Protein AF-0000000066999276 (afdb_homodimer)

Foldseek 3Di:
DPDPPDDPQPPPPDDFDDFDQDQPCVQANQQCFFLNPAPLDFFKDFWFDKDFWDDQLFFFKWKFWAFGANARARAHPAFSRQHAIKMWIWGDHRRTTIIGIDTQPAQLNVVCVVVVHHQDAHDLQQLGGSGHDPFRDRLTFEWDFFQQWIWRFDLSAATWTAHPPRRHTPYGDCLVVPHQFRGKARDWAAAQVQGKTKIKHACRVHAFFQKMWTWIAGNVSDTQDIEIAGDPFQFDWHDWAAAPWKIKTKGAQFHADPVCSNVVHDRTAHDQADWIWMWIFTPPPTYRVRIDIATEHHWGWYDWAAWYDDPQKIKTKTKIWNDDQQQNRYHPVSDDDDHPPIAIFIFIFIGRSPDPHRYGDGGDTLGPFRWDQKYWQSLQHNHDGFKIKTFTFDPPVPGAPCVQCVVRVGDNDDWGQWMWMAGSVVSDIDIAGDDRFKTWAHWEFDASDQQDPIQFGKIWTWIQGRVLSFIWIFIDGSVDRPDTSMIGTDPHSDHHTNYIYIFGPPDDSRHGHNRD/DDDPDDPPFPPPPDDFPDFDQDQPCVQANQQCFFLNPAPLDFFKDFWFDKDFWDDQLFFFKWKFWAFGANARARAHPAFSRQHAIKMWIWGDHRRTTIIGIDTQPAQLNVVCVVVVHHQQAHDLQQLGGSGHDPFRDRLTFEWDFFQQWIWRFDLSAATWTAHPPRRHTPYGDCLVVPHQFRGKARDWAAAQPQGKTKIKHACRVHAFFQKMWTWIAGNVSDTQDIEIAGDPFQFDWHDWAAAPWKIKTKGAQFHADPVCSNVVHDRTAHDQADWIWMWIFTPPPTYRVRIDIATEHHWGWYDWQAWYDDPQKIKTKTKIWNDDQQQNRYHPVSGDDDHPPIAIFIFIFIGRSPDPHRYGDGGDTLGPFRWDQKYWQSLQHNHDGFKIKTFGFDPPVPGAPCVQCVVRVGDNDDWGQWMWMAGSVVSDIDIAGDDRFKTWARWEFDASDQQDPIQFGKIWTWIQGRVLSFIWIFIDGSVDRPDTSMITTDPHSDHHTNYIYIFGPPDDSSHGHNHD

Structure (mmCIF, N/CA/C/O backbone):
data_AF-0000000066999276-model_v1
#
loop_
_entity.id
_entity.type
_entity.pdbx_description
1 polymer 'Lignostilbene-alpha,beta-dioxygenase isozyme III'
#
loop_
_atom_site.group_PDB
_atom_site.id
_atom_site.type_symbol
_atom_site.label_atom_id
_atom_site.label_alt_id
_atom_site.label_comp_id
_atom_site.label_asym_id
_atom_site.label_entity_id
_atom_site.label_seq_id
_atom_site.pdbx_PDB_ins_code
_atom_site.Cartn_x
_atom_site.Cartn_y
_atom_site.Cartn_z
_atom_site.occupancy
_atom_site.B_iso_or_equiv
_atom_site.auth_seq_id
_atom_site.auth_comp_id
_atom_site.auth_asym_id
_atom_site.auth_atom_id
_atom_site.pdbx_PDB_model_num
ATOM 1 N N . MET A 1 1 ? -19.438 -8.758 -42.969 1 22.42 1 MET A N 1
ATOM 2 C CA . MET A 1 1 ? -19.141 -7.5 -42.281 1 22.42 1 MET A CA 1
ATOM 3 C C . MET A 1 1 ? -20.219 -7.18 -41.25 1 22.42 1 MET A C 1
ATOM 5 O O . MET A 1 1 ? -20.141 -6.164 -40.562 1 22.42 1 MET A O 1
ATOM 9 N N . GLU A 1 2 ? -21.406 -7.805 -41.375 1 21.66 2 GLU A N 1
ATOM 10 C CA . GLU A 1 2 ? -22.719 -7.457 -40.844 1 21.66 2 GLU A CA 1
ATOM 11 C C . GLU A 1 2 ? -22.75 -7.637 -39.344 1 21.66 2 GLU A C 1
ATOM 13 O O . GLU A 1 2 ? -23.312 -6.801 -38.625 1 21.66 2 GLU A O 1
ATOM 18 N N . GLY A 1 3 ? -22.328 -8.844 -38.844 1 21.72 3 GLY A N 1
ATOM 19 C CA . GLY A 1 3 ? -23.141 -9.617 -37.906 1 21.72 3 GLY A CA 1
ATOM 20 C C . GLY A 1 3 ? -22.984 -9.156 -36.469 1 21.72 3 GLY A C 1
ATOM 21 O O . GLY A 1 3 ? -23.359 -9.883 -35.562 1 21.72 3 GLY A O 1
ATOM 22 N N . VAL A 1 4 ? -22.031 -8.289 -36.25 1 28.27 4 VAL A N 1
ATOM 23 C CA . VAL A 1 4 ? -21.656 -8.203 -34.844 1 28.27 4 VAL A CA 1
ATOM 24 C C . VAL A 1 4 ? -22.766 -7.535 -34.062 1 28.27 4 VAL A C 1
ATOM 26 O O . VAL A 1 4 ? -22.734 -6.324 -33.812 1 28.27 4 VAL A O 1
ATOM 29 N N . SER A 1 5 ? -24.062 -7.664 -34.562 1 24.88 5 SER A N 1
ATOM 30 C CA . SER A 1 5 ? -25.172 -6.949 -33.938 1 24.88 5 SER A CA 1
ATOM 31 C C . SER A 1 5 ? -25.328 -7.309 -32.469 1 24.88 5 SER A C 1
ATOM 33 O O . SER A 1 5 ? -26.016 -6.609 -31.719 1 24.88 5 SER A O 1
ATOM 35 N N . VAL A 1 6 ? -25.234 -8.602 -32.062 1 27.81 6 VAL A N 1
ATOM 36 C CA . VAL A 1 6 ? -26.203 -9.242 -31.188 1 27.81 6 VAL A CA 1
ATOM 37 C C . VAL A 1 6 ? -26.062 -8.695 -29.781 1 27.81 6 VAL A C 1
ATOM 39 O O . VAL A 1 6 ? -27.047 -8.641 -29.031 1 27.81 6 VAL A O 1
ATOM 42 N N . LEU A 1 7 ? -24.922 -8.68 -29.109 1 25.39 7 LEU A N 1
ATOM 43 C CA . LEU A 1 7 ? -25.047 -9.07 -27.703 1 25.39 7 LEU A CA 1
ATOM 44 C C . LEU A 1 7 ? -25.562 -7.91 -26.859 1 25.39 7 LEU A C 1
ATOM 46 O O . LEU A 1 7 ? -24.812 -7.004 -26.5 1 25.39 7 LEU A O 1
ATOM 50 N N . ARG A 1 8 ? -26.656 -7.391 -27.281 1 32.25 8 ARG A N 1
ATOM 51 C CA . ARG A 1 8 ? -27.344 -6.508 -26.328 1 32.25 8 ARG A CA 1
ATOM 52 C C . ARG A 1 8 ? -27.5 -7.176 -24.969 1 32.25 8 ARG A C 1
ATOM 54 O O . ARG A 1 8 ? -28.062 -8.273 -24.875 1 32.25 8 ARG A O 1
ATOM 61 N N . SER A 1 9 ? -26.719 -6.898 -23.953 1 31.53 9 SER A N 1
ATOM 62 C CA . SER A 1 9 ? -26.906 -7.281 -22.547 1 31.53 9 SER A CA 1
ATOM 63 C C . SER A 1 9 ? -28.391 -7.199 -22.156 1 31.53 9 SER A C 1
ATOM 65 O O . SER A 1 9 ? -28.984 -6.129 -22.219 1 31.53 9 SER A O 1
ATOM 67 N N . GLN A 1 10 ? -29.172 -8.07 -22.547 1 32.03 10 GLN A N 1
ATOM 68 C CA . GLN A 1 10 ? -30.5 -8.141 -21.938 1 32.03 10 GLN A CA 1
ATOM 69 C C . GLN A 1 10 ? -30.422 -7.926 -20.422 1 32.03 10 GLN A C 1
ATOM 71 O O . GLN A 1 10 ? -29.812 -8.727 -19.703 1 32.03 10 GLN A O 1
ATOM 76 N N . GLN A 1 11 ? -30.344 -6.734 -19.875 1 37.78 11 GLN A N 1
ATOM 77 C CA . GLN A 1 11 ? -30.672 -6.379 -18.5 1 37.78 11 GLN A CA 1
ATOM 78 C C . GLN A 1 11 ? -31.906 -7.129 -18.016 1 37.78 11 GLN A C 1
ATOM 80 O O . GLN A 1 11 ? -33.031 -6.691 -18.25 1 37.78 11 GLN A O 1
ATOM 85 N N . ASN A 1 12 ? -32.031 -8.406 -18.266 1 35.97 12 ASN A N 1
ATOM 86 C CA . ASN A 1 12 ? -33.188 -9.016 -17.609 1 35.97 12 ASN A CA 1
ATOM 87 C C . ASN A 1 12 ? -33.375 -8.492 -16.172 1 35.97 12 ASN A C 1
ATOM 89 O O . ASN A 1 12 ? -32.406 -8.094 -15.539 1 35.97 12 ASN A O 1
ATOM 93 N N . GLY A 1 13 ? -34.5 -8.086 -15.734 1 43.31 13 GLY A N 1
ATOM 94 C CA . GLY A 1 13 ? -35.125 -7.695 -14.477 1 43.31 13 GLY A CA 1
ATOM 95 C C . GLY A 1 13 ? -34.531 -8.406 -13.273 1 43.31 13 GLY A C 1
ATOM 96 O O . GLY A 1 13 ? -35.156 -8.461 -12.211 1 43.31 13 GLY A O 1
ATOM 97 N N . HIS A 1 14 ? -33.625 -9.352 -13.453 1 53.25 14 HIS A N 1
ATOM 98 C CA . HIS A 1 14 ? -33.25 -10.125 -12.281 1 53.25 14 HIS A CA 1
ATOM 99 C C . HIS A 1 14 ? -32.375 -9.305 -11.328 1 53.25 14 HIS A C 1
ATOM 101 O O . HIS A 1 14 ? -31.375 -8.727 -11.734 1 53.25 14 HIS A O 1
ATOM 107 N N . THR A 1 15 ? -32.875 -9.039 -10.203 1 73.06 15 THR A N 1
ATOM 108 C CA . THR A 1 15 ? -32.25 -8.375 -9.055 1 73.06 15 THR A CA 1
ATOM 109 C C . THR A 1 15 ? -30.938 -9.047 -8.672 1 73.06 15 THR A C 1
ATOM 111 O O . THR A 1 15 ? -30.891 -10.258 -8.453 1 73.06 15 THR A O 1
ATOM 114 N N . ARG A 1 16 ? -29.719 -8.445 -8.93 1 85.19 16 ARG A N 1
ATOM 115 C CA . ARG A 1 16 ? -28.422 -8.938 -8.484 1 85.19 16 ARG A CA 1
ATOM 116 C C . ARG A 1 16 ? -28.469 -9.344 -7.016 1 85.19 16 ARG A C 1
ATOM 118 O O . ARG A 1 16 ? -29.125 -8.695 -6.203 1 85.19 16 ARG A O 1
ATOM 125 N N . PRO A 1 17 ? -27.797 -10.508 -6.789 1 92.25 17 PRO A N 1
ATOM 126 C CA . PRO A 1 17 ? -27.688 -10.836 -5.367 1 92.25 17 PRO A CA 1
ATOM 127 C C . PRO A 1 17 ? -27.016 -9.734 -4.555 1 92.25 17 PRO A C 1
ATOM 129 O O . PRO A 1 17 ? -26.188 -8.992 -5.09 1 92.25 17 PRO A O 1
ATOM 132 N N . PRO A 1 18 ? -27.516 -9.648 -3.396 1 92.5 18 PRO A N 1
ATOM 133 C CA . PRO A 1 18 ? -26.797 -8.688 -2.547 1 92.5 18 PRO A CA 1
ATOM 134 C C . PRO A 1 18 ? -25.328 -9.016 -2.389 1 92.5 18 PRO A C 1
ATOM 136 O O . PRO A 1 18 ? -24.953 -10.195 -2.363 1 92.5 18 PRO A O 1
ATOM 139 N N . ALA A 1 19 ? -24.5 -7.98 -2.377 1 94.5 19 ALA A N 1
ATOM 140 C CA . ALA A 1 19 ? -23.062 -8.141 -2.182 1 94.5 19 ALA A CA 1
ATOM 141 C C . ALA A 1 19 ? -22.578 -7.359 -0.96 1 94.5 19 ALA A C 1
ATOM 143 O O . ALA A 1 19 ? -23.031 -6.242 -0.712 1 94.5 19 ALA A O 1
ATOM 144 N N . PRO A 1 20 ? -21.703 -7.969 -0.209 1 96.06 20 PRO A N 1
ATOM 145 C CA . PRO A 1 20 ? -21.141 -7.219 0.914 1 96.06 20 PRO A CA 1
ATOM 146 C C . PRO A 1 20 ? -20.312 -6.012 0.463 1 96.06 20 PRO A C 1
ATOM 148 O O . PRO A 1 20 ? -19.844 -5.969 -0.677 1 96.06 20 PRO A O 1
ATOM 151 N N . THR A 1 21 ? -20.156 -5.051 1.376 1 95.88 21 THR A N 1
ATOM 152 C CA . THR A 1 21 ? -19.406 -3.84 1.076 1 95.88 21 THR A CA 1
ATOM 153 C C . THR A 1 21 ? -18.047 -3.863 1.775 1 95.88 21 THR A C 1
ATOM 155 O O . THR A 1 21 ? -17.266 -2.92 1.649 1 95.88 21 THR A O 1
ATOM 158 N N . SER A 1 22 ? -17.812 -4.938 2.527 1 96.75 22 SER A N 1
ATOM 159 C CA . SER A 1 22 ? -16.562 -5.113 3.242 1 96.75 22 SER A CA 1
ATOM 160 C C . SER A 1 22 ? -16.156 -6.582 3.303 1 96.75 22 SER A C 1
ATOM 162 O O . SER A 1 22 ? -16.984 -7.469 3.1 1 96.75 22 SER A O 1
ATOM 164 N N . PHE A 1 23 ? -14.898 -6.848 3.545 1 96.62 23 PHE A N 1
ATOM 165 C CA . PHE A 1 23 ? -14.391 -8.211 3.682 1 96.62 23 PHE A CA 1
ATOM 166 C C . PHE A 1 23 ? -14.594 -8.719 5.105 1 96.62 23 PHE A C 1
ATOM 168 O O . PHE A 1 23 ? -13.703 -9.344 5.676 1 96.62 23 PHE A O 1
ATOM 175 N N . ASP A 1 24 ? -15.695 -8.398 5.66 1 95 24 ASP A N 1
ATOM 176 C CA . ASP A 1 24 ? -16.078 -8.961 6.953 1 95 24 ASP A CA 1
ATOM 177 C C . ASP A 1 24 ? -16.109 -10.484 6.902 1 95 24 ASP A C 1
ATOM 179 O O . ASP A 1 24 ? -16.844 -11.07 6.094 1 95 24 ASP A O 1
ATOM 183 N N . PRO A 1 25 ? -15.398 -11.07 7.812 1 93.75 25 PRO A N 1
ATOM 184 C CA . PRO A 1 25 ? -15.344 -12.531 7.766 1 93.75 25 PRO A CA 1
ATOM 185 C C . PRO A 1 25 ? -16.719 -13.18 7.902 1 93.75 25 PRO A C 1
ATOM 187 O O . PRO A 1 25 ? -16.938 -14.281 7.391 1 93.75 25 PRO A O 1
ATOM 190 N N . GLN A 1 26 ? -17.609 -12.562 8.547 1 94.31 26 GLN A N 1
ATOM 191 C CA . GLN A 1 26 ? -18.969 -13.094 8.68 1 94.31 26 GLN A CA 1
ATOM 192 C C . GLN A 1 26 ? -19.703 -13.07 7.344 1 94.31 26 GLN A C 1
ATOM 194 O O . GLN A 1 26 ? -20.594 -13.891 7.109 1 94.31 26 GLN A O 1
ATOM 199 N N . ALA A 1 27 ? -19.25 -12.133 6.551 1 93.62 27 ALA A N 1
ATOM 200 C CA . ALA A 1 27 ? -19.938 -11.977 5.27 1 93.62 27 ALA A CA 1
ATOM 201 C C . ALA A 1 27 ? -19.25 -12.789 4.18 1 93.62 27 ALA A C 1
ATOM 203 O O . ALA A 1 27 ? -19.906 -13.391 3.328 1 93.62 27 ALA A O 1
ATOM 204 N N . VAL A 1 28 ? -17.891 -12.828 4.141 1 94.88 28 VAL A N 1
ATOM 205 C CA . VAL A 1 28 ? -17.188 -13.359 2.977 1 94.88 28 VAL A CA 1
ATOM 206 C C . VAL A 1 28 ? -16.5 -14.68 3.346 1 94.88 28 VAL A C 1
ATOM 208 O O . VAL A 1 28 ? -16.094 -15.445 2.465 1 94.88 28 VAL A O 1
ATOM 211 N N . GLY A 1 29 ? -16.328 -15.016 4.641 1 92.06 29 GLY A N 1
ATOM 212 C CA . GLY A 1 29 ? -15.656 -16.234 5.086 1 92.06 29 GLY A CA 1
ATOM 213 C C . GLY A 1 29 ? -14.25 -15.984 5.594 1 92.06 29 GLY A C 1
ATOM 214 O O . GLY A 1 29 ? -13.719 -14.875 5.465 1 92.06 29 GLY A O 1
ATOM 215 N N . PRO A 1 30 ? -13.586 -16.906 6.109 1 90.81 30 PRO A N 1
ATOM 216 C CA . PRO A 1 30 ? -12.328 -16.75 6.836 1 90.81 30 PRO A CA 1
ATOM 217 C C . PRO A 1 30 ? -11.109 -16.719 5.914 1 90.81 30 PRO A C 1
ATOM 219 O O . PRO A 1 30 ? -10.016 -16.359 6.344 1 90.81 30 PRO A O 1
ATOM 222 N N . THR A 1 31 ? -11.242 -17.094 4.684 1 91.56 31 THR A N 1
ATOM 223 C CA . THR A 1 31 ? -10.086 -17.234 3.807 1 91.56 31 THR A CA 1
ATOM 224 C C . THR A 1 31 ? -9.523 -15.859 3.445 1 91.56 31 THR A C 1
ATOM 226 O O . THR A 1 31 ? -8.398 -15.766 2.943 1 91.56 31 THR A O 1
ATOM 229 N N . LEU A 1 32 ? -10.32 -14.82 3.648 1 95.19 32 LEU A N 1
ATOM 230 C CA . LEU A 1 32 ? -9.906 -13.461 3.326 1 95.19 32 LEU A CA 1
ATOM 231 C C . LEU A 1 32 ? -9.68 -12.648 4.598 1 95.19 32 LEU A C 1
ATOM 233 O O . LEU A 1 32 ? -10.172 -11.523 4.707 1 95.19 32 LEU A O 1
ATOM 237 N N . THR A 1 33 ? -8.945 -13.242 5.57 1 94.81 33 THR A N 1
ATOM 238 C CA . THR A 1 33 ? -8.609 -12.594 6.836 1 94.81 33 THR A CA 1
ATOM 239 C C . THR A 1 33 ? -7.105 -12.609 7.066 1 94.81 33 THR A C 1
ATOM 241 O O . THR A 1 33 ? -6.359 -13.234 6.316 1 94.81 33 THR A O 1
ATOM 244 N N . GLY A 1 34 ? -6.68 -11.859 8.109 1 94.62 34 GLY A N 1
ATOM 245 C CA . GLY A 1 34 ? -5.27 -11.859 8.469 1 94.62 34 GLY A CA 1
ATOM 246 C C . GLY A 1 34 ? -4.367 -11.391 7.344 1 94.62 34 GLY A C 1
ATOM 247 O O . GLY A 1 34 ? -4.633 -10.375 6.707 1 94.62 34 GLY A O 1
ATOM 248 N N . PHE A 1 35 ? -3.299 -12.18 7.133 1 96.12 35 PHE A N 1
ATOM 249 C CA . PHE A 1 35 ? -2.32 -11.852 6.102 1 96.12 35 PHE A CA 1
ATOM 250 C C . PHE A 1 35 ? -2.932 -11.977 4.715 1 96.12 35 PHE A C 1
ATOM 252 O O . PHE A 1 35 ? -2.449 -11.367 3.758 1 96.12 35 PHE A O 1
ATOM 259 N N . GLN A 1 36 ? -4.039 -12.742 4.617 1 96 36 GLN A N 1
ATOM 260 C CA . GLN A 1 36 ? -4.656 -13.023 3.324 1 96 36 GLN A CA 1
ATOM 261 C C . GLN A 1 36 ? -5.812 -12.07 3.045 1 96 36 GLN A C 1
ATOM 263 O O . GLN A 1 36 ? -6.5 -12.195 2.027 1 96 36 GLN A O 1
ATOM 268 N N . ARG A 1 37 ? -6.066 -11.188 3.945 1 96.12 37 ARG A N 1
ATOM 269 C CA . ARG A 1 37 ? -7.051 -10.156 3.623 1 96.12 37 ARG A CA 1
ATOM 270 C C . ARG A 1 37 ? -6.602 -9.328 2.426 1 96.12 37 ARG A C 1
ATOM 272 O O . ARG A 1 37 ? -5.43 -8.953 2.324 1 96.12 37 ARG A O 1
ATOM 279 N N . PRO A 1 38 ? -7.469 -8.977 1.479 1 96.94 38 PRO A N 1
ATOM 280 C CA . PRO A 1 38 ? -7.066 -8.281 0.252 1 96.94 38 PRO A CA 1
ATOM 281 C C . PRO A 1 38 ? -6.406 -6.934 0.525 1 96.94 38 PRO A C 1
ATOM 283 O O . PRO A 1 38 ? -6.844 -6.199 1.414 1 96.94 38 PRO A O 1
ATOM 286 N N . ILE A 1 39 ? -5.344 -6.582 -0.217 1 96.5 39 ILE A N 1
ATOM 287 C CA . ILE A 1 39 ? -4.598 -5.34 -0.064 1 96.5 39 ILE A CA 1
ATOM 288 C C . ILE A 1 39 ? -5.109 -4.305 -1.062 1 96.5 39 ILE A C 1
ATOM 290 O O . ILE A 1 39 ? -5.211 -3.119 -0.737 1 96.5 39 ILE A O 1
ATOM 294 N N . ARG A 1 40 ? -5.328 -4.668 -2.316 1 97.62 40 ARG A N 1
ATOM 295 C CA . ARG A 1 40 ? -6.082 -3.939 -3.328 1 97.62 40 ARG A CA 1
ATOM 296 C C . ARG A 1 40 ? -5.336 -2.684 -3.768 1 97.62 40 ARG A C 1
ATOM 298 O O . ARG A 1 40 ? -5.902 -1.819 -4.438 1 97.62 40 ARG A O 1
ATOM 305 N N . VAL A 1 41 ? -4.043 -2.539 -3.41 1 97.75 41 VAL A N 1
ATOM 306 C CA . VAL A 1 41 ? -3.244 -1.376 -3.785 1 97.75 41 VAL A CA 1
ATOM 307 C C . VAL A 1 41 ? -2.748 -1.529 -5.219 1 97.75 41 VAL A C 1
ATOM 309 O O . VAL A 1 41 ? -2.238 -2.586 -5.598 1 97.75 41 VAL A O 1
ATOM 312 N N . GLU A 1 42 ? -2.926 -0.563 -6.082 1 98.31 42 GLU A N 1
ATOM 313 C CA . GLU A 1 42 ? -2.211 -0.388 -7.34 1 98.31 42 GLU A CA 1
ATOM 314 C C . GLU A 1 42 ? -1.245 0.791 -7.27 1 98.31 42 GLU A C 1
ATOM 316 O O . GLU A 1 42 ? -1.649 1.915 -6.965 1 98.31 42 GLU A O 1
ATOM 321 N N . GLY A 1 43 ? -0.008 0.523 -7.441 1 98 43 GLY A N 1
ATOM 322 C CA . GLY A 1 43 ? 0.948 1.614 -7.328 1 98 43 GLY A CA 1
ATOM 323 C C . GLY A 1 43 ? 2.391 1.144 -7.301 1 98 43 GLY A C 1
ATOM 324 O O . GLY A 1 43 ? 2.744 0.169 -7.969 1 98 43 GLY A O 1
ATOM 325 N N . GLU A 1 44 ? 3.283 1.965 -6.715 1 98.5 44 GLU A N 1
ATOM 326 C CA . GLU A 1 44 ? 4.715 1.679 -6.738 1 98.5 44 GLU A CA 1
ATOM 327 C C . GLU A 1 44 ? 5.395 2.162 -5.461 1 98.5 44 GLU A C 1
ATOM 329 O O . GLU A 1 44 ? 4.84 2.984 -4.727 1 98.5 44 GLU A O 1
ATOM 334 N N . ILE A 1 45 ? 6.438 1.665 -5.121 1 98.62 45 ILE A N 1
ATOM 335 C CA . ILE A 1 45 ? 7.406 2.098 -4.121 1 98.62 45 ILE A CA 1
ATOM 336 C C . ILE A 1 45 ? 8.797 2.16 -4.746 1 98.62 45 ILE A C 1
ATOM 338 O O . ILE A 1 45 ? 9.328 1.145 -5.203 1 98.62 45 ILE A O 1
ATOM 342 N N . PHE A 1 46 ? 9.352 3.336 -4.793 1 98.38 46 PHE A N 1
ATOM 343 C CA . PHE A 1 46 ? 10.672 3.559 -5.371 1 98.38 46 PHE A CA 1
ATOM 344 C C . PHE A 1 46 ? 11.766 3.271 -4.352 1 98.38 46 PHE A C 1
ATOM 346 O O . PHE A 1 46 ? 11.695 3.74 -3.211 1 98.38 46 PHE A O 1
ATOM 353 N N . ASN A 1 47 ? 12.742 2.385 -4.719 1 98.12 47 ASN A N 1
ATOM 354 C CA . ASN A 1 47 ? 13.93 2.143 -3.906 1 98.12 47 ASN A CA 1
ATOM 355 C C . ASN A 1 47 ? 13.578 1.48 -2.578 1 98.12 47 ASN A C 1
ATOM 357 O O . ASN A 1 47 ? 13.758 2.078 -1.515 1 98.12 47 ASN A O 1
ATOM 361 N N . LEU A 1 48 ? 13.266 0.259 -2.6 1 98.44 48 LEU A N 1
ATOM 362 C CA . LEU A 1 48 ? 12.953 -0.476 -1.379 1 98.44 48 LEU A CA 1
ATOM 363 C C . LEU A 1 48 ? 14.148 -0.475 -0.425 1 98.44 48 LEU A C 1
ATOM 365 O O . LEU A 1 48 ? 15.289 -0.286 -0.85 1 98.44 48 LEU A O 1
ATOM 369 N N . GLU A 1 49 ? 13.82 -0.682 0.871 1 97.62 49 GLU A N 1
ATOM 370 C CA . GLU A 1 49 ? 14.867 -0.887 1.867 1 97.62 49 GLU A CA 1
ATOM 371 C C . GLU A 1 49 ? 15.656 -2.162 1.584 1 97.62 49 GLU A C 1
ATOM 373 O O . GLU A 1 49 ? 15.078 -3.188 1.218 1 97.62 49 GLU A O 1
ATOM 378 N N . VAL A 1 50 ? 16.922 -2.061 1.744 1 97.5 50 VAL A N 1
ATOM 379 C CA . VAL A 1 50 ? 17.766 -3.229 1.533 1 97.5 50 VAL A CA 1
ATOM 380 C C . VAL A 1 50 ? 18.625 -3.482 2.777 1 97.5 50 VAL A C 1
ATOM 382 O O . VAL A 1 50 ? 19.406 -2.625 3.188 1 97.5 50 VAL A O 1
ATOM 385 N N . GLU A 1 51 ? 18.422 -4.539 3.457 1 96.44 51 GLU A N 1
ATOM 386 C CA . GLU A 1 51 ? 19.328 -5.102 4.441 1 96.44 51 GLU A CA 1
ATOM 387 C C . GLU A 1 51 ? 20.266 -6.125 3.805 1 96.44 51 GLU A C 1
ATOM 389 O O . GLU A 1 51 ? 19.812 -7.059 3.137 1 96.44 51 GLU A O 1
ATOM 394 N N . GLY A 1 52 ? 21.469 -5.973 4.016 1 96.75 52 GLY A N 1
ATOM 395 C CA . GLY A 1 52 ? 22.438 -6.738 3.252 1 96.75 52 GLY A CA 1
ATOM 396 C C . GLY A 1 52 ? 22.859 -6.062 1.957 1 96.75 52 GLY A C 1
ATOM 397 O O . GLY A 1 52 ? 22.812 -4.836 1.854 1 96.75 52 GLY A O 1
ATOM 398 N N . THR A 1 53 ? 23.422 -6.898 1.062 1 97.44 53 THR A N 1
ATOM 399 C CA . THR A 1 53 ? 23.906 -6.352 -0.201 1 97.44 53 THR A CA 1
ATOM 400 C C . THR A 1 53 ? 23.391 -7.176 -1.379 1 97.44 53 THR A C 1
ATOM 402 O O . THR A 1 53 ? 23.625 -8.391 -1.438 1 97.44 53 THR A O 1
ATOM 405 N N . ILE A 1 54 ? 22.719 -6.523 -2.281 1 98.31 54 ILE A N 1
ATOM 406 C CA . ILE A 1 54 ? 22.312 -7.18 -3.516 1 98.31 54 ILE A CA 1
ATOM 407 C C . ILE A 1 54 ? 23.516 -7.336 -4.445 1 98.31 54 ILE A C 1
ATOM 409 O O . ILE A 1 54 ? 24.203 -6.359 -4.746 1 98.31 54 ILE A O 1
ATOM 413 N N . PRO A 1 55 ? 23.734 -8.508 -4.863 1 97.19 55 PRO A N 1
ATOM 414 C CA . PRO A 1 55 ? 24.859 -8.688 -5.781 1 97.19 55 PRO A CA 1
ATOM 415 C C . PRO A 1 55 ? 24.75 -7.809 -7.027 1 97.19 55 PRO A C 1
ATOM 417 O O . PRO A 1 55 ? 23.672 -7.703 -7.617 1 97.19 55 PRO A O 1
ATOM 420 N N . ASP A 1 56 ? 25.844 -7.258 -7.465 1 93.44 56 ASP A N 1
ATOM 421 C CA . ASP A 1 56 ? 25.875 -6.34 -8.602 1 93.44 56 ASP A CA 1
ATOM 422 C C . ASP A 1 56 ? 25.5 -7.055 -9.898 1 93.44 56 ASP A C 1
ATOM 424 O O . ASP A 1 56 ? 25.047 -6.418 -10.852 1 93.44 56 ASP A O 1
ATOM 428 N N . SER A 1 57 ? 25.688 -8.328 -9.891 1 94.44 57 SER A N 1
ATOM 429 C CA . SER A 1 57 ? 25.453 -9.102 -11.102 1 94.44 57 SER A CA 1
ATOM 430 C C . SER A 1 57 ? 23.953 -9.273 -11.367 1 94.44 57 SER A C 1
ATOM 432 O O . SER A 1 57 ? 23.562 -9.672 -12.461 1 94.44 57 SER A O 1
ATOM 434 N N . ILE A 1 58 ? 23.156 -9.047 -10.398 1 97.94 58 ILE A N 1
ATOM 435 C CA . ILE A 1 58 ? 21.719 -9.227 -10.578 1 97.94 58 ILE A CA 1
ATOM 436 C C . ILE A 1 58 ? 21.109 -7.984 -11.227 1 97.94 58 ILE A C 1
ATOM 438 O O . ILE A 1 58 ? 21.156 -6.898 -10.648 1 97.94 58 ILE A O 1
ATOM 442 N N . ALA A 1 59 ? 20.672 -8.07 -12.367 1 98.31 59 ALA A N 1
ATOM 443 C CA . ALA A 1 59 ? 19.969 -7.02 -13.109 1 98.31 59 ALA A CA 1
ATOM 444 C C . ALA A 1 59 ? 18.828 -7.598 -13.93 1 98.31 59 ALA A C 1
ATOM 446 O O . ALA A 1 59 ? 19.047 -8.352 -14.883 1 98.31 59 ALA A O 1
ATOM 447 N N . GLY A 1 60 ? 17.625 -7.344 -13.562 1 98.5 60 GLY A N 1
ATOM 448 C CA . GLY A 1 60 ? 16.422 -7.887 -14.172 1 98.5 60 GLY A CA 1
ATOM 449 C C . GLY A 1 60 ? 15.172 -7.621 -13.359 1 98.5 60 GLY A C 1
ATOM 450 O O . GLY A 1 60 ? 15.156 -6.727 -12.516 1 98.5 60 GLY A O 1
ATOM 451 N N . THR A 1 61 ? 14.133 -8.25 -13.719 1 98.81 61 THR A N 1
ATOM 452 C CA . THR A 1 61 ? 12.852 -8.031 -13.047 1 98.81 61 THR A CA 1
ATOM 453 C C . THR A 1 61 ? 12.25 -9.359 -12.586 1 98.81 61 THR A C 1
ATOM 455 O O . THR A 1 61 ? 12.188 -10.32 -13.359 1 98.81 61 THR A O 1
ATOM 458 N N . PHE A 1 62 ? 11.914 -9.461 -11.344 1 98.75 62 PHE A N 1
ATOM 459 C CA . PHE A 1 62 ? 11.109 -10.547 -10.797 1 98.75 62 PHE A CA 1
ATOM 460 C C . PHE A 1 62 ? 9.625 -10.188 -10.844 1 98.75 62 PHE A C 1
ATOM 462 O O . PHE A 1 62 ? 9.203 -9.203 -10.234 1 98.75 62 PHE A O 1
ATOM 469 N N . TYR A 1 63 ? 8.844 -10.961 -11.633 1 98.75 63 TYR A N 1
ATOM 470 C CA . TYR A 1 63 ? 7.395 -10.812 -11.695 1 98.75 63 TYR A CA 1
ATOM 471 C C . TYR A 1 63 ? 6.699 -11.914 -10.898 1 98.75 63 TYR A C 1
ATOM 473 O O . TYR A 1 63 ? 7.109 -13.078 -10.945 1 98.75 63 TYR A O 1
ATOM 481 N N . ARG A 1 64 ? 5.699 -11.57 -10.195 1 98 64 ARG A N 1
ATOM 482 C CA . ARG A 1 64 ? 4.824 -12.547 -9.562 1 98 64 ARG A CA 1
ATOM 483 C C . ARG A 1 64 ? 3.375 -12.078 -9.578 1 98 64 ARG A C 1
ATOM 485 O O . ARG A 1 64 ? 3.1 -10.906 -9.852 1 98 64 ARG A O 1
ATOM 492 N N . ILE A 1 65 ? 2.479 -13.039 -9.344 1 98.5 65 ILE A N 1
ATOM 493 C CA . ILE A 1 65 ? 1.06 -12.703 -9.391 1 98.5 65 ILE A CA 1
ATOM 494 C C . ILE A 1 65 ? 0.342 -13.344 -8.203 1 98.5 65 ILE A C 1
ATOM 496 O O . ILE A 1 65 ? 0.748 -14.398 -7.719 1 98.5 65 ILE A O 1
ATOM 500 N N . MET A 1 66 ? -0.656 -12.664 -7.68 1 97.62 66 MET A N 1
ATOM 501 C CA . MET A 1 66 ? -1.471 -13.18 -6.586 1 97.62 66 MET A CA 1
ATOM 502 C C . MET A 1 66 ? -2.951 -12.914 -6.836 1 97.62 66 MET A C 1
ATOM 504 O O . MET A 1 66 ? -3.307 -11.969 -7.539 1 97.62 66 MET A O 1
ATOM 508 N N . PRO A 1 67 ? -3.791 -13.812 -6.344 1 97.44 67 PRO A N 1
ATOM 509 C CA . PRO A 1 67 ? -5.219 -13.492 -6.312 1 97.44 67 PRO A CA 1
ATOM 510 C C . PRO A 1 67 ? -5.57 -12.453 -5.25 1 97.44 67 PRO A C 1
ATOM 512 O O . PRO A 1 67 ? -5.332 -12.68 -4.059 1 97.44 67 PRO A O 1
ATOM 515 N N . ASP A 1 68 ? -6.062 -11.375 -5.641 1 97.88 68 ASP A N 1
ATOM 516 C CA . ASP A 1 68 ? -6.484 -10.305 -4.742 1 97.88 68 ASP A CA 1
ATOM 517 C C . ASP A 1 68 ? -7.859 -9.773 -5.125 1 97.88 68 ASP A C 1
ATOM 519 O O . ASP A 1 68 ? -7.973 -8.891 -5.98 1 97.88 68 ASP A O 1
ATOM 523 N N . PRO A 1 69 ? -8.938 -10.242 -4.434 1 97.62 69 PRO A N 1
ATOM 524 C CA . PRO A 1 69 ? -10.266 -9.758 -4.82 1 97.62 69 PRO A CA 1
ATOM 525 C C . PRO A 1 69 ? -10.383 -8.234 -4.75 1 97.62 69 PRO A C 1
ATOM 527 O O . PRO A 1 69 ? -10.164 -7.645 -3.689 1 97.62 69 PRO A O 1
ATOM 530 N N . ALA A 1 70 ? -10.812 -7.652 -5.867 1 98.19 70 ALA A N 1
ATOM 531 C CA . ALA A 1 70 ? -10.992 -6.207 -5.922 1 98.19 70 ALA A CA 1
ATOM 532 C C . ALA A 1 70 ? -12.234 -5.773 -5.145 1 98.19 70 ALA A C 1
ATOM 534 O O . ALA A 1 70 ? -12.312 -4.637 -4.676 1 98.19 70 ALA A O 1
ATOM 535 N N . PHE A 1 71 ? -13.234 -6.695 -5.035 1 98.12 71 PHE A N 1
ATOM 536 C CA . PHE A 1 71 ? -14.484 -6.457 -4.324 1 98.12 71 PHE A CA 1
ATOM 537 C C . PHE A 1 71 ? -14.82 -7.633 -3.416 1 98.12 71 PHE A C 1
ATOM 539 O O . PHE A 1 71 ? -14.477 -8.781 -3.717 1 98.12 71 PHE A O 1
ATOM 546 N N . PRO A 1 72 ? -15.492 -7.363 -2.309 1 97.44 72 PRO A N 1
ATOM 547 C CA . PRO A 1 72 ? -15.961 -8.484 -1.491 1 97.44 72 PRO A CA 1
ATOM 548 C C . PRO A 1 72 ? -16.875 -9.43 -2.26 1 97.44 72 PRO A C 1
ATOM 550 O O . PRO A 1 72 ? -17.875 -9 -2.84 1 97.44 72 PRO A O 1
ATOM 553 N N . PRO A 1 73 ? -16.516 -10.695 -2.24 1 97.38 73 PRO A N 1
ATOM 554 C CA . PRO A 1 73 ? -17.359 -11.648 -2.949 1 97.38 73 PRO A CA 1
ATOM 555 C C . PRO A 1 73 ? -18.734 -11.797 -2.314 1 97.38 73 PRO A C 1
ATOM 557 O O . PRO A 1 73 ? -18.875 -11.695 -1.092 1 97.38 73 PRO A O 1
ATOM 560 N N . PHE A 1 74 ? -19.781 -12.062 -3.135 1 96.75 74 PHE A N 1
ATOM 561 C CA . PHE A 1 74 ? -21.109 -12.297 -2.59 1 96.75 74 PHE A CA 1
ATOM 562 C C . PHE A 1 74 ? -21.344 -13.781 -2.346 1 96.75 74 PHE A C 1
ATOM 564 O O . PHE A 1 74 ? -22.344 -14.164 -1.735 1 96.75 74 PHE A O 1
ATOM 571 N N . ILE A 1 75 ? -20.375 -14.617 -2.877 1 95.88 75 ILE A N 1
ATOM 572 C CA . ILE A 1 75 ? -20.359 -16.031 -2.523 1 95.88 75 ILE A CA 1
ATOM 573 C C . ILE A 1 75 ? -19.609 -16.219 -1.208 1 95.88 75 ILE A C 1
ATOM 575 O O . ILE A 1 75 ? -18.391 -16.016 -1.141 1 95.88 75 ILE A O 1
ATOM 579 N N . GLU A 1 76 ? -20.281 -16.641 -0.202 1 92.88 76 GLU A N 1
ATOM 580 C CA . GLU A 1 76 ? -19.656 -16.859 1.101 1 92.88 76 GLU A CA 1
ATOM 581 C C . GLU A 1 76 ? -18.75 -18.078 1.075 1 92.88 76 GLU A C 1
ATOM 583 O O . GLU A 1 76 ? -19.062 -19.094 0.445 1 92.88 76 GLU A O 1
ATOM 588 N N . ASN A 1 77 ? -17.594 -18.016 1.701 1 91.38 77 ASN A N 1
ATOM 589 C CA . ASN A 1 77 ? -16.688 -19.141 1.925 1 91.38 77 ASN A CA 1
ATOM 590 C C . ASN A 1 77 ? -16.156 -19.703 0.609 1 91.38 77 ASN A C 1
ATOM 592 O O . ASN A 1 77 ? -16.016 -20.922 0.458 1 91.38 77 ASN A O 1
ATOM 596 N N . ASP A 1 78 ? -15.953 -18.812 -0.311 1 91.69 78 ASP A N 1
ATOM 597 C CA . ASP A 1 78 ? -15.367 -19.266 -1.571 1 91.69 78 ASP A CA 1
ATOM 598 C C . ASP A 1 78 ? -13.875 -19.547 -1.409 1 91.69 78 ASP A C 1
ATOM 600 O O . ASP A 1 78 ? -13.289 -19.25 -0.367 1 91.69 78 ASP A O 1
ATOM 604 N N . ILE A 1 79 ? -13.32 -20.172 -2.469 1 90.44 79 ILE A N 1
ATOM 605 C CA . ILE A 1 79 ? -11.906 -20.547 -2.48 1 90.44 79 ILE A CA 1
ATOM 606 C C . ILE A 1 79 ? -11.047 -19.281 -2.531 1 90.44 79 ILE A C 1
ATOM 608 O O . ILE A 1 79 ? -11.375 -18.328 -3.227 1 90.44 79 ILE A O 1
ATOM 612 N N . TRP A 1 80 ? -9.922 -19.266 -1.841 1 88.75 80 TRP A N 1
ATOM 613 C CA . TRP A 1 80 ? -9.047 -18.109 -1.705 1 88.75 80 TRP A CA 1
ATOM 614 C C . TRP A 1 80 ? -8.461 -17.703 -3.055 1 88.75 80 TRP A C 1
ATOM 616 O O . TRP A 1 80 ? -8.039 -16.562 -3.24 1 88.75 80 TRP A O 1
ATOM 626 N N . MET A 1 81 ? -8.484 -18.594 -4.074 1 93.19 81 MET A N 1
ATOM 627 C CA . MET A 1 81 ? -7.812 -18.391 -5.355 1 93.19 81 MET A CA 1
ATOM 628 C C . MET A 1 81 ? -8.727 -17.672 -6.34 1 93.19 81 MET A C 1
ATOM 630 O O . MET A 1 81 ? -8.344 -17.406 -7.48 1 93.19 81 MET A O 1
ATOM 634 N N . ASN A 1 82 ? -9.898 -17.375 -5.934 1 96 82 ASN A N 1
ATOM 635 C CA . ASN A 1 82 ? -10.867 -16.812 -6.867 1 96 82 ASN A CA 1
ATOM 636 C C . ASN A 1 82 ? -10.742 -15.297 -6.957 1 96 82 ASN A C 1
ATOM 638 O O . ASN A 1 82 ? -11.609 -14.625 -7.508 1 96 82 ASN A O 1
ATOM 642 N N . GLY A 1 83 ? -9.672 -14.727 -6.508 1 97.12 83 GLY A N 1
ATOM 643 C CA . GLY A 1 83 ? -9.453 -13.289 -6.547 1 97.12 83 GLY A CA 1
ATOM 644 C C . GLY A 1 83 ? -8.867 -12.812 -7.863 1 97.12 83 GLY A C 1
ATOM 645 O O . GLY A 1 83 ? -8.359 -13.617 -8.648 1 97.12 83 GLY A O 1
ATOM 646 N N . ASP A 1 84 ? -8.945 -11.547 -8.109 1 98.62 84 ASP A N 1
ATOM 647 C CA . ASP A 1 84 ? -8.406 -10.914 -9.305 1 98.62 84 ASP A CA 1
ATOM 648 C C . ASP A 1 84 ? -6.887 -11.016 -9.352 1 98.62 84 ASP A C 1
ATOM 650 O O . ASP A 1 84 ? -6.227 -10.977 -8.312 1 98.62 84 ASP A O 1
ATOM 654 N N . GLY A 1 85 ? -6.375 -11.156 -10.57 1 98.75 85 GLY A N 1
ATOM 655 C CA . GLY A 1 85 ? -4.926 -11.164 -10.703 1 98.75 85 GLY A CA 1
ATOM 656 C C . GLY A 1 85 ? -4.293 -9.805 -10.453 1 98.75 85 GLY A C 1
ATOM 657 O O . GLY A 1 85 ? -4.68 -8.812 -11.07 1 98.75 85 GLY A O 1
ATOM 658 N N . VAL A 1 86 ? -3.361 -9.805 -9.555 1 98.69 86 VAL A N 1
ATOM 659 C CA . VAL A 1 86 ? -2.525 -8.641 -9.297 1 98.69 86 VAL A CA 1
ATOM 660 C C . VAL A 1 86 ? -1.059 -8.992 -9.539 1 98.69 86 VAL A C 1
ATOM 662 O O . VAL A 1 86 ? -0.533 -9.93 -8.93 1 98.69 86 VAL A O 1
ATOM 665 N N . VAL A 1 87 ? -0.452 -8.219 -10.406 1 98.75 87 VAL A N 1
ATOM 666 C CA . VAL A 1 87 ? 0.933 -8.492 -10.773 1 98.75 87 VAL A CA 1
ATOM 667 C C . VAL A 1 87 ? 1.864 -7.547 -10.016 1 98.75 87 VAL A C 1
ATOM 669 O O . VAL A 1 87 ? 1.612 -6.344 -9.945 1 98.75 87 VAL A O 1
ATOM 672 N N . SER A 1 88 ? 2.848 -8.094 -9.438 1 98.56 88 SER A N 1
ATOM 673 C CA . SER A 1 88 ? 3.938 -7.332 -8.836 1 98.56 88 SER A CA 1
ATOM 674 C C . SER A 1 88 ? 5.223 -7.48 -9.641 1 98.56 88 SER A C 1
ATOM 676 O O . SER A 1 88 ? 5.531 -8.562 -10.133 1 98.56 88 SER A O 1
ATOM 678 N N . SER A 1 89 ? 5.898 -6.418 -9.805 1 98.75 89 SER A N 1
ATOM 679 C CA . SER A 1 89 ? 7.234 -6.434 -10.391 1 98.75 89 SER A CA 1
ATOM 680 C C . SER A 1 89 ? 8.266 -5.859 -9.422 1 98.75 89 SER A C 1
ATOM 682 O O . SER A 1 89 ? 8.008 -4.852 -8.758 1 98.75 89 SER A O 1
ATOM 684 N N . PHE A 1 90 ? 9.336 -6.52 -9.219 1 98.81 90 PHE A N 1
ATOM 685 C CA . PHE A 1 90 ? 10.531 -6.074 -8.508 1 98.81 90 PHE A CA 1
ATOM 686 C C . PHE A 1 90 ? 11.695 -5.883 -9.469 1 98.81 90 PHE A C 1
ATOM 688 O O . PHE A 1 90 ? 12.344 -6.848 -9.867 1 98.81 90 PHE A O 1
ATOM 695 N N . ARG A 1 91 ? 11.914 -4.664 -9.883 1 98.81 91 ARG A N 1
ATOM 696 C CA . ARG A 1 91 ? 13.023 -4.324 -10.766 1 98.81 91 ARG A CA 1
ATOM 697 C C . ARG A 1 91 ? 14.312 -4.145 -9.977 1 98.81 91 ARG A C 1
ATOM 699 O O . ARG A 1 91 ? 14.422 -3.234 -9.156 1 98.81 91 ARG A O 1
ATOM 706 N N . ILE A 1 92 ? 15.25 -5.008 -10.203 1 98.69 92 ILE A N 1
ATOM 707 C CA . ILE A 1 92 ? 16.531 -4.988 -9.5 1 98.69 92 ILE A CA 1
ATOM 708 C C . ILE A 1 92 ? 17.625 -4.5 -10.438 1 98.69 92 ILE A C 1
ATOM 710 O O . ILE A 1 92 ? 17.797 -5.039 -11.531 1 98.69 92 ILE A O 1
ATOM 714 N N . LYS A 1 93 ? 18.312 -3.551 -10.062 1 97.62 93 LYS A N 1
ATOM 715 C CA . LYS A 1 93 ? 19.438 -3.008 -10.828 1 97.62 93 LYS A CA 1
ATOM 716 C C . LYS A 1 93 ? 20.359 -2.188 -9.945 1 97.62 93 LYS A C 1
ATOM 718 O O . LYS A 1 93 ? 19.906 -1.428 -9.086 1 97.62 93 LYS A O 1
ATOM 723 N N . ASP A 1 94 ? 21.641 -2.355 -10.047 1 96.12 94 ASP A N 1
ATOM 724 C CA . ASP A 1 94 ? 22.672 -1.576 -9.367 1 96.12 94 ASP A CA 1
ATOM 725 C C . ASP A 1 94 ? 22.469 -1.6 -7.855 1 96.12 94 ASP A C 1
ATOM 727 O O . ASP A 1 94 ? 22.594 -0.566 -7.191 1 96.12 94 ASP A O 1
ATOM 731 N N . GLY A 1 95 ? 22.047 -2.658 -7.398 1 96.44 95 GLY A N 1
ATOM 732 C CA . GLY A 1 95 ? 21.938 -2.844 -5.961 1 96.44 95 GLY A CA 1
ATOM 733 C C . GLY A 1 95 ? 20.641 -2.295 -5.383 1 96.44 95 GLY A C 1
ATOM 734 O O . GLY A 1 95 ? 20.469 -2.238 -4.164 1 96.44 95 GLY A O 1
ATOM 735 N N . HIS A 1 96 ? 19.703 -1.843 -6.234 1 97.56 96 HIS A N 1
ATOM 736 C CA . HIS A 1 96 ? 18.438 -1.269 -5.797 1 97.56 96 HIS A CA 1
ATOM 737 C C . HIS A 1 96 ? 17.25 -2.088 -6.301 1 97.56 96 HIS A C 1
ATOM 739 O O . HIS A 1 96 ? 17.391 -2.834 -7.273 1 97.56 96 HIS A O 1
ATOM 745 N N . VAL A 1 97 ? 16.172 -2.006 -5.605 1 98.56 97 VAL A N 1
ATOM 746 C CA . VAL A 1 97 ? 14.93 -2.68 -5.992 1 98.56 97 VAL A CA 1
ATOM 747 C C . VAL A 1 97 ? 13.797 -1.667 -6.07 1 98.56 97 VAL A C 1
ATOM 749 O O . VAL A 1 97 ? 13.539 -0.934 -5.113 1 98.56 97 VAL A O 1
ATOM 752 N N . ASP A 1 98 ? 13.156 -1.55 -7.188 1 98.75 98 ASP A N 1
ATOM 753 C CA . ASP A 1 98 ? 11.938 -0.769 -7.375 1 98.75 98 ASP A CA 1
ATOM 754 C C . ASP A 1 98 ? 10.719 -1.678 -7.508 1 98.75 98 ASP A C 1
ATOM 756 O O . ASP A 1 98 ? 10.758 -2.674 -8.234 1 98.75 98 ASP A O 1
ATOM 760 N N . PHE A 1 99 ? 9.695 -1.317 -6.777 1 98.81 99 PHE A N 1
ATOM 761 C CA . PHE A 1 99 ? 8.492 -2.129 -6.723 1 98.81 99 PHE A CA 1
ATOM 762 C C . PHE A 1 99 ? 7.355 -1.464 -7.492 1 98.81 99 PHE A C 1
ATOM 764 O O . PHE A 1 99 ? 7.191 -0.243 -7.438 1 98.81 99 PHE A O 1
ATOM 771 N N . LYS A 1 100 ? 6.559 -2.244 -8.25 1 98.75 100 LYS A N 1
ATOM 772 C CA . LYS A 1 100 ? 5.297 -1.849 -8.875 1 98.75 100 LYS A CA 1
ATOM 773 C C . LYS A 1 100 ? 4.258 -2.961 -8.773 1 98.75 100 LYS A C 1
ATOM 775 O O . LYS A 1 100 ? 4.605 -4.145 -8.789 1 98.75 100 LYS A O 1
ATOM 780 N N . GLN A 1 101 ? 3.025 -2.586 -8.703 1 98.44 101 GLN A N 1
ATOM 781 C CA . GLN A 1 101 ? 1.94 -3.559 -8.641 1 98.44 101 GLN A CA 1
ATOM 782 C C . GLN A 1 101 ? 0.687 -3.027 -9.328 1 98.44 101 GLN A C 1
ATOM 784 O O . GLN A 1 101 ? 0.327 -1.86 -9.156 1 98.44 101 GLN A O 1
ATOM 789 N N . ARG A 1 102 ? 0 -3.854 -10.133 1 98.75 102 ARG A N 1
ATOM 790 C CA . ARG A 1 102 ? -1.241 -3.504 -10.812 1 98.75 102 ARG A CA 1
ATOM 791 C C . ARG A 1 102 ? -2.141 -4.723 -10.977 1 98.75 102 ARG A C 1
ATOM 793 O O . ARG A 1 102 ? -1.653 -5.848 -11.102 1 98.75 102 ARG A O 1
ATOM 800 N N . TYR A 1 103 ? -3.422 -4.441 -11.031 1 98.88 103 TYR A N 1
ATOM 801 C CA . TYR A 1 103 ? -4.375 -5.48 -11.414 1 98.88 103 TYR A CA 1
ATOM 802 C C . TYR A 1 103 ? -4.242 -5.824 -12.891 1 98.88 103 TYR A C 1
ATOM 804 O O . TYR A 1 103 ? -3.941 -4.957 -13.711 1 98.88 103 TYR A O 1
ATOM 812 N N . VAL A 1 104 ? -4.457 -7.086 -13.172 1 98.94 104 VAL A N 1
ATOM 813 C CA . VAL A 1 104 ? -4.816 -7.418 -14.547 1 98.94 104 VAL A CA 1
ATOM 814 C C . VAL A 1 104 ? -6.215 -6.895 -14.859 1 98.94 104 VAL A C 1
ATOM 816 O O . VAL A 1 104 ? -7.188 -7.281 -14.203 1 98.94 104 VAL A O 1
ATOM 819 N N . ASN A 1 105 ? -6.297 -6.027 -15.812 1 98.62 105 ASN A N 1
ATOM 820 C CA . ASN A 1 105 ? -7.586 -5.426 -16.141 1 98.62 105 ASN A CA 1
ATOM 821 C C . ASN A 1 105 ? -8.414 -6.336 -17.047 1 98.62 105 ASN A C 1
ATOM 823 O O . ASN A 1 105 ? -8.656 -6.012 -18.203 1 98.62 105 ASN A O 1
ATOM 827 N N . THR A 1 106 ? -8.938 -7.332 -16.453 1 98.69 106 THR A N 1
ATOM 828 C CA . THR A 1 106 ? -9.758 -8.289 -17.188 1 98.69 106 THR A CA 1
ATOM 829 C C . THR A 1 106 ? -11.125 -7.695 -17.516 1 98.69 106 THR A C 1
ATOM 831 O O . THR A 1 106 ? -11.516 -6.672 -16.953 1 98.69 106 THR A O 1
ATOM 834 N N . GLU A 1 107 ? -11.844 -8.406 -18.453 1 96.81 107 GLU A N 1
ATOM 835 C CA . GLU A 1 107 ? -13.219 -8.031 -18.734 1 96.81 107 GLU A CA 1
ATOM 836 C C . GLU A 1 107 ? -14.078 -8.086 -17.469 1 96.81 107 GLU A C 1
ATOM 838 O O . GLU A 1 107 ? -14.891 -7.188 -17.234 1 96.81 107 GLU A O 1
ATOM 843 N N . LYS A 1 108 ? -13.914 -9.078 -16.812 1 97.69 108 LYS A N 1
ATOM 844 C CA . LYS A 1 108 ? -14.656 -9.281 -15.578 1 97.69 108 LYS A CA 1
ATOM 845 C C . LYS A 1 108 ? -14.414 -8.141 -14.594 1 97.69 108 LYS A C 1
ATOM 847 O O . LYS A 1 108 ? -15.367 -7.598 -14.023 1 97.69 108 LYS A O 1
ATOM 852 N N . LEU A 1 109 ? -13.195 -7.75 -14.344 1 98.5 109 LEU A N 1
ATOM 853 C CA . LEU A 1 109 ? -12.867 -6.688 -13.406 1 98.5 109 LEU A CA 1
ATOM 854 C C . LEU A 1 109 ? -13.438 -5.352 -13.867 1 98.5 109 LEU A C 1
ATOM 856 O O . LEU A 1 109 ? -13.938 -4.566 -13.062 1 98.5 109 LEU A O 1
ATOM 860 N N . LYS A 1 110 ? -13.32 -5.086 -15.133 1 98.12 110 LYS A N 1
ATOM 861 C CA . LYS A 1 110 ? -13.859 -3.844 -15.688 1 98.12 110 LYS A CA 1
ATOM 862 C C . LYS A 1 110 ? -15.352 -3.723 -15.398 1 98.12 110 LYS A C 1
ATOM 864 O O . LYS A 1 110 ? -15.828 -2.65 -15.016 1 98.12 110 LYS A O 1
ATOM 869 N N . GLU A 1 111 ? -16.078 -4.793 -15.617 1 97.75 111 GLU A N 1
ATOM 870 C CA . GLU A 1 111 ? -17.516 -4.785 -15.359 1 97.75 111 GLU A CA 1
ATOM 871 C C . GLU A 1 111 ? -17.797 -4.559 -13.883 1 97.75 111 GLU A C 1
ATOM 873 O O . GLU A 1 111 ? -18.75 -3.84 -13.539 1 97.75 111 GLU A O 1
ATOM 878 N N . GLU A 1 112 ? -17.016 -5.18 -13.078 1 98.06 112 GLU A N 1
ATOM 879 C CA . GLU A 1 112 ? -17.219 -5.023 -11.641 1 98.06 112 GLU A CA 1
ATOM 880 C C . GLU A 1 112 ? -16.906 -3.602 -11.188 1 98.06 112 GLU A C 1
ATOM 882 O O . GLU A 1 112 ? -17.562 -3.066 -10.289 1 98.06 112 GLU A O 1
ATOM 887 N N . ARG A 1 113 ? -15.898 -3 -11.711 1 98.25 113 ARG A N 1
ATOM 888 C CA . ARG A 1 113 ? -15.562 -1.618 -11.383 1 98.25 113 ARG A CA 1
ATOM 889 C C . ARG A 1 113 ? -16.688 -0.67 -11.797 1 98.25 113 ARG A C 1
ATOM 891 O O . ARG A 1 113 ? -17.016 0.268 -11.07 1 98.25 113 ARG A O 1
ATOM 898 N N . LYS A 1 114 ? -17.266 -0.935 -12.953 1 97.19 114 LYS A N 1
ATOM 899 C CA . LYS A 1 114 ? -18.406 -0.129 -13.391 1 97.19 114 LYS A CA 1
ATOM 900 C C . LYS A 1 114 ? -19.578 -0.251 -12.414 1 97.19 114 LYS A C 1
ATOM 902 O O . LYS A 1 114 ? -20.234 0.742 -12.102 1 97.19 114 LYS A O 1
ATOM 907 N N . ALA A 1 115 ? -19.734 -1.461 -11.914 1 96.56 115 ALA A N 1
ATOM 908 C CA . ALA A 1 115 ? -20.859 -1.737 -11.016 1 96.56 115 ALA A CA 1
ATOM 909 C C . ALA A 1 115 ? -20.5 -1.412 -9.57 1 96.56 115 ALA A C 1
ATOM 911 O O . ALA A 1 115 ? -21.391 -1.338 -8.711 1 96.56 115 ALA A O 1
ATOM 912 N N . ARG A 1 116 ? -19.234 -1.343 -9.266 1 96.88 116 ARG A N 1
ATOM 913 C CA . ARG A 1 116 ? -18.672 -1.128 -7.938 1 96.88 116 ARG A CA 1
ATOM 914 C C . ARG A 1 116 ? -19.094 -2.227 -6.977 1 96.88 116 ARG A C 1
ATOM 916 O O . ARG A 1 116 ? -19.5 -1.944 -5.844 1 96.88 116 ARG A O 1
ATOM 923 N N . ARG A 1 117 ? -19.047 -3.4 -7.426 1 96.88 117 ARG A N 1
ATOM 924 C CA . ARG A 1 117 ? -19.328 -4.602 -6.645 1 96.88 117 ARG A CA 1
ATOM 925 C C . ARG A 1 117 ? -18.828 -5.852 -7.363 1 96.88 117 ARG A C 1
ATOM 927 O O . ARG A 1 117 ? -18.531 -5.809 -8.562 1 96.88 117 ARG A O 1
ATOM 934 N N . ALA A 1 118 ? -18.797 -6.965 -6.598 1 97.69 118 ALA A N 1
ATOM 935 C CA . ALA A 1 118 ? -18.5 -8.258 -7.211 1 97.69 118 ALA A CA 1
ATOM 936 C C . ALA A 1 118 ? -19.656 -8.734 -8.086 1 97.69 118 ALA A C 1
ATOM 938 O O . ALA A 1 118 ? -20.828 -8.562 -7.723 1 97.69 118 ALA A O 1
ATOM 939 N N . LEU A 1 119 ? -19.328 -9.281 -9.195 1 98.12 119 LEU A N 1
ATOM 940 C CA . LEU A 1 119 ? -20.297 -9.883 -10.102 1 98.12 119 LEU A CA 1
ATOM 941 C C . LEU A 1 119 ? -19.953 -11.352 -10.359 1 98.12 119 LEU A C 1
ATOM 943 O O . LEU A 1 119 ? -20.812 -12.125 -10.805 1 98.12 119 LEU A O 1
ATOM 947 N N . LEU A 1 120 ? -18.688 -11.742 -10.117 1 97.62 120 LEU A N 1
ATOM 948 C CA . LEU A 1 120 ? -18.219 -13.109 -10.289 1 97.62 120 LEU A CA 1
ATOM 949 C C . LEU A 1 120 ? -18.75 -14.016 -9.188 1 97.62 120 LEU A C 1
ATOM 951 O O . LEU A 1 120 ? -18.719 -13.656 -8.008 1 97.62 120 LEU A O 1
ATOM 955 N N . GLY A 1 121 ? -19.172 -15.172 -9.578 1 97.38 121 GLY A N 1
ATOM 956 C CA . GLY A 1 121 ? -19.688 -16.141 -8.617 1 97.38 121 GLY A CA 1
ATOM 957 C C . GLY A 1 121 ? -18.609 -17.078 -8.102 1 97.38 121 GLY A C 1
ATOM 958 O O . GLY A 1 121 ? -17.469 -16.672 -7.879 1 97.38 121 GLY A O 1
ATOM 959 N N . LYS A 1 122 ? -19 -18.312 -7.902 1 97.19 122 LYS A N 1
ATOM 960 C CA . LYS A 1 122 ? -18.141 -19.344 -7.32 1 97.19 122 LYS A CA 1
ATOM 961 C C . LYS A 1 122 ? -16.938 -19.641 -8.219 1 97.19 122 LYS A C 1
ATOM 963 O O . LYS A 1 122 ? -17.031 -19.5 -9.445 1 97.19 122 LYS A O 1
ATOM 968 N N . TYR A 1 123 ? -15.852 -20.062 -7.566 1 97.38 123 TYR A N 1
ATOM 969 C CA . TYR A 1 123 ? -14.633 -20.453 -8.266 1 97.38 123 TYR A CA 1
ATOM 970 C C . TYR A 1 123 ? -14.938 -21.328 -9.469 1 97.38 123 TYR A C 1
ATOM 972 O O . TYR A 1 123 ? -15.461 -22.438 -9.32 1 97.38 123 TYR A O 1
ATOM 980 N N . ARG A 1 124 ? -14.758 -20.797 -10.688 1 97.44 124 ARG A N 1
ATOM 981 C CA . ARG A 1 124 ? -14.836 -21.469 -11.984 1 97.44 124 ARG A CA 1
ATOM 982 C C . ARG A 1 124 ? -16.234 -22.016 -12.227 1 97.44 124 ARG A C 1
ATOM 984 O O . ARG A 1 124 ? -16.391 -23.062 -12.875 1 97.44 124 ARG A O 1
ATOM 991 N N . ASN A 1 125 ? -17.281 -21.406 -11.68 1 97.75 125 ASN A N 1
ATOM 992 C CA . ASN A 1 125 ? -18.672 -21.781 -11.953 1 97.75 125 ASN A CA 1
ATOM 993 C C . ASN A 1 125 ? -19.469 -20.609 -12.523 1 97.75 125 ASN A C 1
ATOM 995 O O . ASN A 1 125 ? -20.078 -19.844 -11.773 1 97.75 125 ASN A O 1
ATOM 999 N N . LYS A 1 126 ? -19.547 -20.578 -13.797 1 96.94 126 LYS A N 1
ATOM 1000 C CA . LYS A 1 126 ? -20.156 -19.469 -14.5 1 96.94 126 LYS A CA 1
ATOM 1001 C C . LYS A 1 126 ? -21.656 -19.406 -14.227 1 96.94 126 LYS A C 1
ATOM 1003 O O . LYS A 1 126 ? -22.297 -18.359 -14.438 1 96.94 126 LYS A O 1
ATOM 1008 N N . PHE A 1 127 ? -22.281 -20.453 -13.742 1 97.38 127 PHE A N 1
ATOM 1009 C CA . PHE A 1 127 ? -23.719 -20.5 -13.531 1 97.38 127 PHE A CA 1
ATOM 1010 C C . PHE A 1 127 ? -24.109 -19.781 -12.242 1 97.38 127 PHE A C 1
ATOM 1012 O O . PHE A 1 127 ? -25.297 -19.625 -11.938 1 97.38 127 PHE A O 1
ATOM 1019 N N . THR A 1 128 ? -23.109 -19.344 -11.5 1 97.44 128 THR A N 1
ATOM 1020 C CA . THR A 1 128 ? -23.359 -18.656 -10.242 1 97.44 128 THR A CA 1
ATOM 1021 C C . THR A 1 128 ? -23.016 -17.172 -10.367 1 97.44 128 THR A C 1
ATOM 1023 O O . THR A 1 128 ? -23.172 -16.406 -9.406 1 97.44 128 THR A O 1
ATOM 1026 N N . ASP A 1 129 ? -22.641 -16.75 -11.547 1 97.56 129 ASP A N 1
ATOM 1027 C CA . ASP A 1 129 ? -22.281 -15.352 -11.766 1 97.56 129 ASP A CA 1
ATOM 1028 C C . ASP A 1 129 ? -23.516 -14.453 -11.742 1 97.56 129 ASP A C 1
ATOM 1030 O O . ASP A 1 129 ? -24.625 -14.914 -12.031 1 97.56 129 ASP A O 1
ATOM 1034 N N . ALA A 1 130 ? -23.344 -13.219 -11.359 1 97.19 130 ALA A N 1
ATOM 1035 C CA . ALA A 1 130 ? -24.453 -12.258 -11.352 1 97.19 130 ALA A CA 1
ATOM 1036 C C . ALA A 1 130 ? -24.75 -11.75 -12.758 1 97.19 130 ALA A C 1
ATOM 1038 O O . ALA A 1 130 ? -25.828 -11.211 -13.016 1 97.19 130 ALA A O 1
ATOM 1039 N N . VAL A 1 131 ? -23.766 -11.867 -13.664 1 96.44 131 VAL A N 1
ATOM 1040 C CA . VAL A 1 131 ? -23.906 -11.508 -15.07 1 96.44 131 VAL A CA 1
ATOM 1041 C C . VAL A 1 131 ? -23.141 -12.508 -15.938 1 96.44 131 VAL A C 1
ATOM 1043 O O . VAL A 1 131 ? -22.328 -13.281 -15.43 1 96.44 131 VAL A O 1
ATOM 1046 N N . ASP A 1 132 ? -23.391 -12.5 -17.188 1 94.69 132 ASP A N 1
ATOM 1047 C CA . ASP A 1 132 ? -22.609 -13.312 -18.125 1 94.69 132 ASP A CA 1
ATOM 1048 C C . ASP A 1 132 ? -21.328 -12.586 -18.547 1 94.69 132 ASP A C 1
ATOM 1050 O O . ASP A 1 132 ? -21.391 -11.43 -18.984 1 94.69 132 ASP A O 1
ATOM 1054 N N . PHE A 1 133 ? -20.219 -13.242 -18.391 1 94.62 133 PHE A N 1
ATOM 1055 C CA . PHE A 1 133 ? -18.953 -12.703 -18.875 1 94.62 133 PHE A CA 1
ATOM 1056 C C . PHE A 1 133 ? -18.531 -13.383 -20.172 1 94.62 133 PHE A C 1
ATOM 1058 O O . PHE A 1 133 ? -18.609 -14.609 -20.297 1 94.62 133 PHE A O 1
ATOM 1065 N N . ARG A 1 134 ? -18.156 -12.602 -21.141 1 89.06 134 ARG A N 1
ATOM 1066 C CA . ARG A 1 134 ? -17.594 -13.203 -22.328 1 89.06 134 ARG A CA 1
ATOM 1067 C C . ARG A 1 134 ? -16.281 -13.906 -22.031 1 89.06 134 ARG A C 1
ATOM 1069 O O . ARG A 1 134 ? -16.047 -15.031 -22.469 1 89.06 134 ARG A O 1
ATOM 1076 N N . VAL A 1 135 ? -15.383 -13.227 -21.391 1 95.12 135 VAL A N 1
ATOM 1077 C CA . VAL A 1 135 ? -14.148 -13.781 -20.828 1 95.12 135 VAL A CA 1
ATOM 1078 C C . VAL A 1 135 ? -14.188 -13.68 -19.312 1 95.12 135 VAL A C 1
ATOM 1080 O O . VAL A 1 135 ? -14.07 -12.586 -18.75 1 95.12 135 VAL A O 1
ATOM 1083 N N . ARG A 1 136 ? -14.258 -14.797 -18.641 1 96.81 136 ARG A N 1
ATOM 1084 C CA . ARG A 1 136 ? -14.594 -14.883 -17.234 1 96.81 136 ARG A CA 1
ATOM 1085 C C . ARG A 1 136 ? -13.344 -14.93 -16.359 1 96.81 136 ARG A C 1
ATOM 1087 O O . ARG A 1 136 ? -13.398 -14.656 -15.164 1 96.81 136 ARG A O 1
ATOM 1094 N N . THR A 1 137 ? -12.188 -15.242 -16.984 1 98.12 137 THR A N 1
ATOM 1095 C CA . THR A 1 137 ? -10.992 -15.547 -16.219 1 98.12 137 THR A CA 1
ATOM 1096 C C . THR A 1 137 ? -10.562 -14.344 -15.383 1 98.12 137 THR A C 1
ATOM 1098 O O . THR A 1 137 ? -10.758 -13.195 -15.789 1 98.12 137 THR A O 1
ATOM 1101 N N . VAL A 1 138 ? -9.938 -14.641 -14.211 1 98.31 138 VAL A N 1
ATOM 1102 C CA . VAL A 1 138 ? 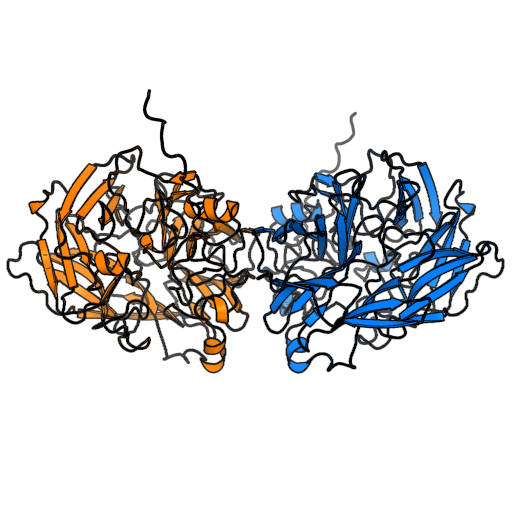-9.391 -13.602 -13.344 1 98.31 138 VAL A CA 1
ATOM 1103 C C . VAL A 1 138 ? -7.895 -13.438 -13.609 1 98.31 138 VAL A C 1
ATOM 1105 O O . VAL A 1 138 ? -7.258 -12.531 -13.078 1 98.31 138 VAL A O 1
ATOM 1108 N N . ALA A 1 139 ? -7.293 -14.281 -14.414 1 98.56 139 ALA A N 1
ATOM 1109 C CA . ALA A 1 139 ? -5.902 -14.211 -14.859 1 98.56 139 ALA A CA 1
ATOM 1110 C C . ALA A 1 139 ? -4.961 -14.016 -13.672 1 98.56 139 ALA A C 1
ATOM 1112 O O . ALA A 1 139 ? -4.152 -13.086 -13.656 1 98.56 139 ALA A O 1
ATOM 1113 N N . ASN A 1 140 ? -4.91 -14.984 -12.719 1 98.56 140 ASN A N 1
ATOM 1114 C CA . ASN A 1 140 ? -4.246 -14.688 -11.453 1 98.56 140 ASN A CA 1
ATOM 1115 C C . ASN A 1 140 ? -3.246 -15.773 -11.078 1 98.56 140 ASN A C 1
ATOM 1117 O O . ASN A 1 140 ? -2.865 -15.898 -9.914 1 98.56 140 ASN A O 1
ATOM 1121 N N . THR A 1 141 ? -2.791 -16.562 -12.008 1 98.44 141 THR A N 1
ATOM 1122 C CA . THR A 1 141 ? -2.082 -17.766 -11.578 1 98.44 141 THR A CA 1
ATOM 1123 C C . THR A 1 141 ? -0.585 -17.625 -11.852 1 98.44 141 THR A C 1
ATOM 1125 O O . THR A 1 141 ? 0.236 -17.969 -10.992 1 98.44 141 THR A O 1
ATOM 1128 N N . SER A 1 142 ? -0.285 -17.172 -13.031 1 98.38 142 SER A N 1
ATOM 1129 C CA . SER A 1 142 ? 1.131 -17.094 -13.375 1 98.38 142 SER A CA 1
ATOM 1130 C C . SER A 1 142 ? 1.418 -15.883 -14.266 1 98.38 142 SER A C 1
ATOM 1132 O O . SER A 1 142 ? 0.513 -15.359 -14.922 1 98.38 142 SER A O 1
ATOM 1134 N N . ILE A 1 143 ? 2.662 -15.445 -14.273 1 98.12 143 ILE A N 1
ATOM 1135 C CA . ILE A 1 143 ? 3.166 -14.414 -15.172 1 98.12 143 ILE A CA 1
ATOM 1136 C C . ILE A 1 143 ? 4.324 -14.977 -16 1 98.12 143 ILE A C 1
ATOM 1138 O O . ILE A 1 143 ? 5.328 -15.422 -15.445 1 98.12 143 ILE A O 1
ATOM 1142 N N . VAL A 1 144 ? 4.215 -14.898 -17.297 1 97.81 144 VAL A N 1
ATOM 1143 C CA . VAL A 1 144 ? 5.207 -15.492 -18.188 1 97.81 144 VAL A CA 1
ATOM 1144 C C . VAL A 1 144 ? 5.578 -14.492 -19.297 1 97.81 144 VAL A C 1
ATOM 1146 O O . VAL A 1 144 ? 4.699 -13.867 -19.891 1 97.81 144 VAL A O 1
ATOM 1149 N N . PRO A 1 145 ? 6.867 -14.344 -19.531 1 97.44 145 PRO A N 1
ATOM 1150 C CA . PRO A 1 145 ? 7.27 -13.461 -20.625 1 97.44 145 PRO A CA 1
ATOM 1151 C C . PRO A 1 145 ? 7.035 -14.078 -22 1 97.44 145 PRO A C 1
ATOM 1153 O O . PRO A 1 145 ? 7.203 -15.289 -22.188 1 97.44 145 PRO A O 1
ATOM 1156 N N . PHE A 1 146 ? 6.656 -13.273 -22.922 1 96.06 146 PHE A N 1
ATOM 1157 C CA . PHE A 1 146 ? 6.488 -13.711 -24.297 1 96.06 146 PHE A CA 1
ATOM 1158 C C . PHE A 1 146 ? 6.625 -12.547 -25.266 1 96.06 146 PHE A C 1
ATOM 1160 O O . PHE A 1 146 ? 5.762 -11.664 -25.312 1 96.06 146 PHE A O 1
ATOM 1167 N N . ARG A 1 147 ? 7.656 -12.539 -26.031 1 93.81 147 ARG A N 1
ATOM 1168 C CA . ARG A 1 147 ? 7.883 -11.633 -27.156 1 93.81 147 ARG A CA 1
ATOM 1169 C C . ARG A 1 147 ? 7.656 -10.18 -26.75 1 93.81 147 ARG A C 1
ATOM 1171 O O . ARG A 1 147 ? 6.867 -9.469 -27.375 1 93.81 147 ARG A O 1
ATOM 1178 N N . GLY A 1 148 ? 8.242 -9.758 -25.781 1 95.69 148 GLY A N 1
ATOM 1179 C CA . GLY A 1 148 ? 8.273 -8.367 -25.375 1 95.69 148 GLY A CA 1
ATOM 1180 C C . GLY A 1 148 ? 7.117 -7.992 -24.453 1 95.69 148 GLY A C 1
ATOM 1181 O O . GLY A 1 148 ? 6.98 -6.832 -24.062 1 95.69 148 GLY A O 1
ATOM 1182 N N . LYS A 1 149 ? 6.312 -8.922 -24.141 1 97.62 149 LYS A N 1
ATOM 1183 C CA . LYS A 1 149 ? 5.199 -8.75 -23.219 1 97.62 149 LYS A CA 1
ATOM 1184 C C . LYS A 1 149 ? 5.285 -9.734 -22.047 1 97.62 149 LYS A C 1
ATOM 1186 O O . LYS A 1 149 ? 6.129 -10.633 -22.062 1 97.62 149 LYS A O 1
ATOM 1191 N N . ILE A 1 150 ? 4.496 -9.477 -21.062 1 98.44 150 ILE A N 1
ATOM 1192 C CA . ILE A 1 150 ? 4.25 -10.516 -20.062 1 98.44 150 ILE A CA 1
ATOM 1193 C C . ILE A 1 150 ? 2.785 -10.938 -20.109 1 98.44 150 ILE A C 1
ATOM 1195 O O . ILE A 1 150 ? 1.899 -10.109 -20.328 1 98.44 150 ILE A O 1
ATOM 1199 N N . PHE A 1 151 ? 2.582 -12.203 -19.953 1 98.69 151 PHE A N 1
ATOM 1200 C CA . PHE A 1 151 ? 1.239 -12.773 -19.922 1 98.69 151 PHE A CA 1
ATOM 1201 C C . PHE A 1 151 ? 0.813 -13.094 -18.5 1 98.69 151 PHE A C 1
ATOM 1203 O O . PHE A 1 151 ? 1.541 -13.758 -17.766 1 98.69 151 PHE A O 1
ATOM 1210 N N . ALA A 1 152 ? -0.294 -12.562 -18.109 1 98.88 152 ALA A N 1
ATOM 1211 C CA . ALA A 1 152 ? -0.994 -13.102 -16.938 1 98.88 152 ALA A CA 1
ATOM 1212 C C . ALA A 1 152 ? -1.856 -14.297 -17.328 1 98.88 152 ALA A C 1
ATOM 1214 O O . ALA A 1 152 ? -2.711 -14.195 -18.219 1 98.88 152 ALA A O 1
ATOM 1215 N N . LEU A 1 153 ? -1.62 -15.406 -16.625 1 98.75 153 LEU A N 1
ATOM 1216 C CA . LEU A 1 153 ? -2.209 -16.656 -17.078 1 98.75 153 LEU A CA 1
ATOM 1217 C C . LEU A 1 153 ? -3.02 -17.312 -15.969 1 98.75 153 LEU A C 1
ATOM 1219 O O . LEU A 1 153 ? -2.676 -17.188 -14.789 1 98.75 153 LEU A O 1
ATOM 1223 N N . LYS A 1 154 ? -4.051 -17.922 -16.328 1 98.69 154 LYS A N 1
ATOM 1224 C CA . LYS A 1 154 ? -4.844 -18.891 -15.578 1 98.69 154 LYS A CA 1
ATOM 1225 C C . LYS A 1 154 ? -5.445 -19.938 -16.5 1 98.69 154 LYS A C 1
ATOM 1227 O O . LYS A 1 154 ? -5.906 -19.625 -17.594 1 98.69 154 LYS A O 1
ATOM 1232 N N . GLU A 1 155 ? -5.418 -21.125 -16.141 1 97.25 155 GLU A N 1
ATOM 1233 C CA . GLU A 1 155 ? -5.703 -22.219 -17.047 1 97.25 155 GLU A CA 1
ATOM 1234 C C . GLU A 1 155 ? -7.172 -22.234 -17.469 1 97.25 155 GLU A C 1
ATOM 1236 O O . GLU A 1 155 ? -7.578 -23.031 -18.312 1 97.25 155 GLU A O 1
ATOM 1241 N N . ASP A 1 156 ? -8 -21.344 -16.906 1 97.5 156 ASP A N 1
ATOM 1242 C CA . ASP A 1 156 ? -9.422 -21.375 -17.219 1 97.5 156 ASP A CA 1
ATOM 1243 C C . ASP A 1 156 ? -9.773 -20.359 -18.297 1 97.5 156 ASP A C 1
ATOM 1245 O O . ASP A 1 156 ? -10.953 -20.172 -18.625 1 97.5 156 ASP A O 1
ATOM 1249 N N . GLY A 1 157 ? -8.758 -19.688 -18.812 1 97.88 157 GLY A N 1
ATOM 1250 C CA . GLY A 1 157 ? -9.055 -18.688 -19.828 1 97.88 157 GLY A CA 1
ATOM 1251 C C . GLY A 1 157 ? -7.852 -18.328 -20.672 1 97.88 157 GLY A C 1
ATOM 1252 O O . GLY A 1 157 ? -6.785 -18.938 -20.547 1 97.88 157 GLY A O 1
ATOM 1253 N N . PRO A 1 158 ? -8.062 -17.391 -21.578 1 98.06 158 PRO A N 1
ATOM 1254 C CA . PRO A 1 158 ? -6.957 -16.953 -22.438 1 98.06 158 PRO A CA 1
ATOM 1255 C C . PRO A 1 158 ? -5.941 -16.078 -21.703 1 98.06 158 PRO A C 1
ATOM 1257 O O . PRO A 1 158 ? -6.25 -15.547 -20.625 1 98.06 158 PRO A O 1
ATOM 1260 N N . PRO A 1 159 ? -4.77 -15.953 -22.281 1 98.5 159 PRO A N 1
ATOM 1261 C CA . PRO A 1 159 ? -3.789 -15.031 -21.703 1 98.5 159 PRO A CA 1
ATOM 1262 C C . PRO A 1 159 ? -4.246 -13.578 -21.734 1 98.5 159 PRO A C 1
ATOM 1264 O O . PRO A 1 159 ? -4.945 -13.164 -22.656 1 98.5 159 PRO A O 1
ATOM 1267 N N . TYR A 1 160 ? -3.881 -12.859 -20.734 1 98.81 160 TYR A N 1
ATOM 1268 C CA . TYR A 1 160 ? -3.908 -11.406 -20.781 1 98.81 160 TYR A CA 1
ATOM 1269 C C . TYR A 1 160 ? -2.504 -10.836 -20.922 1 98.81 160 TYR A C 1
ATOM 1271 O O . TYR A 1 160 ? -1.624 -11.109 -20.109 1 98.81 160 TYR A O 1
ATOM 1279 N N . ALA A 1 161 ? -2.336 -10.047 -21.984 1 98.75 161 ALA A N 1
ATOM 1280 C CA . ALA A 1 161 ? -1.037 -9.43 -22.234 1 98.75 161 ALA A CA 1
ATOM 1281 C C . ALA A 1 161 ? -0.902 -8.117 -21.484 1 98.75 161 ALA A C 1
ATOM 1283 O O . ALA A 1 161 ? -1.857 -7.34 -21.391 1 98.75 161 ALA A O 1
ATOM 1284 N N . MET A 1 162 ? 0.313 -7.941 -20.938 1 98.81 162 MET A N 1
ATOM 1285 C CA . MET A 1 162 ? 0.617 -6.73 -20.188 1 98.81 162 MET A CA 1
ATOM 1286 C C . MET A 1 162 ? 1.968 -6.152 -20.594 1 98.81 162 MET A C 1
ATOM 1288 O O . MET A 1 162 ? 2.816 -6.871 -21.125 1 98.81 162 MET A O 1
ATOM 1292 N N . ASP A 1 163 ? 2.119 -4.844 -20.328 1 98.81 163 ASP A N 1
ATOM 1293 C CA . ASP A 1 163 ? 3.404 -4.176 -20.5 1 98.81 163 ASP A CA 1
ATOM 1294 C C . ASP A 1 163 ? 4.375 -4.555 -19.391 1 98.81 163 ASP A C 1
ATOM 1296 O O . ASP A 1 163 ? 4.07 -4.367 -18.203 1 98.81 163 ASP A O 1
ATOM 1300 N N . PRO A 1 164 ? 5.527 -5.023 -19.734 1 98.38 164 PRO A N 1
ATOM 1301 C CA . PRO A 1 164 ? 6.43 -5.496 -18.688 1 98.38 164 PRO A CA 1
ATOM 1302 C C . PRO A 1 164 ? 6.98 -4.363 -17.828 1 98.38 164 PRO A C 1
ATOM 1304 O O . PRO A 1 164 ? 7.414 -4.598 -16.688 1 98.38 164 PRO A O 1
ATOM 1307 N N . ALA A 1 165 ? 7.016 -3.158 -18.328 1 97.88 165 ALA A N 1
ATOM 1308 C CA . ALA A 1 165 ? 7.602 -2.047 -17.578 1 97.88 165 ALA A CA 1
ATOM 1309 C C . ALA A 1 165 ? 6.551 -1.347 -16.734 1 97.88 165 ALA A C 1
ATOM 1311 O O . ALA A 1 165 ? 6.793 -1.049 -15.555 1 97.88 165 ALA A O 1
ATOM 1312 N N . THR A 1 166 ? 5.375 -1.056 -17.266 1 98.25 166 THR A N 1
ATOM 1313 C CA . THR A 1 166 ? 4.367 -0.25 -16.578 1 98.25 166 THR A CA 1
ATOM 1314 C C . THR A 1 166 ? 3.33 -1.141 -15.906 1 98.25 166 THR A C 1
ATOM 1316 O O . THR A 1 166 ? 2.582 -0.682 -15.039 1 98.25 166 THR A O 1
ATOM 1319 N N . LEU A 1 167 ? 3.203 -2.406 -16.359 1 98.69 167 LEU A N 1
ATOM 1320 C CA . LEU A 1 167 ? 2.23 -3.406 -15.93 1 98.69 167 LEU A CA 1
ATOM 1321 C C . LEU A 1 167 ? 0.829 -3.041 -16.406 1 98.69 167 LEU A C 1
ATOM 1323 O O . LEU A 1 167 ? -0.159 -3.604 -15.93 1 98.69 167 LEU A O 1
ATOM 1327 N N . GLU A 1 168 ? 0.72 -2.102 -17.297 1 98.62 168 GLU A N 1
ATOM 1328 C CA . GLU A 1 168 ? -0.583 -1.828 -17.891 1 98.62 168 GLU A CA 1
ATOM 1329 C C . GLU A 1 168 ? -1.074 -3.018 -18.719 1 98.62 168 GLU A C 1
ATOM 1331 O O . GLU A 1 168 ? -0.291 -3.66 -19.422 1 98.62 168 GLU A O 1
ATOM 1336 N N . THR A 1 169 ? -2.344 -3.275 -18.656 1 98.81 169 THR A N 1
ATOM 1337 C CA . THR A 1 169 ? -2.928 -4.402 -19.375 1 98.81 169 THR A CA 1
ATOM 1338 C C . THR A 1 169 ? -3.293 -4.004 -20.797 1 98.81 169 THR A C 1
ATOM 1340 O O . THR A 1 169 ? -4.02 -3.029 -21.016 1 98.81 169 THR A O 1
ATOM 1343 N N . TYR A 1 170 ? -2.805 -4.719 -21.766 1 98.38 170 TYR A N 1
ATOM 1344 C CA . TYR A 1 170 ? -3.24 -4.547 -23.141 1 98.38 170 TYR A CA 1
ATOM 1345 C C . TYR A 1 170 ? -4.594 -5.203 -23.375 1 98.38 170 TYR A C 1
ATOM 1347 O O . TYR A 1 170 ? -5.469 -4.629 -24.031 1 98.38 170 TYR A O 1
ATOM 1355 N N . GLY A 1 171 ? -4.738 -6.371 -22.891 1 98.06 171 GLY A N 1
ATOM 1356 C CA . GLY A 1 171 ? -5.984 -7.109 -23.031 1 98.06 171 GLY A CA 1
ATOM 1357 C C . GLY A 1 171 ? -5.773 -8.578 -23.344 1 98.06 171 GLY A C 1
ATOM 1358 O O . GLY A 1 171 ? -4.672 -9.102 -23.188 1 98.06 171 GLY A O 1
ATOM 1359 N N . VAL A 1 172 ? -6.844 -9.234 -23.734 1 98 172 VAL A N 1
ATOM 1360 C CA . VAL A 1 172 ? -6.809 -10.641 -24.125 1 98 172 VAL A CA 1
ATOM 1361 C C . VAL A 1 172 ? -5.859 -10.82 -25.312 1 98 172 VAL A C 1
ATOM 1363 O O . VAL A 1 172 ? -5.836 -9.992 -26.219 1 98 172 VAL A O 1
ATOM 1366 N N . TRP A 1 173 ? -5.105 -11.883 -25.234 1 96.94 173 TRP A N 1
ATOM 1367 C CA . TRP A 1 173 ? -4.18 -12.211 -26.312 1 96.94 173 TRP A CA 1
ATOM 1368 C C . TRP A 1 173 ? -4.555 -13.531 -26.969 1 96.94 173 TRP A C 1
ATOM 1370 O O . TRP A 1 173 ? -4.645 -14.562 -26.312 1 96.94 173 TRP A O 1
ATOM 1380 N N . ASP A 1 174 ? -4.715 -13.531 -28.312 1 94.56 174 ASP A N 1
ATOM 1381 C CA . ASP A 1 174 ? -5.148 -14.734 -29 1 94.56 174 ASP A CA 1
ATOM 1382 C C . ASP A 1 174 ? -4.086 -15.203 -30 1 94.56 174 ASP A C 1
ATOM 1384 O O . ASP A 1 174 ? -4.379 -15.992 -30.906 1 94.56 174 ASP A O 1
ATOM 1388 N N . PHE A 1 175 ? -2.904 -14.609 -29.875 1 97.44 175 PHE A N 1
ATOM 1389 C CA . PHE A 1 175 ? -1.781 -14.992 -30.719 1 97.44 175 PHE A CA 1
ATOM 1390 C C . PHE A 1 175 ? -2.094 -14.727 -32.188 1 97.44 175 PHE A C 1
ATOM 1392 O O . PHE A 1 175 ? -1.887 -15.594 -33.031 1 97.44 175 PHE A O 1
ATOM 1399 N N . ASP A 1 176 ? -2.633 -13.57 -32.406 1 95.25 176 ASP A N 1
ATOM 1400 C CA . ASP A 1 176 ? -2.988 -13.125 -33.75 1 95.25 176 ASP A CA 1
ATOM 1401 C C . ASP A 1 176 ? -3.973 -14.094 -34.406 1 95.25 176 ASP A C 1
ATOM 1403 O O . ASP A 1 176 ? -3.828 -14.43 -35.594 1 95.25 176 ASP A O 1
ATOM 1407 N N . GLY A 1 177 ? -4.754 -14.656 -33.656 1 97.12 177 GLY A N 1
ATOM 1408 C CA . GLY A 1 177 ? -5.82 -15.5 -34.156 1 97.12 177 GLY A CA 1
ATOM 1409 C C . GLY A 1 177 ? -5.406 -16.953 -34.312 1 97.12 177 GLY A C 1
ATOM 1410 O O . GLY A 1 177 ? -6.18 -17.781 -34.781 1 97.12 177 GLY A O 1
ATOM 1411 N N . GLN A 1 178 ? -4.238 -17.344 -33.844 1 98.12 178 GLN A N 1
ATOM 1412 C CA . GLN A 1 178 ? -3.693 -18.672 -34.125 1 98.12 178 GLN A CA 1
ATOM 1413 C C . GLN A 1 178 ? -4.16 -19.672 -33.062 1 98.12 178 GLN A C 1
ATOM 1415 O O . GLN A 1 178 ? -4.098 -20.891 -33.312 1 98.12 178 GLN A O 1
ATOM 1420 N N . TRP A 1 179 ? -4.574 -19.219 -31.938 1 98.06 179 TRP A N 1
ATOM 1421 C CA . TRP A 1 179 ? -4.965 -20.109 -30.844 1 98.06 179 TRP A CA 1
ATOM 1422 C C . TRP A 1 179 ? -6.484 -20.203 -30.75 1 98.06 179 TRP A C 1
ATOM 1424 O O . TRP A 1 179 ? -7.164 -19.203 -30.516 1 98.06 179 TRP A O 1
ATOM 1434 N N . ASN A 1 180 ? -7.035 -21.438 -30.812 1 96.38 180 ASN A N 1
ATOM 1435 C CA . ASN A 1 180 ? -8.484 -21.594 -30.938 1 96.38 180 ASN A CA 1
ATOM 1436 C C . ASN A 1 180 ? -9.086 -22.234 -29.703 1 96.38 180 ASN A C 1
ATOM 1438 O O . ASN A 1 180 ? -10.273 -22.594 -29.688 1 96.38 180 ASN A O 1
ATOM 1442 N N . SER A 1 181 ? -8.328 -22.5 -28.734 1 97.88 181 SER A N 1
ATOM 1443 C CA . SER A 1 181 ? -8.859 -22.969 -27.453 1 97.88 181 SER A CA 1
ATOM 1444 C C . SER A 1 181 ? -9.414 -21.812 -26.625 1 97.88 181 SER A C 1
ATOM 1446 O O . SER A 1 181 ? -8.875 -20.703 -26.656 1 97.88 181 SER A O 1
ATOM 1448 N N . GLU A 1 182 ? -10.484 -22.109 -25.844 1 97.31 182 GLU A N 1
ATOM 1449 C CA . GLU A 1 182 ? -11.016 -21.109 -24.906 1 97.31 182 GLU A CA 1
ATOM 1450 C C . GLU A 1 182 ? -10.055 -20.891 -23.75 1 97.31 182 GLU A C 1
ATOM 1452 O O . GLU A 1 182 ? -10.133 -19.859 -23.062 1 97.31 182 GLU A O 1
ATOM 1457 N N . THR A 1 183 ? -9.219 -21.859 -23.562 1 98.31 183 THR A N 1
ATOM 1458 C CA . THR A 1 183 ? -8.328 -21.828 -22.406 1 98.31 183 THR A CA 1
ATOM 1459 C C . THR A 1 183 ? -6.871 -21.891 -22.859 1 98.31 183 THR A C 1
ATOM 1461 O O . THR A 1 183 ? -6.578 -22.188 -24.016 1 98.31 183 THR A O 1
ATOM 1464 N N . PHE A 1 184 ? -6.008 -21.516 -21.984 1 98.62 184 PHE A N 1
ATOM 1465 C CA . PHE A 1 184 ? -4.562 -21.547 -22.141 1 98.62 184 PHE A CA 1
ATOM 1466 C C . PHE A 1 184 ? -3.879 -21.906 -20.828 1 98.62 184 PHE A C 1
ATOM 1468 O O . PHE A 1 184 ? -4.312 -21.484 -19.766 1 98.62 184 PHE A O 1
ATOM 1475 N N . THR A 1 185 ? -2.867 -22.656 -20.922 1 98.38 185 THR A N 1
ATOM 1476 C CA . THR A 1 185 ? -2.178 -23.172 -19.734 1 98.38 185 THR A CA 1
ATOM 1477 C C . THR A 1 185 ? -1.661 -22.031 -18.859 1 98.38 185 THR A C 1
ATOM 1479 O O . THR A 1 185 ? -1.306 -20.969 -19.375 1 98.38 185 THR A O 1
ATOM 1482 N N . ALA A 1 186 ? -1.577 -22.281 -17.547 1 97.94 186 ALA A N 1
ATOM 1483 C CA . ALA A 1 186 ? -0.931 -21.359 -16.609 1 97.94 186 ALA A CA 1
ATOM 1484 C C . ALA A 1 186 ? 0.587 -21.516 -16.656 1 97.94 186 ALA A C 1
ATOM 1486 O O . ALA A 1 186 ? 1.318 -20.656 -16.172 1 97.94 186 ALA A O 1
ATOM 1487 N N . HIS A 1 187 ? 1.055 -22.625 -17.219 1 97.81 187 HIS A N 1
ATOM 1488 C CA . HIS A 1 187 ? 2.48 -22.938 -17.188 1 97.81 187 HIS A CA 1
ATOM 1489 C C . HIS A 1 187 ? 2.979 -23.375 -18.562 1 97.81 187 HIS A C 1
ATOM 1491 O O . HIS A 1 187 ? 3.428 -24.516 -18.719 1 97.81 187 HIS A O 1
ATOM 1497 N N . PRO A 1 188 ? 2.994 -22.484 -19.516 1 98.25 188 PRO A N 1
ATOM 1498 C CA . PRO A 1 188 ? 3.738 -22.891 -20.703 1 98.25 188 PRO A CA 1
ATOM 1499 C C . PRO A 1 188 ? 5.211 -23.156 -20.422 1 98.25 188 PRO A C 1
ATOM 1501 O O . PRO A 1 188 ? 5.75 -22.688 -19.422 1 98.25 188 PRO A O 1
ATOM 1504 N N . LYS A 1 189 ? 5.719 -24.062 -21.234 1 98.06 189 LYS A N 1
ATOM 1505 C CA . LYS A 1 189 ? 7.145 -24.359 -21.094 1 98.06 189 LYS A CA 1
ATOM 1506 C C . LYS A 1 189 ? 7.945 -23.766 -22.234 1 98.06 189 LYS A C 1
ATOM 1508 O O . LYS A 1 189 ? 7.496 -23.766 -23.391 1 98.06 189 LYS A O 1
ATOM 1513 N N . TYR A 1 190 ? 9.086 -23.266 -21.891 1 97.5 190 TYR A N 1
ATOM 1514 C CA . TYR A 1 190 ? 9.938 -22.656 -22.906 1 97.5 190 TYR A CA 1
ATOM 1515 C C . TYR A 1 190 ? 11.219 -23.469 -23.094 1 97.5 190 TYR A C 1
ATOM 1517 O O . TYR A 1 190 ? 11.93 -23.75 -22.125 1 97.5 190 TYR A O 1
ATOM 1525 N N . ASP A 1 191 ? 11.484 -23.812 -24.297 1 97.56 191 ASP A N 1
ATOM 1526 C CA . ASP A 1 191 ? 12.711 -24.5 -24.656 1 97.56 191 ASP A CA 1
ATOM 1527 C C . ASP A 1 191 ? 13.812 -23.5 -25.016 1 97.56 191 ASP A C 1
ATOM 1529 O O . ASP A 1 191 ? 13.734 -22.828 -26.047 1 97.56 191 ASP A O 1
ATOM 1533 N N . THR A 1 192 ? 14.852 -23.5 -24.25 1 94.94 192 THR A N 1
ATOM 1534 C CA . THR A 1 192 ? 15.883 -22.469 -24.391 1 94.94 192 THR A CA 1
ATOM 1535 C C . THR A 1 192 ? 16.797 -22.797 -25.578 1 94.94 192 THR A C 1
ATOM 1537 O O . THR A 1 192 ? 17.562 -21.938 -26.016 1 94.94 192 THR A O 1
ATOM 1540 N N . ILE A 1 193 ? 16.703 -23.953 -26.125 1 95.25 193 ILE A N 1
ATOM 1541 C CA . ILE A 1 193 ? 17.531 -24.359 -27.266 1 95.25 193 ILE A CA 1
ATOM 1542 C C . ILE A 1 193 ? 16.812 -24.031 -28.562 1 95.25 193 ILE A C 1
ATOM 1544 O O . ILE A 1 193 ? 17.328 -23.281 -29.406 1 95.25 193 ILE A O 1
ATOM 1548 N N . THR A 1 194 ? 15.617 -24.484 -28.688 1 95.88 194 THR A N 1
ATOM 1549 C CA . THR A 1 194 ? 14.875 -24.281 -29.938 1 95.88 194 THR A CA 1
ATOM 1550 C C . THR A 1 194 ? 14.156 -22.922 -29.906 1 95.88 194 THR A C 1
ATOM 1552 O O . THR A 1 194 ? 13.68 -22.453 -30.938 1 95.88 194 THR A O 1
ATOM 1555 N N . ARG A 1 195 ? 14.047 -22.359 -28.719 1 96.62 195 ARG A N 1
ATOM 1556 C CA . ARG A 1 195 ? 13.43 -21.047 -28.484 1 96.62 195 ARG A CA 1
ATOM 1557 C C . ARG A 1 195 ? 11.938 -21.094 -28.812 1 96.62 195 ARG A C 1
ATOM 1559 O O . ARG A 1 195 ? 11.414 -20.156 -29.438 1 96.62 195 ARG A O 1
ATOM 1566 N N . GLU A 1 196 ? 11.312 -22.156 -28.547 1 96.56 196 GLU A N 1
ATOM 1567 C CA . GLU A 1 196 ? 9.867 -22.281 -28.734 1 96.56 196 GLU A CA 1
ATOM 1568 C C . GLU A 1 196 ? 9.148 -22.344 -27.391 1 96.56 196 GLU A C 1
ATOM 1570 O O . GLU A 1 196 ? 9.719 -22.797 -26.391 1 96.56 196 GLU A O 1
ATOM 1575 N N . MET A 1 197 ? 7.945 -21.859 -27.344 1 98.06 197 MET A N 1
ATOM 1576 C CA . MET A 1 197 ? 7.051 -22.016 -26.203 1 98.06 197 MET A CA 1
ATOM 1577 C C . MET A 1 197 ? 6.031 -23.125 -26.469 1 98.06 197 MET A C 1
ATOM 1579 O O . MET A 1 197 ? 5.289 -23.078 -27.453 1 98.06 197 MET A O 1
ATOM 1583 N N . VAL A 1 198 ? 6.02 -24.141 -25.656 1 98.19 198 VAL A N 1
ATOM 1584 C CA . VAL A 1 198 ? 5.039 -25.219 -25.734 1 98.19 198 VAL A CA 1
ATOM 1585 C C . VAL A 1 198 ? 3.904 -24.953 -24.734 1 98.19 198 VAL A C 1
ATOM 1587 O O . VAL A 1 198 ? 4.145 -24.484 -23.625 1 98.19 198 VAL A O 1
ATOM 1590 N N . CYS A 1 199 ? 2.703 -25.188 -25.188 1 98.69 199 CYS A N 1
ATOM 1591 C CA . CYS A 1 199 ? 1.539 -24.844 -24.375 1 98.69 199 CYS A CA 1
ATOM 1592 C C . CYS A 1 199 ? 0.377 -25.781 -24.672 1 98.69 199 CYS A C 1
ATOM 1594 O O . CYS A 1 199 ? 0.459 -26.609 -25.594 1 98.69 199 CYS A O 1
ATOM 1596 N N . PHE A 1 200 ? -0.672 -25.719 -23.859 1 98.75 200 PHE A N 1
ATOM 1597 C CA . PHE A 1 200 ? -1.909 -26.453 -24.078 1 98.75 200 PHE A CA 1
ATOM 1598 C C . PHE A 1 200 ? -3.09 -25.734 -23.438 1 98.75 200 PHE A C 1
ATOM 1600 O O . PHE A 1 200 ? -2.904 -24.766 -22.688 1 98.75 200 PHE A O 1
ATOM 1607 N N . GLY A 1 201 ? -4.223 -26.078 -23.844 1 98.69 201 GLY A N 1
ATOM 1608 C CA . GLY A 1 201 ? -5.477 -25.734 -23.188 1 98.69 201 GLY A CA 1
ATOM 1609 C C . GLY A 1 201 ? -6.359 -26.938 -22.922 1 98.69 201 GLY A C 1
ATOM 1610 O O . GLY A 1 201 ? -6.48 -27.828 -23.766 1 98.69 201 GLY A O 1
ATOM 1611 N N . TYR A 1 202 ? -6.848 -27.047 -21.75 1 98.56 202 TYR A N 1
ATOM 1612 C CA . TYR A 1 202 ? -7.859 -28.062 -21.438 1 98.56 202 TYR A CA 1
ATOM 1613 C C . TYR A 1 202 ? -9.219 -27.422 -21.188 1 98.56 202 TYR A C 1
ATOM 1615 O O . TYR A 1 202 ? -9.32 -26.188 -21.062 1 98.56 202 TYR A O 1
ATOM 1623 N N . GLU A 1 203 ? -10.242 -28.359 -21.156 1 98.44 203 GLU A N 1
ATOM 1624 C CA . GLU A 1 203 ? -11.555 -27.734 -21.312 1 98.44 203 GLU A CA 1
ATOM 1625 C C . GLU A 1 203 ? -11.539 -26.688 -22.422 1 98.44 203 GLU A C 1
ATOM 1627 O O . GLU A 1 203 ? -12.062 -25.594 -22.25 1 98.44 203 GLU A O 1
ATOM 1632 N N . ALA A 1 204 ? -10.93 -27.141 -23.5 1 98.44 204 ALA A N 1
ATOM 1633 C CA . ALA A 1 204 ? -10.539 -26.219 -24.562 1 98.44 204 ALA A CA 1
ATOM 1634 C C . ALA A 1 204 ? -11.758 -25.719 -25.344 1 98.44 204 ALA A C 1
ATOM 1636 O O . ALA A 1 204 ? -11.703 -24.672 -25.984 1 98.44 204 ALA A O 1
ATOM 1637 N N . LYS A 1 205 ? -12.82 -26.469 -25.359 1 97.88 205 LYS A N 1
ATOM 1638 C CA . LYS A 1 205 ? -14.016 -26.062 -26.109 1 97.88 205 LYS A CA 1
ATOM 1639 C C . LYS A 1 205 ? -15.133 -25.625 -25.156 1 97.88 205 LYS A C 1
ATOM 1641 O O . LYS A 1 205 ? -16.297 -25.531 -25.547 1 97.88 205 LYS A O 1
ATOM 1646 N N . GLY A 1 206 ? -14.75 -25.5 -23.875 1 96.19 206 GLY A N 1
ATOM 1647 C CA . GLY A 1 206 ? -15.734 -25.047 -22.906 1 96.19 206 GLY A CA 1
ATOM 1648 C C . GLY A 1 206 ? -15.68 -25.812 -21.594 1 96.19 206 GLY A C 1
ATOM 1649 O O . GLY A 1 206 ? -15.008 -26.844 -21.5 1 96.19 206 GLY A O 1
ATOM 1650 N N . VAL A 1 207 ? -16.453 -25.375 -20.703 1 96.44 207 VAL A N 1
ATOM 1651 C CA . VAL A 1 207 ? -16.453 -25.906 -19.344 1 96.44 207 VAL A CA 1
ATOM 1652 C C . VAL A 1 207 ? -16.906 -27.359 -19.359 1 96.44 207 VAL A C 1
ATOM 1654 O O . VAL A 1 207 ? -17.859 -27.719 -20.078 1 96.44 207 VAL A O 1
ATOM 1657 N N . ALA A 1 208 ? -16.219 -28.219 -18.672 1 97.94 208 ALA A N 1
ATOM 1658 C CA . ALA A 1 208 ? -16.531 -29.609 -18.406 1 97.94 208 ALA A CA 1
ATOM 1659 C C . ALA A 1 208 ? -16.297 -30.484 -19.641 1 97.94 208 ALA A C 1
ATOM 1661 O O . ALA A 1 208 ? -16.703 -31.641 -19.688 1 97.94 208 ALA A O 1
ATOM 1662 N N . THR A 1 209 ? -15.68 -29.953 -20.703 1 98.38 209 THR A N 1
ATOM 1663 C CA . THR A 1 209 ? -15.352 -30.766 -21.859 1 98.38 209 THR A CA 1
ATOM 1664 C C . THR A 1 209 ? -14.016 -31.484 -21.656 1 98.38 209 THR A C 1
ATOM 1666 O O . THR A 1 209 ? -13.211 -31.078 -20.812 1 98.38 209 THR A O 1
ATOM 1669 N N . LYS A 1 210 ? -13.781 -32.5 -22.359 1 98.56 210 LYS A N 1
ATOM 1670 C CA . LYS A 1 210 ? -12.562 -33.312 -22.234 1 98.56 210 LYS A CA 1
ATOM 1671 C C . LYS A 1 210 ? -11.539 -32.906 -23.297 1 98.56 210 LYS A C 1
ATOM 1673 O O . LYS A 1 210 ? -10.445 -33.469 -23.359 1 98.56 210 LYS A O 1
ATOM 1678 N N . ASP A 1 211 ? -11.852 -31.922 -24.125 1 98.31 211 ASP A N 1
ATOM 1679 C CA . ASP A 1 211 ? -10.984 -31.516 -25.234 1 98.31 211 ASP A CA 1
ATOM 1680 C C . ASP A 1 211 ? -9.703 -30.875 -24.703 1 98.31 211 ASP A C 1
ATOM 1682 O O . ASP A 1 211 ? -9.742 -30.109 -23.75 1 98.31 211 ASP A O 1
ATOM 1686 N N . ILE A 1 212 ? -8.617 -31.203 -25.328 1 98.75 212 ILE A N 1
ATOM 1687 C CA . ILE A 1 212 ? -7.32 -30.578 -25.094 1 98.75 212 ILE A CA 1
ATOM 1688 C C . ILE A 1 212 ? -6.734 -30.094 -26.422 1 98.75 212 ILE A C 1
ATOM 1690 O O . ILE A 1 212 ? -6.848 -30.781 -27.453 1 98.75 212 ILE A O 1
ATOM 1694 N N . LEU A 1 213 ? -6.246 -28.922 -26.438 1 98.81 213 LEU A N 1
ATOM 1695 C CA . LEU A 1 213 ? -5.441 -28.422 -27.547 1 98.81 213 LEU A CA 1
ATOM 1696 C C . LEU A 1 213 ? -3.979 -28.281 -27.141 1 98.81 213 LEU A C 1
ATOM 1698 O O . LEU A 1 213 ? -3.656 -27.547 -26.219 1 98.81 213 LEU A O 1
ATOM 1702 N N . TYR A 1 214 ? -3.127 -29.016 -27.812 1 98.75 214 TYR A N 1
ATOM 1703 C CA . TYR A 1 214 ? -1.684 -28.844 -27.688 1 98.75 214 TYR A CA 1
ATOM 1704 C C . TYR A 1 214 ? -1.149 -27.938 -28.797 1 98.75 214 TYR A C 1
ATOM 1706 O O . TYR A 1 214 ? -1.59 -28.031 -29.938 1 98.75 214 TYR A O 1
ATOM 1714 N N . GLY A 1 215 ? -0.162 -27.047 -28.375 1 98.69 215 GLY A N 1
ATOM 1715 C CA . GLY A 1 215 ? 0.466 -26.203 -29.391 1 98.69 215 GLY A CA 1
ATOM 1716 C C . GLY A 1 215 ? 1.885 -25.812 -29.031 1 98.69 215 GLY A C 1
ATOM 1717 O O . GLY A 1 215 ? 2.307 -25.953 -27.891 1 98.69 215 GLY A O 1
ATOM 1718 N N . SER A 1 216 ? 2.625 -25.406 -30.094 1 98.44 216 SER A N 1
ATOM 1719 C CA . SER A 1 216 ? 3.963 -24.844 -29.953 1 98.44 216 SER A CA 1
ATOM 1720 C C . SER A 1 216 ? 4.121 -23.578 -30.781 1 98.44 216 SER A C 1
ATOM 1722 O O . SER A 1 216 ? 3.711 -23.547 -31.953 1 98.44 216 SER A O 1
ATOM 1724 N N . PHE A 1 217 ? 4.621 -22.547 -30.141 1 98.19 217 PHE A N 1
ATOM 1725 C CA . PHE A 1 217 ? 4.934 -21.297 -30.828 1 98.19 217 PHE A CA 1
ATOM 1726 C C . PHE A 1 217 ? 6.441 -21.141 -30.984 1 98.19 217 PHE A C 1
ATOM 1728 O O . PHE A 1 217 ? 7.191 -21.281 -30.016 1 98.19 217 PHE A O 1
ATOM 1735 N N . ASP A 1 218 ? 6.914 -20.781 -32.188 1 96.94 218 ASP A N 1
ATOM 1736 C CA . ASP A 1 218 ? 8.344 -20.547 -32.375 1 96.94 218 ASP A CA 1
ATOM 1737 C C . ASP A 1 218 ? 8.75 -19.156 -31.922 1 96.94 218 ASP A C 1
ATOM 1739 O O . ASP A 1 218 ? 7.93 -18.406 -31.375 1 96.94 218 ASP A O 1
ATOM 1743 N N . ARG A 1 219 ? 10 -18.797 -32.062 1 94.06 219 ARG A N 1
ATOM 1744 C CA . ARG A 1 219 ? 10.578 -17.562 -31.562 1 94.06 219 ARG A CA 1
ATOM 1745 C C . ARG A 1 219 ? 9.922 -16.344 -32.188 1 94.06 219 ARG A C 1
ATOM 1747 O O . ARG A 1 219 ? 10.047 -15.227 -31.688 1 94.06 219 ARG A O 1
ATOM 1754 N N . HIS A 1 220 ? 9.234 -16.531 -33.344 1 94.88 220 HIS A N 1
ATOM 1755 C CA . HIS A 1 220 ? 8.602 -15.43 -34.062 1 94.88 220 HIS A CA 1
ATOM 1756 C C . HIS A 1 220 ? 7.113 -15.352 -33.75 1 94.88 220 HIS A C 1
ATOM 1758 O O . HIS A 1 220 ? 6.406 -14.508 -34.281 1 94.88 220 HIS A O 1
ATOM 1764 N N . GLY A 1 221 ? 6.621 -16.219 -32.906 1 95.62 221 GLY A N 1
ATOM 1765 C CA . GLY A 1 221 ? 5.219 -16.188 -32.531 1 95.62 221 GLY A CA 1
ATOM 1766 C C . GLY A 1 221 ? 4.32 -16.953 -33.469 1 95.62 221 GLY A C 1
ATOM 1767 O O . GLY A 1 221 ? 3.096 -16.812 -33.438 1 95.62 221 GLY A O 1
ATOM 1768 N N . ARG A 1 222 ? 4.973 -17.781 -34.438 1 96.69 222 ARG A N 1
ATOM 1769 C CA . ARG A 1 222 ? 4.207 -18.609 -35.344 1 96.69 222 ARG A CA 1
ATOM 1770 C C . ARG A 1 222 ? 3.877 -19.953 -34.719 1 96.69 222 ARG A C 1
ATOM 1772 O O . ARG A 1 222 ? 4.758 -20.625 -34.188 1 96.69 222 ARG A O 1
ATOM 1779 N N . LEU A 1 223 ? 2.6 -20.312 -34.688 1 98.5 223 LEU A N 1
ATOM 1780 C CA . LEU A 1 223 ? 2.166 -21.641 -34.219 1 98.5 223 LEU A CA 1
ATOM 1781 C C . LEU A 1 223 ? 2.682 -22.734 -35.156 1 98.5 223 LEU A C 1
ATOM 1783 O O . LEU A 1 223 ? 2.283 -22.812 -36.312 1 98.5 223 LEU A O 1
ATOM 1787 N N . THR A 1 224 ? 3.512 -23.656 -34.625 1 98.31 224 THR A N 1
ATOM 1788 C CA . THR A 1 224 ? 4.184 -24.641 -35.469 1 98.31 224 THR A CA 1
ATOM 1789 C C . THR A 1 224 ? 3.617 -26.047 -35.219 1 98.31 224 THR A C 1
ATOM 1791 O O . THR A 1 224 ? 3.789 -26.938 -36.031 1 98.31 224 THR A O 1
ATOM 1794 N N . GLU A 1 225 ? 3.105 -26.312 -34.094 1 98.25 225 GLU A N 1
ATOM 1795 C CA . GLU A 1 225 ? 2.385 -27.531 -33.75 1 98.25 225 GLU A CA 1
ATOM 1796 C C . GLU A 1 225 ? 0.979 -27.219 -33.25 1 98.25 225 GLU A C 1
ATOM 1798 O O . GLU A 1 225 ? 0.777 -26.25 -32.531 1 98.25 225 GLU A O 1
ATOM 1803 N N . LYS A 1 226 ? 0.033 -27.984 -33.656 1 98.31 226 LYS A N 1
ATOM 1804 C CA . LYS A 1 226 ? -1.357 -27.859 -33.25 1 98.31 226 LYS A CA 1
ATOM 1805 C C . LYS A 1 226 ? -2.07 -29.203 -33.281 1 98.31 226 LYS A C 1
ATOM 1807 O O . LYS A 1 226 ? -2.318 -29.75 -34.375 1 98.31 226 LYS A O 1
ATOM 1812 N N . VAL A 1 227 ? -2.389 -29.703 -32.125 1 98.62 227 VAL A N 1
ATOM 1813 C CA . VAL A 1 227 ? -2.99 -31.031 -32.062 1 98.62 227 VAL A CA 1
ATOM 1814 C C . VAL A 1 227 ? -4.172 -31 -31.094 1 98.62 227 VAL A C 1
ATOM 1816 O O . VAL A 1 227 ? -4.016 -30.641 -29.922 1 98.62 227 VAL A O 1
ATOM 1819 N N . TRP A 1 228 ? -5.336 -31.344 -31.562 1 98.62 228 TRP A N 1
ATOM 1820 C CA . TRP A 1 228 ? -6.52 -31.531 -30.734 1 98.62 228 TRP A CA 1
ATOM 1821 C C . TRP A 1 228 ? -6.664 -33 -30.312 1 98.62 228 TRP A C 1
ATOM 1823 O O . TRP A 1 228 ? -6.512 -33.906 -31.141 1 98.62 228 TRP A O 1
ATOM 1833 N N . PHE A 1 229 ? -6.969 -33.281 -29.125 1 98.62 229 PHE A N 1
ATOM 1834 C CA . PHE A 1 229 ? -7.289 -34.625 -28.672 1 98.62 229 PHE A CA 1
ATOM 1835 C C . PHE A 1 229 ? -8.172 -34.562 -27.422 1 98.62 229 PHE A C 1
ATOM 1837 O O . PHE A 1 229 ? -8.531 -33.5 -26.953 1 98.62 229 PHE A O 1
ATOM 1844 N N . LYS A 1 230 ? -8.57 -35.75 -26.906 1 98.31 230 LYS A N 1
ATOM 1845 C CA . LYS A 1 230 ? -9.469 -35.844 -25.75 1 98.31 230 LYS A CA 1
ATOM 1846 C C . LYS A 1 230 ? -8.789 -36.562 -24.594 1 98.31 230 LYS A C 1
ATOM 1848 O O . LYS A 1 230 ? -8.078 -37.562 -24.797 1 98.31 230 LYS A O 1
ATOM 1853 N N . ALA A 1 231 ? -8.992 -36.031 -23.453 1 98.62 231 ALA A N 1
ATOM 1854 C CA . ALA A 1 231 ? -8.57 -36.688 -22.219 1 98.62 231 ALA A CA 1
ATOM 1855 C C . ALA A 1 231 ? -9.57 -37.781 -21.812 1 98.62 231 ALA A C 1
ATOM 1857 O O . ALA A 1 231 ? -10.727 -37.75 -22.25 1 98.62 231 ALA A O 1
ATOM 1858 N N . PRO A 1 232 ? -9.148 -38.719 -20.969 1 98.31 232 PRO A N 1
ATOM 1859 C CA . PRO A 1 232 ? -10.07 -39.75 -20.516 1 98.31 232 PRO A CA 1
ATOM 1860 C C . PRO A 1 232 ? -11.148 -39.219 -19.578 1 98.31 232 PRO A C 1
ATOM 1862 O O . PRO A 1 232 ? -12.234 -39.781 -19.469 1 98.31 232 PRO A O 1
ATOM 1865 N N . VAL A 1 233 ? -10.852 -38.156 -18.875 1 98.38 233 VAL A N 1
ATOM 1866 C CA . VAL A 1 233 ? -11.75 -37.5 -17.922 1 98.38 233 VAL A CA 1
ATOM 1867 C C . VAL A 1 233 ? -11.578 -36 -18.031 1 98.38 233 VAL A C 1
ATOM 1869 O O . VAL A 1 233 ? -10.578 -35.5 -18.562 1 98.38 233 VAL A O 1
ATOM 1872 N N . CYS A 1 234 ? -12.594 -35.312 -17.562 1 98.44 234 CYS A N 1
ATOM 1873 C CA . CYS A 1 234 ? -12.406 -33.875 -17.344 1 98.44 234 CYS A CA 1
ATOM 1874 C C . CYS A 1 234 ? -11.82 -33.594 -15.961 1 98.44 234 CYS A C 1
ATOM 1876 O O . CYS A 1 234 ? -12.555 -33.281 -15.023 1 98.44 234 CYS A O 1
ATOM 1878 N N . GLY A 1 235 ? -10.531 -33.688 -15.898 1 98.19 235 GLY A N 1
ATOM 1879 C CA . GLY A 1 235 ? -9.82 -33.531 -14.648 1 98.19 235 GLY A CA 1
ATOM 1880 C C . GLY A 1 235 ? -8.93 -32.312 -14.625 1 98.19 235 GLY A C 1
ATOM 1881 O O . GLY A 1 235 ? -8.617 -31.734 -15.672 1 98.19 235 GLY A O 1
ATOM 1882 N N . PHE A 1 236 ? -8.586 -31.922 -13.414 1 98 236 PHE A N 1
ATOM 1883 C CA . PHE A 1 236 ? -7.762 -30.734 -13.219 1 98 236 PHE A CA 1
ATOM 1884 C C . PHE A 1 236 ? -6.367 -30.922 -13.797 1 98 236 PHE A C 1
ATOM 1886 O O . PHE A 1 236 ? -5.684 -31.891 -13.453 1 98 236 PHE A O 1
ATOM 1893 N N . GLN A 1 237 ? -5.938 -30.094 -14.758 1 97.75 237 GLN A N 1
ATOM 1894 C CA . GLN A 1 237 ? -4.617 -30.062 -15.375 1 97.75 237 GLN A CA 1
ATOM 1895 C C . GLN A 1 237 ? -3.926 -28.719 -15.141 1 97.75 237 GLN A C 1
ATOM 1897 O O . GLN A 1 237 ? -4.199 -27.75 -15.844 1 97.75 237 GLN A O 1
ATOM 1902 N N . HIS A 1 238 ? -3 -28.703 -14.258 1 94.62 238 HIS A N 1
ATOM 1903 C CA . HIS A 1 238 ? -2.4 -27.438 -13.844 1 94.62 238 HIS A CA 1
ATOM 1904 C C . HIS A 1 238 ? -1.134 -27.156 -14.648 1 94.62 238 HIS A C 1
ATOM 1906 O O . HIS A 1 238 ? -0.856 -26 -14.977 1 94.62 238 HIS A O 1
ATOM 1912 N N . GLU A 1 239 ? -0.382 -28.125 -14.867 1 96.56 239 GLU A N 1
ATOM 1913 C CA . GLU A 1 239 ? 0.928 -27.953 -15.484 1 96.56 239 GLU A CA 1
ATOM 1914 C C . GLU A 1 239 ? 1.241 -29.078 -16.453 1 96.56 239 GLU A C 1
ATOM 1916 O O . GLU A 1 239 ? 0.617 -30.141 -16.406 1 96.56 239 GLU A O 1
ATOM 1921 N N . MET A 1 240 ? 2.105 -28.828 -17.453 1 98.31 240 MET A N 1
ATOM 1922 C CA . MET A 1 240 ? 2.631 -29.812 -18.391 1 98.31 240 MET A CA 1
ATOM 1923 C C . MET A 1 240 ? 4.145 -29.953 -18.25 1 98.31 240 MET A C 1
ATOM 1925 O O . MET A 1 240 ? 4.77 -29.188 -17.516 1 98.31 240 MET A O 1
ATOM 1929 N N . ALA A 1 241 ? 4.656 -30.938 -18.891 1 98.69 241 ALA A N 1
ATOM 1930 C CA . ALA A 1 241 ? 6.102 -31.094 -19.016 1 98.69 241 ALA A CA 1
ATOM 1931 C C . ALA A 1 241 ? 6.508 -31.25 -20.484 1 98.69 241 ALA A C 1
ATOM 1933 O O . ALA A 1 241 ? 5.652 -31.406 -21.359 1 98.69 241 ALA A O 1
ATOM 1934 N N . MET A 1 242 ? 7.734 -31.062 -20.672 1 98.56 242 MET A N 1
ATOM 1935 C CA . MET A 1 242 ? 8.281 -31.25 -22.016 1 98.56 242 MET A CA 1
ATOM 1936 C C . MET A 1 242 ? 9.672 -31.859 -21.953 1 98.56 242 MET A C 1
ATOM 1938 O O . MET A 1 242 ? 10.398 -31.672 -20.969 1 98.56 242 MET A O 1
ATOM 1942 N N . THR A 1 243 ? 9.984 -32.688 -22.859 1 98.56 243 THR A N 1
ATOM 1943 C CA . THR A 1 243 ? 11.336 -33.156 -23.172 1 98.56 243 THR A CA 1
ATOM 1944 C C . THR A 1 243 ? 11.719 -32.75 -24.609 1 98.56 243 THR A C 1
ATOM 1946 O O . THR A 1 243 ? 11.031 -31.969 -25.25 1 98.56 243 THR A O 1
ATOM 1949 N N . GLU A 1 244 ? 12.867 -33.219 -24.984 1 97.62 244 GLU A N 1
ATOM 1950 C CA . GLU A 1 244 ? 13.297 -32.938 -26.344 1 97.62 244 GLU A CA 1
ATOM 1951 C C . GLU A 1 244 ? 12.273 -33.438 -27.359 1 97.62 244 GLU A C 1
ATOM 1953 O O . GLU A 1 244 ? 12.031 -32.781 -28.375 1 97.62 244 GLU A O 1
ATOM 1958 N N . ASN A 1 245 ? 11.602 -34.562 -27.047 1 98.19 245 ASN A N 1
ATOM 1959 C CA . ASN A 1 245 ? 10.797 -35.188 -28.094 1 98.19 245 ASN A CA 1
ATOM 1960 C C . ASN A 1 245 ? 9.367 -35.438 -27.641 1 98.19 245 ASN A C 1
ATOM 1962 O O . ASN A 1 245 ? 8.523 -35.875 -28.422 1 98.19 245 ASN A O 1
ATOM 1966 N N . TRP A 1 246 ? 9.094 -35.156 -26.406 1 98.75 246 TRP A N 1
ATOM 1967 C CA . TRP A 1 246 ? 7.773 -35.5 -25.891 1 98.75 246 TRP A CA 1
ATOM 1968 C C . TRP A 1 246 ? 7.184 -34.344 -25.109 1 98.75 246 TRP A C 1
ATOM 1970 O O . TRP A 1 246 ? 7.922 -33.5 -24.562 1 98.75 246 TRP A O 1
ATOM 1980 N N . VAL A 1 247 ? 5.879 -34.219 -25.125 1 98.81 247 VAL A N 1
ATOM 1981 C CA . VAL A 1 247 ? 5.129 -33.375 -24.203 1 98.81 247 VAL A CA 1
ATOM 1982 C C . VAL A 1 247 ? 4.238 -34.25 -23.312 1 98.81 247 VAL A C 1
ATOM 1984 O O . VAL A 1 247 ? 3.756 -35.281 -23.734 1 98.81 247 VAL A O 1
ATOM 1987 N N . ILE A 1 248 ? 4.121 -33.875 -22.062 1 98.88 248 ILE A N 1
ATOM 1988 C CA . ILE A 1 248 ? 3.52 -34.688 -21.016 1 98.88 248 ILE A CA 1
ATOM 1989 C C . ILE A 1 248 ? 2.396 -33.906 -20.328 1 98.88 248 ILE A C 1
ATOM 1991 O O . ILE A 1 248 ? 2.566 -32.75 -19.969 1 98.88 248 ILE A O 1
ATOM 1995 N N . PHE A 1 249 ? 1.266 -34.531 -20.109 1 98.75 249 PHE A N 1
ATOM 1996 C CA . PHE A 1 249 ? 0.072 -33.906 -19.578 1 98.75 249 PHE A CA 1
ATOM 1997 C C . PHE A 1 249 ? -0.457 -34.625 -18.359 1 98.75 249 PHE A C 1
ATOM 1999 O O . PHE A 1 249 ? -1.299 -35.531 -18.484 1 98.75 249 PHE A O 1
ATOM 2006 N N . PRO A 1 250 ? -0.1 -34.219 -17.156 1 98.62 250 PRO A N 1
ATOM 2007 C CA . PRO A 1 250 ? -0.675 -34.844 -15.953 1 98.62 250 PRO A CA 1
ATOM 2008 C C . PRO A 1 250 ? -2.109 -34.375 -15.688 1 98.62 250 PRO A C 1
ATOM 2010 O O . PRO A 1 250 ? -2.443 -33.219 -15.914 1 98.62 250 PRO A O 1
ATOM 2013 N N . ILE A 1 251 ? -2.961 -35.312 -15.195 1 98.62 251 ILE A N 1
ATOM 2014 C CA . ILE A 1 251 ? -4.324 -35 -14.781 1 98.62 251 ILE A CA 1
ATOM 2015 C C . ILE A 1 251 ? -4.535 -35.438 -13.328 1 98.62 251 ILE A C 1
ATOM 2017 O O . ILE A 1 251 ? -4.355 -36.594 -12.984 1 98.62 251 ILE A O 1
ATOM 2021 N N . ILE A 1 252 ? -4.887 -34.5 -12.484 1 98.06 252 ILE A N 1
ATOM 2022 C CA . ILE A 1 252 ? -5.246 -34.75 -11.086 1 98.06 252 ILE A CA 1
ATOM 2023 C C . ILE A 1 252 ? -6.652 -35.344 -11.008 1 98.06 252 ILE A C 1
ATOM 2025 O O . ILE A 1 252 ? -7.555 -34.875 -11.727 1 98.06 252 ILE A O 1
ATOM 2029 N N . PRO A 1 253 ? -6.898 -36.312 -10.164 1 97.5 253 PRO A N 1
ATOM 2030 C CA . PRO A 1 253 ? -8.25 -36.875 -10.047 1 97.5 253 PRO A CA 1
ATOM 2031 C C . PRO A 1 253 ? -9.211 -35.938 -9.32 1 97.5 253 PRO A C 1
ATOM 2033 O O . PRO A 1 253 ? -9.867 -36.344 -8.359 1 97.5 253 PRO A O 1
ATOM 2036 N N . ALA A 1 254 ? -9.352 -34.781 -9.664 1 97.75 254 ALA A N 1
ATOM 2037 C CA . ALA A 1 254 ? -10.375 -33.781 -9.383 1 97.75 254 ALA A CA 1
ATOM 2038 C C . ALA A 1 254 ? -11.195 -33.469 -10.633 1 97.75 254 ALA A C 1
ATOM 2040 O O . ALA A 1 254 ? -10.711 -32.781 -11.539 1 97.75 254 ALA A O 1
ATOM 2041 N N . HIS A 1 255 ? -12.406 -33.969 -10.617 1 98.38 255 HIS A N 1
ATOM 2042 C CA . HIS A 1 255 ? -13.164 -34 -11.867 1 98.38 255 HIS A CA 1
ATOM 2043 C C . HIS A 1 255 ? -14.258 -32.938 -11.875 1 98.38 255 HIS A C 1
ATOM 2045 O O . HIS A 1 255 ? -14.766 -32.562 -10.82 1 98.38 255 HIS A O 1
ATOM 2051 N N . CYS A 1 256 ? -14.547 -32.5 -13.031 1 98.44 256 CYS A N 1
ATOM 2052 C CA . CYS A 1 256 ? -15.641 -31.578 -13.273 1 98.44 256 CYS A CA 1
ATOM 2053 C C . CYS A 1 256 ? -16.859 -32.281 -13.828 1 98.44 256 CYS A C 1
ATOM 2055 O O . CYS A 1 256 ? -16.734 -33.219 -14.625 1 98.44 256 CYS A O 1
ATOM 2057 N N . ASP A 1 257 ? -18 -31.844 -13.375 1 97.88 257 ASP A N 1
ATOM 2058 C CA . ASP A 1 257 ? -19.297 -32.344 -13.82 1 97.88 257 ASP A CA 1
ATOM 2059 C C . ASP A 1 257 ? -20.25 -31.203 -14.141 1 97.88 257 ASP A C 1
ATOM 2061 O O . ASP A 1 257 ? -20.516 -30.359 -13.281 1 97.88 257 ASP A O 1
ATOM 2065 N N . LEU A 1 258 ? -20.766 -31.203 -15.383 1 98.31 258 LEU A N 1
ATOM 2066 C CA . LEU A 1 258 ? -21.562 -30.078 -15.859 1 98.31 258 LEU A CA 1
ATOM 2067 C C . LEU A 1 258 ? -22.844 -29.938 -15.039 1 98.31 258 LEU A C 1
ATOM 2069 O O . LEU A 1 258 ? -23.266 -28.828 -14.727 1 98.31 258 LEU A O 1
ATOM 2073 N N . GLU A 1 259 ? -23.516 -31.016 -14.727 1 98.06 259 GLU A N 1
ATOM 2074 C CA . GLU A 1 259 ? -24.75 -30.953 -13.969 1 98.06 259 GLU A CA 1
ATOM 2075 C C . GLU A 1 259 ? -24.5 -30.438 -12.555 1 98.06 259 GLU A C 1
ATOM 2077 O O . GLU A 1 259 ? -25.328 -29.703 -12 1 98.06 259 GLU A O 1
ATOM 2082 N N . ARG A 1 260 ? -23.391 -30.797 -11.938 1 97.75 260 ARG A N 1
ATOM 2083 C CA . ARG A 1 260 ? -23 -30.266 -10.641 1 97.75 260 ARG A CA 1
ATOM 2084 C C . ARG A 1 260 ? -22.812 -28.75 -10.711 1 97.75 260 ARG A C 1
ATOM 2086 O O . ARG A 1 260 ? -23.234 -28.016 -9.812 1 97.75 260 ARG A O 1
ATOM 2093 N N . LEU A 1 261 ? -22.219 -28.266 -11.766 1 98.06 261 LEU A N 1
ATOM 2094 C CA . LEU A 1 261 ? -22.016 -26.828 -11.945 1 98.06 261 LEU A CA 1
ATOM 2095 C C . LEU A 1 261 ? -23.344 -26.109 -12.07 1 98.06 261 LEU A C 1
ATOM 2097 O O . LEU A 1 261 ? -23.562 -25.078 -11.422 1 98.06 261 LEU A O 1
ATOM 2101 N N . LYS A 1 262 ? -24.172 -26.625 -12.891 1 98.12 262 LYS A N 1
ATOM 2102 C CA . LYS A 1 262 ? -25.484 -26 -13.109 1 98.12 262 LYS A CA 1
ATOM 2103 C C . LYS A 1 262 ? -26.281 -25.938 -11.812 1 98.12 262 LYS A C 1
ATOM 2105 O O . LYS A 1 262 ? -27.078 -25.016 -11.617 1 98.12 262 LYS A O 1
ATOM 2110 N N . ALA A 1 263 ? -26.016 -26.875 -10.938 1 97.69 263 ALA A N 1
ATOM 2111 C CA . ALA A 1 263 ? -26.703 -26.922 -9.648 1 97.69 263 ALA A CA 1
ATOM 2112 C C . ALA A 1 263 ? -26.031 -26.016 -8.633 1 97.69 263 ALA A C 1
ATOM 2114 O O . ALA A 1 263 ? -26.422 -25.969 -7.465 1 97.69 263 ALA A O 1
ATOM 2115 N N . GLY A 1 264 ? -24.969 -25.344 -9.016 1 96 264 GLY A N 1
ATOM 2116 C CA . GLY A 1 264 ? -24.297 -24.391 -8.148 1 96 264 GLY A CA 1
ATOM 2117 C C . GLY A 1 264 ? -23.141 -25 -7.375 1 96 264 GLY A C 1
ATOM 2118 O O . GLY A 1 264 ? -22.625 -24.391 -6.434 1 96 264 GLY A O 1
ATOM 2119 N N . GLY A 1 265 ? -22.75 -26.188 -7.723 1 95.69 265 GLY A N 1
ATOM 2120 C CA . GLY A 1 265 ? -21.719 -26.906 -6.98 1 95.69 265 GLY A CA 1
ATOM 2121 C C . GLY A 1 265 ? -20.312 -26.484 -7.355 1 95.69 265 GLY A C 1
ATOM 2122 O O . GLY A 1 265 ? -20.125 -25.5 -8.086 1 95.69 265 GLY A O 1
ATOM 2123 N N . ASN A 1 266 ? -19.281 -27.234 -6.832 1 96.25 266 ASN A N 1
ATOM 2124 C CA . ASN A 1 266 ? -17.875 -26.953 -7.062 1 96.25 266 ASN A CA 1
ATOM 2125 C C . ASN A 1 266 ? -17.438 -27.375 -8.461 1 96.25 266 ASN A C 1
ATOM 2127 O O . ASN A 1 266 ? -17.938 -28.359 -9.008 1 96.25 266 ASN A O 1
ATOM 2131 N N . HIS A 1 267 ? -16.531 -26.641 -9 1 97.75 267 HIS A N 1
ATOM 2132 C CA . HIS A 1 267 ? -15.977 -27.016 -10.289 1 97.75 267 HIS A CA 1
ATOM 2133 C C . HIS A 1 267 ? -15.227 -28.328 -10.203 1 97.75 267 HIS A C 1
ATOM 2135 O O . HIS A 1 267 ? -15.391 -29.203 -11.062 1 97.75 267 HIS A O 1
ATOM 2141 N N . TRP A 1 268 ? -14.383 -28.469 -9.164 1 97.56 268 TRP A N 1
ATOM 2142 C CA . TRP A 1 268 ? -13.578 -29.672 -8.969 1 97.56 268 TRP A CA 1
ATOM 2143 C C . TRP A 1 268 ? -14.078 -30.469 -7.773 1 97.56 268 TRP A C 1
ATOM 2145 O O . TRP A 1 268 ? -14.32 -29.922 -6.699 1 97.56 268 TRP A O 1
ATOM 2155 N N . GLN A 1 269 ? -14.219 -31.703 -7.988 1 97.69 269 GLN A N 1
ATOM 2156 C CA . GLN A 1 269 ? -14.5 -32.688 -6.953 1 97.69 269 GLN A CA 1
ATOM 2157 C C . GLN A 1 269 ? -13.414 -33.75 -6.902 1 97.69 269 GLN A C 1
ATOM 2159 O O . GLN A 1 269 ? -13.094 -34.375 -7.922 1 97.69 269 GLN A O 1
ATOM 2164 N N . TRP A 1 270 ? -12.867 -33.969 -5.727 1 97.62 270 TRP A N 1
ATOM 2165 C CA . TRP A 1 270 ? -11.883 -35.031 -5.566 1 97.62 270 TRP A CA 1
ATOM 2166 C C . TRP A 1 270 ? -12.531 -36.375 -5.758 1 97.62 270 TRP A C 1
ATOM 2168 O O . TRP A 1 270 ? -13.57 -36.688 -5.152 1 97.62 270 TRP A O 1
ATOM 2178 N N . GLU A 1 271 ? -11.875 -37.156 -6.652 1 97.31 271 GLU A N 1
ATOM 2179 C CA . GLU A 1 271 ? -12.344 -38.531 -6.91 1 97.31 271 GLU A CA 1
ATOM 2180 C C . GLU A 1 271 ? -11.414 -39.562 -6.281 1 97.31 271 GLU A C 1
ATOM 2182 O O . GLU A 1 271 ? -10.492 -40.062 -6.941 1 97.31 271 GLU A O 1
ATOM 2187 N N . ALA A 1 272 ? -11.773 -40.031 -5.188 1 93.81 272 ALA A N 1
ATOM 2188 C CA . ALA A 1 272 ? -10.891 -40.844 -4.359 1 93.81 272 ALA A CA 1
ATOM 2189 C C . ALA A 1 272 ? -10.727 -42.25 -4.957 1 93.81 272 ALA A C 1
ATOM 2191 O O . ALA A 1 272 ? -9.82 -42.969 -4.574 1 93.81 272 ALA A O 1
ATOM 2192 N N . ASP A 1 273 ? -11.547 -42.625 -5.871 1 95.19 273 ASP A N 1
ATOM 2193 C CA . ASP A 1 273 ? -11.492 -43.969 -6.422 1 95.19 273 ASP A CA 1
ATOM 2194 C C . ASP A 1 273 ? -11.047 -43.969 -7.883 1 95.19 273 ASP A C 1
ATOM 2196 O O . ASP A 1 273 ? -11.148 -44.969 -8.578 1 95.19 273 ASP A O 1
ATOM 2200 N N . GLN A 1 274 ? -10.633 -42.844 -8.32 1 97.12 274 GLN A N 1
ATOM 2201 C CA . GLN A 1 274 ? -10.195 -42.719 -9.703 1 97.12 274 GLN A CA 1
ATOM 2202 C C . GLN A 1 274 ? -8.68 -42.562 -9.789 1 97.12 274 GLN A C 1
ATOM 2204 O O . GLN A 1 274 ? -8.062 -42 -8.883 1 97.12 274 GLN A O 1
ATOM 2209 N N . PRO A 1 275 ? -8.055 -43.062 -10.828 1 97.94 275 PRO A N 1
ATOM 2210 C CA . PRO A 1 275 ? -6.613 -42.875 -11.008 1 97.94 275 PRO A CA 1
ATOM 2211 C C . PRO A 1 275 ? -6.23 -41.469 -11.422 1 97.94 275 PRO A C 1
ATOM 2213 O O . PRO A 1 275 ? -7.086 -40.688 -11.859 1 97.94 275 PRO A O 1
ATOM 2216 N N . TYR A 1 276 ? -4.984 -41.125 -11.156 1 98.38 276 TYR A N 1
ATOM 2217 C CA . TYR A 1 276 ? -4.422 -40 -11.906 1 98.38 276 TYR A CA 1
ATOM 2218 C C . TYR A 1 276 ? -3.951 -40.469 -13.289 1 98.38 276 TYR A C 1
ATOM 2220 O O . TYR A 1 276 ? -3.744 -41.656 -13.516 1 98.38 276 TYR A O 1
ATOM 2228 N N . TYR A 1 277 ? -3.859 -39.562 -14.219 1 98.75 277 TYR A N 1
ATOM 2229 C CA . TYR A 1 277 ? -3.385 -39.875 -15.562 1 98.75 277 TYR A CA 1
ATOM 2230 C C . TYR A 1 277 ? -2.158 -39.031 -15.922 1 98.75 277 TYR A C 1
ATOM 2232 O O . TYR A 1 277 ? -1.958 -37.938 -15.375 1 98.75 277 TYR A O 1
ATOM 2240 N N . ILE A 1 278 ? -1.309 -39.594 -16.797 1 98.81 278 ILE A N 1
ATOM 2241 C CA . ILE A 1 278 ? -0.2 -38.906 -17.438 1 98.81 278 ILE A CA 1
ATOM 2242 C C . ILE A 1 278 ? -0.244 -39.156 -18.953 1 98.81 278 ILE A C 1
ATOM 2244 O O . ILE A 1 278 ? 0.046 -40.25 -19.406 1 98.81 278 ILE A O 1
ATOM 2248 N N . GLY A 1 279 ? -0.627 -38.094 -19.641 1 98.81 279 GLY A N 1
ATOM 2249 C CA . GLY A 1 279 ? -0.612 -38.188 -21.078 1 98.81 279 GLY A CA 1
ATOM 2250 C C . GLY A 1 279 ? 0.756 -37.938 -21.688 1 98.81 279 GLY A C 1
ATOM 2251 O O . GLY A 1 279 ? 1.476 -37.031 -21.234 1 98.81 279 GLY A O 1
ATOM 2252 N N . VAL A 1 280 ? 1.131 -38.75 -22.672 1 98.88 280 VAL A N 1
ATOM 2253 C CA . VAL A 1 280 ? 2.393 -38.594 -23.391 1 98.88 280 VAL A CA 1
ATOM 2254 C C . VAL A 1 280 ? 2.125 -38.469 -24.891 1 98.88 280 VAL A C 1
ATOM 2256 O O . VAL A 1 280 ? 1.437 -39.312 -25.469 1 98.88 280 VAL A O 1
ATOM 2259 N N . LEU A 1 281 ? 2.646 -37.406 -25.469 1 98.81 281 LEU A N 1
ATOM 2260 C CA . LEU A 1 281 ? 2.443 -37.094 -26.875 1 98.81 281 LEU A CA 1
ATOM 2261 C C . LEU A 1 281 ? 3.756 -36.688 -27.531 1 98.81 281 LEU A C 1
ATOM 2263 O O . LEU A 1 281 ? 4.547 -35.969 -26.953 1 98.81 281 LEU A O 1
ATOM 2267 N N . PRO A 1 282 ? 3.986 -37.25 -28.797 1 98.69 282 PRO A N 1
ATOM 2268 C CA . PRO A 1 282 ? 5.148 -36.688 -29.484 1 98.69 282 PRO A CA 1
ATOM 2269 C C . PRO A 1 282 ? 5.086 -35.156 -29.625 1 98.69 282 PRO A C 1
ATOM 2271 O O . PRO A 1 282 ? 4.027 -34.625 -29.953 1 98.69 282 PRO A O 1
ATOM 2274 N N . ARG A 1 283 ? 6.16 -34.531 -29.391 1 98.12 283 ARG A N 1
ATOM 2275 C CA . ARG A 1 283 ? 6.227 -33.062 -29.391 1 98.12 283 ARG A CA 1
ATOM 2276 C C . ARG A 1 283 ? 6.023 -32.5 -30.797 1 98.12 283 ARG A C 1
ATOM 2278 O O . ARG A 1 283 ? 5.508 -31.406 -30.953 1 98.12 283 ARG A O 1
ATOM 2285 N N . ARG A 1 284 ? 6.426 -33.188 -31.75 1 97.88 284 ARG A N 1
ATOM 2286 C CA . ARG A 1 284 ? 6.371 -32.75 -33.125 1 97.88 284 ARG A CA 1
ATOM 2287 C C . ARG A 1 284 ? 5.691 -33.781 -34.031 1 97.88 284 ARG A C 1
ATOM 2289 O O . ARG A 1 284 ? 5.895 -34.969 -33.844 1 97.88 284 ARG A O 1
ATOM 2296 N N . GLY A 1 285 ? 4.906 -33.219 -34.906 1 97.69 285 GLY A N 1
ATOM 2297 C CA . GLY A 1 285 ? 4.285 -34.062 -35.938 1 97.69 285 GLY A CA 1
ATOM 2298 C C . GLY A 1 285 ? 3.232 -35 -35.375 1 97.69 285 GLY A C 1
ATOM 2299 O O . GLY A 1 285 ? 2.855 -35.969 -36.031 1 97.69 285 GLY A O 1
ATOM 2300 N N . ALA A 1 286 ? 2.727 -34.781 -34.25 1 98.19 286 ALA A N 1
ATOM 2301 C CA . ALA A 1 286 ? 1.78 -35.688 -33.625 1 98.19 286 ALA A CA 1
ATOM 2302 C C . ALA A 1 286 ? 0.407 -35.594 -34.281 1 98.19 286 ALA A C 1
ATOM 2304 O O . ALA A 1 286 ? 0 -34.531 -34.75 1 98.19 286 ALA A O 1
ATOM 2305 N N . LYS A 1 287 ? -0.265 -36.719 -34.219 1 98 287 LYS A N 1
ATOM 2306 C CA . LYS A 1 287 ? -1.69 -36.812 -34.531 1 98 287 LYS A CA 1
ATOM 2307 C C . LYS A 1 287 ? -2.52 -36.938 -33.25 1 98 287 LYS A C 1
ATOM 2309 O O . LYS A 1 287 ? -1.995 -37.344 -32.219 1 98 287 LYS A O 1
ATOM 2314 N N . SER A 1 288 ? -3.744 -36.688 -33.438 1 97.44 288 SER A N 1
ATOM 2315 C CA . SER A 1 288 ? -4.664 -36.781 -32.281 1 97.44 288 SER A CA 1
ATOM 2316 C C . SER A 1 288 ? -4.641 -38.156 -31.656 1 97.44 288 SER A C 1
ATOM 2318 O O . SER A 1 288 ? -4.855 -38.281 -30.453 1 97.44 288 SER A O 1
ATOM 2320 N N . SER A 1 289 ? -4.375 -39.125 -32.5 1 97.25 289 SER A N 1
ATOM 2321 C CA . SER A 1 289 ? -4.434 -40.531 -32.031 1 97.25 289 SER A CA 1
ATOM 2322 C C . SER A 1 289 ? -3.135 -40.938 -31.344 1 97.25 289 SER A C 1
ATOM 2324 O O . SER A 1 289 ? -3.064 -42 -30.719 1 97.25 289 SER A O 1
ATOM 2326 N N . ASP A 1 290 ? -2.193 -40.094 -31.391 1 98.06 290 ASP A N 1
ATOM 2327 C CA . ASP A 1 290 ? -0.872 -40.469 -30.906 1 98.06 290 ASP A CA 1
ATOM 2328 C C . ASP A 1 290 ? -0.778 -40.344 -29.391 1 98.06 290 ASP A C 1
ATOM 2330 O O . ASP A 1 290 ? 0.169 -40.812 -28.766 1 98.06 290 ASP A O 1
ATOM 2334 N N . ILE A 1 291 ? -1.737 -39.656 -28.75 1 98.5 291 ILE A N 1
ATOM 2335 C CA . ILE A 1 291 ? -1.716 -39.469 -27.312 1 98.5 291 ILE A CA 1
ATOM 2336 C C . ILE A 1 291 ? -1.836 -40.812 -26.609 1 98.5 291 ILE A C 1
ATOM 2338 O O . ILE A 1 291 ? -2.688 -41.625 -26.953 1 98.5 291 ILE A O 1
ATOM 2342 N N . LYS A 1 292 ? -0.965 -41.062 -25.719 1 98.44 292 LYS A N 1
ATOM 2343 C CA . LYS A 1 292 ? -1.008 -42.25 -24.844 1 98.44 292 LYS A CA 1
ATOM 2344 C C . LYS A 1 292 ? -1.229 -41.875 -23.391 1 98.44 292 LYS A C 1
ATOM 2346 O O . LYS A 1 292 ? -0.444 -41.094 -22.828 1 98.44 292 LYS A O 1
ATOM 2351 N N . TRP A 1 293 ? -2.25 -42.406 -22.781 1 98.56 293 TRP A N 1
ATOM 2352 C CA . TRP A 1 293 ? -2.572 -42.062 -21.391 1 98.56 293 TRP A CA 1
ATOM 2353 C C . TRP A 1 293 ? -2.119 -43.188 -20.453 1 98.56 293 TRP A C 1
ATOM 2355 O O . TRP A 1 293 ? -2.76 -44.219 -20.359 1 98.56 293 TRP A O 1
ATOM 2365 N N . PHE A 1 294 ? -1.062 -42.938 -19.781 1 98.81 294 PHE A N 1
ATOM 2366 C CA . PHE A 1 294 ? -0.663 -43.781 -18.641 1 98.81 294 PHE A CA 1
ATOM 2367 C C . PHE A 1 294 ? -1.481 -43.438 -17.406 1 98.81 294 PHE A C 1
ATOM 2369 O O . PHE A 1 294 ? -2.135 -42.375 -17.359 1 98.81 294 PHE A O 1
ATOM 2376 N N . TYR A 1 295 ? -1.536 -44.312 -16.422 1 98.56 295 TYR A N 1
ATOM 2377 C CA . TYR A 1 295 ? -2.287 -44.031 -15.203 1 98.56 295 TYR A CA 1
ATOM 2378 C C . TYR A 1 295 ? -1.659 -44.688 -13.992 1 98.56 295 TYR A C 1
ATOM 2380 O O . TYR A 1 295 ? -0.875 -45.625 -14.133 1 98.56 295 TYR A O 1
ATOM 2388 N N . GLY A 1 296 ? -1.876 -44.156 -12.836 1 98.12 296 GLY A N 1
ATOM 2389 C CA . GLY A 1 296 ? -1.468 -44.719 -11.562 1 98.12 296 GLY A CA 1
ATOM 2390 C C . GLY A 1 296 ? -2.574 -44.719 -10.523 1 98.12 296 GLY A C 1
ATOM 2391 O O . GLY A 1 296 ? -3.674 -44.219 -10.781 1 98.12 296 GLY A O 1
ATOM 2392 N N . ASP A 1 297 ? -2.297 -45.375 -9.398 1 97.38 297 ASP A N 1
ATOM 2393 C CA . ASP A 1 297 ? -3.262 -45.344 -8.305 1 97.38 297 ASP A CA 1
ATOM 2394 C C . ASP A 1 297 ? -3.561 -43.906 -7.859 1 97.38 297 ASP A C 1
ATOM 2396 O O . ASP A 1 297 ? -2.74 -43 -8.055 1 97.38 297 ASP A O 1
ATOM 2400 N N . THR A 1 298 ? -4.734 -43.781 -7.242 1 96.62 298 THR A N 1
ATOM 2401 C CA . THR A 1 298 ? -5.219 -42.438 -6.871 1 96.62 298 THR A CA 1
ATOM 2402 C C . THR A 1 298 ? -4.152 -41.688 -6.102 1 96.62 298 THR A C 1
ATOM 2404 O O . THR A 1 298 ? -3.648 -42.156 -5.082 1 96.62 298 THR A O 1
ATOM 2407 N N . ALA A 1 299 ? -3.842 -40.469 -6.617 1 97.38 299 ALA A N 1
ATOM 2408 C CA . ALA A 1 299 ? -2.846 -39.562 -6.012 1 97.38 299 ALA A CA 1
ATOM 2409 C C . ALA A 1 299 ? -2.957 -38.156 -6.562 1 97.38 299 ALA A C 1
ATOM 2411 O O . ALA A 1 299 ? -3.537 -37.938 -7.629 1 97.38 299 ALA A O 1
ATOM 2412 N N . TYR A 1 300 ? -2.514 -37.281 -5.746 1 96.31 300 TYR A N 1
ATOM 2413 C CA . TYR A 1 300 ? -2.307 -35.938 -6.25 1 96.31 300 TYR A CA 1
ATOM 2414 C C . TYR A 1 300 ? -1.021 -35.844 -7.062 1 96.31 300 TYR A C 1
ATOM 2416 O O . TYR A 1 300 ? 0.041 -36.281 -6.602 1 96.31 300 TYR A O 1
ATOM 2424 N N . VAL A 1 301 ? -1.115 -35.312 -8.336 1 96.06 301 VAL A N 1
ATOM 2425 C CA . VAL A 1 301 ? 0.011 -35.031 -9.219 1 96.06 301 VAL A CA 1
ATOM 2426 C C . VAL A 1 301 ? -0.135 -33.625 -9.805 1 96.06 301 VAL A C 1
ATOM 2428 O O . VAL A 1 301 ? -0.912 -33.438 -10.742 1 96.06 301 VAL A O 1
ATOM 2431 N N . GLY A 1 302 ? 0.53 -32.656 -9.25 1 92.31 302 GLY A N 1
ATOM 2432 C CA . GLY A 1 302 ? 0.256 -31.281 -9.609 1 92.31 302 GLY A CA 1
ATOM 2433 C C . GLY A 1 302 ? 1.423 -30.594 -10.297 1 92.31 302 GLY A C 1
ATOM 2434 O O . GLY A 1 302 ? 1.592 -30.719 -11.516 1 92.31 302 GLY A O 1
ATOM 2435 N N . HIS A 1 303 ? 2.316 -29.984 -9.594 1 97.25 303 HIS A N 1
ATOM 2436 C CA . HIS A 1 303 ? 3.408 -29.188 -10.141 1 97.25 303 HIS A CA 1
ATOM 2437 C C . HIS A 1 303 ? 4.52 -30.078 -10.688 1 97.25 303 HIS A C 1
ATOM 2439 O O . HIS A 1 303 ? 4.855 -31.094 -10.078 1 97.25 303 HIS A O 1
ATOM 2445 N N . VAL A 1 304 ? 5.012 -29.688 -11.805 1 98.38 304 VAL A N 1
ATOM 2446 C CA . VAL A 1 304 ? 6.113 -30.359 -12.484 1 98.38 304 VAL A CA 1
ATOM 2447 C C . VAL A 1 304 ? 7.406 -29.578 -12.266 1 98.38 304 VAL A C 1
ATOM 2449 O O . VAL A 1 304 ? 7.449 -28.359 -12.477 1 98.38 304 VAL A O 1
ATOM 2452 N N . ALA A 1 305 ? 8.398 -30.281 -11.789 1 98.56 305 ALA A N 1
ATOM 2453 C CA . ALA A 1 305 ? 9.719 -29.641 -11.734 1 98.56 305 ALA A CA 1
ATOM 2454 C C 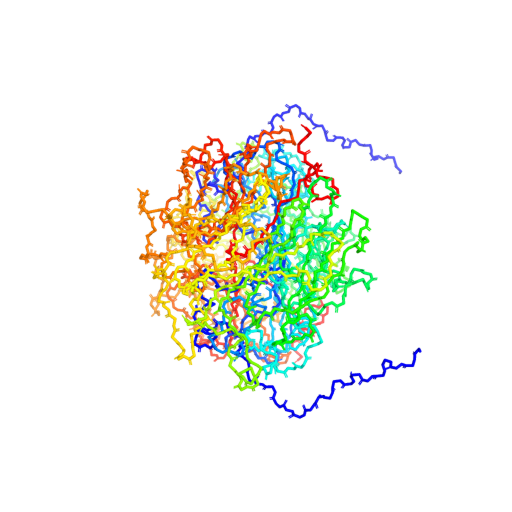. ALA A 1 305 ? 10.383 -29.641 -13.109 1 98.56 305 ALA A C 1
ATOM 2456 O O . ALA A 1 305 ? 10.789 -28.578 -13.602 1 98.56 305 ALA A O 1
ATOM 2457 N N . ASN A 1 306 ? 10.461 -30.812 -13.68 1 98.69 306 ASN A N 1
ATOM 2458 C CA . ASN A 1 306 ? 11.078 -30.953 -14.992 1 98.69 306 ASN A CA 1
ATOM 2459 C C . ASN A 1 306 ? 10.922 -32.375 -15.539 1 98.69 306 ASN A C 1
ATOM 2461 O O . ASN A 1 306 ? 10.453 -33.25 -14.836 1 98.69 306 ASN A O 1
ATOM 2465 N N . ALA A 1 307 ? 11.258 -32.5 -16.828 1 98.81 307 ALA A N 1
ATOM 2466 C CA . ALA A 1 307 ? 11.32 -33.812 -17.484 1 98.81 307 ALA A CA 1
ATOM 2467 C C . ALA A 1 307 ? 12.445 -33.844 -18.516 1 98.81 307 ALA A C 1
ATOM 2469 O O . ALA A 1 307 ? 12.805 -32.812 -19.078 1 98.81 307 ALA A O 1
ATOM 2470 N N . TRP A 1 308 ? 12.984 -35.031 -18.719 1 98.62 308 TRP A N 1
ATOM 2471 C CA . TRP A 1 308 ? 14.016 -35.219 -19.734 1 98.62 308 TRP A CA 1
ATOM 2472 C C . TRP A 1 308 ? 14.031 -36.688 -20.219 1 98.62 308 TRP A C 1
ATOM 2474 O O . TRP A 1 308 ? 13.227 -37.5 -19.766 1 98.62 308 TRP A O 1
ATOM 2484 N N . GLU A 1 309 ? 14.906 -36.938 -21.188 1 98.38 309 GLU A N 1
ATOM 2485 C CA . GLU A 1 309 ? 15.008 -38.281 -21.75 1 98.38 309 GLU A CA 1
ATOM 2486 C C . GLU A 1 309 ? 16.375 -38.875 -21.453 1 98.38 309 GLU A C 1
ATOM 2488 O O . GLU A 1 309 ? 17.406 -38.188 -21.516 1 98.38 309 GLU A O 1
ATOM 2493 N N . GLU A 1 310 ? 16.328 -40.031 -21.078 1 97.5 310 GLU A N 1
ATOM 2494 C CA . GLU A 1 310 ? 17.516 -40.875 -20.984 1 97.5 310 GLU A CA 1
ATOM 2495 C C . GLU A 1 310 ? 17.234 -42.312 -21.469 1 97.5 310 GLU A C 1
ATOM 2497 O O . GLU A 1 310 ? 16.281 -42.938 -21.031 1 97.5 310 GLU A O 1
ATOM 2502 N N . ASP A 1 311 ? 18.094 -42.812 -22.406 1 96.44 311 ASP A N 1
ATOM 2503 C CA . ASP A 1 311 ? 18 -44.156 -22.922 1 96.44 311 ASP A CA 1
ATOM 2504 C C . ASP A 1 311 ? 16.594 -44.469 -23.422 1 96.44 311 ASP A C 1
ATOM 2506 O O . ASP A 1 311 ? 16.016 -45.5 -23.094 1 96.44 311 ASP A O 1
ATOM 2510 N N . GLY A 1 312 ? 15.984 -43.562 -24.031 1 96.19 312 GLY A N 1
ATOM 2511 C CA . GLY A 1 312 ? 14.688 -43.75 -24.656 1 96.19 312 GLY A CA 1
ATOM 2512 C C . GLY A 1 312 ? 13.531 -43.656 -23.688 1 96.19 312 GLY A C 1
ATOM 2513 O O . GLY A 1 312 ? 12.375 -43.875 -24.062 1 96.19 312 GLY A O 1
ATOM 2514 N N . ARG A 1 313 ? 13.773 -43.344 -22.484 1 98.31 313 ARG A N 1
ATOM 2515 C CA . ARG A 1 313 ? 12.734 -43.219 -21.469 1 98.31 313 ARG A CA 1
ATOM 2516 C C . ARG A 1 313 ? 12.578 -41.781 -21 1 98.31 313 ARG A C 1
ATOM 2518 O O . ARG A 1 313 ? 13.547 -41.031 -21 1 98.31 313 ARG A O 1
ATOM 2525 N N . ILE A 1 314 ? 11.398 -41.469 -20.609 1 98.69 314 ILE A N 1
ATOM 2526 C CA . ILE A 1 314 ? 11.086 -40.156 -20.047 1 98.69 314 ILE A CA 1
ATOM 2527 C C . ILE A 1 314 ? 11.289 -40.188 -18.531 1 98.69 314 ILE A C 1
ATOM 2529 O O . ILE A 1 314 ? 10.742 -41.062 -17.844 1 98.69 314 ILE A O 1
ATOM 2533 N N . HIS A 1 315 ? 12.133 -39.344 -18.047 1 98.69 315 HIS A N 1
ATOM 2534 C CA . HIS A 1 315 ? 12.242 -39.062 -16.625 1 98.69 315 HIS A CA 1
ATOM 2535 C C . HIS A 1 315 ? 11.438 -37.812 -16.234 1 98.69 315 HIS A C 1
ATOM 2537 O O . HIS A 1 315 ? 11.68 -36.75 -16.766 1 98.69 315 HIS A O 1
ATOM 2543 N N . LEU A 1 316 ? 10.477 -38.031 -15.375 1 98.75 316 LEU A N 1
ATOM 2544 C CA . LEU A 1 316 ? 9.555 -36.969 -14.992 1 98.75 316 LEU A CA 1
ATOM 2545 C C . LEU A 1 316 ? 9.633 -36.688 -13.492 1 98.75 316 LEU A C 1
ATOM 2547 O O . LEU A 1 316 ? 9.461 -37.594 -12.68 1 98.75 316 LEU A O 1
ATOM 2551 N N . LEU A 1 317 ? 10 -35.469 -13.102 1 98.75 317 LEU A N 1
ATOM 2552 C CA . LEU A 1 317 ? 9.953 -35 -11.727 1 98.75 317 LEU A CA 1
ATOM 2553 C C . LEU A 1 317 ? 8.703 -34.156 -11.477 1 98.75 317 LEU A C 1
ATOM 2555 O O . LEU A 1 317 ? 8.539 -33.094 -12.07 1 98.75 317 LEU A O 1
ATOM 2559 N N . MET A 1 318 ? 7.875 -34.656 -10.57 1 98.56 318 MET A N 1
ATOM 2560 C CA . MET A 1 318 ? 6.594 -33.969 -10.328 1 98.56 318 MET A CA 1
ATOM 2561 C C . MET A 1 318 ? 6.113 -34.219 -8.906 1 98.56 318 MET A C 1
ATOM 2563 O O . MET A 1 318 ? 6.492 -35.219 -8.273 1 98.56 318 MET A O 1
ATOM 2567 N N . ALA A 1 319 ? 5.352 -33.312 -8.414 1 98.06 319 ALA A N 1
ATOM 2568 C CA . ALA A 1 319 ? 4.75 -33.438 -7.09 1 98.06 319 ALA A CA 1
ATOM 2569 C C . ALA A 1 319 ? 3.865 -34.688 -7.004 1 98.06 319 ALA A C 1
ATOM 2571 O O . ALA A 1 319 ? 3.18 -35.031 -7.969 1 98.06 319 ALA A O 1
ATOM 2572 N N . HIS A 1 320 ? 3.887 -35.312 -5.828 1 98 320 HIS A N 1
ATOM 2573 C CA . HIS A 1 320 ? 3.105 -36.5 -5.594 1 98 320 HIS A CA 1
ATOM 2574 C C . HIS A 1 320 ? 2.643 -36.594 -4.145 1 98 320 HIS A C 1
ATOM 2576 O O . HIS A 1 320 ? 3.449 -36.469 -3.221 1 98 320 HIS A O 1
ATOM 2582 N N . ALA A 1 321 ? 1.382 -36.781 -3.971 1 97.06 321 ALA A N 1
ATOM 2583 C CA . ALA A 1 321 ? 0.808 -37.062 -2.66 1 97.06 321 ALA A CA 1
ATOM 2584 C C . ALA A 1 321 ? -0.21 -38.219 -2.742 1 97.06 321 ALA A C 1
ATOM 2586 O O . ALA A 1 321 ? -0.984 -38.281 -3.697 1 97.06 321 ALA A O 1
ATOM 2587 N N . GLU A 1 322 ? -0.271 -39.031 -1.707 1 94.06 322 GLU A N 1
ATOM 2588 C CA . GLU A 1 322 ? -1.146 -40.188 -1.713 1 94.06 322 GLU A CA 1
ATOM 2589 C C . GLU A 1 322 ? -2.568 -39.812 -1.305 1 94.06 322 GLU A C 1
ATOM 2591 O O . GLU A 1 322 ? -3.238 -40.594 -0.604 1 94.06 322 GLU A O 1
ATOM 2596 N N . GLY A 1 323 ? -3.059 -38.719 -1.688 1 93.19 323 GLY A N 1
ATOM 2597 C CA . GLY A 1 323 ? -4.406 -38.25 -1.397 1 93.19 323 GLY A CA 1
ATOM 2598 C C . GLY A 1 323 ? -4.633 -36.812 -1.778 1 93.19 323 GLY A C 1
ATOM 2599 O O . GLY A 1 323 ? -3.848 -36.219 -2.535 1 93.19 323 GLY A O 1
ATOM 2600 N N . ASN A 1 324 ? -5.762 -36.312 -1.263 1 93.38 324 ASN A N 1
ATOM 2601 C CA . ASN A 1 324 ? -6.176 -34.969 -1.554 1 93.38 324 ASN A CA 1
ATOM 2602 C C . ASN A 1 324 ? -5.406 -33.938 -0.707 1 93.38 324 ASN A C 1
ATOM 2604 O O . ASN A 1 324 ? -5.48 -33.969 0.522 1 93.38 324 ASN A O 1
ATOM 2608 N N . ILE A 1 325 ? -4.719 -33.031 -1.357 1 90.5 325 ILE A N 1
ATOM 2609 C CA . ILE A 1 325 ? -3.988 -32.031 -0.591 1 90.5 325 ILE A CA 1
ATOM 2610 C C . ILE A 1 325 ? -4.684 -30.672 -0.723 1 90.5 325 ILE A C 1
ATOM 2612 O O . ILE A 1 325 ? -4.309 -29.703 -0.052 1 90.5 325 ILE A O 1
ATOM 2616 N N . PHE A 1 326 ? -5.578 -30.562 -1.618 1 86.56 326 PHE A N 1
ATOM 2617 C CA . PHE A 1 326 ? -6.379 -29.359 -1.793 1 86.56 326 PHE A CA 1
ATOM 2618 C C . PHE A 1 326 ? -7.629 -29.406 -0.924 1 86.56 326 PHE A C 1
ATOM 2620 O O . PHE A 1 326 ? -8.695 -29.828 -1.379 1 86.56 326 PHE A O 1
ATOM 2627 N N . GLY A 1 327 ? -7.594 -28.859 0.216 1 83.5 327 GLY A N 1
ATOM 2628 C CA . GLY A 1 327 ? -8.719 -28.859 1.131 1 83.5 327 GLY A CA 1
ATOM 2629 C C . GLY A 1 327 ? -9.953 -28.172 0.56 1 83.5 327 GLY A C 1
ATOM 2630 O O . GLY A 1 327 ? -11.078 -28.469 0.971 1 83.5 327 GLY A O 1
ATOM 2631 N N . PHE A 1 328 ? -9.766 -27.453 -0.436 1 86.31 328 PHE A N 1
ATOM 2632 C CA . PHE A 1 328 ? -10.875 -26.672 -0.988 1 86.31 328 PHE A CA 1
ATOM 2633 C C . PHE A 1 328 ? -11.477 -27.375 -2.201 1 86.31 328 PHE A C 1
ATOM 2635 O O . PHE A 1 328 ? -12.359 -26.828 -2.861 1 86.31 328 PHE A O 1
ATOM 2642 N N . PHE A 1 329 ? -11.008 -28.594 -2.527 1 92.69 329 PHE A N 1
ATOM 2643 C CA . PHE A 1 329 ? -11.641 -29.484 -3.486 1 92.69 329 PHE A CA 1
ATOM 2644 C C . PHE A 1 329 ? -12.156 -30.734 -2.793 1 92.69 329 PHE A C 1
ATOM 2646 O O . PHE A 1 329 ? -11.547 -31.812 -2.896 1 92.69 329 PHE A O 1
ATOM 2653 N N . PRO A 1 330 ? -13.273 -30.688 -2.201 1 94.44 330 PRO A N 1
ATOM 2654 C CA . PRO A 1 330 ? -13.789 -31.828 -1.445 1 94.44 330 PRO A CA 1
ATOM 2655 C C . PRO A 1 330 ? -14.305 -32.938 -2.348 1 94.44 330 PRO A C 1
ATOM 2657 O O . PRO A 1 330 ? -14.453 -32.75 -3.555 1 94.44 330 PRO A O 1
ATOM 2660 N N . ASP A 1 331 ? -14.547 -34.031 -1.724 1 95.56 331 ASP A N 1
ATOM 2661 C CA . ASP A 1 331 ? -15.148 -35.156 -2.447 1 95.56 331 ASP A CA 1
ATOM 2662 C C . ASP A 1 331 ? -16.656 -35 -2.557 1 95.56 331 ASP A C 1
ATOM 2664 O O . ASP A 1 331 ? -17.203 -33.938 -2.248 1 95.56 331 ASP A O 1
ATOM 2668 N N . LYS A 1 332 ? -17.281 -35.969 -3.086 1 93.25 332 LYS A N 1
ATOM 2669 C CA . LYS A 1 332 ? -18.719 -35.938 -3.383 1 93.25 332 LYS A CA 1
ATOM 2670 C C . LYS A 1 332 ? -19.531 -35.719 -2.109 1 93.25 332 LYS A C 1
ATOM 2672 O O . LYS A 1 332 ? -20.672 -35.25 -2.164 1 93.25 332 LYS A O 1
ATOM 2677 N N . GLU A 1 333 ? -18.891 -36.062 -0.973 1 93 333 GLU A N 1
ATOM 2678 C CA . GLU A 1 333 ? -19.578 -35.906 0.306 1 93 333 GLU A CA 1
ATOM 2679 C C . GLU A 1 333 ? -19.234 -34.562 0.963 1 93 333 GLU A C 1
ATOM 2681 O O . GLU A 1 333 ? -19.672 -34.312 2.088 1 93 333 GLU A O 1
ATOM 2686 N N . GLY A 1 334 ? -18.469 -33.812 0.318 1 90.06 334 GLY A N 1
ATOM 2687 C CA . GLY A 1 334 ? -18.094 -32.531 0.851 1 90.06 334 GLY A CA 1
ATOM 2688 C C . GLY A 1 334 ? -16.938 -32.594 1.837 1 90.06 334 GLY A C 1
ATOM 2689 O O . GLY A 1 334 ? -16.688 -31.641 2.576 1 90.06 334 GLY A O 1
ATOM 2690 N N . LYS A 1 335 ? -16.281 -33.688 1.85 1 88.69 335 LYS A N 1
ATOM 2691 C CA . LYS A 1 335 ? -15.227 -33.906 2.836 1 88.69 335 LYS A CA 1
ATOM 2692 C C . LYS A 1 335 ? -13.844 -33.75 2.205 1 88.69 335 LYS A C 1
ATOM 2694 O O . LYS A 1 335 ? -13.641 -34.125 1.049 1 88.69 335 LYS A O 1
ATOM 2699 N N . ALA A 1 336 ? -12.953 -33.094 2.871 1 89.38 336 ALA A N 1
ATOM 2700 C CA . ALA A 1 336 ? -11.531 -33 2.553 1 89.38 336 ALA A CA 1
ATOM 2701 C C . ALA A 1 336 ? -10.68 -33.188 3.801 1 89.38 336 ALA A C 1
ATOM 2703 O O . ALA A 1 336 ? -11.07 -32.812 4.902 1 89.38 336 ALA A O 1
ATOM 2704 N N . PRO A 1 337 ? -9.562 -33.844 3.584 1 87.81 337 PRO A N 1
ATOM 2705 C CA . PRO A 1 337 ? -8.711 -34 4.766 1 87.81 337 PRO A CA 1
ATOM 2706 C C . PRO A 1 337 ? -8.164 -32.656 5.281 1 87.81 337 PRO A C 1
ATOM 2708 O O . PRO A 1 337 ? -7.98 -31.734 4.504 1 87.81 337 PRO A O 1
ATOM 2711 N N . PRO A 1 338 ? -7.91 -32.688 6.598 1 82.12 338 PRO A N 1
ATOM 2712 C CA . PRO A 1 338 ? -7.223 -31.516 7.121 1 82.12 338 PRO A CA 1
ATOM 2713 C C . PRO A 1 338 ? -5.875 -31.266 6.445 1 82.12 338 PRO A C 1
ATOM 2715 O O . PRO A 1 338 ? -5.195 -32.219 6.047 1 82.12 338 PRO A O 1
ATOM 2718 N N . PRO A 1 339 ? -5.57 -30 6.379 1 77.31 339 PRO A N 1
ATOM 2719 C CA . PRO A 1 339 ? -4.262 -29.688 5.805 1 77.31 339 PRO A CA 1
ATOM 2720 C C . PRO A 1 339 ? -3.121 -30.438 6.492 1 77.31 339 PRO A C 1
ATOM 2722 O O . PRO A 1 339 ? -3.119 -30.578 7.719 1 77.31 339 PRO A O 1
ATOM 2725 N N . GLY A 1 340 ? -2.283 -31.016 5.715 1 79.5 340 GLY A N 1
ATOM 2726 C CA . GLY A 1 340 ? -1.12 -31.688 6.254 1 79.5 340 GLY A CA 1
ATOM 2727 C C . GLY A 1 340 ? -1.325 -33.188 6.398 1 79.5 340 GLY A C 1
ATOM 2728 O O . GLY A 1 340 ? -0.375 -33.938 6.664 1 79.5 340 GLY A O 1
ATOM 2729 N N . THR A 1 341 ? -2.5 -33.656 6.188 1 87.75 341 THR A N 1
ATOM 2730 C CA . THR A 1 341 ? -2.787 -35.094 6.293 1 87.75 341 THR A CA 1
ATOM 2731 C C . THR A 1 341 ? -1.937 -35.875 5.309 1 87.75 341 THR A C 1
ATOM 2733 O O . THR A 1 341 ? -1.393 -36.938 5.656 1 87.75 341 THR A O 1
ATOM 2736 N N . HIS A 1 342 ? -1.804 -35.406 4.09 1 92.38 342 HIS A N 1
ATOM 2737 C CA . HIS A 1 342 ? -0.985 -36 3.045 1 92.38 342 HIS A CA 1
ATOM 2738 C C . HIS A 1 342 ? 0.147 -35.094 2.621 1 92.38 342 HIS A C 1
ATOM 2740 O O . HIS A 1 342 ? -0.086 -34.094 1.929 1 92.38 342 HIS A O 1
ATOM 2746 N N . PRO A 1 343 ? 1.351 -35.438 3.031 1 94 343 PRO A N 1
ATOM 2747 C CA . PRO A 1 343 ? 2.445 -34.594 2.574 1 94 343 PRO A CA 1
ATOM 2748 C C . PRO A 1 343 ? 2.619 -34.594 1.057 1 94 343 PRO A C 1
ATOM 2750 O O . PRO A 1 343 ? 2.475 -35.656 0.432 1 94 343 PRO A O 1
ATOM 2753 N N . ASN A 1 344 ? 2.826 -33.469 0.509 1 96.06 344 ASN A N 1
ATOM 2754 C CA . ASN A 1 344 ? 3.168 -33.375 -0.905 1 96.06 344 ASN A CA 1
ATOM 2755 C C . ASN A 1 344 ? 4.664 -33.531 -1.135 1 96.06 344 ASN A C 1
ATOM 2757 O O . ASN A 1 344 ? 5.465 -32.719 -0.715 1 96.06 344 ASN A O 1
ATOM 2761 N N . LEU A 1 345 ? 5.023 -34.625 -1.797 1 97.81 345 LEU A N 1
ATOM 2762 C CA . LEU A 1 345 ? 6.426 -35 -2.006 1 97.81 345 LEU A CA 1
ATOM 2763 C C . LEU A 1 345 ? 6.836 -34.75 -3.455 1 97.81 345 LEU A C 1
ATOM 2765 O O . LEU A 1 345 ? 6.02 -34.312 -4.27 1 97.81 345 LEU A O 1
ATOM 2769 N N . LEU A 1 346 ? 8.156 -34.906 -3.689 1 98.5 346 LEU A N 1
ATOM 2770 C CA . LEU A 1 346 ? 8.625 -34.844 -5.07 1 98.5 346 LEU A CA 1
ATOM 2771 C C . LEU A 1 346 ? 8.898 -36.25 -5.602 1 98.5 346 LEU A C 1
ATOM 2773 O O . LEU A 1 346 ? 9.812 -36.938 -5.129 1 98.5 346 LEU A O 1
ATOM 2777 N N . GLY A 1 347 ? 8.141 -36.625 -6.59 1 98.44 347 GLY A N 1
ATOM 2778 C CA . GLY A 1 347 ? 8.258 -37.969 -7.18 1 98.44 347 GLY A CA 1
ATOM 2779 C C . GLY A 1 347 ? 8.992 -37.969 -8.508 1 98.44 347 GLY A C 1
ATOM 2780 O O . GLY A 1 347 ? 8.914 -37 -9.266 1 98.44 347 GLY A O 1
ATOM 2781 N N . LYS A 1 348 ? 9.648 -39.094 -8.773 1 98.56 348 LYS A N 1
ATOM 2782 C CA . LYS A 1 348 ? 10.305 -39.312 -10.055 1 98.56 348 LYS A CA 1
ATOM 2783 C C . LYS A 1 348 ? 9.711 -40.562 -10.742 1 98.56 348 LYS A C 1
ATOM 2785 O O . LYS A 1 348 ? 9.758 -41.656 -10.211 1 98.56 348 LYS A O 1
ATOM 2790 N N . TRP A 1 349 ? 9.117 -40.344 -11.875 1 98.62 349 TRP A N 1
ATOM 2791 C CA . TRP A 1 349 ? 8.648 -41.438 -12.742 1 98.62 349 TRP A CA 1
ATOM 2792 C C . TRP A 1 349 ? 9.664 -41.719 -13.844 1 98.62 349 TRP A C 1
ATOM 2794 O O . TRP A 1 349 ? 10.336 -40.812 -14.336 1 98.62 349 TRP A O 1
ATOM 2804 N N . VAL A 1 350 ? 9.789 -42.938 -14.219 1 98.5 350 VAL A N 1
ATOM 2805 C CA . VAL A 1 350 ? 10.461 -43.344 -15.438 1 98.5 350 VAL A CA 1
ATOM 2806 C C . VAL A 1 350 ? 9.469 -44.031 -16.375 1 98.5 350 VAL A C 1
ATOM 2808 O O . VAL A 1 350 ? 8.938 -45.094 -16.062 1 98.5 350 VAL A O 1
ATOM 2811 N N . ILE A 1 351 ? 9.195 -43.406 -17.484 1 98.62 351 ILE A N 1
ATOM 2812 C CA . ILE A 1 351 ? 8.117 -43.844 -18.359 1 98.62 351 ILE A CA 1
ATOM 2813 C C . ILE A 1 351 ? 8.68 -44.219 -19.719 1 98.62 351 ILE A C 1
ATOM 2815 O O . ILE A 1 351 ? 9.43 -43.438 -20.328 1 98.62 351 ILE A O 1
ATOM 2819 N N . ASP A 1 352 ? 8.367 -45.344 -20.219 1 98.38 352 ASP A N 1
ATOM 2820 C CA . ASP A 1 352 ? 8.602 -45.719 -21.609 1 98.38 352 ASP A CA 1
ATOM 2821 C C . ASP A 1 352 ? 7.438 -45.281 -22.5 1 98.38 352 ASP A C 1
ATOM 2823 O O . ASP A 1 352 ? 6.355 -45.875 -22.438 1 98.38 352 ASP A O 1
ATOM 2827 N N . PRO A 1 353 ? 7.664 -44.281 -23.281 1 97.75 353 PRO A N 1
ATOM 2828 C CA . PRO A 1 353 ? 6.555 -43.75 -24.078 1 97.75 353 PRO A CA 1
ATOM 2829 C C . PRO A 1 353 ? 5.996 -44.781 -25.062 1 97.75 353 PRO A C 1
ATOM 2831 O O . PRO A 1 353 ? 4.91 -44.594 -25.609 1 97.75 353 PRO A O 1
ATOM 2834 N N . LYS A 1 354 ? 6.672 -45.938 -25.25 1 95.81 354 LYS A N 1
ATOM 2835 C CA . LYS A 1 354 ? 6.23 -46.969 -26.188 1 95.81 354 LYS A CA 1
ATOM 2836 C C . LYS A 1 354 ? 5.695 -48.188 -25.453 1 95.81 354 LYS A C 1
ATOM 2838 O O . LYS A 1 354 ? 5.344 -49.188 -26.078 1 95.81 354 LYS A O 1
ATOM 2843 N N . ALA A 1 355 ? 5.633 -48.062 -24.234 1 96.88 355 ALA A N 1
ATOM 2844 C CA . ALA A 1 355 ? 5.191 -49.219 -23.438 1 96.88 355 ALA A CA 1
ATOM 2845 C C . ALA A 1 355 ? 3.75 -49.594 -23.766 1 96.88 355 ALA A C 1
ATOM 2847 O O . ALA A 1 355 ? 2.934 -48.719 -24.078 1 96.88 355 ALA A O 1
ATOM 2848 N N . THR A 1 356 ? 3.447 -50.906 -23.641 1 96.19 356 THR A N 1
ATOM 2849 C CA . THR A 1 356 ? 2.076 -51.375 -23.781 1 96.19 356 THR A CA 1
ATOM 2850 C C . THR A 1 356 ? 1.379 -51.438 -22.422 1 96.19 356 THR A C 1
ATOM 2852 O O . THR A 1 356 ? 0.159 -51.281 -22.344 1 96.19 356 THR A O 1
ATOM 2855 N N . GLU A 1 357 ? 2.182 -51.688 -21.469 1 96.06 357 GLU A N 1
ATOM 2856 C CA . GLU A 1 357 ? 1.657 -51.594 -20.125 1 96.06 357 GLU A CA 1
ATOM 2857 C C . GLU A 1 357 ? 1.523 -50.156 -19.688 1 96.06 357 GLU A C 1
ATOM 2859 O O . GLU A 1 357 ? 2.523 -49.438 -19.562 1 96.06 357 GLU A O 1
ATOM 2864 N N . LEU A 1 358 ? 0.324 -49.812 -19.328 1 97.81 358 LEU A N 1
ATOM 2865 C CA . LEU A 1 358 ? 0.058 -48.406 -19.141 1 97.81 358 LEU A CA 1
ATOM 2866 C C . LEU A 1 358 ? 0.001 -48.062 -17.656 1 97.81 358 LEU A C 1
ATOM 2868 O O . LEU A 1 358 ? 0.076 -46.875 -17.281 1 97.81 358 LEU A O 1
ATOM 2872 N N . HIS A 1 359 ? -0.21 -48.969 -16.75 1 98.19 359 HIS A N 1
ATOM 2873 C CA . HIS A 1 359 ? -0.242 -48.688 -15.32 1 98.19 359 HIS A CA 1
ATOM 2874 C C . HIS A 1 359 ? 1.145 -48.344 -14.797 1 98.19 359 HIS A C 1
ATOM 2876 O O . HIS A 1 359 ? 2.096 -49.094 -14.977 1 98.19 359 HIS A O 1
ATOM 2882 N N . LEU A 1 360 ? 1.254 -47.25 -14.211 1 98.12 360 LEU A N 1
ATOM 2883 C CA . LEU A 1 360 ? 2.525 -46.781 -13.68 1 98.12 360 LEU A CA 1
ATOM 2884 C C . LEU A 1 360 ? 2.703 -47.188 -12.227 1 98.12 360 LEU A C 1
ATOM 2886 O O . LEU A 1 360 ? 1.746 -47.188 -11.453 1 98.12 360 LEU A O 1
ATOM 2890 N N . LYS A 1 361 ? 3.896 -47.531 -11.922 1 95.94 361 LYS A N 1
ATOM 2891 C CA . LYS A 1 361 ? 4.25 -47.812 -10.531 1 95.94 361 LYS A CA 1
ATOM 2892 C C . LYS A 1 361 ? 4.352 -46.5 -9.734 1 95.94 361 LYS A C 1
ATOM 2894 O O . LYS A 1 361 ? 4.492 -45.438 -10.32 1 95.94 361 LYS A O 1
ATOM 2899 N N . LYS A 1 362 ? 4.258 -46.719 -8.445 1 96.88 362 LYS A N 1
ATOM 2900 C CA . LYS A 1 362 ? 4.492 -45.562 -7.57 1 96.88 362 LYS A CA 1
ATOM 2901 C C . LYS A 1 362 ? 5.859 -44.938 -7.836 1 96.88 362 LYS A C 1
ATOM 2903 O O . LYS A 1 362 ? 6.848 -45.656 -8.023 1 96.88 362 LYS A O 1
ATOM 2908 N N . PRO A 1 363 ? 5.902 -43.625 -7.891 1 98.12 363 PRO A N 1
ATOM 2909 C CA . PRO A 1 363 ? 7.188 -43 -8.18 1 98.12 363 PRO A CA 1
ATOM 2910 C C . PRO A 1 363 ? 8.18 -43.125 -7.023 1 98.12 363 PRO A C 1
ATOM 2912 O O . PRO A 1 363 ? 7.773 -43.312 -5.875 1 98.12 363 PRO A O 1
ATOM 2915 N N . GLU A 1 364 ? 9.453 -43 -7.375 1 97.81 364 GLU A N 1
ATOM 2916 C CA . GLU A 1 364 ? 10.477 -42.812 -6.355 1 97.81 364 GLU A CA 1
ATOM 2917 C C . GLU A 1 364 ? 10.43 -41.375 -5.801 1 97.81 364 GLU A C 1
ATOM 2919 O O . GLU A 1 364 ? 10.414 -40.406 -6.562 1 97.81 364 GLU A O 1
ATOM 2924 N N . HIS A 1 365 ? 10.344 -41.281 -4.477 1 98 365 HIS A N 1
ATOM 2925 C CA . HIS A 1 365 ? 10.344 -39.938 -3.885 1 98 365 HIS A CA 1
ATOM 2926 C C . HIS A 1 365 ? 11.766 -39.438 -3.648 1 98 365 HIS A C 1
ATOM 2928 O O . HIS A 1 365 ? 12.477 -39.969 -2.791 1 98 365 HIS A O 1
ATOM 2934 N N . VAL A 1 366 ? 12.125 -38.375 -4.324 1 97.81 366 VAL A N 1
ATOM 2935 C CA . VAL A 1 366 ? 13.492 -37.844 -4.258 1 97.81 366 VAL A CA 1
ATOM 2936 C C . VAL A 1 366 ? 13.586 -36.719 -3.238 1 97.81 366 VAL A C 1
ATOM 2938 O O . VAL A 1 366 ? 14.672 -36.375 -2.777 1 97.81 366 VAL A O 1
ATOM 2941 N N . VAL A 1 367 ? 12.539 -36.031 -2.902 1 97 367 VAL A N 1
ATOM 2942 C CA . VAL A 1 367 ? 12.352 -35.156 -1.742 1 97 367 VAL A CA 1
ATOM 2943 C C . VAL A 1 367 ? 11.211 -35.688 -0.88 1 97 367 VAL A C 1
ATOM 2945 O O . VAL A 1 367 ? 10.055 -35.688 -1.305 1 97 367 VAL A O 1
ATOM 2948 N N . LYS A 1 368 ? 11.469 -36.062 0.316 1 95.19 368 LYS A N 1
ATOM 2949 C CA . LYS A 1 368 ? 10.5 -36.781 1.146 1 95.19 368 LYS A CA 1
ATOM 2950 C C . LYS A 1 368 ? 9.891 -35.844 2.195 1 95.19 368 LYS A C 1
ATOM 2952 O O . LYS A 1 368 ? 9.188 -36.312 3.102 1 95.19 368 LYS A O 1
ATOM 2957 N N . TRP A 1 369 ? 10.219 -34.594 2.094 1 94.69 369 TRP A N 1
ATOM 2958 C CA . TRP A 1 369 ? 9.594 -33.594 2.943 1 94.69 369 TRP A CA 1
ATOM 2959 C C . TRP A 1 369 ? 8.414 -32.938 2.236 1 94.69 369 TRP A C 1
ATOM 2961 O O . TRP A 1 369 ? 8.375 -32.875 1.004 1 94.69 369 TRP A O 1
ATOM 2971 N N . ASP A 1 370 ? 7.418 -32.5 3.012 1 95.88 370 ASP A N 1
ATOM 2972 C CA . ASP A 1 370 ? 6.316 -31.734 2.436 1 95.88 370 ASP A CA 1
ATOM 2973 C C . ASP A 1 370 ? 6.828 -30.469 1.729 1 95.88 370 ASP A C 1
ATOM 2975 O O . ASP A 1 370 ? 7.469 -29.625 2.352 1 95.88 370 ASP A O 1
ATOM 2979 N N . ASN A 1 371 ? 6.645 -30.422 0.413 1 96.44 371 ASN A N 1
ATOM 2980 C CA . ASN A 1 371 ? 7.191 -29.328 -0.385 1 96.44 371 ASN A CA 1
ATOM 2981 C C . ASN A 1 371 ? 6.285 -28.984 -1.566 1 96.44 371 ASN A C 1
ATOM 2983 O O . ASN A 1 371 ? 5.398 -29.766 -1.916 1 96.44 371 ASN A O 1
ATOM 2987 N N . GLU A 1 372 ? 6.477 -27.766 -2.107 1 95.38 372 GLU A N 1
ATOM 2988 C CA . GLU A 1 372 ? 5.734 -27.266 -3.266 1 95.38 372 GLU A CA 1
ATOM 2989 C C . GLU A 1 372 ? 6.508 -26.188 -4 1 95.38 372 GLU A C 1
ATOM 2991 O O . GLU A 1 372 ? 7.613 -25.812 -3.594 1 95.38 372 GLU A O 1
ATOM 2996 N N . PHE A 1 373 ? 5.906 -25.734 -5.078 1 96.75 373 PHE A N 1
ATOM 2997 C CA . PHE A 1 373 ? 6.453 -24.641 -5.871 1 96.75 373 PHE A CA 1
ATOM 2998 C C . PHE A 1 373 ? 7.816 -25.016 -6.441 1 96.75 373 PHE A C 1
ATOM 3000 O O . PHE A 1 373 ? 8.797 -24.281 -6.254 1 96.75 373 PHE A O 1
ATOM 3007 N N . LEU A 1 374 ? 7.809 -26.094 -7.16 1 98.06 374 LEU A N 1
ATOM 3008 C CA . LEU A 1 374 ? 9.016 -26.688 -7.707 1 98.06 374 LEU A CA 1
ATOM 3009 C C . LEU A 1 374 ? 9.594 -25.828 -8.828 1 98.06 374 LEU A C 1
ATOM 3011 O O . LEU A 1 374 ? 8.883 -25.453 -9.75 1 98.06 374 LEU A O 1
ATOM 3015 N N . ARG A 1 375 ? 10.852 -25.578 -8.672 1 98.38 375 ARG A N 1
ATOM 3016 C CA . ARG A 1 375 ? 11.57 -24.797 -9.672 1 98.38 375 ARG A CA 1
ATOM 3017 C C . ARG A 1 375 ? 12.906 -25.438 -10.016 1 98.38 375 ARG A C 1
ATOM 3019 O O . ARG A 1 375 ? 13.469 -26.188 -9.211 1 98.38 375 ARG A O 1
ATOM 3026 N N . VAL A 1 376 ? 13.375 -25.203 -11.203 1 98.44 376 VAL A N 1
ATOM 3027 C CA . VAL A 1 376 ? 14.703 -25.609 -11.656 1 98.44 376 VAL A CA 1
ATOM 3028 C C . VAL A 1 376 ? 15.406 -24.422 -12.305 1 98.44 376 VAL A C 1
ATOM 3030 O O . VAL A 1 376 ? 14.883 -23.297 -12.297 1 98.44 376 VAL A O 1
ATOM 3033 N N . ASP A 1 377 ? 16.672 -24.656 -12.68 1 98.38 377 ASP A N 1
ATOM 3034 C CA . ASP A 1 377 ? 17.359 -23.734 -13.594 1 98.38 377 ASP A CA 1
ATOM 3035 C C . ASP A 1 377 ? 16.703 -23.766 -14.977 1 98.38 377 ASP A C 1
ATOM 3037 O O . ASP A 1 377 ? 16.891 -24.703 -15.742 1 98.38 377 ASP A O 1
ATOM 3041 N N . ASP A 1 378 ? 16 -22.641 -15.273 1 97.06 378 ASP A N 1
ATOM 3042 C CA . ASP A 1 378 ? 15.148 -22.609 -16.453 1 97.06 378 ASP A CA 1
ATOM 3043 C C . ASP A 1 378 ? 15.977 -22.812 -17.734 1 97.06 378 ASP A C 1
ATOM 3045 O O . ASP A 1 378 ? 15.438 -23.172 -18.781 1 97.06 378 ASP A O 1
ATOM 3049 N N . ARG A 1 379 ? 17.281 -22.641 -17.734 1 96.44 379 ARG A N 1
ATOM 3050 C CA . ARG A 1 379 ? 18.156 -22.891 -18.875 1 96.44 379 ARG A CA 1
ATOM 3051 C C . ARG A 1 379 ? 18.141 -24.359 -19.266 1 96.44 379 ARG A C 1
ATOM 3053 O O . ARG A 1 379 ? 18.422 -24.703 -20.422 1 96.44 379 ARG A O 1
ATOM 3060 N N . PHE A 1 380 ? 17.656 -25.125 -18.281 1 96.81 380 PHE A N 1
ATOM 3061 C CA . PHE A 1 380 ? 17.734 -26.562 -18.484 1 96.81 380 PHE A CA 1
ATOM 3062 C C . PHE A 1 380 ? 16.344 -27.172 -18.562 1 96.81 380 PHE A C 1
ATOM 3064 O O . PHE A 1 380 ? 16.188 -28.391 -18.391 1 96.81 380 PHE A O 1
ATOM 3071 N N . MET A 1 381 ? 15.391 -26.422 -18.75 1 96.88 381 MET A N 1
ATOM 3072 C CA . MET A 1 381 ? 14.023 -26.922 -18.891 1 96.88 381 MET A CA 1
ATOM 3073 C C . MET A 1 381 ? 13.922 -27.891 -20.062 1 96.88 381 MET A C 1
ATOM 3075 O O . MET A 1 381 ? 14.32 -27.562 -21.188 1 96.88 381 MET A O 1
ATOM 3079 N N . GLY A 1 382 ? 13.438 -29.078 -19.812 1 97.5 382 GLY A N 1
ATOM 3080 C CA . GLY A 1 382 ? 13.273 -30.094 -20.844 1 97.5 382 GLY A CA 1
ATOM 3081 C C . GLY A 1 382 ? 14.492 -30.969 -21.031 1 97.5 382 GLY A C 1
ATOM 3082 O O . GLY A 1 382 ? 14.492 -31.875 -21.859 1 97.5 382 GLY A O 1
ATOM 3083 N N . TYR A 1 383 ? 15.477 -30.734 -20.188 1 97 383 TYR A N 1
ATOM 3084 C CA . TYR A 1 383 ? 16.734 -31.453 -20.266 1 97 383 TYR A CA 1
ATOM 3085 C C . TYR A 1 383 ? 17.172 -31.953 -18.891 1 97 383 TYR A C 1
ATOM 3087 O O . TYR A 1 383 ? 16.562 -31.594 -17.875 1 97 383 TYR A O 1
ATOM 3095 N N . LYS A 1 384 ? 18.172 -32.781 -18.938 1 96.5 384 LYS A N 1
ATOM 3096 C CA . LYS A 1 384 ? 18.594 -33.438 -17.703 1 96.5 384 LYS A CA 1
ATOM 3097 C C . LYS A 1 384 ? 18.828 -32.406 -16.594 1 96.5 384 LYS A C 1
ATOM 3099 O O . LYS A 1 384 ? 19.5 -31.406 -16.812 1 96.5 384 LYS A O 1
ATOM 3104 N N . THR A 1 385 ? 18.312 -32.75 -15.422 1 95.38 385 THR A N 1
ATOM 3105 C CA . THR A 1 385 ? 18.281 -31.797 -14.297 1 95.38 385 THR A CA 1
ATOM 3106 C C . THR A 1 385 ? 19.016 -32.375 -13.094 1 95.38 385 THR A C 1
ATOM 3108 O O . THR A 1 385 ? 18.812 -33.531 -12.734 1 95.38 385 THR A O 1
ATOM 3111 N N . ARG A 1 386 ? 19.812 -31.531 -12.516 1 97.94 386 ARG A N 1
ATOM 3112 C CA . ARG A 1 386 ? 20.516 -31.953 -11.305 1 97.94 386 ARG A CA 1
ATOM 3113 C C . ARG A 1 386 ? 19.938 -31.281 -10.07 1 97.94 386 ARG A C 1
ATOM 3115 O O . ARG A 1 386 ? 19.859 -31.891 -9 1 97.94 386 ARG A O 1
ATOM 3122 N N . TYR A 1 387 ? 19.562 -30.031 -10.141 1 98.69 387 TYR A N 1
ATOM 3123 C CA . TYR A 1 387 ? 19.156 -29.281 -8.961 1 98.69 387 TYR A CA 1
ATOM 3124 C C . TYR A 1 387 ? 17.688 -28.906 -9.039 1 98.69 387 TYR A C 1
ATOM 3126 O O . TYR A 1 387 ? 17.203 -28.516 -10.109 1 98.69 387 TYR A O 1
ATOM 3134 N N . VAL A 1 388 ? 17 -29.062 -7.938 1 98.75 388 VAL A N 1
ATOM 3135 C CA . VAL A 1 388 ? 15.609 -28.641 -7.781 1 98.75 388 VAL A CA 1
ATOM 3136 C C . VAL A 1 388 ? 15.492 -27.688 -6.59 1 98.75 388 VAL A C 1
ATOM 3138 O O . VAL A 1 388 ? 16.172 -27.859 -5.582 1 98.75 388 VAL A O 1
ATOM 3141 N N . PHE A 1 389 ? 14.742 -26.672 -6.727 1 98.81 389 PHE A N 1
ATOM 3142 C CA . PHE A 1 389 ? 14.438 -25.703 -5.68 1 98.81 389 PHE A CA 1
ATOM 3143 C C . PHE A 1 389 ? 12.953 -25.688 -5.363 1 98.81 389 PHE A C 1
ATOM 3145 O O . PHE A 1 389 ? 12.133 -26.141 -6.164 1 98.81 389 PHE A O 1
ATOM 3152 N N . GLY A 1 390 ? 12.578 -25.156 -4.207 1 98.38 390 GLY A N 1
ATOM 3153 C CA . GLY A 1 390 ? 11.18 -25.016 -3.83 1 98.38 390 GLY A CA 1
ATOM 3154 C C . GLY A 1 390 ? 10.992 -24.531 -2.404 1 98.38 390 GLY A C 1
ATOM 3155 O O . GLY A 1 390 ? 11.945 -24.062 -1.77 1 98.38 390 GLY A O 1
ATOM 3156 N N . ALA A 1 391 ? 9.766 -24.531 -1.992 1 97.94 391 ALA A N 1
ATOM 3157 C CA . ALA A 1 391 ? 9.406 -24.266 -0.602 1 97.94 391 ALA A CA 1
ATOM 3158 C C . ALA A 1 391 ? 9.141 -25.562 0.151 1 97.94 391 ALA A C 1
ATOM 3160 O O . ALA A 1 391 ? 8.586 -26.516 -0.413 1 97.94 391 ALA A O 1
ATOM 3161 N N . VAL A 1 392 ? 9.492 -25.578 1.424 1 97.5 392 VAL A N 1
ATOM 3162 C CA . VAL A 1 392 ? 9.391 -26.812 2.182 1 97.5 392 VAL A CA 1
ATOM 3163 C C . VAL A 1 392 ? 9.055 -26.5 3.641 1 97.5 392 VAL A C 1
ATOM 3165 O O . VAL A 1 392 ? 9.242 -25.375 4.098 1 97.5 392 VAL A O 1
ATOM 3168 N N . THR A 1 393 ? 8.5 -27.453 4.316 1 95.75 393 THR A N 1
ATOM 3169 C CA . THR A 1 393 ? 8.344 -27.375 5.766 1 95.75 393 THR A CA 1
ATOM 3170 C C . THR A 1 393 ? 9.539 -28.016 6.469 1 95.75 393 THR A C 1
ATOM 3172 O O . THR A 1 393 ? 9.766 -29.234 6.34 1 95.75 393 THR A O 1
ATOM 3175 N N . ASP A 1 394 ? 10.258 -27.219 7.102 1 95.56 394 ASP A N 1
ATOM 3176 C CA . ASP A 1 394 ? 11.414 -27.688 7.875 1 95.56 394 ASP A CA 1
ATOM 3177 C C . ASP A 1 394 ? 11.211 -27.422 9.367 1 95.56 394 ASP A C 1
ATOM 3179 O O . ASP A 1 394 ? 11.414 -26.312 9.844 1 95.56 394 ASP A O 1
ATOM 3183 N N . ASN A 1 395 ? 11 -28.438 10.125 1 92.5 395 ASN A N 1
ATOM 3184 C CA . ASN A 1 395 ? 10.766 -28.297 11.555 1 92.5 395 ASN A CA 1
ATOM 3185 C C . ASN A 1 395 ? 12.039 -28.547 12.359 1 92.5 395 ASN A C 1
ATOM 3187 O O . ASN A 1 395 ? 12.039 -28.422 13.586 1 92.5 395 ASN A O 1
ATOM 3191 N N . SER A 1 396 ? 13.062 -28.859 11.711 1 92.5 396 SER A N 1
ATOM 3192 C CA . SER A 1 396 ? 14.297 -29.219 12.398 1 92.5 396 SER A CA 1
ATOM 3193 C C . SER A 1 396 ? 15.008 -27.969 12.938 1 92.5 396 SER A C 1
ATOM 3195 O O . SER A 1 396 ? 15.898 -28.078 13.781 1 92.5 396 SER A O 1
ATOM 3197 N N . LYS A 1 397 ? 14.688 -26.844 12.516 1 90.75 397 LYS A N 1
ATOM 3198 C CA . LYS A 1 397 ? 15.383 -25.609 12.898 1 90.75 397 LYS A CA 1
ATOM 3199 C C . LYS A 1 397 ? 14.508 -24.734 13.789 1 90.75 397 LYS A C 1
ATOM 3201 O O . LYS A 1 397 ? 14.609 -23.516 13.758 1 90.75 397 LYS A O 1
ATOM 3206 N N . GLY A 1 398 ? 13.562 -25.25 14.508 1 89.62 398 GLY A N 1
ATOM 3207 C CA . GLY A 1 398 ? 12.703 -24.516 15.43 1 89.62 398 GLY A CA 1
ATOM 3208 C C . GLY A 1 398 ? 11.266 -24.422 14.953 1 89.62 398 GLY A C 1
ATOM 3209 O O . GLY A 1 398 ? 10.359 -24.156 15.75 1 89.62 398 GLY A O 1
ATOM 3210 N N . GLY A 1 399 ? 11.055 -24.547 13.695 1 94 399 GLY A N 1
ATOM 3211 C CA . GLY A 1 399 ? 9.711 -24.594 13.148 1 94 399 GLY A CA 1
ATOM 3212 C C . GLY A 1 399 ? 8.984 -23.266 13.203 1 94 399 GLY A C 1
ATOM 3213 O O . GLY A 1 399 ? 9.617 -22.203 13.219 1 94 399 GLY A O 1
ATOM 3214 N N . THR A 1 400 ? 7.691 -23.25 13.062 1 96.75 400 THR A N 1
ATOM 3215 C CA . THR A 1 400 ? 6.832 -22.062 13.039 1 96.75 400 THR A CA 1
ATOM 3216 C C . THR A 1 400 ? 6.137 -21.875 14.383 1 96.75 400 THR A C 1
ATOM 3218 O O . THR A 1 400 ? 5.66 -22.844 14.984 1 96.75 400 THR A O 1
ATOM 3221 N N . ASP A 1 401 ? 6.098 -20.672 14.93 1 97.56 401 ASP A N 1
ATOM 3222 C CA . ASP A 1 401 ? 5.297 -20.359 16.109 1 97.56 401 ASP A CA 1
ATOM 3223 C C . ASP A 1 401 ? 3.82 -20.203 15.75 1 97.56 401 ASP A C 1
ATOM 3225 O O . ASP A 1 401 ? 3.346 -19.094 15.5 1 97.56 401 ASP A O 1
ATOM 3229 N N . TRP A 1 402 ? 3.113 -21.219 15.859 1 95.19 402 TRP A N 1
ATOM 3230 C CA . TRP A 1 402 ? 1.728 -21.25 15.406 1 95.19 402 TRP A CA 1
ATOM 3231 C C . TRP A 1 402 ? 0.823 -20.484 16.375 1 95.19 402 TRP A C 1
ATOM 3233 O O . TRP A 1 402 ? -0.32 -20.172 16.031 1 95.19 402 TRP A O 1
ATOM 3243 N N . SER A 1 403 ? 1.318 -20.266 17.531 1 96.5 403 SER A N 1
ATOM 3244 C CA . SER A 1 403 ? 0.517 -19.484 18.469 1 96.5 403 SER A CA 1
ATOM 3245 C C . SER A 1 403 ? 0.298 -18.062 17.938 1 96.5 403 SER A C 1
ATOM 3247 O O . SER A 1 403 ? -0.786 -17.5 18.094 1 96.5 403 SER A O 1
ATOM 3249 N N . LEU A 1 404 ? 1.327 -17.516 17.344 1 95.62 404 LEU A N 1
ATOM 3250 C CA . LEU A 1 404 ? 1.206 -16.188 16.75 1 95.62 404 LEU A CA 1
ATOM 3251 C C . LEU A 1 404 ? 0.771 -16.281 15.297 1 95.62 404 LEU A C 1
ATOM 3253 O O . LEU A 1 404 ? -0.206 -15.641 14.898 1 95.62 404 LEU A O 1
ATOM 3257 N N . VAL A 1 405 ? 1.441 -17.109 14.5 1 96.62 405 VAL A N 1
ATOM 3258 C CA . VAL A 1 405 ? 1.231 -17.188 13.055 1 96.62 405 VAL A CA 1
ATOM 3259 C C . VAL A 1 405 ? -0.183 -17.688 12.766 1 96.62 405 VAL A C 1
ATOM 3261 O O . VAL A 1 405 ? -0.854 -17.188 11.867 1 96.62 405 VAL A O 1
ATOM 3264 N N . GLY A 1 406 ? -0.665 -18.609 13.539 1 94.56 406 GLY A N 1
ATOM 3265 C CA . GLY A 1 406 ? -1.984 -19.172 13.328 1 94.56 406 GLY A CA 1
ATOM 3266 C C . GLY A 1 406 ? -3.105 -18.172 13.469 1 94.56 406 GLY A C 1
ATOM 3267 O O . GLY A 1 406 ? -4.141 -18.281 12.805 1 94.56 406 GLY A O 1
ATOM 3268 N N . ARG A 1 407 ? -2.91 -17.172 14.266 1 93.12 407 ARG A N 1
ATOM 3269 C CA . ARG A 1 407 ? -3.926 -16.156 14.516 1 93.12 407 ARG A CA 1
ATOM 3270 C C . ARG A 1 407 ? -3.939 -15.109 13.406 1 93.12 407 ARG A C 1
ATOM 3272 O O . ARG A 1 407 ? -4.906 -14.359 13.266 1 93.12 407 ARG A O 1
ATOM 3279 N N . ARG A 1 408 ? -2.855 -15.164 12.602 1 95.38 408 ARG A N 1
ATOM 3280 C CA . ARG A 1 408 ? -2.67 -14.047 11.68 1 95.38 408 ARG A CA 1
ATOM 3281 C C . ARG A 1 408 ? -2.631 -14.531 10.234 1 95.38 408 ARG A C 1
ATOM 3283 O O . ARG A 1 408 ? -2.725 -13.734 9.305 1 95.38 408 ARG A O 1
ATOM 3290 N N . ILE A 1 409 ? -2.52 -15.75 10.016 1 94.31 409 ILE A N 1
ATOM 3291 C CA . ILE A 1 409 ? -2.139 -16.312 8.727 1 94.31 409 ILE A CA 1
ATOM 3292 C C . ILE A 1 409 ? -3.281 -16.141 7.727 1 94.31 409 ILE A C 1
ATOM 3294 O O . ILE A 1 409 ? -3.047 -15.852 6.551 1 94.31 409 ILE A O 1
ATOM 3298 N N . GLY A 1 410 ? -4.488 -16.172 8.281 1 88.69 410 GLY A N 1
ATOM 3299 C CA . GLY A 1 410 ? -5.609 -16.312 7.363 1 88.69 410 GLY A CA 1
ATOM 3300 C C . GLY A 1 410 ? -5.648 -17.672 6.676 1 88.69 410 GLY A C 1
ATOM 3301 O O . GLY A 1 410 ? -5.062 -18.641 7.164 1 88.69 410 GLY A O 1
ATOM 3302 N N . GLY A 1 411 ? -6.367 -17.828 5.562 1 77.62 411 GLY A N 1
ATOM 3303 C CA . GLY A 1 411 ? -6.535 -19.219 5.164 1 77.62 411 GLY A CA 1
ATOM 3304 C C . GLY A 1 411 ? -6.426 -19.438 3.666 1 77.62 411 GLY A C 1
ATOM 3305 O O . GLY A 1 411 ? -6.215 -18.484 2.916 1 77.62 411 GLY A O 1
ATOM 3306 N N . GLY A 1 412 ? -6.195 -20.703 3.383 1 76.44 412 GLY A N 1
ATOM 3307 C CA . GLY A 1 412 ? -6.477 -21.281 2.076 1 76.44 412 GLY A CA 1
ATOM 3308 C C . GLY A 1 412 ? -5.234 -21.75 1.352 1 76.44 412 GLY A C 1
ATOM 3309 O O . GLY A 1 412 ? -5.324 -22.469 0.356 1 76.44 412 GLY A O 1
ATOM 3310 N N . PHE A 1 413 ? -4.051 -21.344 1.885 1 82.25 413 PHE A N 1
ATOM 3311 C CA . PHE A 1 413 ? -2.842 -21.734 1.172 1 82.25 413 PHE A CA 1
ATOM 3312 C C . PHE A 1 413 ? -1.976 -22.641 2.035 1 82.25 413 PHE A C 1
ATOM 3314 O O . PHE A 1 413 ? -2.102 -22.656 3.26 1 82.25 413 PHE A O 1
ATOM 3321 N N . PRO A 1 414 ? -1.148 -23.453 1.408 1 84.06 414 PRO A N 1
ATOM 3322 C CA . PRO A 1 414 ? -0.215 -24.281 2.186 1 84.06 414 PRO A CA 1
ATOM 3323 C C . PRO A 1 414 ? 0.951 -23.469 2.75 1 84.06 414 PRO A C 1
ATOM 3325 O O . PRO A 1 414 ? 1.682 -22.828 1.995 1 84.06 414 PRO A O 1
ATOM 3328 N N . PRO A 1 415 ? 1.197 -23.625 4.004 1 92.31 415 PRO A N 1
ATOM 3329 C CA . PRO A 1 415 ? 2.281 -22.844 4.617 1 92.31 415 PRO A CA 1
ATOM 3330 C C . PRO A 1 415 ? 3.625 -23.578 4.562 1 92.31 415 PRO A C 1
ATOM 3332 O O . PRO A 1 415 ? 3.703 -24.766 4.891 1 92.31 415 PRO A O 1
ATOM 3335 N N . PHE A 1 416 ? 4.668 -22.953 4.086 1 96.31 416 PHE A N 1
ATOM 3336 C CA . PHE A 1 416 ? 6.035 -23.469 4.082 1 96.31 416 PHE A CA 1
ATOM 3337 C C . PHE A 1 416 ? 6.98 -22.5 4.777 1 96.31 416 PHE A C 1
ATOM 3339 O O . PHE A 1 416 ? 6.98 -21.297 4.469 1 96.31 416 PHE A O 1
ATOM 3346 N N . ASN A 1 417 ? 7.848 -23.016 5.68 1 97.81 417 ASN A N 1
ATOM 3347 C CA . ASN A 1 417 ? 8.648 -22.109 6.5 1 97.81 417 ASN A CA 1
ATOM 3348 C C . ASN A 1 417 ? 10.109 -22.094 6.059 1 97.81 417 ASN A C 1
ATOM 3350 O O . ASN A 1 417 ? 10.969 -21.531 6.742 1 97.81 417 ASN A O 1
ATOM 3354 N N . ALA A 1 418 ? 10.344 -22.719 4.848 1 98.5 418 ALA A N 1
ATOM 3355 C CA . ALA A 1 418 ? 11.727 -22.75 4.367 1 98.5 418 ALA A CA 1
ATOM 3356 C C . ALA A 1 418 ? 11.773 -22.859 2.846 1 98.5 418 ALA A C 1
ATOM 3358 O O . ALA A 1 418 ? 10.797 -23.281 2.217 1 98.5 418 ALA A O 1
ATOM 3359 N N . ILE A 1 419 ? 12.922 -22.438 2.277 1 98.69 419 ILE A N 1
ATOM 3360 C CA . ILE A 1 419 ? 13.281 -22.688 0.886 1 98.69 419 ILE A CA 1
ATOM 3361 C C . ILE A 1 419 ? 14.367 -23.766 0.815 1 98.69 419 ILE A C 1
ATOM 3363 O O . ILE A 1 419 ? 15.281 -23.781 1.646 1 98.69 419 ILE A O 1
ATOM 3367 N N . TYR A 1 420 ? 14.297 -24.594 -0.213 1 98.75 420 TYR A N 1
ATOM 3368 C CA . TYR A 1 420 ? 15.281 -25.672 -0.229 1 98.75 420 TYR A CA 1
ATOM 3369 C C . TYR A 1 420 ? 15.969 -25.766 -1.586 1 98.75 420 TYR A C 1
ATOM 3371 O O . TYR A 1 420 ? 15.469 -25.219 -2.576 1 98.75 420 TYR A O 1
ATOM 3379 N N . LYS A 1 421 ? 17.094 -26.328 -1.572 1 98.88 421 LYS A N 1
ATOM 3380 C CA . LYS A 1 421 ? 17.859 -26.797 -2.715 1 98.88 421 LYS A CA 1
ATOM 3381 C C . LYS A 1 421 ? 18.188 -28.281 -2.592 1 98.88 421 LYS A C 1
ATOM 3383 O O . LYS A 1 421 ? 18.75 -28.734 -1.587 1 98.88 421 LYS A O 1
ATOM 3388 N N . LYS A 1 422 ? 17.781 -29.016 -3.586 1 98.75 422 LYS A N 1
ATOM 3389 C CA . LYS A 1 422 ? 18.047 -30.453 -3.637 1 98.75 422 LYS A CA 1
ATOM 3390 C C . LYS A 1 422 ? 19.031 -30.797 -4.754 1 98.75 422 LYS A C 1
ATOM 3392 O O . LYS A 1 422 ? 18.844 -30.391 -5.902 1 98.75 422 LYS A O 1
ATOM 3397 N N . ASP A 1 423 ? 20.109 -31.484 -4.422 1 98.69 423 ASP A N 1
ATOM 3398 C CA . ASP A 1 423 ? 21.016 -32.094 -5.379 1 98.69 423 ASP A CA 1
ATOM 3399 C C . ASP A 1 423 ? 20.609 -33.531 -5.68 1 98.69 423 ASP A C 1
ATOM 3401 O O . ASP A 1 423 ? 20.812 -34.438 -4.855 1 98.69 423 ASP A O 1
ATOM 3405 N N . LEU A 1 424 ? 20.125 -33.781 -6.867 1 98.06 424 LEU A N 1
ATOM 3406 C CA . LEU A 1 424 ? 19.578 -35.094 -7.211 1 98.06 424 LEU A CA 1
ATOM 3407 C C . LEU A 1 424 ? 20.688 -36.094 -7.402 1 98.06 424 LEU A C 1
ATOM 3409 O O . LEU A 1 424 ? 20.438 -37.312 -7.359 1 98.06 424 LEU A O 1
ATOM 3413 N N . GLN A 1 425 ? 21.844 -35.656 -7.691 1 97.38 425 GLN A N 1
ATOM 3414 C CA . GLN A 1 425 ? 22.984 -36.562 -7.887 1 97.38 425 GLN A CA 1
ATOM 3415 C C . GLN A 1 425 ? 23.516 -37.062 -6.551 1 97.38 425 GLN A C 1
ATOM 3417 O O . GLN A 1 425 ? 23.766 -38.25 -6.383 1 97.38 425 GLN A O 1
ATOM 3422 N N . THR A 1 426 ? 23.609 -36.188 -5.578 1 97.81 426 THR A N 1
ATOM 3423 C CA . THR A 1 426 ? 24.203 -36.562 -4.301 1 97.81 426 THR A CA 1
ATOM 3424 C C . THR A 1 426 ? 23.125 -36.938 -3.281 1 97.81 426 THR A C 1
ATOM 3426 O O . THR A 1 426 ? 23.406 -37.562 -2.268 1 97.81 426 THR A O 1
ATOM 3429 N N . GLY A 1 427 ? 21.984 -36.375 -3.5 1 97.19 427 GLY A N 1
ATOM 3430 C CA . GLY A 1 427 ? 20.906 -36.562 -2.545 1 97.19 427 GLY A CA 1
ATOM 3431 C C . GLY A 1 427 ? 20.859 -35.469 -1.488 1 97.19 427 GLY A C 1
ATOM 3432 O O . GLY A 1 427 ? 19.906 -35.406 -0.708 1 97.19 427 GLY A O 1
ATOM 3433 N N . LYS A 1 428 ? 21.781 -34.594 -1.51 1 97.69 428 LYS A N 1
ATOM 3434 C CA . LYS A 1 428 ? 21.875 -33.531 -0.487 1 97.69 428 LYS A CA 1
ATOM 3435 C C . LYS A 1 428 ? 20.703 -32.562 -0.596 1 97.69 428 LYS A C 1
ATOM 3437 O O . LYS A 1 428 ? 20.328 -32.156 -1.696 1 97.69 428 LYS A O 1
ATOM 3442 N N . LEU A 1 429 ? 20.047 -32.25 0.553 1 97.69 429 LEU A N 1
ATOM 3443 C CA . LEU A 1 429 ? 19 -31.25 0.664 1 97.69 429 LEU A CA 1
ATOM 3444 C C . LEU A 1 429 ? 19.375 -30.156 1.665 1 97.69 429 LEU A C 1
ATOM 3446 O O . LEU A 1 429 ? 19.656 -30.453 2.83 1 97.69 429 LEU A O 1
ATOM 3450 N N . GLU A 1 430 ? 19.453 -28.922 1.194 1 97.81 430 GLU A N 1
ATOM 3451 C CA . GLU A 1 430 ? 19.75 -27.75 2.023 1 97.81 430 GLU A CA 1
ATOM 3452 C C . GLU A 1 430 ? 18.547 -26.828 2.117 1 97.81 430 GLU A C 1
ATOM 3454 O O . GLU A 1 430 ? 17.766 -26.703 1.169 1 97.81 430 GLU A O 1
ATOM 3459 N N . THR A 1 431 ? 18.406 -26.172 3.27 1 98.44 431 THR A N 1
ATOM 3460 C CA . THR A 1 431 ? 17.266 -25.297 3.434 1 98.44 431 THR A CA 1
ATOM 3461 C C . THR A 1 431 ? 17.688 -23.922 3.955 1 98.44 431 THR A C 1
ATOM 3463 O O . THR A 1 431 ? 18.719 -23.812 4.633 1 98.44 431 THR A O 1
ATOM 3466 N N . TYR A 1 432 ? 16.984 -22.938 3.625 1 98.62 432 TYR A N 1
ATOM 3467 C CA . TYR A 1 432 ? 17 -21.625 4.246 1 98.62 432 TYR A CA 1
ATOM 3468 C C . TYR A 1 432 ? 15.805 -21.438 5.16 1 98.62 432 TYR A C 1
ATOM 3470 O O . TYR A 1 432 ? 14.656 -21.484 4.711 1 98.62 432 TYR A O 1
ATOM 3478 N N . TYR A 1 433 ? 16.047 -21.297 6.352 1 98.31 433 TYR A N 1
ATOM 3479 C CA . TYR A 1 433 ? 15.102 -21.016 7.418 1 98.31 433 TYR A CA 1
ATOM 3480 C C . TYR A 1 433 ? 15.438 -19.703 8.125 1 98.31 433 TYR A C 1
ATOM 3482 O O . TYR A 1 433 ? 16.609 -19.406 8.367 1 98.31 433 TYR A O 1
ATOM 3490 N N . ASN A 1 434 ? 14.414 -18.875 8.359 1 97.5 434 ASN A N 1
ATOM 3491 C CA . ASN A 1 434 ? 14.703 -17.562 8.914 1 97.5 434 ASN A CA 1
ATOM 3492 C C . ASN A 1 434 ? 13.75 -17.219 10.062 1 97.5 434 ASN A C 1
ATOM 3494 O O . ASN A 1 434 ? 13.07 -16.188 10.023 1 97.5 434 ASN A O 1
ATOM 3498 N N . GLY A 1 435 ? 13.68 -18 11.07 1 96.88 435 GLY A N 1
ATOM 3499 C CA . GLY A 1 435 ? 12.945 -17.719 12.297 1 96.88 435 GLY A CA 1
ATOM 3500 C C . GLY A 1 435 ? 11.531 -18.266 12.281 1 96.88 435 GLY A C 1
ATOM 3501 O O . GLY A 1 435 ? 11.039 -18.688 11.234 1 96.88 435 GLY A O 1
ATOM 3502 N N . PRO A 1 436 ? 10.828 -18.141 13.359 1 97.81 436 PRO A N 1
ATOM 3503 C CA . PRO A 1 436 ? 9.555 -18.844 13.539 1 97.81 436 PRO A CA 1
ATOM 3504 C C . PRO A 1 436 ? 8.367 -18.062 13.008 1 97.81 436 PRO A C 1
ATOM 3506 O O . PRO A 1 436 ? 7.227 -18.547 13.062 1 97.81 436 PRO A O 1
ATOM 3509 N N . TYR A 1 437 ? 8.633 -16.891 12.391 1 97.56 437 TYR A N 1
ATOM 3510 C CA . TYR A 1 437 ? 7.492 -16.047 12.07 1 97.56 437 TYR A CA 1
ATOM 3511 C C . TYR A 1 437 ? 7.391 -15.805 10.57 1 97.56 437 TYR A C 1
ATOM 3513 O O . TYR A 1 437 ? 6.527 -15.055 10.109 1 97.56 437 TYR A O 1
ATOM 3521 N N . ARG A 1 438 ? 8.258 -16.453 9.781 1 97.75 438 ARG A N 1
ATOM 3522 C CA . ARG A 1 438 ? 8.258 -16.234 8.344 1 97.75 438 ARG A CA 1
ATOM 3523 C C . ARG A 1 438 ? 7.852 -17.5 7.594 1 97.75 438 ARG A C 1
ATOM 3525 O O . ARG A 1 438 ? 8.305 -18.594 7.922 1 97.75 438 ARG A O 1
ATOM 3532 N N . LEU A 1 439 ? 6.961 -17.328 6.707 1 97.62 439 LEU A N 1
ATOM 3533 C CA . LEU A 1 439 ? 6.676 -18.328 5.676 1 97.62 439 LEU A CA 1
ATOM 3534 C C . LEU A 1 439 ? 7.113 -17.812 4.305 1 97.62 439 LEU A C 1
ATOM 3536 O O . LEU A 1 439 ? 7.375 -16.625 4.129 1 97.62 439 LEU A O 1
ATOM 3540 N N . PHE A 1 440 ? 7.211 -18.75 3.334 1 97.62 440 PHE A N 1
ATOM 3541 C CA . PHE A 1 440 ? 7.824 -18.391 2.061 1 97.62 440 PHE A CA 1
ATOM 3542 C C . PHE A 1 440 ? 6.91 -18.766 0.898 1 97.62 440 PHE A C 1
ATOM 3544 O O . PHE A 1 440 ? 6.137 -19.719 0.987 1 97.62 440 PHE A O 1
ATOM 3551 N N . GLN A 1 441 ? 7.004 -17.953 -0.121 1 96.81 441 GLN A N 1
ATOM 3552 C CA . GLN A 1 441 ? 6.328 -18.219 -1.39 1 96.81 441 GLN A CA 1
ATOM 3553 C C . GLN A 1 441 ? 7.289 -18.828 -2.404 1 96.81 441 GLN A C 1
ATOM 3555 O O . GLN A 1 441 ? 8.398 -19.234 -2.055 1 96.81 441 GLN A O 1
ATOM 3560 N N . GLU A 1 442 ? 6.844 -18.984 -3.639 1 98.06 442 GLU A N 1
ATOM 3561 C CA . GLU A 1 442 ? 7.605 -19.672 -4.672 1 98.06 442 GLU A CA 1
ATOM 3562 C C . GLU A 1 442 ? 8.945 -18.984 -4.934 1 98.06 442 GLU A C 1
ATOM 3564 O O . GLU A 1 442 ? 8.984 -17.781 -5.215 1 98.06 442 GLU A O 1
ATOM 3569 N N . PRO A 1 443 ? 10.062 -19.734 -4.836 1 98.5 443 PRO A N 1
ATOM 3570 C CA . PRO A 1 443 ? 11.352 -19.156 -5.23 1 98.5 443 PRO A CA 1
ATOM 3571 C C . PRO A 1 443 ? 11.602 -19.234 -6.734 1 98.5 443 PRO A C 1
ATOM 3573 O O . PRO A 1 443 ? 11.148 -20.188 -7.383 1 98.5 443 PRO A O 1
ATOM 3576 N N . VAL A 1 444 ? 12.297 -18.297 -7.273 1 98.5 444 VAL A N 1
ATOM 3577 C CA . VAL A 1 444 ? 12.703 -18.297 -8.68 1 98.5 444 VAL A CA 1
ATOM 3578 C C . VAL A 1 444 ? 14.219 -18.203 -8.781 1 98.5 444 VAL A C 1
ATOM 3580 O O . VAL A 1 444 ? 14.852 -17.453 -8.031 1 98.5 444 VAL A O 1
ATOM 3583 N N . PHE A 1 445 ? 14.789 -18.953 -9.672 1 98.5 445 PHE A N 1
ATOM 3584 C CA . PHE A 1 445 ? 16.234 -19.047 -9.82 1 98.5 445 PHE A CA 1
ATOM 3585 C C . PHE A 1 445 ? 16.766 -17.969 -10.75 1 98.5 445 PHE A C 1
ATOM 3587 O O . PHE A 1 445 ? 16.141 -17.672 -11.781 1 98.5 445 PHE A O 1
ATOM 3594 N N . ILE A 1 446 ? 17.875 -17.344 -10.359 1 98.44 446 ILE A N 1
ATOM 3595 C CA . ILE A 1 446 ? 18.641 -16.391 -11.133 1 98.44 446 ILE A CA 1
ATOM 3596 C C . ILE A 1 446 ? 20.062 -16.922 -11.375 1 98.44 446 ILE A C 1
ATOM 3598 O O . ILE A 1 446 ? 20.844 -17.031 -10.438 1 98.44 446 ILE A O 1
ATOM 3602 N N . PRO A 1 447 ? 20.391 -17.234 -12.578 1 97.44 447 PRO A N 1
ATOM 3603 C CA . PRO A 1 447 ? 21.766 -17.688 -12.805 1 97.44 447 PRO A CA 1
ATOM 3604 C C . PRO A 1 447 ? 22.797 -16.625 -12.43 1 97.44 447 PRO A C 1
ATOM 3606 O O . PRO A 1 447 ? 22.578 -15.43 -12.656 1 97.44 447 PRO A O 1
ATOM 3609 N N . ARG A 1 448 ? 23.891 -17.062 -11.891 1 97 448 ARG A N 1
ATOM 3610 C CA . ARG A 1 448 ? 24.969 -16.141 -11.539 1 97 448 ARG A CA 1
ATOM 3611 C C . ARG A 1 448 ? 25.438 -15.367 -12.766 1 97 448 ARG A C 1
ATOM 3613 O O . ARG A 1 448 ? 25.719 -14.164 -12.68 1 97 448 ARG A O 1
ATOM 3620 N N . HIS A 1 449 ? 25.625 -15.969 -13.844 1 94 449 HIS A N 1
ATOM 3621 C CA . HIS A 1 449 ? 25.828 -15.461 -15.195 1 94 449 HIS A CA 1
ATOM 3622 C C . HIS A 1 449 ? 25.375 -16.469 -16.234 1 94 449 HIS A C 1
ATOM 3624 O O . HIS A 1 449 ? 25.047 -17.609 -15.906 1 94 449 HIS A O 1
ATOM 3630 N N . VAL A 1 450 ? 25.391 -16.172 -17.391 1 91.12 450 VAL A N 1
ATOM 3631 C CA . VAL A 1 450 ? 24.781 -16.953 -18.453 1 91.12 450 VAL A CA 1
ATOM 3632 C C . VAL A 1 450 ? 25.5 -18.297 -18.578 1 91.12 450 VAL A C 1
ATOM 3634 O O . VAL A 1 450 ? 24.891 -19.328 -18.875 1 91.12 450 VAL A O 1
ATOM 3637 N N . LYS A 1 451 ? 26.797 -18.375 -18.25 1 93.56 451 LYS A N 1
ATOM 3638 C CA . LYS A 1 451 ? 27.594 -19.578 -18.469 1 93.56 451 LYS A CA 1
ATOM 3639 C C . LYS A 1 451 ? 27.828 -20.328 -17.156 1 93.56 451 LYS A C 1
ATOM 3641 O O . LYS A 1 451 ? 28.578 -21.297 -17.125 1 93.56 451 LYS A O 1
ATOM 3646 N N . SER A 1 452 ? 27.188 -19.906 -16.141 1 96.06 452 SER A N 1
ATOM 3647 C CA . SER A 1 452 ? 27.375 -20.594 -14.859 1 96.06 452 SER A CA 1
ATOM 3648 C C . SER A 1 452 ? 26.859 -22.031 -14.93 1 96.06 452 SER A C 1
ATOM 3650 O O . SER A 1 452 ? 25.938 -22.328 -15.68 1 96.06 452 SER A O 1
ATOM 3652 N N . PRO A 1 453 ? 27.484 -22.938 -14.109 1 96.94 453 PRO A N 1
ATOM 3653 C CA . PRO A 1 453 ? 26.938 -24.297 -14.031 1 96.94 453 PRO A CA 1
ATOM 3654 C C . PRO A 1 453 ? 25.484 -24.297 -13.555 1 96.94 453 PRO A C 1
ATOM 3656 O O . PRO A 1 453 ? 25.031 -23.344 -12.938 1 96.94 453 PRO A O 1
ATOM 3659 N N . GLU A 1 454 ? 24.812 -25.391 -13.891 1 97.94 454 GLU A N 1
ATOM 3660 C CA . GLU A 1 454 ? 23.422 -25.547 -13.469 1 97.94 454 GLU A CA 1
ATOM 3661 C C . GLU A 1 454 ? 23.281 -25.297 -11.969 1 97.94 454 GLU A C 1
ATOM 3663 O O . GLU A 1 454 ? 24.016 -25.859 -11.164 1 97.94 454 GLU A O 1
ATOM 3668 N N . GLY A 1 455 ? 22.359 -24.484 -11.648 1 97.81 455 GLY A N 1
ATOM 3669 C CA . GLY A 1 455 ? 22.016 -24.297 -10.242 1 97.81 455 GLY A CA 1
ATOM 3670 C C . GLY A 1 455 ? 22.922 -23.328 -9.523 1 97.81 455 GLY A C 1
ATOM 3671 O O . GLY A 1 455 ? 22.719 -23.031 -8.344 1 97.81 455 GLY A O 1
ATOM 3672 N N . ASP A 1 456 ? 23.953 -22.828 -10.195 1 98.12 456 ASP A N 1
ATOM 3673 C CA . ASP A 1 456 ? 24.828 -21.812 -9.594 1 98.12 456 ASP A CA 1
ATOM 3674 C C . ASP A 1 456 ? 24.281 -20.406 -9.844 1 98.12 456 ASP A C 1
ATOM 3676 O O . ASP A 1 456 ? 24.344 -19.906 -10.969 1 98.12 456 ASP A O 1
ATOM 3680 N N . GLY A 1 457 ? 23.797 -19.797 -8.797 1 98.5 457 GLY A N 1
ATOM 3681 C CA . GLY A 1 457 ? 23.203 -18.484 -8.875 1 98.5 457 GLY A CA 1
ATOM 3682 C C . GLY A 1 457 ? 22.516 -18.062 -7.594 1 98.5 457 GLY A C 1
ATOM 3683 O O . GLY A 1 457 ? 23.078 -18.219 -6.504 1 98.5 457 GLY A O 1
ATOM 3684 N N . TYR A 1 458 ? 21.406 -17.438 -7.777 1 98.81 458 TYR A N 1
ATOM 3685 C CA . TYR A 1 458 ? 20.641 -16.891 -6.66 1 98.81 458 TYR A CA 1
ATOM 3686 C C . TYR A 1 458 ? 19.172 -17.328 -6.738 1 98.81 458 TYR A C 1
ATOM 3688 O O . TYR A 1 458 ? 18.703 -17.75 -7.801 1 98.81 458 TYR A O 1
ATOM 3696 N N . LEU A 1 459 ? 18.531 -17.359 -5.594 1 98.81 459 LEU A N 1
ATOM 3697 C CA . LEU A 1 459 ? 17.078 -17.5 -5.504 1 98.81 459 LEU A CA 1
ATOM 3698 C C . LEU A 1 459 ? 16.438 -16.219 -5.004 1 98.81 459 LEU A C 1
ATOM 3700 O O . LEU A 1 459 ? 16.969 -15.555 -4.113 1 98.81 459 LEU A O 1
ATOM 3704 N N . VAL A 1 460 ? 15.391 -15.836 -5.625 1 98.75 460 VAL A N 1
ATOM 3705 C CA . VAL A 1 460 ? 14.586 -14.703 -5.164 1 98.75 460 VAL A CA 1
ATOM 3706 C C . VAL A 1 460 ? 13.188 -15.188 -4.797 1 98.75 460 VAL A C 1
ATOM 3708 O O . VAL A 1 460 ? 12.617 -16.047 -5.48 1 98.75 460 VAL A O 1
ATOM 3711 N N . ALA A 1 461 ? 12.641 -14.711 -3.689 1 98.25 461 ALA A N 1
ATOM 3712 C CA . ALA A 1 461 ? 11.305 -15.094 -3.227 1 98.25 461 ALA A CA 1
ATOM 3713 C C . ALA A 1 461 ? 10.734 -14.039 -2.281 1 98.25 461 ALA A C 1
ATOM 3715 O O . ALA A 1 461 ? 11.461 -13.18 -1.788 1 98.25 461 ALA A O 1
ATOM 3716 N N . LEU A 1 462 ? 9.492 -14.125 -2.045 1 98.06 462 LEU A N 1
ATOM 3717 C CA . LEU A 1 462 ? 8.852 -13.273 -1.05 1 98.06 462 LEU A CA 1
ATOM 3718 C C . LEU A 1 462 ? 8.625 -14.031 0.254 1 98.06 462 LEU A C 1
ATOM 3720 O O . LEU A 1 462 ? 8.266 -15.211 0.236 1 98.06 462 LEU A O 1
ATOM 3724 N N . THR A 1 463 ? 8.797 -13.336 1.347 1 97.5 463 THR A N 1
ATOM 3725 C CA . THR A 1 463 ? 8.422 -13.867 2.652 1 97.5 463 THR A CA 1
ATOM 3726 C C . THR A 1 463 ? 7.07 -13.305 3.09 1 97.5 463 THR A C 1
ATOM 3728 O O . THR A 1 463 ? 6.652 -12.242 2.619 1 97.5 463 THR A O 1
ATOM 3731 N N . MET A 1 464 ? 6.41 -13.977 3.861 1 97.44 464 MET A N 1
ATOM 3732 C CA . MET A 1 464 ? 5.312 -13.484 4.691 1 97.44 464 MET A CA 1
ATOM 3733 C C . MET A 1 464 ? 5.727 -13.422 6.156 1 97.44 464 MET A C 1
ATOM 3735 O O . MET A 1 464 ? 5.855 -14.453 6.82 1 97.44 464 MET A O 1
ATOM 3739 N N . ASN A 1 465 ? 6.039 -12.258 6.57 1 97.56 465 ASN A N 1
ATOM 3740 C CA . ASN A 1 465 ? 6.465 -11.992 7.941 1 97.56 465 ASN A CA 1
ATOM 3741 C C . ASN A 1 465 ? 5.277 -11.695 8.852 1 97.56 465 ASN A C 1
ATOM 3743 O O . ASN A 1 465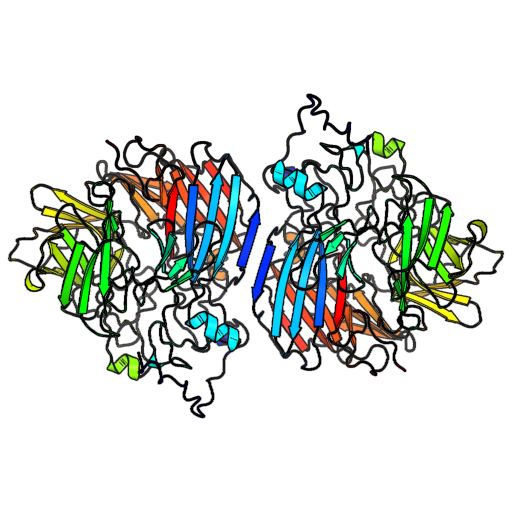 ? 4.715 -10.602 8.805 1 97.56 465 ASN A O 1
ATOM 3747 N N . TYR A 1 466 ? 5.027 -12.594 9.727 1 96.69 466 TYR A N 1
ATOM 3748 C CA . TYR A 1 466 ? 3.811 -12.508 10.531 1 96.69 466 TYR A CA 1
ATOM 3749 C C . TYR A 1 466 ? 4.047 -11.695 11.797 1 96.69 466 TYR A C 1
ATOM 3751 O O . TYR A 1 466 ? 3.094 -11.281 12.461 1 96.69 466 TYR A O 1
ATOM 3759 N N . GLU A 1 467 ? 5.246 -11.492 12.07 1 94.5 467 GLU A N 1
ATOM 3760 C CA . GLU A 1 467 ? 5.543 -10.617 13.203 1 94.5 467 GLU A CA 1
ATOM 3761 C C . GLU A 1 467 ? 5.168 -9.172 12.891 1 94.5 467 GLU A C 1
ATOM 3763 O O . GLU A 1 467 ? 4.496 -8.516 13.695 1 94.5 467 GLU A O 1
ATOM 3768 N N . ASP A 1 468 ? 5.535 -8.703 11.75 1 93 468 ASP A N 1
ATOM 3769 C CA . ASP A 1 468 ? 5.316 -7.312 11.375 1 93 468 ASP A CA 1
ATOM 3770 C C . ASP A 1 468 ? 4.145 -7.184 10.406 1 93 468 ASP A C 1
ATOM 3772 O O . ASP A 1 468 ? 3.689 -6.078 10.109 1 93 468 ASP A O 1
ATOM 3776 N N . MET A 1 469 ? 3.623 -8.297 9.906 1 95.19 469 MET A N 1
ATOM 3777 C CA . MET A 1 469 ? 2.547 -8.336 8.914 1 95.19 469 MET A CA 1
ATOM 3778 C C . MET A 1 469 ? 2.939 -7.586 7.648 1 95.19 469 MET A C 1
ATOM 3780 O O . MET A 1 469 ? 2.189 -6.734 7.168 1 95.19 469 MET A O 1
ATOM 3784 N N . ILE A 1 470 ? 4.133 -7.93 7.145 1 96.5 470 ILE A N 1
ATOM 3785 C CA . ILE A 1 470 ? 4.641 -7.371 5.898 1 96.5 470 ILE A CA 1
ATOM 3786 C C . ILE A 1 470 ? 5.254 -8.477 5.047 1 96.5 470 ILE A C 1
ATOM 3788 O O . ILE A 1 470 ? 5.449 -9.602 5.527 1 96.5 470 ILE A O 1
ATOM 3792 N N . SER A 1 471 ? 5.531 -8.141 3.779 1 97.81 471 SER A N 1
ATOM 3793 C CA . SER A 1 471 ? 6.293 -9.023 2.896 1 97.81 471 SER A CA 1
ATOM 3794 C C . SER A 1 471 ? 7.711 -8.5 2.686 1 97.81 471 SER A C 1
ATOM 3796 O O . SER A 1 471 ? 7.961 -7.301 2.812 1 97.81 471 SER A O 1
ATOM 3798 N N . GLU A 1 472 ? 8.562 -9.414 2.486 1 98.38 472 GLU A N 1
ATOM 3799 C CA . GLU A 1 472 ? 9.961 -9.094 2.197 1 98.38 472 GLU A CA 1
ATOM 3800 C C . GLU A 1 472 ? 10.469 -9.883 0.996 1 98.38 472 GLU A C 1
ATOM 3802 O O . GLU A 1 472 ? 10.125 -11.062 0.831 1 98.38 472 GLU A O 1
ATOM 3807 N N . LEU A 1 473 ? 11.203 -9.18 0.128 1 98.69 473 LEU A N 1
ATOM 3808 C CA . LEU A 1 473 ? 11.93 -9.875 -0.929 1 98.69 473 LEU A CA 1
ATOM 3809 C C . LEU A 1 473 ? 13.273 -10.391 -0.419 1 98.69 473 LEU A C 1
ATOM 3811 O O . LEU A 1 473 ? 14.109 -9.609 0.026 1 98.69 473 LEU A O 1
ATOM 3815 N N . VAL A 1 474 ? 13.5 -11.672 -0.483 1 98.75 474 VAL A N 1
ATOM 3816 C CA . VAL A 1 474 ? 14.742 -12.273 -0.012 1 98.75 474 VAL A CA 1
ATOM 3817 C C . VAL A 1 474 ? 15.555 -12.781 -1.201 1 98.75 474 VAL A C 1
ATOM 3819 O O . VAL A 1 474 ? 14.992 -13.312 -2.164 1 98.75 474 VAL A O 1
ATOM 3822 N N . ILE A 1 475 ? 16.828 -12.555 -1.152 1 98.88 475 ILE A N 1
ATOM 3823 C CA . ILE A 1 475 ? 17.766 -13.07 -2.145 1 98.88 475 ILE A CA 1
ATOM 3824 C C . ILE A 1 475 ? 18.766 -14.008 -1.472 1 98.88 475 ILE A C 1
ATOM 3826 O O . ILE A 1 475 ? 19.422 -13.625 -0.504 1 98.88 475 ILE A O 1
ATOM 3830 N N . LEU A 1 476 ? 18.828 -15.164 -1.987 1 98.88 476 LEU A N 1
ATOM 3831 C CA . LEU A 1 476 ? 19.688 -16.203 -1.45 1 98.88 476 LEU A CA 1
ATOM 3832 C C . LEU A 1 476 ? 20.766 -16.594 -2.455 1 98.88 476 LEU A C 1
ATOM 3834 O O . LEU A 1 476 ? 20.516 -16.641 -3.66 1 98.88 476 LEU A O 1
ATOM 3838 N N . ASP A 1 477 ? 21.953 -16.844 -1.941 1 98.81 477 ASP A N 1
ATOM 3839 C CA . ASP A 1 477 ? 23.016 -17.453 -2.732 1 98.81 477 ASP A CA 1
ATOM 3840 C C . ASP A 1 477 ? 22.906 -18.984 -2.689 1 98.81 477 ASP A C 1
ATOM 3842 O O . ASP A 1 477 ? 22.953 -19.578 -1.613 1 98.81 477 ASP A O 1
ATOM 3846 N N . THR A 1 478 ? 22.812 -19.641 -3.836 1 98.69 478 THR A N 1
ATOM 3847 C CA . THR A 1 478 ? 22.594 -21.078 -3.873 1 98.69 478 THR A CA 1
ATOM 3848 C C . THR A 1 478 ? 23.797 -21.828 -3.334 1 98.69 478 THR A C 1
ATOM 3850 O O . THR A 1 478 ? 23.719 -23.031 -3.037 1 98.69 478 THR A O 1
ATOM 3853 N N . GLN A 1 479 ? 24.891 -21.156 -3.168 1 98.12 479 GLN A N 1
ATOM 3854 C CA . GLN A 1 479 ? 26.094 -21.781 -2.641 1 98.12 479 GLN A CA 1
ATOM 3855 C C . GLN A 1 479 ? 26.078 -21.812 -1.114 1 98.12 479 GLN A C 1
ATOM 3857 O O . GLN A 1 479 ? 26.859 -22.531 -0.492 1 98.12 479 GLN A O 1
ATOM 3862 N N . ASP A 1 480 ? 25.234 -21.016 -0.505 1 98.38 480 ASP A N 1
ATOM 3863 C CA . ASP A 1 480 ? 25.109 -20.969 0.948 1 98.38 480 ASP A CA 1
ATOM 3864 C C . ASP A 1 480 ? 23.703 -20.578 1.363 1 98.38 480 ASP A C 1
ATOM 3866 O O . ASP A 1 480 ? 23.391 -19.391 1.479 1 98.38 480 ASP A O 1
ATOM 3870 N N . LEU A 1 481 ? 22.891 -21.531 1.711 1 98.31 481 LEU A N 1
ATOM 3871 C CA . LEU A 1 481 ? 21.5 -21.281 2.061 1 98.31 481 LEU A CA 1
ATOM 3872 C C . LEU A 1 481 ? 21.359 -21.031 3.561 1 98.31 481 LEU A C 1
ATOM 3874 O O . LEU A 1 481 ? 20.234 -20.938 4.074 1 98.31 481 LEU A O 1
ATOM 3878 N N . SER A 1 482 ? 22.469 -20.953 4.273 1 97.5 482 SER A N 1
ATOM 3879 C CA . SER A 1 482 ? 22.406 -20.734 5.715 1 97.5 482 SER A CA 1
ATOM 3880 C C . SER A 1 482 ? 22 -19.297 6.035 1 97.5 482 SER A C 1
ATOM 3882 O O . SER A 1 482 ? 21.625 -18.984 7.164 1 97.5 482 SER A O 1
ATOM 3884 N N . LYS A 1 483 ? 22.188 -18.422 5.047 1 98.06 483 LYS A N 1
ATOM 3885 C CA . LYS A 1 483 ? 21.875 -17.016 5.219 1 98.06 483 LYS A CA 1
ATOM 3886 C C . LYS A 1 483 ? 21.391 -16.391 3.908 1 98.06 483 LYS A C 1
ATOM 3888 O O . LYS A 1 483 ? 21.578 -16.969 2.836 1 98.06 483 LYS A O 1
ATOM 3893 N N . HIS A 1 484 ? 20.719 -15.336 3.977 1 98.62 484 HIS A N 1
ATOM 3894 C CA . HIS A 1 484 ? 20.391 -14.539 2.797 1 98.62 484 HIS A CA 1
ATOM 3895 C C . HIS A 1 484 ? 21.484 -13.516 2.504 1 98.62 484 HIS A C 1
ATOM 3897 O O . HIS A 1 484 ? 22.172 -13.047 3.42 1 98.62 484 HIS A O 1
ATOM 3903 N N . VAL A 1 485 ? 21.641 -13.133 1.264 1 98.5 485 VAL A N 1
ATOM 3904 C CA . VAL A 1 485 ? 22.594 -12.094 0.92 1 98.5 485 VAL A CA 1
ATOM 3905 C C . VAL A 1 485 ? 21.938 -10.719 1.045 1 98.5 485 VAL A C 1
ATOM 3907 O O . VAL A 1 485 ? 22.594 -9.727 1.338 1 98.5 485 VAL A O 1
ATOM 3910 N N . ALA A 1 486 ? 20.594 -10.656 0.81 1 98.56 486 ALA A N 1
ATOM 3911 C CA . ALA A 1 486 ? 19.859 -9.406 0.975 1 98.56 486 ALA A CA 1
ATOM 3912 C C . ALA A 1 486 ? 18.406 -9.672 1.366 1 98.56 486 ALA A C 1
ATOM 3914 O O . ALA A 1 486 ? 17.844 -10.711 1.005 1 98.56 486 ALA A O 1
ATOM 3915 N N . MET A 1 487 ? 17.844 -8.867 2.1 1 98.25 487 MET A N 1
ATOM 3916 C CA . MET A 1 487 ? 16.422 -8.812 2.457 1 98.25 487 MET A CA 1
ATOM 3917 C C . MET A 1 487 ? 15.859 -7.418 2.207 1 98.25 487 MET A C 1
ATOM 3919 O O . MET A 1 487 ? 16.328 -6.438 2.789 1 98.25 487 MET A O 1
ATOM 3923 N N . CYS A 1 488 ? 14.93 -7.305 1.329 1 98.5 488 CYS A N 1
ATOM 3924 C CA . CYS A 1 488 ? 14.312 -6.031 0.971 1 98.5 488 CYS A CA 1
ATOM 3925 C C . CYS A 1 488 ? 12.906 -5.918 1.555 1 98.5 488 CYS A C 1
ATOM 3927 O O . CYS A 1 488 ? 12 -6.648 1.146 1 98.5 488 CYS A O 1
ATOM 3929 N N . ARG A 1 489 ? 12.703 -5 2.381 1 97.44 489 ARG A N 1
ATOM 3930 C CA . ARG A 1 489 ? 11.445 -4.859 3.109 1 97.44 489 ARG A CA 1
ATOM 3931 C C . ARG A 1 489 ? 10.406 -4.133 2.268 1 97.44 489 ARG A C 1
ATOM 3933 O O . ARG A 1 489 ? 10.711 -3.115 1.639 1 97.44 489 ARG A O 1
ATOM 3940 N N . LEU A 1 490 ? 9.266 -4.656 2.186 1 97.12 490 LEU A N 1
ATOM 3941 C CA . LEU A 1 490 ? 8.086 -4.031 1.6 1 97.12 490 LEU A CA 1
ATOM 3942 C C . LEU A 1 490 ? 7.082 -3.643 2.682 1 97.12 490 LEU A C 1
ATOM 3944 O O . LEU A 1 490 ? 6.613 -4.5 3.438 1 97.12 490 LEU A O 1
ATOM 3948 N N . PRO A 1 491 ? 6.766 -2.369 2.82 1 95.31 491 PRO A N 1
ATOM 3949 C CA . PRO A 1 491 ? 5.824 -1.963 3.865 1 95.31 491 PRO A CA 1
ATOM 3950 C C . PRO A 1 491 ? 4.383 -2.355 3.545 1 95.31 491 PRO A C 1
ATOM 3952 O O . PRO A 1 491 ? 3.453 -1.598 3.834 1 95.31 491 PRO A O 1
ATOM 3955 N N . LEU A 1 492 ? 4.195 -3.438 2.812 1 96 492 LEU A N 1
ATOM 3956 C CA . LEU A 1 492 ? 2.916 -4.027 2.43 1 96 492 LEU A CA 1
ATOM 3957 C C . LEU A 1 492 ? 2.896 -5.523 2.734 1 96 492 LEU A C 1
ATOM 3959 O O . LEU A 1 492 ? 3.932 -6.188 2.666 1 96 492 LEU A O 1
ATOM 3963 N N . ARG A 1 493 ? 1.747 -5.93 3.076 1 95.44 493 ARG A N 1
ATOM 3964 C CA . ARG A 1 493 ? 1.51 -7.367 3.121 1 95.44 493 ARG A CA 1
ATOM 3965 C C . ARG A 1 493 ? 0.967 -7.875 1.788 1 95.44 493 ARG A C 1
ATOM 3967 O O . ARG A 1 493 ? -0.174 -7.582 1.426 1 95.44 493 ARG A O 1
ATOM 3974 N N . LEU A 1 494 ? 1.74 -8.523 1.075 1 96.88 494 LEU A N 1
ATOM 3975 C CA . LEU A 1 494 ? 1.267 -9.133 -0.163 1 96.88 494 LEU A CA 1
ATOM 3976 C C . LEU A 1 494 ? 0.78 -10.555 0.082 1 96.88 494 LEU A C 1
ATOM 3978 O O . LEU A 1 494 ? 1.528 -11.398 0.591 1 96.88 494 LEU A O 1
ATOM 3982 N N . ARG A 1 495 ? -0.398 -10.812 -0.328 1 95.94 495 ARG A N 1
ATOM 3983 C CA . ARG A 1 495 ? -0.995 -12.133 -0.161 1 95.94 495 ARG A CA 1
ATOM 3984 C C . ARG A 1 495 ? -0.141 -13.203 -0.828 1 95.94 495 ARG A C 1
ATOM 3986 O O . ARG A 1 495 ? 0.772 -12.891 -1.595 1 95.94 495 ARG A O 1
ATOM 3993 N N . MET A 1 496 ? -0.487 -14.391 -0.455 1 95 496 MET A N 1
ATOM 3994 C CA . MET A 1 496 ? 0.169 -15.516 -1.117 1 95 496 MET A CA 1
ATOM 3995 C C . MET A 1 496 ? 0.002 -15.43 -2.631 1 95 496 MET A C 1
ATOM 3997 O O . MET A 1 496 ? -1.122 -15.367 -3.133 1 95 496 MET A O 1
ATOM 4001 N N . GLY A 1 497 ? 1.166 -15.25 -3.205 1 92.94 497 GLY A N 1
ATOM 4002 C CA . GLY A 1 497 ? 1.197 -15.367 -4.652 1 92.94 497 GLY A CA 1
ATOM 4003 C C . GLY A 1 497 ? 1.324 -16.812 -5.129 1 92.94 497 GLY A C 1
ATOM 4004 O O . GLY A 1 497 ? 1.823 -17.672 -4.402 1 92.94 497 GLY A O 1
ATOM 4005 N N . ILE A 1 498 ? 0.954 -16.984 -6.332 1 89.88 498 ILE A N 1
ATOM 4006 C CA . ILE A 1 498 ? 0.992 -18.344 -6.844 1 89.88 498 ILE A CA 1
ATOM 4007 C C . ILE A 1 498 ? 2.309 -18.578 -7.582 1 89.88 498 ILE A C 1
ATOM 4009 O O . ILE A 1 498 ? 3.209 -19.234 -7.055 1 89.88 498 ILE A O 1
ATOM 4013 N N . HIS A 1 499 ? 2.439 -17.953 -8.719 1 96.44 499 HIS A N 1
ATOM 4014 C CA . HIS A 1 499 ? 3.662 -18.188 -9.484 1 96.44 499 HIS A CA 1
ATOM 4015 C C . HIS A 1 499 ? 4.27 -16.875 -9.977 1 96.44 499 HIS A C 1
ATOM 4017 O O . HIS A 1 499 ? 3.604 -15.844 -9.977 1 96.44 499 HIS A O 1
ATOM 4023 N N . GLY A 1 500 ? 5.531 -16.969 -10.281 1 96.06 500 GLY A N 1
ATOM 4024 C CA . GLY A 1 500 ? 6.27 -15.852 -10.859 1 96.06 500 GLY A CA 1
ATOM 4025 C C . GLY A 1 500 ? 7.48 -16.297 -11.664 1 96.06 500 GLY A C 1
ATOM 4026 O O . GLY A 1 500 ? 7.809 -17.484 -11.703 1 96.06 500 GLY A O 1
ATOM 4027 N N . ASN A 1 501 ? 8.039 -15.344 -12.367 1 98.12 501 ASN A N 1
ATOM 4028 C CA . ASN A 1 501 ? 9.227 -15.602 -13.18 1 98.12 501 ASN A CA 1
ATOM 4029 C C . ASN A 1 501 ? 10.219 -14.438 -13.109 1 98.12 501 ASN A C 1
ATOM 4031 O O . ASN A 1 501 ? 9.828 -13.305 -12.82 1 98.12 501 ASN A O 1
ATOM 4035 N N . TRP A 1 502 ? 11.461 -14.812 -13.305 1 98.25 502 TRP A N 1
ATOM 4036 C CA . TRP A 1 502 ? 12.547 -13.852 -13.453 1 98.25 502 TRP A CA 1
ATOM 4037 C C . TRP A 1 502 ? 12.836 -13.578 -14.93 1 98.25 502 TRP A C 1
ATOM 4039 O O . TRP A 1 502 ? 12.859 -14.508 -15.742 1 98.25 502 TRP A O 1
ATOM 4049 N N . VAL A 1 503 ? 12.977 -12.352 -15.305 1 98.19 503 VAL A N 1
ATOM 4050 C CA . VAL A 1 503 ? 13.461 -11.945 -16.609 1 98.19 503 VAL A CA 1
ATOM 4051 C C . VAL A 1 503 ? 14.75 -11.133 -16.469 1 98.19 503 VAL A C 1
ATOM 4053 O O . VAL A 1 503 ? 14.711 -9.977 -16.031 1 98.19 503 VAL A O 1
ATOM 4056 N N . ASP A 1 504 ? 15.828 -11.727 -16.891 1 97.56 504 ASP A N 1
ATOM 4057 C CA . ASP A 1 504 ? 17.125 -11.078 -16.797 1 97.56 504 ASP A CA 1
ATOM 4058 C C . ASP A 1 504 ? 17.312 -10.031 -17.891 1 97.56 504 ASP A C 1
ATOM 4060 O O . ASP A 1 504 ? 16.797 -10.203 -19 1 97.56 504 ASP A O 1
ATOM 4064 N N . ASP A 1 505 ? 18.125 -9.016 -17.578 1 96.44 505 ASP A N 1
ATOM 4065 C CA . ASP A 1 505 ? 18.406 -7.992 -18.578 1 96.44 505 ASP A CA 1
ATOM 4066 C C . ASP A 1 505 ? 19.172 -8.57 -19.766 1 96.44 505 ASP A C 1
ATOM 4068 O O . ASP A 1 505 ? 19.125 -8.023 -20.875 1 96.44 505 ASP A O 1
ATOM 4072 N N . THR A 1 506 ? 19.828 -9.656 -19.578 1 93.81 506 THR A N 1
ATOM 4073 C CA . THR A 1 506 ? 20.672 -10.242 -20.625 1 93.81 506 THR A CA 1
ATOM 4074 C C . THR A 1 506 ? 19.906 -11.32 -21.391 1 93.81 506 THR A C 1
ATOM 4076 O O . THR A 1 506 ? 20.422 -11.906 -22.328 1 93.81 506 THR A O 1
ATOM 4079 N N . ASP A 1 507 ? 18.703 -11.633 -21 1 94.44 507 ASP A N 1
ATOM 4080 C CA . ASP A 1 507 ? 17.906 -12.641 -21.672 1 94.44 507 ASP A CA 1
ATOM 4081 C C . ASP A 1 507 ? 17.656 -12.258 -23.141 1 94.44 507 ASP A C 1
ATOM 4083 O O . ASP A 1 507 ? 17.562 -11.07 -23.469 1 94.44 507 ASP A O 1
ATOM 4087 N N . VAL A 1 508 ? 17.578 -13.289 -23.969 1 91.62 508 VAL A N 1
ATOM 4088 C CA . VAL A 1 508 ? 17.219 -13.109 -25.375 1 91.62 508 VAL A CA 1
ATOM 4089 C C . VAL A 1 508 ? 15.734 -13.406 -25.562 1 91.62 508 VAL A C 1
ATOM 4091 O O . VAL A 1 508 ? 15.234 -14.422 -25.078 1 91.62 508 VAL A O 1
ATOM 4094 N N . ASP A 1 509 ? 15.062 -12.469 -26.172 1 91.56 509 ASP A N 1
ATOM 4095 C CA . ASP A 1 509 ? 13.617 -12.555 -26.359 1 91.56 509 ASP A CA 1
ATOM 4096 C C . ASP A 1 509 ? 12.906 -12.766 -25.031 1 91.56 509 ASP A C 1
ATOM 4098 O O . ASP A 1 509 ? 11.93 -13.516 -24.953 1 91.56 509 ASP A O 1
ATOM 4102 N N . MET A 1 510 ? 13.539 -12.367 -23.859 1 92.44 510 MET A N 1
ATOM 4103 C CA . MET A 1 510 ? 13.039 -12.359 -22.484 1 92.44 510 MET A CA 1
ATOM 4104 C C . MET A 1 510 ? 13.117 -13.75 -21.859 1 92.44 510 MET A C 1
ATOM 4106 O O . MET A 1 510 ? 12.484 -14.008 -20.844 1 92.44 510 MET A O 1
ATOM 4110 N N . HIS A 1 511 ? 13.867 -14.602 -22.516 1 93.94 511 HIS A N 1
ATOM 4111 C CA . HIS A 1 511 ? 14.109 -15.93 -21.969 1 93.94 511 HIS A CA 1
ATOM 4112 C C . HIS A 1 511 ? 15.609 -16.219 -21.875 1 93.94 511 HIS A C 1
ATOM 4114 O O . HIS A 1 511 ? 16.406 -15.672 -22.641 1 93.94 511 HIS A O 1
ATOM 4120 N N . PRO A 1 512 ? 15.891 -17.078 -20.891 1 92.38 512 PRO A N 1
ATOM 4121 C CA . PRO A 1 512 ? 17.312 -17.375 -20.703 1 92.38 512 PRO A CA 1
ATOM 4122 C C . PRO A 1 512 ? 17.938 -18.031 -21.922 1 92.38 512 PRO A C 1
ATOM 4124 O O . PRO A 1 512 ? 17.25 -18.641 -22.734 1 92.38 512 PRO A O 1
ATOM 4127 N N . GLU A 1 513 ? 19.281 -17.891 -22.016 1 91.12 513 GLU A N 1
ATOM 4128 C CA . GLU A 1 513 ? 20.078 -18.594 -23.016 1 91.12 513 GLU A CA 1
ATOM 4129 C C . GLU A 1 513 ? 20.578 -19.938 -22.484 1 91.12 513 GLU A C 1
ATOM 4131 O O . GLU A 1 513 ? 21 -20.016 -21.328 1 91.12 513 GLU A O 1
ATOM 4136 N N . TYR A 1 514 ? 20.406 -20.875 -23.328 1 88.44 514 TYR A N 1
ATOM 4137 C CA . TYR A 1 514 ? 21.016 -22.156 -22.984 1 88.44 514 TYR A CA 1
ATOM 4138 C C . TYR A 1 514 ? 22.531 -22.047 -22.922 1 88.44 514 TYR A C 1
ATOM 4140 O O . TYR A 1 514 ? 23.141 -21.391 -23.766 1 88.44 514 TYR A O 1
ATOM 4148 N N . PRO A 1 515 ? 23.062 -22.656 -21.812 1 79.5 515 PRO A N 1
ATOM 4149 C CA . PRO A 1 515 ? 24.516 -22.547 -21.766 1 79.5 515 PRO A CA 1
ATOM 4150 C C . PRO A 1 515 ? 25.203 -23.344 -22.859 1 79.5 515 PRO A C 1
ATOM 4152 O O . PRO A 1 515 ? 24.797 -24.484 -23.156 1 79.5 515 PRO A O 1
ATOM 4155 N N . ALA A 1 516 ? 26.109 -22.781 -23.781 1 70.31 516 ALA A N 1
ATOM 4156 C CA . ALA A 1 516 ? 26.828 -23.453 -24.859 1 70.31 516 ALA A CA 1
ATOM 4157 C C . ALA A 1 516 ? 27.766 -24.516 -24.312 1 70.31 516 ALA A C 1
ATOM 4159 O O . ALA A 1 516 ? 28.406 -24.312 -23.266 1 70.31 516 ALA A O 1
ATOM 4160 N N . MET B 1 1 ? 18.875 38.375 -21.969 1 22.25 1 MET B N 1
ATOM 4161 C CA . MET B 1 1 ? 19.25 37.156 -22.672 1 22.25 1 MET B CA 1
ATOM 4162 C C . MET B 1 1 ? 20.281 36.375 -21.875 1 22.25 1 MET B C 1
ATOM 4164 O O . MET B 1 1 ? 20.344 35.125 -21.938 1 22.25 1 MET B O 1
ATOM 4168 N N . GLU B 1 2 ? 21.344 37.031 -21.266 1 20.8 2 GLU B N 1
ATOM 4169 C CA . GLU B 1 2 ? 22.688 36.5 -21.062 1 20.8 2 GLU B CA 1
ATOM 4170 C C . GLU B 1 2 ? 22.703 35.469 -19.938 1 20.8 2 GLU B C 1
ATOM 4172 O O . GLU B 1 2 ? 23.328 34.406 -20.062 1 20.8 2 GLU B O 1
ATOM 4177 N N . GLY B 1 3 ? 22.266 35.812 -18.734 1 20.12 3 GLY B N 1
ATOM 4178 C CA . GLY B 1 3 ? 23.047 35.438 -17.562 1 20.12 3 GLY B CA 1
ATOM 4179 C C . GLY B 1 3 ? 22.828 34 -17.125 1 20.12 3 GLY B C 1
ATOM 4180 O O . GLY B 1 3 ? 22.062 33.75 -16.188 1 20.12 3 GLY B O 1
ATOM 4181 N N . VAL B 1 4 ? 22.422 33.094 -18.125 1 30.86 4 VAL B N 1
ATOM 4182 C CA . VAL B 1 4 ? 22.156 31.688 -17.859 1 30.86 4 VAL B CA 1
ATOM 4183 C C . VAL B 1 4 ? 23.406 31 -17.344 1 30.86 4 VAL B C 1
ATOM 4185 O O . VAL B 1 4 ? 23.531 29.781 -17.438 1 30.86 4 VAL B O 1
ATOM 4188 N N . SER B 1 5 ? 24.422 31.906 -17.109 1 23.95 5 SER B N 1
ATOM 4189 C CA . SER B 1 5 ? 25.656 31.125 -17.047 1 23.95 5 SER B CA 1
ATOM 4190 C C . SER B 1 5 ? 25.562 30.016 -16 1 23.95 5 SER B C 1
ATOM 4192 O O . SER B 1 5 ? 25.859 28.859 -16.297 1 23.95 5 SER B O 1
ATOM 4194 N N . VAL B 1 6 ? 25.859 30.281 -14.625 1 26.92 6 VAL B N 1
ATOM 4195 C CA . VAL B 1 6 ? 26.953 29.766 -13.797 1 26.92 6 VAL B CA 1
ATOM 4196 C C . VAL B 1 6 ? 26.5 28.5 -13.078 1 26.92 6 VAL B C 1
ATOM 4198 O O . VAL B 1 6 ? 27.281 27.859 -12.383 1 26.92 6 VAL B O 1
ATOM 4201 N N . LEU B 1 7 ? 25.25 28.188 -12.812 1 25.2 7 LEU B N 1
ATOM 4202 C CA . LEU B 1 7 ? 25.219 27.391 -11.594 1 25.2 7 LEU B CA 1
ATOM 4203 C C . LEU B 1 7 ? 25.688 25.969 -11.867 1 25.2 7 LEU B C 1
ATOM 4205 O O . LEU B 1 7 ? 24.922 25.125 -12.336 1 25.2 7 LEU B O 1
ATOM 4209 N N . ARG B 1 8 ? 26.812 25.938 -12.523 1 31.78 8 ARG B N 1
ATOM 4210 C CA . ARG B 1 8 ? 27.438 24.609 -12.523 1 31.78 8 ARG B CA 1
ATOM 4211 C C . ARG B 1 8 ? 27.531 24.047 -11.109 1 31.78 8 ARG B C 1
ATOM 4213 O O . ARG B 1 8 ? 28.047 24.719 -10.203 1 31.78 8 ARG B O 1
ATOM 4220 N N . SER B 1 9 ? 26.75 23.125 -10.719 1 32.06 9 SER B N 1
ATOM 4221 C CA . SER B 1 9 ? 26.859 22.328 -9.5 1 32.06 9 SER B CA 1
ATOM 4222 C C . SER B 1 9 ? 28.312 22 -9.188 1 32.06 9 SER B C 1
ATOM 4224 O O . SER B 1 9 ? 29.016 21.391 -10.008 1 32.06 9 SER B O 1
ATOM 4226 N N . GLN B 1 10 ? 29.078 22.875 -8.664 1 31.78 10 GLN B N 1
ATOM 4227 C CA . GLN B 1 10 ? 30.391 22.484 -8.141 1 31.78 10 GLN B CA 1
ATOM 4228 C C . GLN B 1 10 ? 30.312 21.141 -7.434 1 31.78 10 GLN B C 1
ATOM 4230 O O . GLN B 1 10 ? 29.656 21.016 -6.398 1 31.78 10 GLN B O 1
ATOM 4235 N N . GLN B 1 11 ? 30.297 20 -8.047 1 38.22 11 GLN B N 1
ATOM 4236 C CA . GLN B 1 11 ? 30.656 18.688 -7.508 1 38.22 11 GLN B CA 1
ATOM 4237 C C . GLN B 1 11 ? 31.906 18.781 -6.625 1 38.22 11 GLN B C 1
ATOM 4239 O O . GLN B 1 11 ? 33.031 18.703 -7.121 1 38.22 11 GLN B O 1
ATOM 4244 N N . ASN B 1 12 ? 32.031 19.781 -5.758 1 35.97 12 ASN B N 1
ATOM 4245 C CA . ASN B 1 12 ? 33.219 19.656 -4.895 1 35.97 12 ASN B CA 1
ATOM 4246 C C . ASN B 1 12 ? 33.406 18.219 -4.418 1 35.97 12 ASN B C 1
ATOM 4248 O O . ASN B 1 12 ? 32.438 17.469 -4.309 1 35.97 12 ASN B O 1
ATOM 4252 N N . GLY B 1 13 ? 34.531 17.641 -4.488 1 43.34 13 GLY B N 1
ATOM 4253 C CA . GLY B 1 13 ? 35.156 16.422 -4.016 1 43.34 13 GLY B CA 1
ATOM 4254 C C . GLY B 1 13 ? 34.594 15.93 -2.691 1 43.34 13 GLY B C 1
ATOM 4255 O O . GLY B 1 13 ? 35.25 15.148 -1.99 1 43.34 13 GLY B O 1
ATOM 4256 N N . HIS B 1 14 ? 33.719 16.656 -2.043 1 53.19 14 HIS B N 1
ATOM 4257 C CA . HIS B 1 14 ? 33.406 16.234 -0.689 1 53.19 14 HIS B CA 1
ATOM 4258 C C . HIS B 1 14 ? 32.531 14.984 -0.704 1 53.19 14 HIS B C 1
ATOM 4260 O O . HIS B 1 14 ? 31.516 14.93 -1.399 1 53.19 14 HIS B O 1
ATOM 4266 N N . THR B 1 15 ? 33 13.938 -0.222 1 73.38 15 THR B N 1
ATOM 4267 C CA . THR B 1 15 ? 32.438 12.625 0.008 1 73.38 15 THR B CA 1
ATOM 4268 C C . THR B 1 15 ? 31.125 12.75 0.799 1 73.38 15 THR B C 1
ATOM 4270 O O . THR B 1 15 ? 31.094 13.352 1.876 1 73.38 15 THR B O 1
ATOM 4273 N N . ARG B 1 16 ? 29.891 12.562 0.204 1 85.06 16 ARG B N 1
ATOM 4274 C CA . ARG B 1 16 ? 28.609 12.523 0.899 1 85.06 16 ARG B CA 1
ATOM 4275 C C . ARG B 1 16 ? 28.688 11.641 2.139 1 85.06 16 ARG B C 1
ATOM 4277 O O . ARG B 1 16 ? 29.359 10.609 2.131 1 85.06 16 ARG B O 1
ATOM 4284 N N . PRO B 1 17 ? 28.047 12.188 3.195 1 92.25 17 PRO B N 1
ATOM 4285 C CA . PRO B 1 17 ? 27.969 11.297 4.352 1 92.25 17 PRO B CA 1
ATOM 4286 C C . PRO B 1 17 ? 27.297 9.961 4.023 1 92.25 17 PRO B C 1
ATOM 4288 O O . PRO B 1 17 ? 26.438 9.898 3.131 1 92.25 17 PRO B O 1
ATOM 4291 N N . PRO B 1 18 ? 27.828 9.008 4.672 1 92.38 18 PRO B N 1
ATOM 4292 C CA . PRO B 1 18 ? 27.125 7.734 4.477 1 92.38 18 PRO B CA 1
ATOM 4293 C C . PRO B 1 18 ? 25.641 7.809 4.871 1 92.38 18 PRO B C 1
ATOM 4295 O O . PRO B 1 18 ? 25.281 8.523 5.809 1 92.38 18 PRO B O 1
ATOM 4298 N N . ALA B 1 19 ? 24.797 7.137 4.098 1 94.5 19 ALA B N 1
ATOM 4299 C CA . ALA B 1 19 ? 23.375 7.07 4.379 1 94.5 19 ALA B CA 1
ATOM 4300 C C . ALA B 1 19 ? 22.922 5.625 4.555 1 94.5 19 ALA B C 1
ATOM 4302 O O . ALA B 1 19 ? 23.359 4.73 3.834 1 94.5 19 ALA B O 1
ATOM 4303 N N . PRO B 1 20 ? 22.062 5.418 5.527 1 96 20 PRO B N 1
ATOM 4304 C CA . PRO B 1 20 ? 21.516 4.066 5.668 1 96 20 PRO B CA 1
ATOM 4305 C C . PRO B 1 20 ? 20.688 3.646 4.465 1 96 20 PRO B C 1
ATOM 4307 O O . PRO B 1 20 ? 20.188 4.5 3.725 1 96 20 PRO B O 1
ATOM 4310 N N . THR B 1 21 ? 20.531 2.324 4.297 1 95.81 21 THR B N 1
ATOM 4311 C CA . THR B 1 21 ? 19.766 1.785 3.186 1 95.81 21 THR B CA 1
ATOM 4312 C C . THR B 1 21 ? 18.422 1.243 3.676 1 95.81 21 THR B C 1
ATOM 4314 O O . THR B 1 21 ? 17.625 0.751 2.881 1 95.81 21 THR B O 1
ATOM 4317 N N . SER B 1 22 ? 18.234 1.333 4.984 1 96.69 22 SER B N 1
ATOM 4318 C CA . SER B 1 22 ? 16.984 0.877 5.598 1 96.69 22 SER B CA 1
ATOM 4319 C C . SER B 1 22 ? 16.609 1.752 6.789 1 96.69 22 SER B C 1
ATOM 4321 O O . SER B 1 22 ? 17.438 2.477 7.328 1 96.69 22 SER B O 1
ATOM 4323 N N . PHE B 1 23 ? 15.359 1.719 7.176 1 96.62 23 PHE B N 1
ATOM 4324 C CA . PHE B 1 23 ? 14.875 2.465 8.336 1 96.62 23 PHE B CA 1
ATOM 4325 C C . PHE B 1 23 ? 15.117 1.687 9.617 1 96.62 23 PHE B C 1
ATOM 4327 O O . PHE B 1 23 ? 14.25 1.638 10.492 1 96.62 23 PHE B O 1
ATOM 4334 N N . ASP B 1 24 ? 16.234 1.058 9.688 1 94.94 24 ASP B N 1
ATOM 4335 C CA . ASP B 1 24 ? 16.641 0.409 10.93 1 94.94 24 ASP B CA 1
ATOM 4336 C C . ASP B 1 24 ? 16.703 1.408 12.086 1 94.94 24 ASP B C 1
ATOM 4338 O O . ASP B 1 24 ? 17.406 2.412 12.008 1 94.94 24 ASP B O 1
ATOM 4342 N N . PRO B 1 25 ? 16.016 1.055 13.133 1 93.75 25 PRO B N 1
ATOM 4343 C CA . PRO B 1 25 ? 15.969 2.012 14.242 1 93.75 25 PRO B CA 1
ATOM 4344 C C . PRO B 1 25 ? 17.359 2.328 14.797 1 93.75 25 PRO B C 1
ATOM 4346 O O . PRO B 1 25 ? 17.578 3.422 15.328 1 93.75 25 PRO B O 1
ATOM 4349 N N . GLN B 1 26 ? 18.25 1.464 14.695 1 94.31 26 GLN B N 1
ATOM 4350 C CA . GLN B 1 26 ? 19.609 1.709 15.164 1 94.31 26 GLN B CA 1
ATOM 4351 C C . GLN B 1 26 ? 20.312 2.742 14.289 1 94.31 26 GLN B C 1
ATOM 4353 O O . GLN B 1 26 ? 21.219 3.447 14.758 1 94.31 26 GLN B O 1
ATOM 4358 N N . ALA B 1 27 ? 19.844 2.758 13.07 1 93.62 27 ALA B N 1
ATOM 4359 C CA . ALA B 1 27 ? 20.5 3.67 12.133 1 93.62 27 ALA B CA 1
ATOM 4360 C C . ALA B 1 27 ? 19.781 5.02 12.094 1 93.62 27 ALA B C 1
ATOM 4362 O O . ALA B 1 27 ? 20.438 6.066 12.008 1 93.62 27 ALA B O 1
ATOM 4363 N N . VAL B 1 28 ? 18.422 5.051 12.133 1 94.81 28 VAL B N 1
ATOM 4364 C CA . VAL B 1 28 ? 17.703 6.281 11.836 1 94.81 28 VAL B CA 1
ATOM 4365 C C . VAL B 1 28 ? 17.047 6.812 13.102 1 94.81 28 VAL B C 1
ATOM 4367 O O . VAL B 1 28 ? 16.625 7.973 13.156 1 94.81 28 VAL B O 1
ATOM 4370 N N . GLY B 1 29 ? 16.906 6.02 14.18 1 92 29 GLY B N 1
ATOM 4371 C CA . GLY B 1 29 ? 16.266 6.426 15.414 1 92 29 GLY B CA 1
ATOM 4372 C C . GLY B 1 29 ? 14.859 5.859 15.578 1 92 29 GLY B C 1
ATOM 4373 O O . GLY B 1 29 ? 14.32 5.258 14.648 1 92 29 GLY B O 1
ATOM 4374 N N . PRO B 1 30 ? 14.219 6.047 16.641 1 90.75 30 PRO B N 1
ATOM 4375 C CA . PRO B 1 30 ? 12.969 5.367 17 1 90.75 30 PRO B CA 1
ATOM 4376 C C . PRO B 1 30 ? 11.734 6.059 16.422 1 90.75 30 PRO B C 1
ATOM 4378 O O . PRO B 1 30 ? 10.648 5.484 16.438 1 90.75 30 PRO B O 1
ATOM 4381 N N . THR B 1 31 ? 11.852 7.25 15.938 1 91.38 31 THR B N 1
ATOM 4382 C CA . THR B 1 31 ? 10.68 8.008 15.516 1 91.38 31 THR B CA 1
ATOM 4383 C C . THR B 1 31 ? 10.086 7.418 14.242 1 91.38 31 THR B C 1
ATOM 4385 O O . THR B 1 31 ? 8.953 7.73 13.875 1 91.38 31 THR B O 1
ATOM 4388 N N . LEU B 1 32 ? 10.875 6.609 13.547 1 95.06 32 LEU B N 1
ATOM 4389 C CA . LEU B 1 32 ? 10.43 5.996 12.297 1 95.06 32 LEU B CA 1
ATOM 4390 C C . LEU B 1 32 ? 10.227 4.496 12.469 1 95.06 32 LEU B C 1
ATOM 4392 O O . LEU B 1 32 ? 10.703 3.701 11.656 1 95.06 32 LEU B 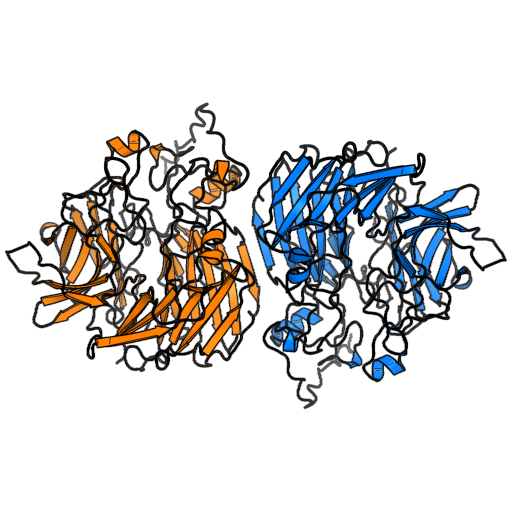O 1
ATOM 4396 N N . THR B 1 33 ? 9.531 4.105 13.562 1 94.81 33 THR B N 1
ATOM 4397 C CA . THR B 1 33 ? 9.219 2.711 13.867 1 94.81 33 THR B CA 1
ATOM 4398 C C . THR B 1 33 ? 7.719 2.52 14.055 1 94.81 33 THR B C 1
ATOM 4400 O O . THR B 1 33 ? 6.961 3.492 14.086 1 94.81 33 THR B O 1
ATOM 4403 N N . GLY B 1 34 ? 7.305 1.231 14.141 1 94.56 34 GLY B N 1
ATOM 4404 C CA . GLY B 1 34 ? 5.906 0.933 14.406 1 94.56 34 GLY B CA 1
ATOM 4405 C C . GLY B 1 34 ? 4.969 1.503 13.359 1 94.56 34 GLY B C 1
ATOM 4406 O O . GLY B 1 34 ? 5.203 1.353 12.156 1 94.56 34 GLY B O 1
ATOM 4407 N N . PHE B 1 35 ? 3.91 2.158 13.859 1 96.06 35 PHE B N 1
ATOM 4408 C CA . PHE B 1 35 ? 2.906 2.738 12.977 1 96.06 35 PHE B CA 1
ATOM 4409 C C . PHE B 1 35 ? 3.488 3.908 12.188 1 96.06 35 PHE B C 1
ATOM 4411 O O . PHE B 1 35 ? 2.977 4.262 11.125 1 96.06 35 PHE B O 1
ATOM 4418 N N . GLN B 1 36 ? 4.594 4.473 12.703 1 95.94 36 GLN B N 1
ATOM 4419 C CA . GLN B 1 36 ? 5.188 5.66 12.094 1 95.94 36 GLN B CA 1
ATOM 4420 C C . GLN B 1 36 ? 6.324 5.289 11.148 1 95.94 36 GLN B C 1
ATOM 4422 O O . GLN B 1 36 ? 6.992 6.168 10.602 1 95.94 36 GLN B O 1
ATOM 4427 N N . ARG B 1 37 ? 6.59 4.027 11.016 1 96.06 37 ARG B N 1
ATOM 4428 C CA . ARG B 1 37 ? 7.555 3.645 9.992 1 96.06 37 ARG B CA 1
ATOM 4429 C C . ARG B 1 37 ? 7.066 4.047 8.602 1 96.06 37 ARG B C 1
ATOM 4431 O O . ARG B 1 37 ? 5.887 3.877 8.281 1 96.06 37 ARG B O 1
ATOM 4438 N N . PRO B 1 38 ? 7.898 4.578 7.719 1 96.88 38 PRO B N 1
ATOM 4439 C CA . PRO B 1 38 ? 7.457 5.094 6.418 1 96.88 38 PRO B CA 1
ATOM 4440 C C . PRO B 1 38 ? 6.789 4.027 5.555 1 96.88 38 PRO B C 1
ATOM 4442 O O . PRO B 1 38 ? 7.242 2.879 5.527 1 96.88 38 PRO B O 1
ATOM 4445 N N . ILE B 1 39 ? 5.695 4.367 4.844 1 96.44 39 ILE B N 1
ATOM 4446 C CA . ILE B 1 39 ? 4.938 3.457 3.992 1 96.44 39 ILE B CA 1
ATOM 4447 C C . ILE B 1 39 ? 5.414 3.59 2.547 1 96.44 39 ILE B C 1
ATOM 4449 O O . ILE B 1 39 ? 5.504 2.594 1.823 1 96.44 39 ILE B O 1
ATOM 4453 N N . ARG B 1 40 ? 5.617 4.809 2.043 1 97.62 40 ARG B N 1
ATOM 4454 C CA . ARG B 1 40 ? 6.34 5.145 0.819 1 97.62 40 ARG B CA 1
ATOM 4455 C C . ARG B 1 40 ? 5.57 4.688 -0.415 1 97.62 40 ARG B C 1
ATOM 4457 O O . ARG B 1 40 ? 6.113 4.664 -1.521 1 97.62 40 ARG B O 1
ATOM 4464 N N . VAL B 1 41 ? 4.281 4.305 -0.276 1 97.75 41 VAL B N 1
ATOM 4465 C CA . VAL B 1 41 ? 3.467 3.85 -1.397 1 97.75 41 VAL B CA 1
ATOM 4466 C C . VAL B 1 41 ? 2.932 5.055 -2.17 1 97.75 41 VAL B C 1
ATOM 4468 O O . VAL B 1 41 ? 2.418 6.004 -1.572 1 97.75 41 VAL B O 1
ATOM 4471 N N . GLU B 1 42 ? 3.074 5.121 -3.465 1 98.31 42 GLU B N 1
ATOM 4472 C CA . GLU B 1 42 ? 2.328 5.984 -4.379 1 98.31 42 GLU B CA 1
ATOM 4473 C C . GLU B 1 42 ? 1.35 5.176 -5.227 1 98.31 42 GLU B C 1
ATOM 4475 O O . GLU B 1 42 ? 1.747 4.234 -5.914 1 98.31 42 GLU B O 1
ATOM 4480 N N . GLY B 1 43 ? 0.124 5.457 -5.102 1 98 43 GLY B N 1
ATOM 4481 C CA . GLY B 1 43 ? -0.843 4.676 -5.855 1 98 43 GLY B CA 1
ATOM 4482 C C . GLY B 1 43 ? -2.277 4.934 -5.434 1 98 43 GLY B C 1
ATOM 4483 O O . GLY B 1 43 ? -2.635 6.062 -5.09 1 98 43 GLY B O 1
ATOM 4484 N N . GLU B 1 44 ? -3.168 3.951 -5.676 1 98.5 44 GLU B N 1
ATOM 4485 C CA . GLU B 1 44 ? -4.594 4.133 -5.43 1 98.5 44 GLU B CA 1
ATOM 4486 C C . GLU B 1 44 ? -5.25 2.828 -4.984 1 98.5 44 GLU B C 1
ATOM 4488 O O . GLU B 1 44 ? -4.684 1.749 -5.172 1 98.5 44 GLU B O 1
ATOM 4493 N N . ILE B 1 45 ? -6.285 2.855 -4.363 1 98.62 45 ILE B N 1
ATOM 4494 C CA . ILE B 1 45 ? -7.234 1.795 -4.047 1 98.62 45 ILE B CA 1
ATOM 4495 C C . ILE B 1 45 ? -8.641 2.225 -4.457 1 98.62 45 ILE B C 1
ATOM 4497 O O . ILE B 1 45 ? -9.172 3.211 -3.941 1 98.62 45 ILE B O 1
ATOM 4501 N N . PHE B 1 46 ? -9.211 1.519 -5.387 1 98.38 46 PHE B N 1
ATOM 4502 C CA . PHE B 1 46 ? -10.547 1.811 -5.891 1 98.38 46 PHE B CA 1
ATOM 4503 C C . PHE B 1 46 ? -11.609 1.184 -5 1 98.38 46 PHE B C 1
ATOM 4505 O O . PHE B 1 46 ? -11.523 0.004 -4.652 1 98.38 46 PHE B O 1
ATOM 4512 N N . ASN B 1 47 ? -12.578 2.014 -4.52 1 98.12 47 ASN B N 1
ATOM 4513 C CA . ASN B 1 47 ? -13.742 1.52 -3.793 1 98.12 47 ASN B CA 1
ATOM 4514 C C . ASN B 1 47 ? -13.352 0.905 -2.453 1 98.12 47 ASN B C 1
ATOM 4516 O O . ASN B 1 47 ? -13.508 -0.301 -2.248 1 98.12 47 ASN B O 1
ATOM 4520 N N . LEU B 1 48 ? -13.039 1.697 -1.521 1 98.44 48 LEU B N 1
ATOM 4521 C CA . LEU B 1 48 ? -12.688 1.211 -0.191 1 98.44 48 LEU B CA 1
ATOM 4522 C C . LEU B 1 48 ? -13.852 0.455 0.437 1 98.44 48 LEU B C 1
ATOM 4524 O O . LEU B 1 48 ? -15.008 0.655 0.052 1 98.44 48 LEU B O 1
ATOM 4528 N N . GLU B 1 49 ? -13.492 -0.408 1.406 1 97.62 49 GLU B N 1
ATOM 4529 C CA . GLU B 1 49 ? -14.508 -1.07 2.213 1 97.62 49 GLU B CA 1
ATOM 4530 C C . GLU B 1 49 ? -15.289 -0.062 3.051 1 97.62 49 GLU B C 1
ATOM 4532 O O . GLU B 1 49 ? -14.711 0.871 3.611 1 97.62 49 GLU B O 1
ATOM 4537 N N . VAL B 1 50 ? -16.547 -0.268 3.102 1 97.5 50 VAL B N 1
ATOM 4538 C CA . VAL B 1 50 ? -17.391 0.622 3.896 1 97.5 50 VAL B CA 1
ATOM 4539 C C . VAL B 1 50 ? -18.203 -0.195 4.898 1 97.5 50 VAL B C 1
ATOM 4541 O O . VAL B 1 50 ? -18.984 -1.063 4.504 1 97.5 50 VAL B O 1
ATOM 4544 N N . GLU B 1 51 ? -17.969 -0.051 6.145 1 96.44 51 GLU B N 1
ATOM 4545 C CA . GLU B 1 51 ? -18.859 -0.466 7.223 1 96.44 51 GLU B CA 1
ATOM 4546 C C . GLU B 1 51 ? -19.797 0.667 7.633 1 96.44 51 GLU B C 1
ATOM 4548 O O . GLU B 1 51 ? -19.344 1.782 7.906 1 96.44 51 GLU B O 1
ATOM 4553 N N . GLY B 1 52 ? -21.016 0.386 7.68 1 96.81 52 GLY B N 1
ATOM 4554 C CA . GLY B 1 52 ? -21.984 1.457 7.82 1 96.81 52 GLY B CA 1
ATOM 4555 C C . GLY B 1 52 ? -22.438 2.033 6.492 1 96.81 52 GLY B C 1
ATOM 4556 O O . GLY B 1 52 ? -22.422 1.342 5.473 1 96.81 52 GLY B O 1
ATOM 4557 N N . THR B 1 53 ? -23 3.252 6.59 1 97.44 53 THR B N 1
ATOM 4558 C CA . THR B 1 53 ? -23.516 3.883 5.383 1 97.44 53 THR B CA 1
ATOM 4559 C C . THR B 1 53 ? -23.031 5.324 5.27 1 97.44 53 THR B C 1
ATOM 4561 O O . THR B 1 53 ? -23.25 6.133 6.176 1 97.44 53 THR B O 1
ATOM 4564 N N . ILE B 1 54 ? -22.375 5.617 4.18 1 98.31 54 ILE B N 1
ATOM 4565 C CA . ILE B 1 54 ? -21.984 6.996 3.904 1 98.31 54 ILE B CA 1
ATOM 4566 C C . ILE B 1 54 ? -23.219 7.801 3.469 1 98.31 54 ILE B C 1
ATOM 4568 O O . ILE B 1 54 ? -23.922 7.41 2.541 1 98.31 54 ILE B O 1
ATOM 4572 N N . PRO B 1 55 ? -23.438 8.859 4.117 1 97.12 55 PRO B N 1
ATOM 4573 C CA . PRO B 1 55 ? -24.578 9.672 3.705 1 97.12 55 PRO B CA 1
ATOM 4574 C C . PRO B 1 55 ? -24.516 10.086 2.236 1 97.12 55 PRO B C 1
ATOM 4576 O O . PRO B 1 55 ? -23.453 10.492 1.754 1 97.12 55 PRO B O 1
ATOM 4579 N N . ASP B 1 56 ? -25.625 10.07 1.562 1 93.44 56 ASP B N 1
ATOM 4580 C CA . ASP B 1 56 ? -25.703 10.375 0.137 1 93.44 56 ASP B CA 1
ATOM 4581 C C . ASP B 1 56 ? -25.344 11.836 -0.136 1 93.44 56 ASP B C 1
ATOM 4583 O O . ASP B 1 56 ? -24.922 12.18 -1.241 1 93.44 56 ASP B O 1
ATOM 4587 N N . SER B 1 57 ? -25.516 12.625 0.857 1 94.38 57 SER B N 1
ATOM 4588 C CA . SER B 1 57 ? -25.312 14.062 0.689 1 94.38 57 SER B CA 1
ATOM 4589 C C . SER B 1 57 ? -23.812 14.391 0.621 1 94.38 57 SER B C 1
ATOM 4591 O O . SER B 1 57 ? -23.438 15.492 0.228 1 94.38 57 SER B O 1
ATOM 4593 N N . ILE B 1 58 ? -23 13.5 1.038 1 97.94 58 ILE B N 1
ATOM 4594 C CA . ILE B 1 58 ? -21.562 13.773 1.034 1 97.94 58 ILE B CA 1
ATOM 4595 C C . ILE B 1 58 ? -20.984 13.5 -0.356 1 97.94 58 ILE B C 1
ATOM 4597 O O . ILE B 1 58 ? -21.016 12.367 -0.835 1 97.94 58 ILE B O 1
ATOM 4601 N N . ALA B 1 59 ? -20.562 14.461 -1.02 1 98.31 59 ALA B N 1
ATOM 4602 C CA . ALA B 1 59 ? -19.906 14.383 -2.318 1 98.31 59 ALA B CA 1
ATOM 4603 C C . ALA B 1 59 ? -18.766 15.398 -2.412 1 98.31 59 ALA B C 1
ATOM 4605 O O . ALA B 1 59 ? -19.016 16.609 -2.42 1 98.31 59 ALA B O 1
ATOM 4606 N N . GLY B 1 60 ? -17.578 14.961 -2.41 1 98.5 60 GLY B N 1
ATOM 4607 C CA . GLY B 1 60 ? -16.375 15.789 -2.4 1 98.5 60 GLY B CA 1
ATOM 4608 C C . GLY B 1 60 ? -15.109 15.008 -2.125 1 98.5 60 GLY B C 1
ATOM 4609 O O . GLY B 1 60 ? -15.078 13.789 -2.289 1 98.5 60 GLY B O 1
ATOM 4610 N N . THR B 1 61 ? -14.062 15.68 -1.883 1 98.81 61 THR B N 1
ATOM 4611 C CA . THR B 1 61 ? -12.773 15.039 -1.659 1 98.81 61 THR B CA 1
ATOM 4612 C C . THR B 1 61 ? -12.148 15.523 -0.355 1 98.81 61 THR B C 1
ATOM 4614 O O . THR B 1 61 ? -12.094 16.734 -0.098 1 98.81 61 THR B O 1
ATOM 4617 N N . PHE B 1 62 ? -11.781 14.633 0.488 1 98.75 62 PHE B N 1
ATOM 4618 C CA . PHE B 1 62 ? -10.945 14.906 1.653 1 98.75 62 PHE B CA 1
ATOM 4619 C C . PHE B 1 62 ? -9.469 14.734 1.312 1 98.75 62 PHE B C 1
ATOM 4621 O O . PHE B 1 62 ? -9.039 13.648 0.924 1 98.75 62 PHE B O 1
ATOM 4628 N N . TYR B 1 63 ? -8.703 15.844 1.393 1 98.75 63 TYR B N 1
ATOM 4629 C CA . TYR B 1 63 ? -7.254 15.82 1.203 1 98.75 63 TYR B CA 1
ATOM 4630 C C . TYR B 1 63 ? -6.527 15.906 2.541 1 98.75 63 TYR B C 1
ATOM 4632 O O . TYR B 1 63 ? -6.926 16.656 3.428 1 98.75 63 TYR B O 1
ATOM 4640 N N . ARG B 1 64 ? -5.516 15.156 2.697 1 98 64 ARG B N 1
ATOM 4641 C CA . ARG B 1 64 ? -4.613 15.289 3.838 1 98 64 ARG B CA 1
ATOM 4642 C C . ARG B 1 64 ? -3.17 15.023 3.43 1 98 64 ARG B C 1
ATOM 4644 O O . ARG B 1 64 ? -2.912 14.516 2.338 1 98 64 ARG B O 1
ATOM 4651 N N . ILE B 1 65 ? -2.258 15.453 4.305 1 98.5 65 ILE B N 1
ATOM 4652 C CA . ILE B 1 65 ? -0.844 15.289 3.982 1 98.5 65 ILE B CA 1
ATOM 4653 C C . ILE B 1 65 ? -0.091 14.773 5.207 1 98.5 65 ILE B C 1
ATOM 4655 O O . ILE B 1 65 ? -0.474 15.062 6.344 1 98.5 65 ILE B O 1
ATOM 4659 N N . MET B 1 66 ? 0.91 13.953 4.984 1 97.56 66 MET B N 1
ATOM 4660 C CA . MET B 1 66 ? 1.756 13.438 6.055 1 97.56 66 MET B CA 1
ATOM 4661 C C . MET B 1 66 ? 3.227 13.477 5.656 1 97.56 66 MET B C 1
ATOM 4663 O O . MET B 1 66 ? 3.553 13.438 4.469 1 97.56 66 MET B O 1
ATOM 4667 N N . PRO B 1 67 ? 4.094 13.664 6.641 1 97.44 67 PRO B N 1
ATOM 4668 C CA . PRO B 1 67 ? 5.52 13.453 6.379 1 97.44 67 PRO B CA 1
ATOM 4669 C C . PRO B 1 67 ? 5.883 11.977 6.23 1 97.44 67 PRO B C 1
ATOM 4671 O O . PRO B 1 67 ? 5.68 11.195 7.164 1 97.44 67 PRO B O 1
ATOM 4674 N N . ASP B 1 68 ? 6.348 11.602 5.133 1 97.88 68 ASP B N 1
ATOM 4675 C CA . ASP B 1 68 ? 6.773 10.234 4.859 1 97.88 68 ASP B CA 1
ATOM 4676 C C . ASP B 1 68 ? 8.133 10.211 4.164 1 97.88 68 ASP B C 1
ATOM 4678 O O . ASP B 1 68 ? 8.211 10.32 2.938 1 97.88 68 ASP B O 1
ATOM 4682 N N . PRO B 1 69 ? 9.242 9.984 4.945 1 97.62 69 PRO B N 1
ATOM 4683 C CA . PRO B 1 69 ? 10.547 10 4.297 1 97.62 69 PRO B CA 1
ATOM 4684 C C . PRO B 1 69 ? 10.656 8.992 3.154 1 97.62 69 PRO B C 1
ATOM 4686 O O . PRO B 1 69 ? 10.453 7.793 3.367 1 97.62 69 PRO B O 1
ATOM 4689 N N . ALA B 1 70 ? 11.047 9.5 1.98 1 98.19 70 ALA B N 1
ATOM 4690 C CA . ALA B 1 70 ? 11.203 8.633 0.816 1 98.19 70 ALA B CA 1
ATOM 4691 C C . ALA B 1 70 ? 12.453 7.766 0.942 1 98.19 70 ALA B C 1
ATOM 4693 O O . ALA B 1 70 ? 12.531 6.688 0.35 1 98.19 70 ALA B O 1
ATOM 4694 N N . PHE B 1 71 ? 13.469 8.273 1.699 1 98.06 71 PHE B N 1
ATOM 4695 C CA . PHE B 1 71 ? 14.734 7.582 1.929 1 98.06 71 PHE B CA 1
ATOM 4696 C C . PHE B 1 71 ? 15.109 7.617 3.406 1 98.06 71 PHE B C 1
ATOM 4698 O O . PHE B 1 71 ? 14.773 8.57 4.113 1 98.06 71 PHE B O 1
ATOM 4705 N N . PRO B 1 72 ? 15.805 6.59 3.877 1 97.44 72 PRO B N 1
ATOM 4706 C CA . PRO B 1 72 ? 16.297 6.664 5.25 1 97.44 72 PRO B CA 1
ATOM 4707 C C . PRO B 1 72 ? 17.219 7.867 5.484 1 97.44 72 PRO B C 1
ATOM 4709 O O . PRO B 1 72 ? 18.188 8.055 4.754 1 97.44 72 PRO B O 1
ATOM 4712 N N . PRO B 1 73 ? 16.875 8.648 6.484 1 97.31 73 PRO B N 1
ATOM 4713 C CA . PRO B 1 73 ? 17.719 9.812 6.758 1 97.31 73 PRO B CA 1
ATOM 4714 C C . PRO B 1 73 ? 19.109 9.422 7.238 1 97.31 73 PRO B C 1
ATOM 4716 O O . PRO B 1 73 ? 19.266 8.414 7.934 1 97.31 73 PRO B O 1
ATOM 4719 N N . PHE B 1 74 ? 20.125 10.234 6.898 1 96.75 74 PHE B N 1
ATOM 4720 C CA . PHE B 1 74 ? 21.484 9.977 7.395 1 96.75 74 PHE B CA 1
ATOM 4721 C C . PHE B 1 74 ? 21.734 10.727 8.695 1 96.75 74 PHE B C 1
ATOM 4723 O O . PHE B 1 74 ? 22.734 10.492 9.367 1 96.75 74 PHE B O 1
ATOM 4730 N N . ILE B 1 75 ? 20.75 11.664 9.031 1 95.81 75 ILE B N 1
ATOM 4731 C CA . ILE B 1 75 ? 20.75 12.281 10.352 1 95.81 75 ILE B CA 1
ATOM 4732 C C . ILE B 1 75 ? 20.047 11.375 11.352 1 95.81 75 ILE B C 1
ATOM 4734 O O . ILE B 1 75 ? 18.828 11.172 11.258 1 95.81 75 ILE B O 1
ATOM 4738 N N . GLU B 1 76 ? 20.75 10.852 12.289 1 92.81 76 GLU B N 1
ATOM 4739 C CA . GLU B 1 76 ? 20.172 9.969 13.297 1 92.81 76 GLU B CA 1
ATOM 4740 C C . GLU B 1 76 ? 19.266 10.75 14.25 1 92.81 76 GLU B C 1
ATOM 4742 O O . GLU B 1 76 ? 19.578 11.875 14.633 1 92.81 76 GLU B O 1
ATOM 4747 N N . ASN B 1 77 ? 18.125 10.211 14.617 1 91.31 77 ASN B N 1
ATOM 4748 C CA . ASN B 1 77 ? 17.234 10.727 15.648 1 91.31 77 ASN B CA 1
ATOM 4749 C C . ASN B 1 77 ? 16.672 12.094 15.281 1 91.31 77 ASN B C 1
ATOM 4751 O O . ASN B 1 77 ? 16.547 12.977 16.141 1 91.31 77 ASN B O 1
ATOM 4755 N N . ASP B 1 78 ? 16.453 12.266 14.016 1 91.62 78 ASP B N 1
ATOM 4756 C CA . ASP B 1 78 ? 15.836 13.516 13.578 1 91.62 78 ASP B CA 1
ATOM 4757 C C . ASP B 1 78 ? 14.352 13.555 13.938 1 91.62 78 ASP B C 1
ATOM 4759 O O . ASP B 1 78 ? 13.789 12.547 14.375 1 91.62 78 ASP B O 1
ATOM 4763 N N . ILE B 1 79 ? 13.781 14.758 13.781 1 90.25 79 ILE B N 1
ATOM 4764 C CA . ILE B 1 79 ? 12.375 14.984 14.094 1 90.25 79 ILE B CA 1
ATOM 4765 C C . ILE B 1 79 ? 11.5 14.219 13.102 1 90.25 79 ILE B C 1
ATOM 4767 O O . ILE B 1 79 ? 11.805 14.164 11.906 1 90.25 79 ILE B O 1
ATOM 4771 N N . TRP B 1 80 ? 10.398 13.656 13.547 1 88.44 80 TRP B N 1
ATOM 4772 C CA . TRP B 1 80 ? 9.516 12.805 12.75 1 88.44 80 TRP B CA 1
ATOM 4773 C C . TRP B 1 80 ? 8.883 13.602 11.609 1 88.44 80 TRP B C 1
ATOM 4775 O O . TRP B 1 80 ? 8.445 13.016 10.609 1 88.44 80 TRP B O 1
ATOM 4785 N N . MET B 1 81 ? 8.891 14.961 11.664 1 93.12 81 MET B N 1
ATOM 4786 C CA . MET B 1 81 ? 8.188 15.812 10.719 1 93.12 81 MET B CA 1
ATOM 4787 C C . MET B 1 81 ? 9.07 16.141 9.516 1 93.12 81 MET B C 1
ATOM 4789 O O . MET B 1 81 ? 8.648 16.859 8.609 1 93.12 81 MET B O 1
ATOM 4793 N N . ASN B 1 82 ? 10.242 15.656 9.516 1 95.94 82 ASN B N 1
ATOM 4794 C CA . ASN B 1 82 ? 11.18 16.031 8.469 1 95.94 82 ASN B CA 1
ATOM 4795 C C . ASN B 1 82 ? 11.031 15.156 7.23 1 95.94 82 ASN B C 1
ATOM 4797 O O . ASN B 1 82 ? 11.875 15.18 6.336 1 95.94 82 ASN B O 1
ATOM 4801 N N . GLY B 1 83 ? 9.984 14.422 7.102 1 97.06 83 GLY B N 1
ATOM 4802 C CA . GLY B 1 83 ? 9.75 13.555 5.961 1 97.06 83 GLY B CA 1
ATOM 4803 C C . GLY B 1 83 ? 9.125 14.266 4.777 1 97.06 83 GLY B C 1
ATOM 4804 O O . GLY B 1 83 ? 8.602 15.375 4.922 1 97.06 83 GLY B O 1
ATOM 4805 N N . ASP B 1 84 ? 9.18 13.672 3.643 1 98.62 84 ASP B N 1
ATOM 4806 C CA . ASP B 1 84 ? 8.609 14.195 2.406 1 98.62 84 ASP B CA 1
ATOM 4807 C C . ASP B 1 84 ? 7.082 14.281 2.496 1 98.62 84 ASP B C 1
ATOM 4809 O O . ASP B 1 84 ? 6.445 13.438 3.131 1 98.62 84 ASP B O 1
ATOM 4813 N N . GLY B 1 85 ? 6.547 15.32 1.857 1 98.75 85 GLY B N 1
ATOM 4814 C CA . GLY B 1 85 ? 5.094 15.406 1.816 1 98.75 85 GLY B CA 1
ATOM 4815 C C . GLY B 1 85 ? 4.457 14.352 0.93 1 98.75 85 GLY B C 1
ATOM 4816 O O . GLY B 1 85 ? 4.812 14.227 -0.242 1 98.75 85 GLY B O 1
ATOM 4817 N N . VAL B 1 86 ? 3.543 13.641 1.521 1 98.69 86 VAL B N 1
ATOM 4818 C CA . VAL B 1 86 ? 2.699 12.695 0.792 1 98.69 86 VAL B CA 1
ATOM 4819 C C . VAL B 1 86 ? 1.232 13.086 0.952 1 98.69 86 VAL B C 1
ATOM 4821 O O . VAL B 1 86 ? 0.731 13.195 2.074 1 98.69 86 VAL B O 1
ATOM 4824 N N . VAL B 1 87 ? 0.594 13.273 -0.182 1 98.75 87 VAL B N 1
ATOM 4825 C CA . VAL B 1 87 ? -0.796 13.719 -0.169 1 98.75 87 VAL B CA 1
ATOM 4826 C C . VAL B 1 87 ? -1.72 12.523 -0.401 1 98.75 87 VAL B C 1
ATOM 4828 O O . VAL B 1 87 ? -1.479 11.703 -1.294 1 98.75 87 VAL B O 1
ATOM 4831 N N . SER B 1 88 ? -2.686 12.406 0.413 1 98.56 88 SER B N 1
ATOM 4832 C CA . SER B 1 88 ? -3.77 11.445 0.223 1 98.56 88 SER B CA 1
ATOM 4833 C C . SER B 1 88 ? -5.074 12.148 -0.14 1 98.56 88 SER B C 1
ATOM 4835 O O . SER B 1 88 ? -5.379 13.211 0.399 1 98.56 88 SER B O 1
ATOM 4837 N N . SER B 1 89 ? -5.758 11.594 -1.051 1 98.75 89 SER B N 1
ATOM 4838 C CA . SER B 1 89 ? -7.109 12.039 -1.376 1 98.75 89 SER B CA 1
ATOM 4839 C C . SER B 1 89 ? -8.117 10.914 -1.185 1 98.75 89 SER B C 1
ATOM 4841 O O . SER B 1 89 ? -7.863 9.766 -1.564 1 98.75 89 SER B O 1
ATOM 4843 N N . PHE B 1 90 ? -9.18 11.156 -0.52 1 98.81 90 PHE B N 1
ATOM 4844 C CA . PHE B 1 90 ? -10.359 10.312 -0.389 1 98.81 90 PHE B CA 1
ATOM 4845 C C . PHE B 1 90 ? -11.555 10.922 -1.116 1 98.81 90 PHE B C 1
ATOM 4847 O O . PHE B 1 90 ? -12.203 11.828 -0.597 1 98.81 90 PHE B O 1
ATOM 4854 N N . ARG B 1 91 ? -11.805 10.477 -2.312 1 98.81 91 ARG B N 1
ATOM 4855 C CA . ARG B 1 91 ? -12.938 10.938 -3.104 1 98.81 91 ARG B CA 1
ATOM 4856 C C . ARG B 1 91 ? -14.211 10.195 -2.717 1 98.81 91 ARG B C 1
ATOM 4858 O O . ARG B 1 91 ? -14.305 8.977 -2.896 1 98.81 91 ARG B O 1
ATOM 4865 N N . ILE B 1 92 ? -15.141 10.898 -2.168 1 98.69 92 ILE B N 1
ATOM 4866 C CA . ILE B 1 92 ? -16.406 10.32 -1.711 1 98.69 92 ILE B CA 1
ATOM 4867 C C . ILE B 1 92 ? -17.531 10.734 -2.658 1 98.69 92 ILE B C 1
ATOM 4869 O O . ILE B 1 92 ? -17.734 11.922 -2.918 1 98.69 92 ILE B O 1
ATOM 4873 N N . LYS B 1 93 ? -18.219 9.828 -3.131 1 97.62 93 LYS B N 1
ATOM 4874 C CA . LYS B 1 93 ? -19.359 10.07 -4.012 1 97.62 93 LYS B CA 1
ATOM 4875 C C . LYS B 1 93 ? -20.281 8.859 -4.066 1 97.62 93 LYS B C 1
ATOM 4877 O O . LYS B 1 93 ? -19.812 7.719 -4.133 1 97.62 93 LYS B O 1
ATOM 4882 N N . ASP B 1 94 ? -21.562 9.031 -3.969 1 96.12 94 ASP B N 1
ATOM 4883 C CA . ASP B 1 94 ? -22.578 8 -4.121 1 96.12 94 ASP B CA 1
ATOM 4884 C C . ASP B 1 94 ? -22.344 6.844 -3.154 1 96.12 94 ASP B C 1
ATOM 4886 O O . ASP B 1 94 ? -22.469 5.676 -3.535 1 96.12 94 ASP B O 1
ATOM 4890 N N . GLY B 1 95 ? -21.891 7.156 -2.055 1 96.44 95 GLY B N 1
ATOM 4891 C CA . GLY B 1 95 ? -21.75 6.156 -1.009 1 96.44 95 GLY B CA 1
ATOM 4892 C C . GLY B 1 95 ? -20.453 5.379 -1.104 1 96.44 95 GLY B C 1
ATOM 4893 O O . GLY B 1 95 ? -20.25 4.398 -0.386 1 96.44 95 GLY B O 1
ATOM 4894 N N . HIS B 1 96 ? -19.531 5.766 -2.012 1 97.56 96 HIS B N 1
ATOM 4895 C CA . HIS B 1 96 ? -18.266 5.078 -2.213 1 97.56 96 HIS B CA 1
ATOM 4896 C C . HIS B 1 96 ? -17.078 6.004 -1.926 1 97.56 96 HIS B C 1
ATOM 4898 O O . HIS B 1 96 ? -17.219 7.227 -1.956 1 97.56 96 HIS B O 1
ATOM 4904 N N . VAL B 1 97 ? -15.977 5.426 -1.578 1 98.56 97 VAL B N 1
ATOM 4905 C CA . VAL B 1 97 ? -14.75 6.164 -1.328 1 98.56 97 VAL B CA 1
ATOM 4906 C C . VAL B 1 97 ? -13.625 5.602 -2.193 1 98.56 97 VAL B C 1
ATOM 4908 O O . VAL B 1 97 ? -13.352 4.398 -2.17 1 98.56 97 VAL B O 1
ATOM 4911 N N . ASP B 1 98 ? -13.008 6.402 -3.002 1 98.75 98 ASP B N 1
ATOM 4912 C CA . ASP B 1 98 ? -11.805 6.07 -3.756 1 98.75 98 ASP B CA 1
ATOM 4913 C C . ASP B 1 98 ? -10.578 6.762 -3.164 1 98.75 98 ASP B C 1
ATOM 4915 O O . ASP B 1 98 ? -10.625 7.953 -2.848 1 98.75 98 ASP B O 1
ATOM 4919 N N . PHE B 1 99 ? -9.547 5.977 -3.002 1 98.81 99 PHE B N 1
ATOM 4920 C CA . PHE B 1 99 ? -8.32 6.461 -2.367 1 98.81 99 PHE B CA 1
ATOM 4921 C C . PHE B 1 99 ? -7.215 6.656 -3.396 1 98.81 99 PHE B C 1
ATOM 4923 O O . PHE B 1 99 ? -7.066 5.844 -4.312 1 98.81 99 PHE B O 1
ATOM 4930 N N . LYS B 1 100 ? -6.426 7.754 -3.289 1 98.75 100 LYS B N 1
ATOM 4931 C CA . LYS B 1 100 ? -5.188 8.008 -4.023 1 98.75 100 LYS B CA 1
ATOM 4932 C C . LYS B 1 100 ? -4.133 8.641 -3.119 1 98.75 100 LYS B C 1
ATOM 4934 O O . LYS B 1 100 ? -4.465 9.391 -2.199 1 98.75 100 LYS B O 1
ATOM 4939 N N . GLN B 1 101 ? -2.906 8.359 -3.393 1 98.44 101 GLN B N 1
ATOM 4940 C CA . GLN B 1 101 ? -1.808 8.938 -2.625 1 98.44 101 GLN B CA 1
ATOM 4941 C C . GLN B 1 101 ? -0.578 9.148 -3.502 1 98.44 101 GLN B C 1
ATOM 4943 O O . GLN B 1 101 ? -0.228 8.289 -4.312 1 98.44 101 GLN B O 1
ATOM 4948 N N . ARG B 1 102 ? 0.098 10.312 -3.389 1 98.75 102 ARG B N 1
ATOM 4949 C CA . ARG B 1 102 ? 1.317 10.633 -4.121 1 98.75 102 ARG B CA 1
ATOM 4950 C C . ARG B 1 102 ? 2.227 11.539 -3.297 1 98.75 102 ARG B C 1
ATOM 4952 O O . ARG B 1 102 ? 1.748 12.344 -2.494 1 98.75 102 ARG B O 1
ATOM 4959 N N . TYR B 1 103 ? 3.506 11.422 -3.58 1 98.88 103 TYR B N 1
ATOM 4960 C CA . TYR B 1 103 ? 4.461 12.383 -3.037 1 98.88 103 TYR B CA 1
ATOM 4961 C C . TYR B 1 103 ? 4.297 13.742 -3.695 1 98.88 103 TYR B C 1
ATOM 4963 O O . TYR B 1 103 ? 3.969 13.836 -4.879 1 98.88 103 TYR B O 1
ATOM 4971 N N . VAL B 1 104 ? 4.516 14.758 -2.896 1 98.94 104 VAL B N 1
ATOM 4972 C CA . VAL B 1 104 ? 4.848 16.031 -3.512 1 98.94 104 VAL B CA 1
ATOM 4973 C C . VAL B 1 104 ? 6.234 15.969 -4.145 1 98.94 104 VAL B C 1
ATOM 4975 O O . VAL B 1 104 ? 7.227 15.711 -3.459 1 98.94 104 VAL B O 1
ATOM 4978 N N . ASN B 1 105 ? 6.273 16.156 -5.43 1 98.62 105 ASN B N 1
ATOM 4979 C CA . ASN B 1 105 ? 7.551 16.047 -6.129 1 98.62 105 ASN B CA 1
ATOM 4980 C C . ASN B 1 105 ? 8.367 17.328 -6.016 1 98.62 105 ASN B C 1
ATOM 4982 O O . ASN B 1 105 ? 8.57 18.031 -7.004 1 98.62 105 ASN B O 1
ATOM 4986 N N . THR B 1 106 ? 8.914 17.516 -4.891 1 98.69 106 THR B N 1
ATOM 4987 C CA . THR B 1 106 ? 9.727 18.688 -4.625 1 98.69 106 THR B CA 1
ATOM 4988 C C . THR B 1 106 ? 11.078 18.594 -5.328 1 98.69 106 THR B C 1
ATOM 4990 O O . THR B 1 106 ? 11.469 17.5 -5.777 1 98.69 106 THR B O 1
ATOM 4993 N N . GLU B 1 107 ? 11.773 19.766 -5.375 1 96.75 107 GLU B N 1
ATOM 4994 C CA . GLU B 1 107 ? 13.141 19.766 -5.883 1 96.75 107 GLU B CA 1
ATOM 4995 C C . GLU B 1 107 ? 14.039 18.828 -5.066 1 96.75 107 GLU B C 1
ATOM 4997 O O . GLU B 1 107 ? 14.836 18.094 -5.629 1 96.75 107 GLU B O 1
ATOM 5002 N N . LYS B 1 108 ? 13.898 18.953 -3.879 1 97.69 108 LYS B N 1
ATOM 5003 C CA . LYS B 1 108 ? 14.68 18.125 -2.961 1 97.69 108 LYS B CA 1
ATOM 5004 C C . LYS B 1 108 ? 14.445 16.641 -3.227 1 97.69 108 LYS B C 1
ATOM 5006 O O . LYS B 1 108 ? 15.398 15.867 -3.311 1 97.69 108 LYS B O 1
ATOM 5011 N N . LEU B 1 109 ? 13.227 16.172 -3.334 1 98.5 109 LEU B N 1
ATOM 5012 C CA . LEU B 1 109 ? 12.906 14.773 -3.559 1 98.5 109 LEU B CA 1
ATOM 5013 C C . LEU B 1 109 ? 13.445 14.305 -4.906 1 98.5 109 LEU B C 1
ATOM 5015 O O . LEU B 1 109 ? 13.961 13.188 -5.02 1 98.5 109 LEU B O 1
ATOM 5019 N N . LYS B 1 110 ? 13.297 15.125 -5.91 1 98.12 110 LYS B N 1
ATOM 5020 C CA . LYS B 1 110 ? 13.812 14.773 -7.23 1 98.12 110 LYS B CA 1
ATOM 5021 C C . LYS B 1 110 ? 15.312 14.492 -7.184 1 98.12 110 LYS B C 1
ATOM 5023 O O . LYS B 1 110 ? 15.781 13.531 -7.789 1 98.12 110 LYS B O 1
ATOM 5028 N N . GLU B 1 111 ? 16.031 15.352 -6.5 1 97.75 111 GLU B N 1
ATOM 5029 C CA . GLU B 1 111 ? 17.484 15.164 -6.379 1 97.75 111 GLU B CA 1
ATOM 5030 C C . GLU B 1 111 ? 17.797 13.867 -5.633 1 97.75 111 GLU B C 1
ATOM 5032 O O . GLU B 1 111 ? 18.75 13.156 -5.996 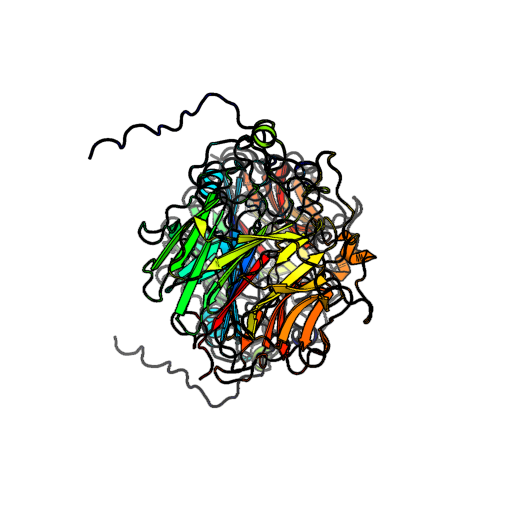1 97.75 111 GLU B O 1
ATOM 5037 N N . GLU B 1 112 ? 17.047 13.617 -4.621 1 98.06 112 GLU B N 1
ATOM 5038 C CA . GLU B 1 112 ? 17.281 12.406 -3.846 1 98.06 112 GLU B CA 1
ATOM 5039 C C . GLU B 1 112 ? 16.953 11.156 -4.66 1 98.06 112 GLU B C 1
ATOM 5041 O O . GLU B 1 112 ? 17.625 10.125 -4.527 1 98.06 112 GLU B O 1
ATOM 5046 N N . ARG B 1 113 ? 15.93 11.172 -5.426 1 98.25 113 ARG B N 1
ATOM 5047 C CA . ARG B 1 113 ? 15.586 10.047 -6.289 1 98.25 113 ARG B CA 1
ATOM 5048 C C . ARG B 1 113 ? 16.688 9.781 -7.312 1 98.25 113 ARG B C 1
ATOM 5050 O O . ARG B 1 113 ? 17.016 8.633 -7.586 1 98.25 113 ARG B O 1
ATOM 5057 N N . LYS B 1 114 ? 17.25 10.859 -7.855 1 97.25 114 LYS B N 1
ATOM 5058 C CA . LYS B 1 114 ? 18.359 10.703 -8.781 1 97.25 114 LYS B CA 1
ATOM 5059 C C . LYS B 1 114 ? 19.547 10.031 -8.102 1 97.25 114 LYS B C 1
ATOM 5061 O O . LYS B 1 114 ? 20.219 9.172 -8.688 1 97.25 114 LYS B O 1
ATOM 5066 N N . ALA B 1 115 ? 19.75 10.406 -6.852 1 96.56 115 ALA B N 1
ATOM 5067 C CA . ALA B 1 115 ? 20.891 9.898 -6.105 1 96.56 115 ALA B CA 1
ATOM 5068 C C . ALA B 1 115 ? 20.562 8.562 -5.438 1 96.56 115 ALA B C 1
ATOM 5070 O O . ALA B 1 115 ? 21.469 7.855 -4.973 1 96.56 115 ALA B O 1
ATOM 5071 N N . ARG B 1 116 ? 19.297 8.266 -5.273 1 96.88 116 ARG B N 1
ATOM 5072 C CA . ARG B 1 116 ? 18.766 7.09 -4.594 1 96.88 116 ARG B CA 1
ATOM 5073 C C . ARG B 1 116 ? 19.219 7.035 -3.143 1 96.88 116 ARG B C 1
ATOM 5075 O O . ARG B 1 116 ? 19.656 5.984 -2.66 1 96.88 116 ARG B O 1
ATOM 5082 N N . ARG B 1 117 ? 19.188 8.133 -2.51 1 96.88 117 ARG B N 1
ATOM 5083 C CA . ARG B 1 117 ? 19.5 8.281 -1.09 1 96.88 117 ARG B CA 1
ATOM 5084 C C . ARG B 1 117 ? 19 9.617 -0.561 1 96.88 117 ARG B C 1
ATOM 5086 O O . ARG B 1 117 ? 18.672 10.523 -1.339 1 96.88 117 ARG B O 1
ATOM 5093 N N . ALA B 1 118 ? 18.984 9.727 0.787 1 97.69 118 ALA B N 1
ATOM 5094 C CA . ALA B 1 118 ? 18.688 11.008 1.411 1 97.69 118 ALA B CA 1
ATOM 5095 C C . ALA B 1 118 ? 19.828 12 1.21 1 97.69 118 ALA B C 1
ATOM 5097 O O . ALA B 1 118 ? 21 11.625 1.282 1 97.69 118 ALA B O 1
ATOM 5098 N N . LEU B 1 119 ? 19.5 13.211 0.945 1 98.12 119 LEU B N 1
ATOM 5099 C CA . LEU B 1 119 ? 20.453 14.305 0.831 1 98.12 119 LEU B CA 1
ATOM 5100 C C . LEU B 1 119 ? 20.125 15.414 1.819 1 98.12 119 LEU B C 1
ATOM 5102 O O . LEU B 1 119 ? 20.984 16.25 2.123 1 98.12 119 LEU B O 1
ATOM 5106 N N . LEU B 1 120 ? 18.875 15.461 2.297 1 97.62 120 LEU B N 1
ATOM 5107 C CA . LEU B 1 120 ? 18.391 16.453 3.26 1 97.62 120 LEU B CA 1
ATOM 5108 C C . LEU B 1 120 ? 18.953 16.172 4.648 1 97.62 120 LEU B C 1
ATOM 5110 O O . LEU B 1 120 ? 18.953 15.023 5.105 1 97.62 120 LEU B O 1
ATOM 5114 N N . GLY B 1 121 ? 19.406 17.203 5.289 1 97.38 121 GLY B N 1
ATOM 5115 C CA . GLY B 1 121 ? 19.938 17.062 6.633 1 97.38 121 GLY B CA 1
ATOM 5116 C C . GLY B 1 121 ? 18.891 17.25 7.715 1 97.38 121 GLY B C 1
ATOM 5117 O O . GLY B 1 121 ? 17.75 16.797 7.562 1 97.38 121 GLY B O 1
ATOM 5118 N N . LYS B 1 122 ? 19.297 17.875 8.789 1 97.12 122 LYS B N 1
ATOM 5119 C CA . LYS B 1 122 ? 18.469 18.062 9.977 1 97.12 122 LYS B CA 1
ATOM 5120 C C . LYS B 1 122 ? 17.25 18.938 9.664 1 97.12 122 LYS B C 1
ATOM 5122 O O . LYS B 1 122 ? 17.312 19.812 8.797 1 97.12 122 LYS B O 1
ATOM 5127 N N . TYR B 1 123 ? 16.188 18.688 10.43 1 97.38 123 TYR B N 1
ATOM 5128 C CA . TYR B 1 123 ? 14.953 19.453 10.32 1 97.38 123 TYR B CA 1
ATOM 5129 C C . TYR B 1 123 ? 15.234 20.953 10.242 1 97.38 123 TYR B C 1
ATOM 5131 O O . TYR B 1 123 ? 15.773 21.531 11.18 1 97.38 123 TYR B O 1
ATOM 5139 N N . ARG B 1 124 ? 15.023 21.562 9.062 1 97.44 124 ARG B N 1
ATOM 5140 C CA . ARG B 1 124 ? 15.078 22.984 8.766 1 97.44 124 ARG B CA 1
ATOM 5141 C C . ARG B 1 124 ? 16.484 23.547 9.016 1 97.44 124 ARG B C 1
ATOM 5143 O O . ARG B 1 124 ? 16.625 24.703 9.406 1 97.44 124 ARG B O 1
ATOM 5150 N N . ASN B 1 125 ? 17.531 22.75 8.859 1 97.75 125 ASN B N 1
ATOM 5151 C CA . ASN B 1 125 ? 18.922 23.203 8.945 1 97.75 125 ASN B CA 1
ATOM 5152 C C . ASN B 1 125 ? 19.688 22.922 7.652 1 97.75 125 ASN B C 1
ATOM 5154 O O . ASN B 1 125 ? 20.297 21.859 7.516 1 97.75 125 ASN B O 1
ATOM 5158 N N . LYS B 1 126 ? 19.734 23.891 6.824 1 96.88 126 LYS B N 1
ATOM 5159 C CA . LYS B 1 126 ? 20.312 23.734 5.5 1 96.88 126 LYS B CA 1
ATOM 5160 C C . LYS B 1 126 ? 21.828 23.5 5.586 1 96.88 126 LYS B C 1
ATOM 5162 O O . LYS B 1 126 ? 22.438 23.016 4.637 1 96.88 126 LYS B O 1
ATOM 5167 N N . PHE B 1 127 ? 22.484 23.797 6.699 1 97.38 127 PHE B N 1
ATOM 5168 C CA . PHE B 1 127 ? 23.922 23.688 6.836 1 97.38 127 PHE B CA 1
ATOM 5169 C C . PHE B 1 127 ? 24.328 22.234 7.082 1 97.38 127 PHE B C 1
ATOM 5171 O O . PHE B 1 127 ? 25.516 21.906 7.109 1 97.38 127 PHE B O 1
ATOM 5178 N N . THR B 1 128 ? 23.344 21.359 7.238 1 97.44 128 THR B N 1
ATOM 5179 C CA . THR B 1 128 ? 23.609 19.953 7.48 1 97.44 128 THR B CA 1
ATOM 5180 C C . THR B 1 128 ? 23.266 19.109 6.254 1 97.44 128 THR B C 1
ATOM 5182 O O . THR B 1 128 ? 23.422 17.891 6.266 1 97.44 128 THR B O 1
ATOM 5185 N N . ASP B 1 129 ? 22.844 19.766 5.195 1 97.56 129 ASP B N 1
ATOM 5186 C CA . ASP B 1 129 ? 22.469 19.047 3.98 1 97.56 129 ASP B CA 1
ATOM 5187 C C . ASP B 1 129 ? 23.688 18.484 3.271 1 97.56 129 ASP B C 1
ATOM 5189 O O . ASP B 1 129 ? 24.797 19 3.412 1 97.56 129 ASP B O 1
ATOM 5193 N N . ALA B 1 130 ? 23.516 17.406 2.555 1 97.25 130 ALA B N 1
ATOM 5194 C CA . ALA B 1 130 ? 24.594 16.812 1.787 1 97.25 130 ALA B CA 1
ATOM 5195 C C . ALA B 1 130 ? 24.859 17.578 0.497 1 97.25 130 ALA B C 1
ATOM 5197 O O . ALA B 1 130 ? 25.922 17.453 -0.112 1 97.25 130 ALA B O 1
ATOM 5198 N N . VAL B 1 131 ? 23.859 18.359 0.044 1 96.5 131 VAL B N 1
ATOM 5199 C CA . VAL B 1 131 ? 23.953 19.219 -1.121 1 96.5 131 VAL B CA 1
ATOM 5200 C C . VAL B 1 131 ? 23.188 20.516 -0.868 1 96.5 131 VAL B C 1
ATOM 5202 O O . VAL B 1 131 ? 22.406 20.609 0.079 1 96.5 131 VAL B O 1
ATOM 5205 N N . ASP B 1 132 ? 23.406 21.484 -1.672 1 94.69 132 ASP B N 1
ATOM 5206 C CA . ASP B 1 132 ? 22.609 22.719 -1.61 1 94.69 132 ASP B CA 1
ATOM 5207 C C . ASP B 1 132 ? 21.328 22.578 -2.416 1 94.69 132 ASP B C 1
ATOM 5209 O O . ASP B 1 132 ? 21.359 22.203 -3.588 1 94.69 132 ASP B O 1
ATOM 5213 N N . PHE B 1 133 ? 20.219 22.875 -1.782 1 94.62 133 PHE B N 1
ATOM 5214 C CA . PHE B 1 133 ? 18.938 22.891 -2.469 1 94.62 133 PHE B CA 1
ATOM 5215 C C . PHE B 1 133 ? 18.5 24.312 -2.756 1 94.62 133 PHE B C 1
ATOM 5217 O O . PHE B 1 133 ? 18.578 25.188 -1.889 1 94.62 133 PHE B O 1
ATOM 5224 N N . ARG B 1 134 ? 18.094 24.547 -3.957 1 89.06 134 ARG B N 1
ATOM 5225 C CA . ARG B 1 134 ? 17.5 25.859 -4.238 1 89.06 134 ARG B CA 1
ATOM 5226 C C . ARG B 1 134 ? 16.203 26.047 -3.463 1 89.06 134 ARG B C 1
ATOM 5228 O O . ARG B 1 134 ? 15.977 27.094 -2.857 1 89.06 134 ARG B O 1
ATOM 5235 N N . VAL B 1 135 ? 15.297 25.109 -3.568 1 95.19 135 VAL B N 1
ATOM 5236 C CA . VAL B 1 135 ? 14.094 25.016 -2.758 1 95.19 135 VAL B CA 1
ATOM 5237 C C . VAL B 1 135 ? 14.164 23.766 -1.875 1 95.19 135 VAL B C 1
ATOM 5239 O O . VAL B 1 135 ? 14.039 22.641 -2.365 1 95.19 135 VAL B O 1
ATOM 5242 N N . ARG B 1 136 ? 14.273 23.953 -0.591 1 96.88 136 ARG B N 1
ATOM 5243 C CA . ARG B 1 136 ? 14.648 22.922 0.36 1 96.88 136 ARG B CA 1
ATOM 5244 C C . ARG B 1 136 ? 13.414 22.266 0.969 1 96.88 136 ARG B C 1
ATOM 5246 O O . ARG B 1 136 ? 13.5 21.156 1.512 1 96.88 136 ARG B O 1
ATOM 5253 N N . THR B 1 137 ? 12.25 22.922 0.843 1 98.12 137 THR B N 1
ATOM 5254 C CA . THR B 1 137 ? 11.07 22.5 1.592 1 98.12 137 THR B CA 1
ATOM 5255 C C . THR B 1 137 ? 10.648 21.094 1.188 1 98.12 137 THR B C 1
ATOM 5257 O O . THR B 1 137 ? 10.82 20.703 0.036 1 98.12 137 THR B O 1
ATOM 5260 N N . VAL B 1 138 ? 10.055 20.375 2.18 1 98.31 138 VAL B N 1
ATOM 5261 C CA . VAL B 1 138 ? 9.516 19.031 1.931 1 98.31 138 VAL B CA 1
ATOM 5262 C C . VAL B 1 138 ? 8.016 19.125 1.676 1 98.31 138 VAL B C 1
ATOM 5264 O O . VAL B 1 138 ? 7.379 18.125 1.319 1 98.31 138 VAL B O 1
ATOM 5267 N N . ALA B 1 139 ? 7.402 20.266 1.842 1 98.56 139 ALA B N 1
ATOM 5268 C CA . ALA B 1 139 ? 6 20.547 1.541 1 98.56 139 ALA B CA 1
ATOM 5269 C C . ALA B 1 139 ? 5.086 19.5 2.156 1 98.56 139 ALA B C 1
ATOM 5271 O O . ALA B 1 139 ? 4.266 18.891 1.458 1 98.56 139 ALA B O 1
ATOM 5272 N N . ASN B 1 140 ? 5.074 19.375 3.508 1 98.56 140 ASN B N 1
ATOM 5273 C CA . ASN B 1 140 ? 4.434 18.203 4.086 1 98.56 140 ASN B CA 1
ATOM 5274 C C . ASN B 1 140 ? 3.455 18.578 5.191 1 98.56 140 ASN B C 1
ATOM 5276 O O . ASN B 1 140 ? 3.098 17.75 6.023 1 98.56 140 ASN B O 1
ATOM 5280 N N . THR B 1 141 ? 2.988 19.797 5.238 1 98.44 141 THR B N 1
ATOM 5281 C CA . THR B 1 141 ? 2.303 20.203 6.457 1 98.44 141 THR B CA 1
ATOM 5282 C C . THR B 1 141 ? 0.799 20.312 6.223 1 98.44 141 THR B C 1
ATOM 5284 O O . THR B 1 141 ? 0.003 19.859 7.047 1 98.44 141 THR B O 1
ATOM 5287 N N . SER B 1 142 ? 0.464 20.938 5.121 1 98.44 142 SER B N 1
ATOM 5288 C CA . SER B 1 142 ? -0.961 21.141 4.883 1 98.44 142 SER B CA 1
ATOM 5289 C C . SER B 1 142 ? -1.284 21.078 3.393 1 98.44 142 SER B C 1
ATOM 5291 O O . SER B 1 142 ? -0.403 21.266 2.551 1 98.44 142 SER B O 1
ATOM 5293 N N . ILE B 1 143 ? -2.535 20.781 3.084 1 98.12 143 ILE B N 1
ATOM 5294 C CA . ILE B 1 143 ? -3.074 20.844 1.729 1 98.12 143 ILE B CA 1
ATOM 5295 C C . ILE B 1 143 ? -4.242 21.812 1.674 1 98.12 143 ILE B C 1
ATOM 5297 O O . ILE B 1 143 ? -5.227 21.672 2.4 1 98.12 143 ILE B O 1
ATOM 5301 N N . VAL B 1 144 ? -4.152 22.781 0.785 1 97.75 144 VAL B N 1
ATOM 5302 C CA . VAL B 1 144 ? -5.16 23.844 0.707 1 97.75 144 VAL B CA 1
ATOM 5303 C C . VAL B 1 144 ? -5.57 24.062 -0.748 1 97.75 144 VAL B C 1
ATOM 5305 O O . VAL B 1 144 ? -4.715 24.141 -1.634 1 97.75 144 VAL B O 1
ATOM 5308 N N . PRO B 1 145 ? -6.863 24.141 -0.988 1 97.44 145 PRO B N 1
ATOM 5309 C CA . PRO B 1 145 ? -7.309 24.438 -2.354 1 97.44 145 PRO B CA 1
ATOM 5310 C C . PRO B 1 145 ? -7.105 25.891 -2.742 1 97.44 145 PRO B C 1
ATOM 5312 O O . PRO B 1 145 ? -7.277 26.781 -1.908 1 97.44 145 PRO B O 1
ATOM 5315 N N . PHE B 1 146 ? -6.766 26.109 -3.959 1 95.81 146 PHE B N 1
ATOM 5316 C CA . PHE B 1 146 ? -6.633 27.453 -4.484 1 95.81 146 PHE B CA 1
ATOM 5317 C C . PHE B 1 146 ? -6.801 27.469 -5.996 1 95.81 146 PHE B C 1
ATOM 5319 O O . PHE B 1 146 ? -5.949 26.953 -6.727 1 95.81 146 PHE B O 1
ATOM 5326 N N . ARG B 1 147 ? -7.855 28.047 -6.465 1 93.56 147 ARG B N 1
ATOM 5327 C CA . ARG B 1 147 ? -8.117 28.344 -7.867 1 93.56 147 ARG B CA 1
ATOM 5328 C C . ARG B 1 147 ? -7.895 27.109 -8.742 1 93.56 147 ARG B C 1
ATOM 5330 O O . ARG B 1 147 ? -7.133 27.156 -9.703 1 93.56 147 ARG B O 1
ATOM 5337 N N . GLY B 1 148 ? -8.453 26.094 -8.445 1 95.62 148 GLY B N 1
ATOM 5338 C CA . GLY B 1 148 ? -8.484 24.891 -9.266 1 95.62 148 GLY B CA 1
ATOM 5339 C C . GLY B 1 148 ? -7.312 23.969 -9.008 1 95.62 148 GLY B C 1
ATOM 5340 O O . GLY B 1 148 ? -7.176 22.938 -9.672 1 95.62 148 GLY B O 1
ATOM 5341 N N . LYS B 1 149 ? -6.496 24.312 -8.094 1 97.56 149 LYS B N 1
ATOM 5342 C CA . LYS B 1 149 ? -5.359 23.5 -7.68 1 97.56 149 LYS B CA 1
ATOM 5343 C C . LYS B 1 149 ? -5.402 23.219 -6.18 1 97.56 149 LYS B C 1
ATOM 5345 O O . LYS B 1 149 ? -6.23 23.781 -5.465 1 97.56 149 LYS B O 1
ATOM 5350 N N . ILE B 1 150 ? -4.598 22.297 -5.777 1 98.44 150 ILE B N 1
ATOM 5351 C CA . ILE B 1 150 ? -4.312 22.156 -4.352 1 98.44 150 ILE B CA 1
ATOM 5352 C C . ILE B 1 150 ? -2.844 22.484 -4.086 1 98.44 150 ILE B C 1
ATOM 5354 O O . ILE B 1 150 ? -1.976 22.141 -4.898 1 98.44 150 ILE B O 1
ATOM 5358 N N . PHE B 1 151 ? -2.619 23.156 -3.012 1 98.62 151 PHE B N 1
ATOM 5359 C CA . PHE B 1 151 ? -1.268 23.516 -2.59 1 98.62 151 PHE B CA 1
ATOM 5360 C C . PHE B 1 151 ? -0.804 22.609 -1.453 1 98.62 151 PHE B C 1
ATOM 5362 O O . PHE B 1 151 ? -1.505 22.453 -0.452 1 98.62 151 PHE B O 1
ATOM 5369 N N . ALA B 1 152 ? 0.305 21.984 -1.65 1 98.88 152 ALA B N 1
ATOM 5370 C CA . ALA B 1 152 ? 1.041 21.422 -0.517 1 98.88 152 ALA B CA 1
ATOM 5371 C C . ALA B 1 152 ? 1.906 22.484 0.149 1 98.88 152 ALA B C 1
ATOM 5373 O O . ALA B 1 152 ? 2.742 23.125 -0.505 1 98.88 152 ALA B O 1
ATOM 5374 N N . LEU B 1 153 ? 1.697 22.641 1.459 1 98.75 153 LEU B N 1
ATOM 5375 C CA . LEU B 1 153 ? 2.287 23.797 2.133 1 98.75 153 LEU B CA 1
ATOM 5376 C C . LEU B 1 153 ? 3.133 23.359 3.322 1 98.75 153 LEU B C 1
ATOM 5378 O O . LEU B 1 153 ? 2.814 22.359 3.982 1 98.75 153 LEU B O 1
ATOM 5382 N N . LYS B 1 154 ? 4.152 24.016 3.543 1 98.62 154 LYS B N 1
ATOM 5383 C CA . LYS B 1 154 ? 4.98 24.047 4.742 1 98.62 154 LYS B CA 1
ATOM 5384 C C . LYS B 1 154 ? 5.574 25.438 4.965 1 98.62 154 LYS B C 1
ATOM 5386 O O . LYS B 1 154 ? 6 26.094 4.016 1 98.62 154 LYS B O 1
ATOM 5391 N N . GLU B 1 155 ? 5.586 25.891 6.121 1 97.19 155 GLU B N 1
ATOM 5392 C CA . GLU B 1 155 ? 5.863 27.312 6.391 1 97.19 155 GLU B CA 1
ATOM 5393 C C . GLU B 1 155 ? 7.32 27.641 6.102 1 97.19 155 GLU B C 1
ATOM 5395 O O . GLU B 1 155 ? 7.715 28.812 6.156 1 97.19 155 GLU B O 1
ATOM 5400 N N . ASP B 1 156 ? 8.148 26.656 5.75 1 97.5 156 ASP B N 1
ATOM 5401 C CA . ASP B 1 156 ? 9.562 26.938 5.539 1 97.5 156 ASP B CA 1
ATOM 5402 C C . ASP B 1 156 ? 9.875 27.125 4.059 1 97.5 156 ASP B C 1
ATOM 5404 O O . ASP B 1 156 ? 11.031 27.281 3.674 1 97.5 156 ASP B O 1
ATOM 5408 N N . GLY B 1 157 ? 8.836 27.109 3.232 1 97.88 157 GLY B N 1
ATOM 5409 C CA . GLY B 1 157 ? 9.094 27.266 1.81 1 97.88 157 GLY B CA 1
ATOM 5410 C C . GLY B 1 157 ? 7.859 27.688 1.026 1 97.88 157 GLY B C 1
ATOM 5411 O O . GLY B 1 157 ? 6.809 27.953 1.61 1 97.88 157 GLY B O 1
ATOM 5412 N N . PRO B 1 158 ? 8.031 27.812 -0.277 1 98 158 PRO B N 1
ATOM 5413 C CA . PRO B 1 158 ? 6.902 28.188 -1.127 1 98 158 PRO B CA 1
ATOM 5414 C C . PRO B 1 158 ? 5.895 27.047 -1.31 1 98 158 PRO B C 1
ATOM 5416 O O . PRO B 1 158 ? 6.223 25.891 -1.066 1 98 158 PRO B O 1
ATOM 5419 N N . PRO B 1 159 ? 4.699 27.422 -1.755 1 98.5 159 PRO B N 1
ATOM 5420 C CA . PRO B 1 159 ? 3.725 26.375 -2.07 1 98.5 159 PRO B CA 1
ATOM 5421 C C . PRO B 1 159 ? 4.168 25.484 -3.234 1 98.5 159 PRO B C 1
ATOM 5423 O O . PRO B 1 159 ? 4.836 25.953 -4.156 1 98.5 159 PRO B O 1
ATOM 5426 N N . TYR B 1 160 ? 3.82 24.25 -3.143 1 98.81 160 TYR B N 1
ATOM 5427 C CA . TYR B 1 160 ? 3.83 23.375 -4.305 1 98.81 160 TYR B CA 1
ATOM 5428 C C . TYR B 1 160 ? 2.416 23.109 -4.809 1 98.81 160 TYR B C 1
ATOM 5430 O O . TYR B 1 160 ? 1.561 22.641 -4.062 1 98.81 160 TYR B O 1
ATOM 5438 N N . ALA B 1 161 ? 2.215 23.453 -6.09 1 98.75 161 ALA B N 1
ATOM 5439 C CA . ALA B 1 161 ? 0.901 23.234 -6.691 1 98.75 161 ALA B CA 1
ATOM 5440 C C . ALA B 1 161 ? 0.771 21.812 -7.238 1 98.75 161 ALA B C 1
ATOM 5442 O O . ALA B 1 161 ? 1.719 21.281 -7.812 1 98.75 161 ALA B O 1
ATOM 5443 N N . MET B 1 162 ? -0.432 21.266 -7.008 1 98.81 162 MET B N 1
ATOM 5444 C CA . MET B 1 162 ? -0.732 19.922 -7.465 1 98.81 162 MET B CA 1
ATOM 5445 C C . MET B 1 162 ? -2.1 19.859 -8.141 1 98.81 162 MET B C 1
ATOM 5447 O O . MET B 1 162 ? -2.953 20.719 -7.895 1 98.81 162 MET B O 1
ATOM 5451 N N . ASP B 1 163 ? -2.256 18.828 -8.984 1 98.81 163 ASP B N 1
ATOM 5452 C CA . ASP B 1 163 ? -3.557 18.531 -9.578 1 98.81 163 ASP B CA 1
ATOM 5453 C C . ASP B 1 163 ? -4.492 17.891 -8.562 1 98.81 163 ASP B C 1
ATOM 5455 O O . ASP B 1 163 ? -4.16 16.859 -7.973 1 98.81 163 ASP B O 1
ATOM 5459 N N . PRO B 1 164 ? -5.645 18.438 -8.391 1 98.38 164 PRO B N 1
ATOM 5460 C CA . PRO B 1 164 ? -6.516 17.906 -7.336 1 98.38 164 PRO B CA 1
ATOM 5461 C C . PRO B 1 164 ? -7.059 16.516 -7.66 1 98.38 164 PRO B C 1
ATOM 5463 O O . PRO B 1 164 ? -7.457 15.781 -6.758 1 98.38 164 PRO B O 1
ATOM 5466 N N . ALA B 1 165 ? -7.125 16.156 -8.914 1 97.88 165 ALA B N 1
ATOM 5467 C CA . ALA B 1 165 ? -7.707 14.875 -9.289 1 97.88 165 ALA B CA 1
ATOM 5468 C C . ALA B 1 165 ? -6.645 13.781 -9.32 1 97.88 165 ALA B C 1
ATOM 5470 O O . ALA B 1 165 ? -6.859 12.68 -8.812 1 97.88 165 ALA B O 1
ATOM 5471 N N . THR B 1 166 ? -5.484 14.023 -9.906 1 98.25 166 THR B N 1
ATOM 5472 C CA . THR B 1 166 ? -4.469 13 -10.133 1 98.25 166 THR B CA 1
ATOM 5473 C C . THR B 1 166 ? -3.404 13.047 -9.039 1 98.25 166 THR B C 1
ATOM 5475 O O . THR B 1 166 ? -2.637 12.094 -8.875 1 98.25 166 THR B O 1
ATOM 5478 N N . LEU B 1 167 ? -3.273 14.195 -8.344 1 98.69 167 LEU B N 1
ATOM 5479 C CA . LEU B 1 167 ? -2.279 14.508 -7.32 1 98.69 167 LEU B CA 1
ATOM 5480 C C . LEU B 1 167 ? -0.894 14.664 -7.938 1 98.69 167 LEU B C 1
ATOM 5482 O O . LEU B 1 167 ? 0.113 14.664 -7.227 1 98.69 167 LEU B O 1
ATOM 5486 N N . GLU B 1 168 ? -0.819 14.758 -9.234 1 98.62 168 GLU B N 1
ATOM 5487 C CA . GLU B 1 168 ? 0.464 15.07 -9.859 1 98.62 168 GLU B CA 1
ATOM 5488 C C . GLU B 1 168 ? 0.95 16.453 -9.461 1 98.62 168 GLU B C 1
ATOM 5490 O O . GLU B 1 168 ? 0.159 17.406 -9.383 1 98.62 168 GLU B O 1
ATOM 5495 N N . THR B 1 169 ? 2.225 16.594 -9.25 1 98.81 169 THR B N 1
ATOM 5496 C CA . THR B 1 169 ? 2.805 17.859 -8.836 1 98.81 169 THR B CA 1
ATOM 5497 C C . THR B 1 169 ? 3.129 18.719 -10.055 1 98.81 169 THR B C 1
ATOM 5499 O O . THR B 1 169 ? 3.834 18.281 -10.969 1 98.81 169 THR B O 1
ATOM 5502 N N . TYR B 1 170 ? 2.633 19.922 -10.102 1 98.44 170 TYR B N 1
ATOM 5503 C CA . TYR B 1 170 ? 3.031 20.891 -11.117 1 98.44 170 TYR B CA 1
ATOM 5504 C C . TYR B 1 170 ? 4.391 21.5 -10.781 1 98.44 170 TYR B C 1
ATOM 5506 O O . TYR B 1 170 ? 5.238 21.656 -11.664 1 98.44 170 TYR B O 1
ATOM 5514 N N . GLY B 1 171 ? 4.555 21.859 -9.57 1 98.06 171 GLY B N 1
ATOM 5515 C CA . GLY B 1 171 ? 5.805 22.438 -9.117 1 98.06 171 GLY B CA 1
ATOM 5516 C C . GLY B 1 171 ? 5.605 23.609 -8.172 1 98.06 171 GLY B C 1
ATOM 5517 O O . GLY B 1 171 ? 4.512 23.812 -7.641 1 98.06 171 GLY B O 1
ATOM 5518 N N . VAL B 1 172 ? 6.672 24.328 -7.922 1 98 172 VAL B N 1
ATOM 5519 C CA . VAL B 1 172 ? 6.641 25.531 -7.082 1 98 172 VAL B CA 1
ATOM 5520 C C . VAL B 1 172 ? 5.668 26.547 -7.664 1 98 172 VAL B C 1
ATOM 5522 O O . VAL B 1 172 ? 5.613 26.734 -8.883 1 98 172 VAL B O 1
ATOM 5525 N N . TRP B 1 173 ? 4.93 27.156 -6.773 1 96.88 173 TRP B N 1
ATOM 5526 C CA . TRP B 1 173 ? 3.977 28.188 -7.18 1 96.88 173 TRP B CA 1
ATOM 5527 C C . TRP B 1 173 ? 4.352 29.531 -6.582 1 96.88 173 TRP B C 1
ATOM 5529 O O . TRP B 1 173 ? 4.473 29.672 -5.363 1 96.88 173 TRP B O 1
ATOM 5539 N N . ASP B 1 174 ? 4.492 30.562 -7.426 1 94.5 174 ASP B N 1
ATOM 5540 C CA . ASP B 1 174 ? 4.926 31.875 -6.941 1 94.5 174 ASP B CA 1
ATOM 5541 C C . ASP B 1 174 ? 3.844 32.938 -7.168 1 94.5 174 ASP B C 1
ATOM 5543 O O . ASP B 1 174 ? 4.125 34.125 -7.133 1 94.5 174 ASP B O 1
ATOM 5547 N N . PHE B 1 175 ? 2.654 32.438 -7.531 1 97.38 175 PHE B N 1
ATOM 5548 C CA . PHE B 1 175 ? 1.515 33.344 -7.734 1 97.38 175 PHE B CA 1
ATOM 5549 C C . PHE B 1 175 ? 1.788 34.312 -8.867 1 97.38 175 PHE B C 1
ATOM 5551 O O . PHE B 1 175 ? 1.569 35.531 -8.719 1 97.38 175 PHE B O 1
ATOM 5558 N N . ASP B 1 176 ? 2.297 33.781 -9.922 1 95.19 176 ASP B N 1
ATOM 5559 C CA . ASP B 1 176 ? 2.613 34.562 -11.117 1 95.19 176 ASP B CA 1
ATOM 5560 C C . ASP B 1 176 ? 3.596 35.688 -10.805 1 95.19 176 ASP B C 1
ATOM 5562 O O . ASP B 1 176 ? 3.428 36.812 -11.273 1 95.19 176 ASP B O 1
ATOM 5566 N N . GLY B 1 177 ? 4.398 35.438 -9.906 1 97.06 177 GLY B N 1
ATOM 5567 C CA . GLY B 1 177 ? 5.465 36.375 -9.586 1 97.06 177 GLY B CA 1
ATOM 5568 C C . GLY B 1 177 ? 5.062 37.406 -8.547 1 97.06 177 GLY B C 1
ATOM 5569 O O . GLY B 1 177 ? 5.836 38.312 -8.234 1 97.06 177 GLY B O 1
ATOM 5570 N N . GLN B 1 178 ? 3.918 37.281 -7.926 1 98.12 178 GLN B N 1
ATOM 5571 C CA . GLN B 1 178 ? 3.385 38.312 -7.055 1 98.12 178 GLN B CA 1
ATOM 5572 C C . GLN B 1 178 ? 3.887 38.125 -5.621 1 98.12 178 GLN B C 1
ATOM 5574 O O . GLN B 1 178 ? 3.822 39.062 -4.824 1 98.12 178 GLN B O 1
ATOM 5579 N N . TRP B 1 179 ? 4.324 36.969 -5.27 1 98.06 179 TRP B N 1
ATOM 5580 C CA . TRP B 1 179 ? 4.75 36.688 -3.908 1 98.06 179 TRP B CA 1
ATOM 5581 C C . TRP B 1 179 ? 6.273 36.688 -3.803 1 98.06 179 TRP B C 1
ATOM 5583 O O . TRP B 1 179 ? 6.945 35.875 -4.441 1 98.06 179 TRP B O 1
ATOM 5593 N N . ASN B 1 180 ? 6.844 37.5 -2.898 1 96.25 180 ASN B N 1
ATOM 5594 C CA . ASN B 1 180 ? 8.289 37.719 -2.895 1 96.25 180 ASN B CA 1
ATOM 5595 C C . ASN B 1 180 ? 8.93 37.188 -1.626 1 96.25 180 ASN B C 1
ATOM 5597 O O . ASN B 1 180 ? 10.117 37.406 -1.382 1 96.25 180 ASN B O 1
ATOM 5601 N N . SER B 1 181 ? 8.195 36.562 -0.799 1 97.81 181 SER B N 1
ATOM 5602 C CA . SER B 1 181 ? 8.758 35.875 0.354 1 97.81 181 SER B CA 1
ATOM 5603 C C . SER B 1 181 ? 9.328 34.531 -0.043 1 97.81 181 SER B C 1
ATOM 5605 O O . SER B 1 181 ? 8.773 33.844 -0.913 1 97.81 181 SER B O 1
ATOM 5607 N N . GLU B 1 182 ? 10.414 34.125 0.649 1 97.31 182 GLU B N 1
ATOM 5608 C CA . GLU B 1 182 ? 10.961 32.781 0.457 1 97.31 182 GLU B CA 1
ATOM 5609 C C . GLU B 1 182 ? 10.023 31.719 1.037 1 97.31 182 GLU B C 1
ATOM 5611 O O . GLU B 1 182 ? 10.109 30.531 0.671 1 97.31 182 GLU B O 1
ATOM 5616 N N . THR B 1 183 ? 9.195 32.188 1.926 1 98.25 183 THR B N 1
ATOM 5617 C CA . THR B 1 183 ? 8.328 31.266 2.652 1 98.25 183 THR B CA 1
ATOM 5618 C C . THR B 1 183 ? 6.863 31.625 2.453 1 98.25 183 THR B C 1
ATOM 5620 O O . THR B 1 183 ? 6.547 32.719 1.953 1 98.25 183 THR B O 1
ATOM 5623 N N . PHE B 1 184 ? 6.023 30.703 2.717 1 98.62 184 PHE B N 1
ATOM 5624 C CA . PHE B 1 184 ? 4.57 30.828 2.676 1 98.62 184 PHE B CA 1
ATOM 5625 C C . PHE B 1 184 ? 3.926 30.031 3.807 1 98.62 184 PHE B C 1
ATOM 5627 O O . PHE B 1 184 ? 4.383 28.938 4.145 1 98.62 184 PHE B O 1
ATOM 5634 N N . THR B 1 185 ? 2.916 30.547 4.359 1 98.38 185 THR B N 1
ATOM 5635 C CA . THR B 1 185 ? 2.262 29.953 5.52 1 98.38 185 THR B CA 1
ATOM 5636 C C . THR B 1 185 ? 1.757 28.547 5.195 1 98.38 185 THR B C 1
ATOM 5638 O O . THR B 1 185 ? 1.384 28.266 4.059 1 98.38 185 THR B O 1
ATOM 5641 N N . ALA B 1 186 ? 1.706 27.688 6.23 1 97.94 186 ALA B N 1
ATOM 5642 C CA . ALA B 1 186 ? 1.072 26.375 6.117 1 97.94 186 ALA B CA 1
ATOM 5643 C C . ALA B 1 186 ? -0.445 26.484 6.242 1 97.94 186 ALA B C 1
ATOM 5645 O O . ALA B 1 186 ? -1.172 25.547 5.891 1 97.94 186 ALA B O 1
ATOM 5646 N N . HIS B 1 187 ? -0.916 27.609 6.758 1 97.81 187 HIS B N 1
ATOM 5647 C CA . HIS B 1 187 ? -2.336 27.766 7.051 1 97.81 187 HIS B CA 1
ATOM 5648 C C . HIS B 1 187 ? -2.863 29.109 6.547 1 97.81 187 HIS B C 1
ATOM 5650 O O . HIS B 1 187 ? -3.311 29.938 7.34 1 97.81 187 HIS B O 1
ATOM 5656 N N . PRO B 1 188 ? -2.904 29.297 5.27 1 98.19 188 PRO B N 1
ATOM 5657 C CA . PRO B 1 188 ? -3.67 30.469 4.84 1 98.19 188 PRO B CA 1
ATOM 5658 C C . PRO B 1 188 ? -5.137 30.406 5.266 1 98.19 188 PRO B C 1
ATOM 5660 O O . PRO B 1 188 ? -5.656 29.312 5.535 1 98.19 188 PRO B O 1
ATOM 5663 N N . LYS B 1 189 ? -5.648 31.594 5.465 1 98.06 189 LYS B N 1
ATOM 5664 C CA . LYS B 1 189 ? -7.062 31.641 5.816 1 98.06 189 LYS B CA 1
ATOM 5665 C C . LYS B 1 189 ? -7.898 32.156 4.645 1 98.06 189 LYS B C 1
ATOM 5667 O O . LYS B 1 189 ? -7.473 33.062 3.922 1 98.06 189 LYS B O 1
ATOM 5672 N N . TYR B 1 190 ? -9.039 31.562 4.5 1 97.5 190 TYR B N 1
ATOM 5673 C CA . TYR B 1 190 ? -9.922 31.953 3.41 1 97.5 190 TYR B CA 1
ATOM 5674 C C . TYR B 1 190 ? -11.203 32.594 3.945 1 97.5 190 TYR B C 1
ATOM 5676 O O . TYR B 1 190 ? -11.891 32 4.785 1 97.5 190 TYR B O 1
ATOM 5684 N N . ASP B 1 191 ? -11.484 33.75 3.473 1 97.56 191 ASP B N 1
ATOM 5685 C CA . ASP B 1 191 ? -12.719 34.469 3.805 1 97.56 191 ASP B CA 1
ATOM 5686 C C . ASP B 1 191 ? -13.836 34.094 2.826 1 97.56 191 ASP B C 1
ATOM 5688 O O . ASP B 1 191 ? -13.789 34.469 1.656 1 97.56 191 ASP B O 1
ATOM 5692 N N . THR B 1 192 ? -14.859 33.469 3.332 1 94.94 192 THR B N 1
ATOM 5693 C CA . THR B 1 192 ? -15.898 32.938 2.465 1 94.94 192 THR B CA 1
ATOM 5694 C C . THR B 1 192 ? -16.844 34.031 1.998 1 94.94 192 THR B C 1
ATOM 5696 O O . THR B 1 192 ? -17.625 33.844 1.072 1 94.94 192 THR B O 1
ATOM 5699 N N . ILE B 1 193 ? -16.75 35.188 2.555 1 95.31 193 ILE B N 1
ATOM 5700 C CA . ILE B 1 193 ? -17.594 36.312 2.174 1 95.31 193 ILE B CA 1
ATOM 5701 C C . ILE B 1 193 ? -16.906 37.125 1.085 1 95.31 193 ILE B C 1
ATOM 5703 O O . ILE B 1 193 ? -17.469 37.312 -0.002 1 95.31 193 ILE B O 1
ATOM 5707 N N . THR B 1 194 ? -15.719 37.531 1.337 1 95.94 194 THR B N 1
ATOM 5708 C CA . THR B 1 194 ? -15.008 38.375 0.375 1 95.94 194 THR B CA 1
ATOM 5709 C C . THR B 1 194 ? -14.305 37.531 -0.676 1 95.94 194 THR B C 1
ATOM 5711 O O . THR B 1 194 ? -13.859 38.031 -1.706 1 95.94 194 THR B O 1
ATOM 5714 N N . ARG B 1 195 ? -14.172 36.25 -0.375 1 96.62 195 ARG B N 1
ATOM 5715 C CA . ARG B 1 195 ? -13.555 35.25 -1.245 1 96.62 195 ARG B CA 1
ATOM 5716 C C . ARG B 1 195 ? -12.078 35.562 -1.474 1 96.62 195 ARG B C 1
ATOM 5718 O O . ARG B 1 195 ? -11.594 35.5 -2.605 1 96.62 195 ARG B O 1
ATOM 5725 N N . GLU B 1 196 ? -11.43 36 -0.476 1 96.56 196 GLU B N 1
ATOM 5726 C CA . GLU B 1 196 ? -9.992 36.25 -0.52 1 96.56 196 GLU B CA 1
ATOM 5727 C C . GLU B 1 196 ? -9.234 35.25 0.351 1 96.56 196 GLU B C 1
ATOM 5729 O O . GLU B 1 196 ? -9.773 34.75 1.343 1 96.56 196 GLU B O 1
ATOM 5734 N N . MET B 1 197 ? -8.039 34.938 -0.039 1 98.06 197 MET B N 1
ATOM 5735 C CA . MET B 1 197 ? -7.109 34.156 0.781 1 98.06 197 MET B CA 1
ATOM 5736 C C . MET B 1 197 ? -6.09 35.062 1.454 1 98.06 197 MET B C 1
ATOM 5738 O O . MET B 1 197 ? -5.371 35.812 0.779 1 98.06 197 MET B O 1
ATOM 5742 N N . VAL B 1 198 ? -6.051 35.062 2.75 1 98.12 198 VAL B N 1
ATOM 5743 C CA . VAL B 1 198 ? -5.062 35.812 3.525 1 98.12 198 VAL B CA 1
ATOM 5744 C C . VAL B 1 198 ? -3.908 34.875 3.91 1 98.12 198 VAL B C 1
ATOM 5746 O O . VAL B 1 198 ? -4.121 33.719 4.254 1 98.12 198 VAL B O 1
ATOM 5749 N N . CYS B 1 199 ? -2.715 35.406 3.779 1 98.69 199 CYS B N 1
ATOM 5750 C CA . CYS B 1 199 ? -1.536 34.562 3.998 1 98.69 199 CYS B CA 1
ATOM 5751 C C . CYS B 1 199 ? -0.368 35.406 4.508 1 98.69 199 CYS B C 1
ATOM 5753 O O . CYS B 1 199 ? -0.462 36.625 4.582 1 98.69 199 CYS B O 1
ATOM 5755 N N . PHE B 1 200 ? 0.696 34.719 4.941 1 98.75 200 PHE B N 1
ATOM 5756 C CA . PHE B 1 200 ? 1.936 35.375 5.348 1 98.75 200 PHE B CA 1
ATOM 5757 C C . PHE B 1 200 ? 3.123 34.438 5.172 1 98.75 200 PHE B C 1
ATOM 5759 O O . PHE B 1 200 ? 2.947 33.25 4.895 1 98.75 200 PHE B O 1
ATOM 5766 N N . GLY B 1 201 ? 4.246 34.969 5.152 1 98.69 201 GLY B N 1
ATOM 5767 C CA . GLY B 1 201 ? 5.512 34.281 5.273 1 98.69 201 GLY B CA 1
ATOM 5768 C C . GLY B 1 201 ? 6.406 34.844 6.359 1 98.69 201 GLY B C 1
ATOM 5769 O O . GLY B 1 201 ? 6.516 36.062 6.516 1 98.69 201 GLY B O 1
ATOM 5770 N N . TYR B 1 202 ? 6.941 34 7.172 1 98.56 202 TYR B N 1
ATOM 5771 C CA . TYR B 1 202 ? 7.965 34.406 8.125 1 98.56 202 TYR B CA 1
ATOM 5772 C C . TYR B 1 202 ? 9.32 33.812 7.754 1 98.56 202 TYR B C 1
ATOM 5774 O O . TYR B 1 202 ? 9.414 32.969 6.883 1 98.56 202 TYR B O 1
ATOM 5782 N N . GLU B 1 203 ? 10.367 34.406 8.477 1 98.38 203 GLU B N 1
ATOM 5783 C CA . GLU B 1 203 ? 11.664 34.156 7.867 1 98.38 203 GLU B CA 1
ATOM 5784 C C . GLU B 1 203 ? 11.617 34.344 6.355 1 98.38 203 GLU B C 1
ATOM 5786 O O . GLU B 1 203 ? 12.133 33.531 5.594 1 98.38 203 GLU B O 1
ATOM 5791 N N . ALA B 1 204 ? 10.984 35.469 6.031 1 98.44 204 ALA B N 1
ATOM 5792 C CA . ALA B 1 204 ? 10.547 35.719 4.656 1 98.44 204 ALA B CA 1
ATOM 5793 C C . ALA B 1 204 ? 11.742 36.031 3.756 1 98.44 204 ALA B C 1
ATOM 5795 O O . ALA B 1 204 ? 11.664 35.844 2.537 1 98.44 204 ALA B O 1
ATOM 5796 N N . LYS B 1 205 ? 12.812 36.531 4.297 1 97.88 205 LYS B N 1
ATOM 5797 C CA . LYS B 1 205 ? 13.992 36.875 3.496 1 97.88 205 LYS B CA 1
ATOM 5798 C C . LYS B 1 205 ? 15.125 35.875 3.73 1 97.88 205 LYS B C 1
ATOM 5800 O O . LYS B 1 205 ? 16.281 36.125 3.395 1 97.88 205 LYS B O 1
ATOM 5805 N N . GLY B 1 206 ? 14.766 34.781 4.43 1 96.19 206 GLY B N 1
ATOM 5806 C CA . GLY B 1 206 ? 15.773 33.75 4.66 1 96.19 206 GLY B CA 1
ATOM 5807 C C . GLY B 1 206 ? 15.758 33.219 6.078 1 96.19 206 GLY B C 1
ATOM 5808 O O . GLY B 1 206 ? 15.117 33.781 6.961 1 96.19 206 GLY B O 1
ATOM 5809 N N . VAL B 1 207 ? 16.547 32.219 6.277 1 96.38 207 VAL B N 1
ATOM 5810 C CA . VAL B 1 207 ? 16.594 31.516 7.543 1 96.38 207 VAL B CA 1
ATOM 5811 C C . VAL B 1 207 ? 17.062 32.438 8.656 1 96.38 207 VAL B C 1
ATOM 5813 O O . VAL B 1 207 ? 17.984 33.219 8.461 1 96.38 207 VAL B O 1
ATOM 5816 N N . ALA B 1 208 ? 16.391 32.438 9.773 1 97.94 208 ALA B N 1
ATOM 5817 C CA . ALA B 1 208 ? 16.734 33.125 11.023 1 97.94 208 ALA B CA 1
ATOM 5818 C C . ALA B 1 208 ? 16.469 34.625 10.922 1 97.94 208 ALA B C 1
ATOM 5820 O O . ALA B 1 208 ? 16.891 35.375 11.781 1 97.94 208 ALA B O 1
ATOM 5821 N N . THR B 1 209 ? 15.836 35.094 9.859 1 98.38 209 THR B N 1
ATOM 5822 C CA . THR B 1 209 ? 15.484 36.531 9.781 1 98.38 209 THR B CA 1
ATOM 5823 C C . THR B 1 209 ? 14.164 36.781 10.5 1 98.38 209 THR B C 1
ATOM 5825 O O . THR B 1 209 ? 13.375 35.875 10.727 1 98.38 209 THR B O 1
ATOM 5828 N N . LYS B 1 210 ? 13.922 38 10.859 1 98.56 210 LYS B N 1
ATOM 5829 C CA . LYS B 1 210 ? 12.711 38.375 11.586 1 98.56 210 LYS B CA 1
ATOM 5830 C C . LYS B 1 210 ? 11.656 38.938 10.633 1 98.56 210 LYS B C 1
ATOM 5832 O O . LYS B 1 210 ? 10.57 39.312 11.07 1 98.56 210 LYS B O 1
ATOM 5837 N N . ASP B 1 211 ? 11.938 38.969 9.344 1 98.31 211 ASP B N 1
ATOM 5838 C CA . ASP B 1 211 ? 11.039 39.562 8.352 1 98.31 211 ASP B CA 1
ATOM 5839 C C . ASP B 1 211 ? 9.766 38.719 8.203 1 98.31 211 ASP B C 1
ATOM 5841 O O . ASP B 1 211 ? 9.82 37.5 8.219 1 98.31 211 ASP B O 1
ATOM 5845 N N . ILE B 1 212 ? 8.672 39.406 8.086 1 98.75 212 ILE B N 1
ATOM 5846 C CA . ILE B 1 212 ? 7.371 38.812 7.785 1 98.75 212 ILE B CA 1
ATOM 5847 C C . ILE B 1 212 ? 6.746 39.531 6.59 1 98.75 212 ILE B C 1
ATOM 5849 O O . ILE B 1 212 ? 6.844 40.75 6.473 1 98.75 212 ILE B O 1
ATOM 5853 N N . LEU B 1 213 ? 6.242 38.812 5.684 1 98.81 213 LEU B N 1
ATOM 5854 C CA . LEU B 1 213 ? 5.406 39.375 4.617 1 98.81 213 LEU B CA 1
ATOM 5855 C C . LEU B 1 213 ? 3.953 38.938 4.797 1 98.81 213 LEU B C 1
ATOM 5857 O O . LEU B 1 213 ? 3.643 37.75 4.816 1 98.81 213 LEU B O 1
ATOM 5861 N N . TYR B 1 214 ? 3.092 39.906 4.969 1 98.75 214 TYR B N 1
ATOM 5862 C CA . TYR B 1 214 ? 1.648 39.688 4.945 1 98.75 214 TYR B CA 1
ATOM 5863 C C . TYR B 1 214 ? 1.077 39.969 3.562 1 98.75 214 TYR B C 1
ATOM 5865 O O . TYR B 1 214 ? 1.492 40.938 2.9 1 98.75 214 TYR B O 1
ATOM 5873 N N . GLY B 1 215 ? 0.09 39.094 3.15 1 98.69 215 GLY B N 1
ATOM 5874 C CA . GLY B 1 215 ? -0.573 39.344 1.881 1 98.69 215 GLY B CA 1
ATOM 5875 C C . GLY B 1 215 ? -1.987 38.781 1.827 1 98.69 215 GLY B C 1
ATOM 5876 O O . GLY B 1 215 ? -2.379 38 2.67 1 98.69 215 GLY B O 1
ATOM 5877 N N . SER B 1 216 ? -2.758 39.344 0.873 1 98.44 216 SER B N 1
ATOM 5878 C CA . SER B 1 216 ? -4.094 38.875 0.555 1 98.44 216 SER B CA 1
ATOM 5879 C C . SER B 1 216 ? -4.289 38.719 -0.951 1 98.44 216 SER B C 1
ATOM 5881 O O . SER B 1 216 ? -3.902 39.594 -1.719 1 98.44 216 SER B O 1
ATOM 5883 N N . PHE B 1 217 ? -4.789 37.562 -1.336 1 98.12 217 PHE B N 1
ATOM 5884 C CA . PHE B 1 217 ? -5.133 37.312 -2.732 1 98.12 217 PHE B CA 1
ATOM 5885 C C . PHE B 1 217 ? -6.645 37.312 -2.924 1 98.12 217 PHE B C 1
ATOM 5887 O O . PHE B 1 217 ? -7.367 36.656 -2.178 1 98.12 217 PHE B O 1
ATOM 5894 N N . ASP B 1 218 ? -7.145 38 -3.928 1 96.88 218 ASP B N 1
ATOM 5895 C CA . ASP B 1 218 ? -8.578 38 -4.199 1 96.88 218 ASP B CA 1
ATOM 5896 C C . ASP B 1 218 ? -8.992 36.75 -4.988 1 96.88 218 ASP B C 1
ATOM 5898 O O . ASP B 1 218 ? -8.164 35.875 -5.234 1 96.88 218 ASP B O 1
ATOM 5902 N N . ARG B 1 219 ? -10.25 36.625 -5.328 1 93.94 219 ARG B N 1
ATOM 5903 C CA . ARG B 1 219 ? -10.828 35.438 -5.953 1 93.94 219 ARG B CA 1
ATOM 5904 C C . ARG B 1 219 ? -10.203 35.188 -7.32 1 93.94 219 ARG B C 1
ATOM 5906 O O . ARG B 1 219 ? -10.312 34.094 -7.863 1 93.94 219 ARG B O 1
ATOM 5913 N N . HIS B 1 220 ? -9.531 36.219 -7.906 1 94.75 220 HIS B N 1
ATOM 5914 C CA . HIS B 1 220 ? -8.938 36.094 -9.234 1 94.75 220 HIS B CA 1
ATOM 5915 C C . HIS B 1 220 ? -7.438 35.812 -9.133 1 94.75 220 HIS B C 1
ATOM 5917 O O . HIS B 1 220 ? -6.754 35.719 -10.156 1 94.75 220 HIS B O 1
ATOM 5923 N N . GLY B 1 221 ? -6.918 35.719 -7.957 1 95.56 221 GLY B N 1
ATOM 5924 C CA . GLY B 1 221 ? -5.508 35.406 -7.77 1 95.56 221 GLY B CA 1
ATOM 5925 C C . GLY B 1 221 ? -4.625 36.656 -7.789 1 95.56 221 GLY B C 1
ATOM 5926 O O . GLY B 1 221 ? -3.402 36.531 -7.898 1 95.56 221 GLY B O 1
ATOM 5927 N N . ARG B 1 222 ? -5.301 37.906 -7.742 1 96.5 222 ARG B N 1
ATOM 5928 C CA . ARG B 1 222 ? -4.551 39.156 -7.688 1 96.5 222 ARG B CA 1
ATOM 5929 C C . ARG B 1 222 ? -4.188 39.5 -6.25 1 96.5 222 ARG B C 1
ATOM 5931 O O . ARG B 1 222 ? -5.043 39.5 -5.363 1 96.5 222 ARG B O 1
ATOM 5938 N N . LEU B 1 223 ? -2.896 39.719 -5.977 1 98.44 223 LEU B N 1
ATOM 5939 C CA . LEU B 1 223 ? -2.436 40.188 -4.676 1 98.44 223 LEU B CA 1
ATOM 5940 C C . LEU B 1 223 ? -2.963 41.594 -4.383 1 98.44 223 LEU B C 1
ATOM 5942 O O . LEU B 1 223 ? -2.592 42.562 -5.062 1 98.44 223 LEU B O 1
ATOM 5946 N N . THR B 1 224 ? -3.768 41.781 -3.328 1 98.31 224 THR B N 1
ATOM 5947 C CA . THR B 1 224 ? -4.445 43.031 -3.068 1 98.31 224 THR B CA 1
ATOM 5948 C C . THR B 1 224 ? -3.855 43.75 -1.842 1 98.31 224 THR B C 1
ATOM 5950 O O . THR B 1 224 ? -4.031 44.938 -1.656 1 98.31 224 THR B O 1
ATOM 5953 N N . GLU B 1 225 ? -3.318 43.031 -0.938 1 98.31 225 GLU B N 1
ATOM 5954 C CA . GLU B 1 225 ? -2.576 43.531 0.209 1 98.31 225 GLU B CA 1
ATOM 5955 C C . GLU B 1 225 ? -1.163 42.969 0.254 1 98.31 225 GLU B C 1
ATOM 5957 O O . GLU B 1 225 ? -0.957 41.781 -0.042 1 98.31 225 GLU B O 1
ATOM 5962 N N . LYS B 1 226 ? -0.221 43.781 0.556 1 98.31 226 LYS B N 1
ATOM 5963 C CA . LYS B 1 226 ? 1.177 43.375 0.691 1 98.31 226 LYS B CA 1
ATOM 5964 C C . LYS B 1 226 ? 1.906 44.281 1.697 1 98.31 226 LYS B C 1
ATOM 5966 O O . LYS B 1 226 ? 2.135 45.438 1.44 1 98.31 226 LYS B O 1
ATOM 5971 N N . VAL B 1 227 ? 2.264 43.688 2.803 1 98.62 227 VAL B N 1
ATOM 5972 C CA . VAL B 1 227 ? 2.881 44.469 3.869 1 98.62 227 VAL B CA 1
ATOM 5973 C C . VAL B 1 227 ? 4.086 43.719 4.434 1 98.62 227 VAL B C 1
ATOM 5975 O O . VAL B 1 227 ? 3.955 42.594 4.895 1 98.62 227 VAL B O 1
ATOM 5978 N N . TRP B 1 228 ? 5.246 44.312 4.375 1 98.62 228 TRP B N 1
ATOM 5979 C CA . TRP B 1 228 ? 6.453 43.812 5.016 1 98.62 228 TRP B CA 1
ATOM 5980 C C . TRP B 1 228 ? 6.625 44.406 6.41 1 98.62 228 TRP B C 1
ATOM 5982 O O . TRP B 1 228 ? 6.461 45.625 6.598 1 98.62 228 TRP B O 1
ATOM 5992 N N . PHE B 1 229 ? 6.957 43.656 7.367 1 98.62 229 PHE B N 1
ATOM 5993 C CA . PHE B 1 229 ? 7.305 44.156 8.695 1 98.62 229 PHE B CA 1
ATOM 5994 C C . PHE B 1 229 ? 8.219 43.156 9.414 1 98.62 229 PHE B C 1
ATOM 5996 O O . PHE B 1 229 ? 8.578 42.125 8.859 1 98.62 229 PHE B O 1
ATOM 6003 N N . LYS B 1 230 ? 8.648 43.5 10.656 1 98.31 230 LYS B N 1
ATOM 6004 C CA . LYS B 1 230 ? 9.562 42.688 11.422 1 98.31 230 LYS B CA 1
ATOM 6005 C C . LYS B 1 230 ? 8.93 42.219 12.727 1 98.31 230 LYS B C 1
ATOM 6007 O O . LYS B 1 230 ? 8.219 42.969 13.383 1 98.31 230 LYS B O 1
ATOM 6012 N N . ALA B 1 231 ? 9.156 41 13.016 1 98.62 231 ALA B N 1
ATOM 6013 C CA . ALA B 1 231 ? 8.773 40.469 14.32 1 98.62 231 ALA B CA 1
ATOM 6014 C C . ALA B 1 231 ? 9.797 40.844 15.391 1 98.62 231 ALA B C 1
ATOM 6016 O O . ALA B 1 231 ? 10.938 41.188 15.07 1 98.62 231 ALA B O 1
ATOM 6017 N N . PRO B 1 232 ? 9.406 40.75 16.656 1 98.31 232 PRO B N 1
ATOM 6018 C CA . PRO B 1 232 ? 10.352 41.062 17.734 1 98.31 232 PRO B CA 1
ATOM 6019 C C . PRO B 1 232 ? 11.445 40 17.875 1 98.31 232 PRO B C 1
ATOM 6021 O O . PRO B 1 232 ? 12.539 40.312 18.359 1 98.31 232 PRO B O 1
ATOM 6024 N N . VAL B 1 233 ? 11.148 38.781 17.516 1 98.38 233 VAL B N 1
ATOM 6025 C CA . VAL B 1 233 ? 12.055 37.656 17.578 1 98.38 233 VAL B CA 1
ATOM 6026 C C . VAL B 1 233 ? 11.867 36.781 16.344 1 98.38 233 VAL B C 1
ATOM 6028 O O . VAL B 1 233 ? 10.844 36.875 15.648 1 98.38 233 VAL B O 1
ATOM 6031 N N . CYS B 1 234 ? 12.883 36 16.062 1 98.44 234 CYS B N 1
ATOM 6032 C CA . CYS B 1 234 ? 12.688 34.938 15.094 1 98.44 234 CYS B CA 1
ATOM 6033 C C . CYS B 1 234 ? 12.125 33.688 15.766 1 98.44 234 CYS B C 1
ATOM 6035 O O . CYS B 1 234 ? 12.875 32.75 16.094 1 98.44 234 CYS B O 1
ATOM 6037 N N . GLY B 1 235 ? 10.844 33.688 15.914 1 98.19 235 GLY B N 1
ATOM 6038 C CA . GLY B 1 235 ? 10.156 32.594 16.594 1 98.19 235 GLY B CA 1
ATOM 6039 C C . GLY B 1 235 ? 9.25 31.797 15.672 1 98.19 235 GLY B C 1
ATOM 6040 O O . GLY B 1 235 ? 8.906 32.25 14.586 1 98.19 235 GLY B O 1
ATOM 6041 N N . PHE B 1 236 ? 8.93 30.609 16.156 1 98 236 PHE B N 1
ATOM 6042 C CA . PHE B 1 236 ? 8.102 29.688 15.367 1 98 236 PHE B CA 1
ATOM 6043 C C . PHE B 1 236 ? 6.691 30.25 15.195 1 98 236 PHE B C 1
ATOM 6045 O O . PHE B 1 236 ? 6.023 30.578 16.172 1 98 236 PHE B O 1
ATOM 6052 N N . GLN B 1 237 ? 6.227 30.469 13.938 1 97.75 237 GLN B N 1
ATOM 6053 C CA . GLN B 1 237 ? 4.891 30.922 13.57 1 97.75 237 GLN B CA 1
ATOM 6054 C C . GLN B 1 237 ? 4.184 29.891 12.688 1 97.75 237 GLN B C 1
ATOM 6056 O O . GLN B 1 237 ? 4.406 29.844 11.477 1 97.75 237 GLN B O 1
ATOM 6061 N N . HIS B 1 238 ? 3.293 29.172 13.25 1 94.75 238 HIS B N 1
ATOM 6062 C CA . HIS B 1 238 ? 2.688 28.047 12.539 1 94.75 238 HIS B CA 1
ATOM 6063 C C . HIS B 1 238 ? 1.404 28.469 11.836 1 94.75 238 HIS B C 1
ATOM 6065 O O . HIS B 1 238 ? 1.102 27.984 10.742 1 94.75 238 HIS B O 1
ATOM 6071 N N . GLU B 1 239 ? 0.659 29.266 12.469 1 96.62 239 GLU B N 1
ATOM 6072 C CA . GLU B 1 239 ? -0.666 29.625 11.969 1 96.62 239 GLU B CA 1
ATOM 6073 C C . GLU B 1 239 ? -0.989 31.078 12.25 1 96.62 239 GLU B C 1
ATOM 6075 O O . GLU B 1 239 ? -0.345 31.719 13.086 1 96.62 239 GLU B O 1
ATOM 6080 N N . MET B 1 240 ? -1.879 31.688 11.453 1 98.31 240 MET B N 1
ATOM 6081 C CA . MET B 1 240 ? -2.414 33.031 11.648 1 98.31 240 MET B CA 1
ATOM 6082 C C . MET B 1 240 ? -3.922 33 11.875 1 98.31 240 MET B C 1
ATOM 6084 O O . MET B 1 240 ? -4.539 31.922 11.766 1 98.31 240 MET B O 1
ATOM 6088 N N . ALA B 1 241 ? -4.441 34.094 12.258 1 98.69 241 ALA B N 1
ATOM 6089 C CA . ALA B 1 241 ? -5.891 34.281 12.32 1 98.69 241 ALA B CA 1
ATOM 6090 C C . ALA B 1 241 ? -6.324 35.5 11.539 1 98.69 241 ALA B C 1
ATOM 6092 O O . ALA B 1 241 ? -5.488 36.312 11.102 1 98.69 241 ALA B O 1
ATOM 6093 N N . MET B 1 242 ? -7.559 35.531 11.297 1 98.56 242 MET B N 1
ATOM 6094 C CA . MET B 1 242 ? -8.133 36.688 10.625 1 98.56 242 MET B CA 1
ATOM 6095 C C . MET B 1 242 ? -9.523 37 11.172 1 98.56 242 MET B C 1
ATOM 6097 O O . MET B 1 242 ? -10.227 36.125 11.648 1 98.56 242 MET B O 1
ATOM 6101 N N . THR B 1 243 ? -9.844 38.219 11.242 1 98.56 243 THR B N 1
ATOM 6102 C CA . THR B 1 243 ? -11.195 38.75 11.438 1 98.56 243 THR B CA 1
ATOM 6103 C C . THR B 1 243 ? -11.617 39.594 10.25 1 98.56 243 THR B C 1
ATOM 6105 O O . THR B 1 243 ? -10.953 39.625 9.211 1 98.56 243 THR B O 1
ATOM 6108 N N . GLU B 1 244 ? -12.766 40.188 10.398 1 97.62 244 GLU B N 1
ATOM 6109 C CA . GLU B 1 244 ? -13.234 41.062 9.328 1 97.62 244 GLU B CA 1
ATOM 6110 C C . GLU B 1 244 ? -12.227 42.156 9.047 1 97.62 244 GLU B C 1
ATOM 6112 O O . GLU B 1 244 ? -12.016 42.531 7.895 1 97.62 244 GLU B O 1
ATOM 6117 N N . ASN B 1 245 ? -11.539 42.656 10.117 1 98.19 245 ASN B N 1
ATOM 6118 C CA . ASN B 1 245 ? -10.75 43.844 9.914 1 98.19 245 ASN B CA 1
ATOM 6119 C C . ASN B 1 245 ? -9.305 43.656 10.359 1 98.19 245 ASN B C 1
ATOM 6121 O O . ASN B 1 245 ? -8.477 44.562 10.18 1 98.19 245 ASN B O 1
ATOM 6125 N N . TRP B 1 246 ? -9.008 42.562 10.914 1 98.75 246 TRP B N 1
ATOM 6126 C CA . TRP B 1 246 ? -7.672 42.375 11.477 1 98.75 246 TRP B CA 1
ATOM 6127 C C . TRP B 1 246 ? -7.078 41.031 11.039 1 98.75 246 TRP B C 1
ATOM 6129 O O . TRP B 1 246 ? -7.812 40.094 10.75 1 98.75 246 TRP B O 1
ATOM 6139 N N . VAL B 1 247 ? -5.777 41 10.93 1 98.81 247 VAL B N 1
ATOM 6140 C CA . VAL B 1 247 ? -5.016 39.75 10.828 1 98.81 247 VAL B CA 1
ATOM 6141 C C . VAL B 1 247 ? -4.094 39.625 12.039 1 98.81 247 VAL B C 1
ATOM 6143 O O . VAL B 1 247 ? -3.609 40.625 12.578 1 98.81 247 VAL B O 1
ATOM 6146 N N . ILE B 1 248 ? -3.951 38.406 12.523 1 98.88 248 ILE B N 1
ATOM 6147 C CA . ILE B 1 248 ? -3.314 38.125 13.805 1 98.88 248 ILE B CA 1
ATOM 6148 C C . ILE B 1 248 ? -2.184 37.125 13.602 1 98.88 248 ILE B C 1
ATOM 6150 O O . ILE B 1 248 ? -2.357 36.094 12.922 1 98.88 248 ILE B O 1
ATOM 6154 N N . PHE B 1 249 ? -1.048 37.344 14.219 1 98.75 249 PHE B N 1
ATOM 6155 C CA . PHE B 1 249 ? 0.15 36.531 14.016 1 98.75 249 PHE B CA 1
ATOM 6156 C C . PHE B 1 249 ? 0.717 36.062 15.344 1 98.75 249 PHE B C 1
ATOM 6158 O O . PHE B 1 249 ? 1.567 36.75 15.938 1 98.75 249 PHE B O 1
ATOM 6165 N N . PRO B 1 250 ? 0.383 34.875 15.781 1 98.62 250 PRO B N 1
ATOM 6166 C CA . PRO B 1 250 ? 0.993 34.312 17 1 98.62 250 PRO B CA 1
ATOM 6167 C C . PRO B 1 250 ? 2.428 33.844 16.781 1 98.62 250 PRO B C 1
ATOM 6169 O O . PRO B 1 250 ? 2.742 33.281 15.727 1 98.62 250 PRO B O 1
ATOM 6172 N N . ILE B 1 251 ? 3.301 34.062 17.797 1 98.62 251 ILE B N 1
ATOM 6173 C CA . ILE B 1 251 ? 4.672 33.562 17.781 1 98.62 251 ILE B CA 1
ATOM 6174 C C . ILE B 1 251 ? 4.918 32.719 19.016 1 98.62 251 ILE B C 1
ATOM 6176 O O . ILE B 1 251 ? 4.758 33.156 20.141 1 98.62 251 ILE B O 1
ATOM 6180 N N . ILE B 1 252 ? 5.285 31.469 18.828 1 98.06 252 ILE B N 1
ATOM 6181 C CA . ILE B 1 252 ? 5.68 30.531 19.875 1 98.06 252 ILE B CA 1
ATOM 6182 C C . ILE B 1 252 ? 7.098 30.859 20.344 1 98.06 252 ILE B C 1
ATOM 6184 O O . ILE B 1 252 ? 7.977 31.141 19.531 1 98.06 252 ILE B O 1
ATOM 6188 N N . PRO B 1 253 ? 7.375 30.828 21.641 1 97.5 253 PRO B N 1
ATOM 6189 C CA . PRO B 1 253 ? 8.734 31.094 22.109 1 97.5 253 PRO B CA 1
ATOM 6190 C C . PRO B 1 253 ? 9.703 29.953 21.828 1 97.5 253 PRO B C 1
ATOM 6192 O O . PRO B 1 253 ? 10.391 29.469 22.734 1 97.5 253 PRO B O 1
ATOM 6195 N N . ALA B 1 254 ? 9.812 29.484 20.703 1 97.81 254 ALA B N 1
ATOM 6196 C CA . ALA B 1 254 ? 10.836 28.641 20.078 1 97.81 254 ALA B CA 1
ATOM 6197 C C . ALA B 1 254 ? 11.617 29.438 19.016 1 97.81 254 ALA B C 1
ATOM 6199 O O . ALA B 1 254 ? 11.109 29.703 17.938 1 97.81 254 ALA B O 1
ATOM 6200 N N . HIS B 1 255 ? 12.836 29.75 19.391 1 98.38 255 HIS B N 1
ATOM 6201 C CA . HIS B 1 255 ? 13.562 30.75 18.625 1 98.38 255 HIS B CA 1
ATOM 6202 C C . HIS B 1 255 ? 14.648 30.109 17.766 1 98.38 255 HIS B C 1
ATOM 6204 O O . HIS B 1 255 ? 15.172 29.047 18.109 1 98.38 255 HIS B O 1
ATOM 6210 N N . CYS B 1 256 ? 14.906 30.734 16.703 1 98.44 256 CYS B N 1
ATOM 6211 C CA . CYS B 1 256 ? 15.977 30.344 15.797 1 98.44 256 CYS B CA 1
ATOM 6212 C C . CYS B 1 256 ? 17.203 31.25 15.977 1 98.44 256 CYS B C 1
ATOM 6214 O O . CYS B 1 256 ? 17.062 32.438 16.203 1 98.44 256 CYS B O 1
ATOM 6216 N N . ASP B 1 257 ? 18.328 30.641 15.898 1 97.94 257 ASP B N 1
ATOM 6217 C CA . ASP B 1 257 ? 19.625 31.312 15.977 1 97.94 257 ASP B CA 1
ATOM 6218 C C . ASP B 1 257 ? 20.562 30.844 14.859 1 97.94 257 ASP B C 1
ATOM 6220 O O . ASP B 1 257 ? 20.844 29.656 14.734 1 97.94 257 ASP B O 1
ATOM 6224 N N . LEU B 1 258 ? 21.047 31.812 14.07 1 98.31 258 LEU B N 1
ATOM 6225 C CA . LEU B 1 258 ? 21.812 31.484 12.875 1 98.31 258 LEU B CA 1
ATOM 6226 C C . LEU B 1 258 ? 23.109 30.781 13.242 1 98.31 258 LEU B C 1
ATOM 6228 O O . LEU B 1 258 ? 23.531 29.828 12.562 1 98.31 258 LEU B O 1
ATOM 6232 N N . GLU B 1 259 ? 23.812 31.219 14.25 1 98.12 259 GLU B N 1
ATOM 6233 C CA . GLU B 1 259 ? 25.062 30.594 14.648 1 98.12 259 GLU B CA 1
ATOM 6234 C C . GLU B 1 259 ? 24.844 29.172 15.141 1 98.12 259 GLU B C 1
ATOM 6236 O O . GLU B 1 259 ? 25.672 28.281 14.898 1 98.12 259 GLU B O 1
ATOM 6241 N N . ARG B 1 260 ? 23.734 28.906 15.844 1 97.75 260 ARG B N 1
ATOM 6242 C CA . ARG B 1 260 ? 23.391 27.547 16.25 1 97.75 260 ARG B CA 1
ATOM 6243 C C . ARG B 1 260 ? 23.172 26.656 15.039 1 97.75 260 ARG B C 1
ATOM 6245 O O . ARG B 1 260 ? 23.609 25.5 15.023 1 97.75 260 ARG B O 1
ATOM 6252 N N . LEU B 1 261 ? 22.547 27.172 14.016 1 98.06 261 LEU B N 1
ATOM 6253 C CA . LEU B 1 261 ? 22.328 26.406 12.797 1 98.06 261 LEU B CA 1
ATOM 6254 C C . LEU B 1 261 ? 23.641 26.062 12.117 1 98.06 261 LEU B C 1
ATOM 6256 O O . LEU B 1 261 ? 23.859 24.906 11.719 1 98.06 261 LEU B O 1
ATOM 6260 N N . LYS B 1 262 ? 24.469 27.031 11.977 1 98.12 262 LYS B N 1
ATOM 6261 C CA . LYS B 1 262 ? 25.75 26.828 11.336 1 98.12 262 LYS B CA 1
ATOM 6262 C C . LYS B 1 262 ? 26.578 25.781 12.078 1 98.12 262 LYS B C 1
ATOM 6264 O O . LYS B 1 262 ? 27.375 25.062 11.469 1 98.12 262 LYS B O 1
ATOM 6269 N N . ALA B 1 263 ? 26.359 25.688 13.352 1 97.69 263 ALA B N 1
ATOM 6270 C CA . ALA B 1 263 ? 27.062 24.719 14.188 1 97.69 263 ALA B CA 1
ATOM 6271 C C . ALA B 1 263 ? 26.406 23.344 14.125 1 97.69 263 ALA B C 1
ATOM 6273 O O . ALA B 1 263 ? 26.828 22.422 14.812 1 97.69 263 ALA B O 1
ATOM 6274 N N . GLY B 1 264 ? 25.328 23.219 13.406 1 96 264 GLY B N 1
ATOM 6275 C CA . GLY B 1 264 ? 24.672 21.938 13.219 1 96 264 GLY B CA 1
ATOM 6276 C C . GLY B 1 264 ? 23.547 21.703 14.203 1 96 264 GLY B C 1
ATOM 6277 O O . GLY B 1 264 ? 23.047 20.594 14.336 1 96 264 GLY B O 1
ATOM 6278 N N . GLY B 1 265 ? 23.156 22.719 14.914 1 95.69 265 GLY B N 1
ATOM 6279 C CA . GLY B 1 265 ? 22.141 22.578 15.961 1 95.69 265 GLY B CA 1
ATOM 6280 C C . GLY B 1 265 ? 20.719 22.594 15.43 1 95.69 265 GLY B C 1
ATOM 6281 O O . GLY B 1 265 ? 20.516 22.547 14.219 1 95.69 265 GLY B O 1
ATOM 6282 N N . ASN B 1 266 ? 19.719 22.656 16.375 1 96.25 266 ASN B N 1
ATOM 6283 C CA . ASN B 1 266 ? 18.297 22.641 16.047 1 96.25 266 ASN B CA 1
ATOM 6284 C C . ASN B 1 266 ? 17.844 23.984 15.5 1 96.25 266 ASN B C 1
ATOM 6286 O O . ASN B 1 266 ? 18.344 25.031 15.914 1 96.25 266 ASN B O 1
ATOM 6290 N N . HIS B 1 267 ? 16.922 23.938 14.617 1 97.69 267 HIS B N 1
ATOM 6291 C CA . HIS B 1 267 ? 16.344 25.172 14.117 1 97.69 267 HIS B CA 1
ATOM 6292 C C . HIS B 1 267 ? 15.602 25.922 15.219 1 97.69 267 HIS B C 1
ATOM 6294 O O . HIS B 1 267 ? 15.75 27.141 15.344 1 97.69 267 HIS B O 1
ATOM 6300 N N . TRP B 1 268 ? 14.789 25.188 15.992 1 97.56 268 TRP B N 1
ATOM 6301 C CA . TRP B 1 268 ? 14.008 25.781 17.078 1 97.56 268 TRP B CA 1
ATOM 6302 C C . TRP B 1 268 ? 14.547 25.359 18.438 1 97.56 268 TRP B C 1
ATOM 6304 O O . TRP B 1 268 ? 14.797 24.172 18.672 1 97.56 268 TRP B O 1
ATOM 6314 N N . GLN B 1 269 ? 14.711 26.312 19.25 1 97.69 269 GLN B N 1
ATOM 6315 C CA . GLN B 1 269 ? 15.023 26.125 20.656 1 97.69 269 GLN B CA 1
ATOM 6316 C C . GLN B 1 269 ? 13.945 26.75 21.547 1 97.69 269 GLN B C 1
ATOM 6318 O O . GLN B 1 269 ? 13.609 27.922 21.391 1 97.69 269 GLN B O 1
ATOM 6323 N N . TRP B 1 270 ? 13.414 25.938 22.438 1 97.62 270 TRP B N 1
ATOM 6324 C CA . TRP B 1 270 ? 12.453 26.484 23.391 1 97.62 270 TRP B CA 1
ATOM 6325 C C . TRP B 1 270 ? 13.109 27.484 24.328 1 97.62 270 TRP B C 1
ATOM 6327 O O . TRP B 1 270 ? 14.164 27.219 24.906 1 97.62 270 TRP B O 1
ATOM 6337 N N . GLU B 1 271 ? 12.445 28.672 24.391 1 97.31 271 GLU B N 1
ATOM 6338 C CA . GLU B 1 271 ? 12.922 29.734 25.281 1 97.31 271 GLU B CA 1
ATOM 6339 C C . GLU B 1 271 ? 12.016 29.891 26.5 1 97.31 271 GLU B C 1
ATOM 6341 O O . GLU B 1 271 ? 11.102 30.703 26.484 1 97.31 271 GLU B O 1
ATOM 6346 N N . ALA B 1 272 ? 12.406 29.312 27.531 1 93.81 272 ALA B N 1
ATOM 6347 C CA . ALA B 1 272 ? 11.555 29.188 28.703 1 93.81 272 ALA B CA 1
ATOM 6348 C C . ALA B 1 272 ? 11.398 30.531 29.422 1 93.81 272 ALA B C 1
ATOM 6350 O O . ALA B 1 272 ? 10.508 30.688 30.266 1 93.81 272 ALA B O 1
ATOM 6351 N N . ASP B 1 273 ? 12.195 31.5 29.125 1 95.25 273 ASP B N 1
ATOM 6352 C CA . ASP B 1 273 ? 12.148 32.781 29.828 1 95.25 273 ASP B CA 1
ATOM 6353 C C . ASP B 1 273 ? 11.672 33.906 28.906 1 95.25 273 ASP B C 1
ATOM 6355 O O . ASP B 1 273 ? 11.773 35.094 29.25 1 95.25 273 ASP B O 1
ATOM 6359 N N . GLN B 1 274 ? 11.234 33.531 27.781 1 97.12 274 GLN B N 1
ATOM 6360 C CA . GLN B 1 274 ? 10.758 34.531 26.812 1 97.12 274 GLN B CA 1
ATOM 6361 C C . GLN B 1 274 ? 9.242 34.469 26.672 1 97.12 274 GLN B C 1
ATOM 6363 O O . GLN B 1 274 ? 8.641 33.406 26.812 1 97.12 274 GLN B O 1
ATOM 6368 N N . PRO B 1 275 ? 8.594 35.594 26.422 1 97.94 275 PRO B N 1
ATOM 6369 C CA . PRO B 1 275 ? 7.148 35.594 26.219 1 97.94 275 PRO B CA 1
ATOM 6370 C C . PRO B 1 275 ? 6.734 35.031 24.859 1 97.94 275 PRO B C 1
ATOM 6372 O O . PRO B 1 275 ? 7.57 34.906 23.969 1 97.94 275 PRO B O 1
ATOM 6375 N N . TYR B 1 276 ? 5.492 34.594 24.797 1 98.38 276 TYR B N 1
ATOM 6376 C CA . TYR B 1 276 ? 4.898 34.469 23.469 1 98.38 276 TYR B CA 1
ATOM 6377 C C . TYR B 1 276 ? 4.402 35.844 22.969 1 98.38 276 TYR B C 1
ATOM 6379 O O . TYR B 1 276 ? 4.203 36.75 23.75 1 98.38 276 TYR B O 1
ATOM 6387 N N . TYR B 1 277 ? 4.281 35.969 21.672 1 98.75 277 TYR B N 1
ATOM 6388 C CA . TYR B 1 277 ? 3.775 37.219 21.094 1 98.75 277 TYR B CA 1
ATOM 6389 C C . TYR B 1 277 ? 2.531 36.969 20.25 1 98.75 277 TYR B C 1
ATOM 6391 O O . TYR B 1 277 ? 2.332 35.844 19.75 1 98.75 277 TYR B O 1
ATOM 6399 N N . ILE B 1 278 ? 1.668 37.969 20.156 1 98.81 278 ILE B N 1
ATOM 6400 C CA . ILE B 1 278 ? 0.536 38.031 19.25 1 98.81 278 ILE B CA 1
ATOM 6401 C C . ILE B 1 278 ? 0.548 39.344 18.484 1 98.81 278 ILE B C 1
ATOM 6403 O O . ILE B 1 278 ? 0.256 40.406 19.062 1 98.81 278 ILE B O 1
ATOM 6407 N N . GLY B 1 279 ? 0.904 39.25 17.234 1 98.81 279 GLY B N 1
ATOM 6408 C CA . GLY B 1 279 ? 0.856 40.438 16.391 1 98.81 279 GLY B CA 1
ATOM 6409 C C . GLY B 1 279 ? -0.528 40.719 15.836 1 98.81 279 GLY B C 1
ATOM 6410 O O . GLY B 1 279 ? -1.246 39.781 15.438 1 98.81 279 GLY B O 1
ATOM 6411 N N . VAL B 1 280 ? -0.915 42 15.867 1 98.88 280 VAL B N 1
ATOM 6412 C CA . VAL B 1 280 ? -2.195 42.438 15.312 1 98.88 280 VAL B CA 1
ATOM 6413 C C . VAL B 1 280 ? -1.966 43.531 14.273 1 98.88 280 VAL B C 1
ATOM 6415 O O . VAL B 1 280 ? -1.283 44.531 14.555 1 98.88 280 VAL B O 1
ATOM 6418 N N . LEU B 1 281 ? -2.514 43.312 13.109 1 98.81 281 LEU B N 1
ATOM 6419 C CA . LEU B 1 281 ? -2.35 44.219 11.977 1 98.81 281 LEU B CA 1
ATOM 6420 C C . LEU B 1 281 ? -3.68 44.438 11.273 1 98.81 281 LEU B C 1
ATOM 6422 O O . LEU B 1 281 ? -4.465 43.531 11.086 1 98.81 281 LEU B O 1
ATOM 6426 N N . PRO B 1 282 ? -3.934 45.781 10.898 1 98.69 282 PRO B N 1
ATOM 6427 C CA . PRO B 1 282 ? -5.121 45.938 10.062 1 98.69 282 PRO B CA 1
ATOM 6428 C C . PRO B 1 282 ? -5.074 45.094 8.789 1 98.69 282 PRO B C 1
ATOM 6430 O O . PRO B 1 282 ? -4.031 45 8.141 1 98.69 282 PRO B O 1
ATOM 6433 N N . ARG B 1 283 ? -6.156 44.5 8.484 1 98.12 283 ARG B N 1
ATOM 6434 C CA . ARG B 1 283 ? -6.238 43.594 7.352 1 98.12 283 ARG B CA 1
ATOM 6435 C C . ARG B 1 283 ? -6.074 44.312 6.031 1 98.12 283 ARG B C 1
ATOM 6437 O O . ARG B 1 283 ? -5.57 43.75 5.055 1 98.12 283 ARG B O 1
ATOM 6444 N N . ARG B 1 284 ? -6.484 45.5 5.98 1 97.88 284 ARG B N 1
ATOM 6445 C CA . ARG B 1 284 ? -6.469 46.281 4.75 1 97.88 284 ARG B CA 1
ATOM 6446 C C . ARG B 1 284 ? -5.801 47.625 4.977 1 97.88 284 ARG B C 1
ATOM 6448 O O . ARG B 1 284 ? -5.984 48.25 6.023 1 97.88 284 ARG B O 1
ATOM 6455 N N . GLY B 1 285 ? -5.047 48 3.959 1 97.69 285 GLY B N 1
ATOM 6456 C CA . GLY B 1 285 ? -4.441 49.312 3.951 1 97.69 285 GLY B CA 1
ATOM 6457 C C . GLY B 1 285 ? -3.361 49.469 5.004 1 97.69 285 GLY B C 1
ATOM 6458 O O . GLY B 1 285 ? -2.986 50.594 5.34 1 97.69 285 GLY B O 1
ATOM 6459 N N . ALA B 1 286 ? -2.844 48.469 5.523 1 98.19 286 ALA B N 1
ATOM 6460 C CA . ALA B 1 286 ? -1.868 48.562 6.609 1 98.19 286 ALA B CA 1
ATOM 6461 C C . ALA B 1 286 ? -0.513 49.031 6.094 1 98.19 286 ALA B C 1
ATOM 6463 O O . ALA B 1 286 ? -0.129 48.719 4.965 1 98.19 286 ALA B O 1
ATOM 6464 N N . LYS B 1 287 ? 0.167 49.719 7.004 1 98 287 LYS B N 1
ATOM 6465 C CA . LYS B 1 287 ? 1.584 50.031 6.836 1 98 287 LYS B CA 1
ATOM 6466 C C . LYS B 1 287 ? 2.447 49.125 7.727 1 98 287 LYS B C 1
ATOM 6468 O O . LYS B 1 287 ? 1.957 48.562 8.695 1 98 287 LYS B O 1
ATOM 6473 N N . SER B 1 288 ? 3.67 49.125 7.387 1 97.44 288 SER B N 1
ATOM 6474 C CA . SER B 1 288 ? 4.621 48.312 8.133 1 97.44 288 SER B CA 1
ATOM 6475 C C . SER B 1 288 ? 4.629 48.688 9.609 1 97.44 288 SER B C 1
ATOM 6477 O O . SER B 1 288 ? 4.875 47.844 10.469 1 97.44 288 SER B O 1
ATOM 6479 N N . SER B 1 289 ? 4.359 49.938 9.859 1 97.19 289 SER B N 1
ATOM 6480 C CA . SER B 1 289 ? 4.449 50.438 11.219 1 97.19 289 SER B CA 1
ATOM 6481 C C . SER B 1 289 ? 3.17 50.156 12 1 97.19 289 SER B C 1
ATOM 6483 O O . SER B 1 289 ? 3.129 50.344 13.219 1 97.19 289 SER B O 1
ATOM 6485 N N . ASP B 1 290 ? 2.213 49.656 11.336 1 98 290 ASP B N 1
ATOM 6486 C CA . ASP B 1 290 ? 0.908 49.5 11.977 1 98 290 ASP B CA 1
ATOM 6487 C C . ASP B 1 290 ? 0.847 48.219 12.82 1 98 290 ASP B C 1
ATOM 6489 O O . ASP B 1 290 ? -0.077 48.062 13.617 1 98 290 ASP B O 1
ATOM 6493 N N . ILE B 1 291 ? 1.812 47.312 12.672 1 98.5 291 ILE B N 1
ATOM 6494 C CA . ILE B 1 291 ? 1.819 46.094 13.43 1 98.5 291 ILE B CA 1
ATOM 6495 C C . ILE B 1 291 ? 1.973 46.375 14.922 1 98.5 291 ILE B C 1
ATOM 6497 O O . ILE B 1 291 ? 2.822 47.188 15.312 1 98.5 291 ILE B O 1
ATOM 6501 N N . LYS B 1 292 ? 1.131 45.844 15.719 1 98.44 292 LYS B N 1
ATOM 6502 C CA . LYS B 1 292 ? 1.208 45.906 17.172 1 98.44 292 LYS B CA 1
ATOM 6503 C C . LYS B 1 292 ? 1.46 44.531 17.781 1 98.44 292 LYS B C 1
ATOM 6505 O O . LYS B 1 292 ? 0.68 43.594 17.562 1 98.44 292 LYS B O 1
ATOM 6510 N N . TRP B 1 293 ? 2.504 44.406 18.562 1 98.56 293 TRP B N 1
ATOM 6511 C CA . TRP B 1 293 ? 2.857 43.125 19.172 1 98.56 293 TRP B CA 1
ATOM 6512 C C . TRP B 1 293 ? 2.439 43.094 20.625 1 98.56 293 TRP B C 1
ATOM 6514 O O . TRP B 1 293 ? 3.096 43.688 21.484 1 98.56 293 TRP B O 1
ATOM 6524 N N . PHE B 1 294 ? 1.394 42.406 20.891 1 98.81 294 PHE B N 1
ATOM 6525 C CA . PHE B 1 294 ? 1.032 42.062 22.266 1 98.81 294 PHE B CA 1
ATOM 6526 C C . PHE B 1 294 ? 1.874 40.875 22.75 1 98.81 294 PHE B C 1
ATOM 6528 O O . PHE B 1 294 ? 2.514 40.188 21.953 1 98.81 294 PHE B O 1
ATOM 6535 N N . TYR B 1 295 ? 1.953 40.656 24.047 1 98.56 295 TYR B N 1
ATOM 6536 C CA . TYR B 1 295 ? 2.73 39.531 24.562 1 98.56 295 TYR B CA 1
ATOM 6537 C C . TYR B 1 295 ? 2.141 39 25.859 1 98.56 295 TYR B C 1
ATOM 6539 O O . TYR B 1 295 ? 1.365 39.688 26.531 1 98.56 295 TYR B O 1
ATOM 6547 N N . GLY B 1 296 ? 2.383 37.781 26.156 1 98.12 296 GLY B N 1
ATOM 6548 C CA . GLY B 1 296 ? 2.014 37.125 27.406 1 98.12 296 GLY B CA 1
ATOM 6549 C C . GLY B 1 296 ? 3.145 36.344 28.031 1 98.12 296 GLY B C 1
ATOM 6550 O O . GLY B 1 296 ? 4.227 36.25 27.453 1 98.12 296 GLY B O 1
ATOM 6551 N N . ASP B 1 297 ? 2.902 35.875 29.25 1 97.38 297 ASP B N 1
ATOM 6552 C CA . ASP B 1 297 ? 3.893 35 29.906 1 97.38 297 ASP B CA 1
ATOM 6553 C C . ASP B 1 297 ? 4.184 33.781 29.062 1 97.38 297 ASP B C 1
ATOM 6555 O O . ASP B 1 297 ? 3.35 33.344 28.266 1 97.38 297 ASP B O 1
ATOM 6559 N N . THR B 1 298 ? 5.367 33.219 29.328 1 96.62 298 THR B N 1
ATOM 6560 C CA . THR B 1 298 ? 5.848 32.094 28.516 1 96.62 298 THR B CA 1
ATOM 6561 C C . THR B 1 298 ? 4.789 31.016 28.422 1 96.62 298 THR B C 1
ATOM 6563 O O . THR B 1 298 ? 4.316 30.516 29.438 1 96.62 298 THR B O 1
ATOM 6566 N N . ALA B 1 299 ? 4.461 30.625 27.156 1 97.38 299 ALA B N 1
ATOM 6567 C CA . ALA B 1 299 ? 3.467 29.594 26.875 1 97.38 299 ALA B CA 1
ATOM 6568 C C . ALA B 1 299 ? 3.549 29.125 25.422 1 97.38 299 ALA B C 1
ATOM 6570 O O . ALA B 1 299 ? 4.105 29.828 24.578 1 97.38 299 ALA B O 1
ATOM 6571 N N . TYR B 1 300 ? 3.102 27.953 25.266 1 96.38 300 TYR B N 1
ATOM 6572 C CA . TYR B 1 300 ? 2.865 27.484 23.906 1 96.38 300 TYR B CA 1
ATOM 6573 C C . TYR B 1 300 ? 1.557 28.047 23.359 1 96.38 300 TYR B C 1
ATOM 6575 O O . TYR B 1 300 ? 0.513 27.953 24.016 1 96.38 300 TYR B O 1
ATOM 6583 N N . VAL B 1 301 ? 1.63 28.719 22.156 1 96.12 301 VAL B N 1
ATOM 6584 C CA . VAL B 1 301 ? 0.479 29.219 21.406 1 96.12 301 VAL B CA 1
ATOM 6585 C C . VAL B 1 301 ? 0.595 28.797 19.938 1 96.12 301 VAL B C 1
ATOM 6587 O O . VAL B 1 301 ? 1.347 29.406 19.172 1 96.12 301 VAL B O 1
ATOM 6590 N N . GLY B 1 302 ? -0.066 27.734 19.547 1 92.31 302 GLY B N 1
ATOM 6591 C CA . GLY B 1 302 ? 0.188 27.141 18.234 1 92.31 302 GLY B CA 1
ATOM 6592 C C . GLY B 1 302 ? -1.003 27.234 17.297 1 92.31 302 GLY B C 1
ATOM 6593 O O . GLY B 1 302 ? -1.193 28.25 16.625 1 92.31 302 GLY B O 1
ATOM 6594 N N . HIS B 1 303 ? -1.891 26.297 17.312 1 97.25 303 HIS B N 1
ATOM 6595 C CA . HIS B 1 303 ? -3.006 26.219 16.375 1 97.25 303 HIS B CA 1
ATOM 6596 C C . HIS B 1 303 ? -4.121 27.188 16.75 1 97.25 303 HIS B C 1
ATOM 6598 O O . HIS B 1 303 ? -4.426 27.359 17.938 1 97.25 303 HIS B O 1
ATOM 6604 N N . VAL B 1 304 ? -4.641 27.797 15.75 1 98.38 304 VAL B N 1
ATOM 6605 C CA . VAL B 1 304 ? -5.75 28.734 15.867 1 98.38 304 VAL B CA 1
ATOM 6606 C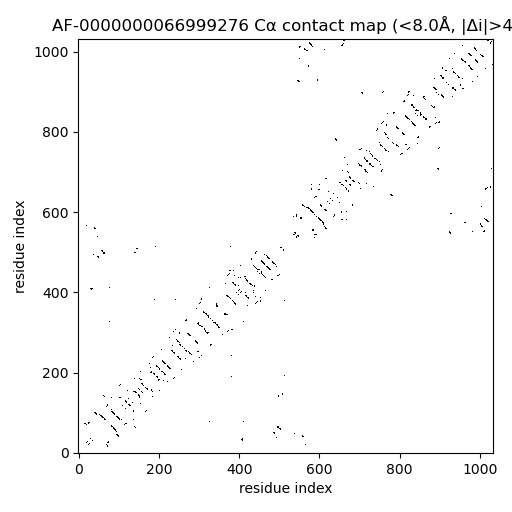 C . VAL B 1 304 ? -7.047 28.062 15.43 1 98.38 304 VAL B C 1
ATOM 6608 O O . VAL B 1 304 ? -7.109 27.469 14.352 1 98.38 304 VAL B O 1
ATOM 6611 N N . ALA B 1 305 ? -8.016 28.125 16.297 1 98.56 305 ALA B N 1
ATOM 6612 C CA . ALA B 1 305 ? -9.336 27.672 15.867 1 98.56 305 ALA B CA 1
ATOM 6613 C C . ALA B 1 305 ? -10.039 28.719 15.016 1 98.56 305 ALA B C 1
ATOM 6615 O O . ALA B 1 305 ? -10.461 28.438 13.891 1 98.56 305 ALA B O 1
ATOM 6616 N N . ASN B 1 306 ? -10.125 29.906 15.578 1 98.69 306 ASN B N 1
ATOM 6617 C CA . ASN B 1 306 ? -10.773 31 14.875 1 98.69 306 ASN B CA 1
ATOM 6618 C C . ASN B 1 306 ? -10.609 32.312 15.625 1 98.69 306 ASN B C 1
ATOM 6620 O O . ASN B 1 306 ? -10.117 32.344 16.75 1 98.69 306 ASN B O 1
ATOM 6624 N N . ALA B 1 307 ? -10.977 33.406 14.945 1 98.81 307 ALA B N 1
ATOM 6625 C CA . ALA B 1 307 ? -11.039 34.75 15.547 1 98.81 307 ALA B CA 1
ATOM 6626 C C . ALA B 1 307 ? -12.188 35.562 14.953 1 98.81 307 ALA B C 1
ATOM 6628 O O . ALA B 1 307 ? -12.57 35.344 13.797 1 98.81 307 ALA B O 1
ATOM 6629 N N . TRP B 1 308 ? -12.719 36.469 15.734 1 98.62 308 TRP B N 1
ATOM 6630 C CA . TRP B 1 308 ? -13.766 37.344 15.273 1 98.62 308 TRP B CA 1
ATOM 6631 C C . TRP B 1 308 ? -13.781 38.625 16.109 1 98.62 308 TRP B C 1
ATOM 6633 O O . TRP B 1 308 ? -12.953 38.812 17 1 98.62 308 TRP B O 1
ATOM 6643 N N . GLU B 1 309 ? -14.68 39.531 15.719 1 98.38 309 GLU B N 1
ATOM 6644 C CA . GLU B 1 309 ? -14.773 40.812 16.422 1 98.38 309 GLU B CA 1
ATOM 6645 C C . GLU B 1 309 ? -16.125 40.969 17.109 1 98.38 309 GLU B C 1
ATOM 6647 O O . GLU B 1 309 ? -17.156 40.562 16.547 1 98.38 309 GLU B O 1
ATOM 6652 N N . GLU B 1 310 ? -16.062 41.406 18.234 1 97.5 310 GLU B N 1
ATOM 6653 C CA . GLU B 1 310 ? -17.234 41.844 18.984 1 97.5 310 GLU B CA 1
ATOM 6654 C C . GLU B 1 310 ? -16.938 43.125 19.766 1 97.5 310 GLU B C 1
ATOM 6656 O O . GLU B 1 310 ? -15.977 43.188 20.531 1 97.5 310 GLU B O 1
ATOM 6661 N N . ASP B 1 311 ? -17.828 44.156 19.594 1 96.38 311 ASP B N 1
ATOM 6662 C CA . ASP B 1 311 ? -17.734 45.406 20.328 1 96.38 311 ASP B CA 1
ATOM 6663 C C . ASP B 1 311 ? -16.328 46 20.219 1 96.38 311 ASP B C 1
ATOM 6665 O O . ASP B 1 311 ? -15.734 46.406 21.219 1 96.38 311 ASP B O 1
ATOM 6669 N N . GLY B 1 312 ? -15.742 45.906 19.109 1 96.25 312 GLY B N 1
ATOM 6670 C CA . GLY B 1 312 ? -14.461 46.531 18.812 1 96.25 312 GLY B CA 1
ATOM 6671 C C . GLY B 1 312 ? -13.281 45.75 19.328 1 96.25 312 GLY B C 1
ATOM 6672 O O . GLY B 1 312 ? -12.133 46.188 19.219 1 96.25 312 GLY B O 1
ATOM 6673 N N . ARG B 1 313 ? -13.508 44.594 19.844 1 98.31 313 ARG B N 1
ATOM 6674 C CA . ARG B 1 313 ? -12.438 43.75 20.375 1 98.31 313 ARG B CA 1
ATOM 6675 C C . ARG B 1 313 ? -12.289 42.469 19.547 1 98.31 313 ARG B C 1
ATOM 6677 O O . ARG B 1 313 ? -13.266 42 18.969 1 98.31 313 ARG B O 1
ATOM 6684 N N . ILE B 1 314 ? -11.102 42 19.531 1 98.69 314 ILE B N 1
ATOM 6685 C CA . ILE B 1 314 ? -10.797 40.75 18.859 1 98.69 314 ILE B CA 1
ATOM 6686 C C . ILE B 1 314 ? -10.961 39.562 19.828 1 98.69 314 ILE B C 1
ATOM 6688 O O . ILE B 1 314 ? -10.391 39.594 20.922 1 98.69 314 ILE B O 1
ATOM 6692 N N . HIS B 1 315 ? -11.797 38.656 19.5 1 98.69 315 HIS B N 1
ATOM 6693 C CA . HIS B 1 315 ? -11.883 37.375 20.172 1 98.69 315 HIS B CA 1
ATOM 6694 C C . HIS B 1 315 ? -11.078 36.281 19.438 1 98.69 315 HIS B C 1
ATOM 6696 O O . HIS B 1 315 ? -11.352 36 18.266 1 98.69 315 HIS B O 1
ATOM 6702 N N . LEU B 1 316 ? -10.102 35.75 20.109 1 98.75 316 LEU B N 1
ATOM 6703 C CA . LEU B 1 316 ? -9.188 34.812 19.5 1 98.75 316 LEU B CA 1
ATOM 6704 C C . LEU B 1 316 ? -9.227 33.469 20.234 1 98.75 316 LEU B C 1
ATOM 6706 O O . LEU B 1 316 ? -9.023 33.406 21.438 1 98.75 316 LEU B O 1
ATOM 6710 N N . LEU B 1 317 ? -9.602 32.375 19.531 1 98.75 317 LEU B N 1
ATOM 6711 C CA . LEU B 1 317 ? -9.523 31.016 20.031 1 98.75 317 LEU B CA 1
ATOM 6712 C C . LEU B 1 317 ? -8.281 30.312 19.516 1 98.75 317 LEU B C 1
ATOM 6714 O O . LEU B 1 317 ? -8.133 30.109 18.297 1 98.75 317 LEU B O 1
ATOM 6718 N N . MET B 1 318 ? -7.43 29.922 20.438 1 98.56 318 MET B N 1
ATOM 6719 C CA . MET B 1 318 ? -6.148 29.344 20.047 1 98.56 318 MET B CA 1
ATOM 6720 C C . MET B 1 318 ? -5.633 28.391 21.125 1 98.56 318 MET B C 1
ATOM 6722 O O . MET B 1 318 ? -5.98 28.516 22.297 1 98.56 318 MET B O 1
ATOM 6726 N N . ALA B 1 319 ? -4.871 27.453 20.703 1 98.06 319 ALA B N 1
ATOM 6727 C CA . ALA B 1 319 ? -4.238 26.5 21.609 1 98.06 319 ALA B CA 1
ATOM 6728 C C . ALA B 1 319 ? -3.34 27.234 22.609 1 98.06 319 ALA B C 1
ATOM 6730 O O . ALA B 1 319 ? -2.682 28.219 22.266 1 98.06 319 ALA B O 1
ATOM 6731 N N . HIS B 1 320 ? -3.318 26.703 23.828 1 98 320 HIS B N 1
ATOM 6732 C CA . HIS B 1 320 ? -2.516 27.281 24.906 1 98 320 HIS B CA 1
ATOM 6733 C C . HIS B 1 320 ? -2.016 26.219 25.875 1 98 320 HIS B C 1
ATOM 6735 O O . HIS B 1 320 ? -2.803 25.406 26.359 1 98 320 HIS B O 1
ATOM 6741 N N . ALA B 1 321 ? -0.751 26.219 26.094 1 97 321 ALA B N 1
ATOM 6742 C CA . ALA B 1 321 ? -0.141 25.391 27.125 1 97 321 ALA B CA 1
ATOM 6743 C C . ALA B 1 321 ? 0.89 26.172 27.922 1 97 321 ALA B C 1
ATOM 6745 O O . ALA B 1 321 ? 1.64 26.969 27.375 1 97 321 ALA B O 1
ATOM 6746 N N . GLU B 1 322 ? 1.011 25.906 29.203 1 94.06 322 GLU B N 1
ATOM 6747 C CA . GLU B 1 322 ? 1.885 26.672 30.094 1 94.06 322 GLU B CA 1
ATOM 6748 C C . GLU B 1 322 ? 3.326 26.172 30 1 94.06 322 GLU B C 1
ATOM 6750 O O . GLU B 1 322 ? 4.094 26.312 30.953 1 94.06 322 GLU B O 1
ATOM 6755 N N . GLY B 1 323 ? 3.742 25.656 28.938 1 93.12 323 GLY B N 1
ATOM 6756 C CA . GLY B 1 323 ? 5.098 25.172 28.719 1 93.12 323 GLY B CA 1
ATOM 6757 C C . GLY B 1 323 ? 5.297 24.562 27.344 1 93.12 323 GLY B C 1
ATOM 6758 O O . GLY B 1 323 ? 4.488 24.766 26.438 1 93.12 323 GLY B O 1
ATOM 6759 N N . ASN B 1 324 ? 6.441 23.891 27.266 1 93.31 324 ASN B N 1
ATOM 6760 C CA . ASN B 1 324 ? 6.832 23.266 26 1 93.31 324 ASN B CA 1
ATOM 6761 C C . ASN B 1 324 ? 6.07 21.953 25.766 1 93.31 324 ASN B C 1
ATOM 6763 O O . ASN B 1 324 ? 6.18 21.016 26.562 1 93.31 324 ASN B O 1
ATOM 6767 N N . ILE B 1 325 ? 5.355 21.875 24.672 1 90.19 325 ILE B N 1
ATOM 6768 C CA . ILE B 1 325 ? 4.633 20.641 24.391 1 90.19 325 ILE B CA 1
ATOM 6769 C C . ILE B 1 325 ? 5.309 19.906 23.234 1 90.19 325 ILE B C 1
ATOM 6771 O O . ILE B 1 325 ? 4.934 18.766 22.922 1 90.19 325 ILE B O 1
ATOM 6775 N N . PHE B 1 326 ? 6.188 20.531 22.578 1 86.31 326 PHE B N 1
ATOM 6776 C CA . PHE B 1 326 ? 6.969 19.922 21.516 1 86.31 326 PHE B CA 1
ATOM 6777 C C . PHE B 1 326 ? 8.234 19.281 22.062 1 86.31 326 PHE B C 1
ATOM 6779 O O . PHE B 1 326 ? 9.297 19.906 22.094 1 86.31 326 PHE B O 1
ATOM 6786 N N . GLY B 1 327 ? 8.219 18.062 22.344 1 83.38 327 GLY B N 1
ATOM 6787 C CA . GLY B 1 327 ? 9.367 17.344 22.891 1 83.38 327 GLY B CA 1
ATOM 6788 C C . GLY B 1 327 ? 10.578 17.375 21.969 1 83.38 327 GLY B C 1
ATOM 6789 O O . GLY B 1 327 ? 11.711 17.25 22.438 1 83.38 327 GLY B O 1
ATOM 6790 N N . PHE B 1 328 ? 10.352 17.719 20.781 1 86.12 328 PHE B N 1
ATOM 6791 C CA . PHE B 1 328 ? 11.43 17.672 19.812 1 86.12 328 PHE B CA 1
ATOM 6792 C C . PHE B 1 328 ? 12.016 19.062 19.578 1 86.12 328 PHE B C 1
ATOM 6794 O O . PHE B 1 328 ? 12.875 19.25 18.719 1 86.12 328 PHE B O 1
ATOM 6801 N N . PHE B 1 329 ? 11.562 20.062 20.344 1 92.56 329 PHE B N 1
ATOM 6802 C CA . PHE B 1 329 ? 12.18 21.375 20.422 1 92.56 329 PHE B CA 1
ATOM 6803 C C . PHE B 1 329 ? 12.734 21.641 21.812 1 92.56 329 PHE B C 1
ATOM 6805 O O . PHE B 1 329 ? 12.141 22.391 22.594 1 92.56 329 PHE B O 1
ATOM 6812 N N . PRO B 1 330 ? 13.867 21.141 22.109 1 94.44 330 PRO B N 1
ATOM 6813 C CA . PRO B 1 330 ? 14.422 21.281 23.453 1 94.44 330 PRO B CA 1
ATOM 6814 C C . PRO B 1 330 ? 14.93 22.688 23.75 1 94.44 330 PRO B C 1
ATOM 6816 O O . PRO B 1 330 ? 15.047 23.5 22.828 1 94.44 330 PRO B O 1
ATOM 6819 N N . ASP B 1 331 ? 15.188 22.906 24.969 1 95.62 331 ASP B N 1
ATOM 6820 C CA . ASP B 1 331 ? 15.781 24.172 25.375 1 95.62 331 ASP B CA 1
ATOM 6821 C C . ASP B 1 331 ? 17.297 24.172 25.141 1 95.62 331 ASP B C 1
ATOM 6823 O O . ASP B 1 331 ? 17.828 23.266 24.5 1 95.62 331 ASP B O 1
ATOM 6827 N N . LYS B 1 332 ? 17.922 25.219 25.578 1 93.31 332 LYS B N 1
ATOM 6828 C CA . LYS B 1 332 ? 19.344 25.422 25.312 1 93.31 332 LYS B CA 1
ATOM 6829 C C . LYS B 1 332 ? 20.188 24.328 25.938 1 93.31 332 LYS B C 1
ATOM 6831 O O . LYS B 1 332 ? 21.328 24.078 25.516 1 93.31 332 LYS B O 1
ATOM 6836 N N . GLU B 1 333 ? 19.578 23.641 26.922 1 93.06 333 GLU B N 1
ATOM 6837 C CA . GLU B 1 333 ? 20.297 22.562 27.594 1 93.06 333 GLU B CA 1
ATOM 6838 C C . GLU B 1 333 ? 19.953 21.203 26.969 1 93.06 333 GLU B C 1
ATOM 6840 O O . GLU B 1 333 ? 20.406 20.156 27.453 1 93.06 333 GLU B O 1
ATOM 6845 N N . GLY B 1 334 ? 19.156 21.219 26 1 90.19 334 GLY B N 1
ATOM 6846 C CA . GLY B 1 334 ? 18.766 19.984 25.344 1 90.19 334 GLY B CA 1
ATOM 6847 C C . GLY B 1 334 ? 17.641 19.25 26.047 1 90.19 334 GLY B C 1
ATOM 6848 O O . GLY B 1 334 ? 17.391 18.078 25.766 1 90.19 334 GLY B O 1
ATOM 6849 N N . LYS B 1 335 ? 17 19.906 26.891 1 88.88 335 LYS B N 1
ATOM 6850 C CA . LYS B 1 335 ? 15.977 19.266 27.703 1 88.88 335 LYS B CA 1
ATOM 6851 C C . LYS B 1 335 ? 14.578 19.641 27.203 1 88.88 335 LYS B C 1
ATOM 6853 O O . LYS B 1 335 ? 14.344 20.766 26.766 1 88.88 335 LYS B O 1
ATOM 6858 N N . ALA B 1 336 ? 13.695 18.719 27.172 1 89.44 336 ALA B N 1
ATOM 6859 C CA . ALA B 1 336 ? 12.266 18.891 26.922 1 89.44 336 ALA B CA 1
ATOM 6860 C C . ALA B 1 336 ? 11.445 18.031 27.891 1 89.44 336 ALA B C 1
ATOM 6862 O O . ALA B 1 336 ? 11.859 16.938 28.266 1 89.44 336 ALA B O 1
ATOM 6863 N N . PRO B 1 337 ? 10.328 18.578 28.266 1 87.75 337 PRO B N 1
ATOM 6864 C CA . PRO B 1 337 ? 9.508 17.75 29.156 1 87.75 337 PRO B CA 1
ATOM 6865 C C . PRO B 1 337 ? 8.961 16.516 28.453 1 87.75 337 PRO B C 1
ATOM 6867 O O . PRO B 1 337 ? 8.742 16.531 27.25 1 87.75 337 PRO B O 1
ATOM 6870 N N . PRO B 1 338 ? 8.742 15.508 29.312 1 82.06 338 PRO B N 1
ATOM 6871 C CA . PRO B 1 338 ? 8.055 14.352 28.734 1 82.06 338 PRO B CA 1
ATOM 6872 C C . PRO B 1 338 ? 6.688 14.711 28.156 1 82.06 338 PRO B C 1
ATOM 6874 O O . PRO B 1 338 ? 6.008 15.602 28.672 1 82.06 338 PRO B O 1
ATOM 6877 N N . PRO B 1 339 ? 6.367 13.977 27.125 1 77.12 339 PRO B N 1
ATOM 6878 C CA . PRO B 1 339 ? 5.039 14.219 26.562 1 77.12 339 PRO B CA 1
ATOM 6879 C C . PRO B 1 339 ? 3.926 14.133 27.609 1 77.12 339 PRO B C 1
ATOM 6881 O O . PRO B 1 339 ? 3.955 13.25 28.469 1 77.12 339 PRO B O 1
ATOM 6884 N N . GLY B 1 340 ? 3.072 15.078 27.578 1 79.44 340 GLY B N 1
ATOM 6885 C CA . GLY B 1 340 ? 1.933 15.078 28.484 1 79.44 340 GLY B CA 1
ATOM 6886 C C . GLY B 1 340 ? 2.158 15.906 29.734 1 79.44 340 GLY B C 1
ATOM 6887 O O . GLY B 1 340 ? 1.225 16.141 30.5 1 79.44 340 GLY B O 1
ATOM 6888 N N . THR B 1 341 ? 3.334 16.375 29.938 1 87.69 341 THR B N 1
ATOM 6889 C CA . THR B 1 341 ? 3.641 17.188 31.109 1 87.69 341 THR B CA 1
ATOM 6890 C C . THR B 1 341 ? 2.773 18.453 31.125 1 87.69 341 THR B C 1
ATOM 6892 O O . THR B 1 341 ? 2.25 18.828 32.188 1 87.69 341 THR B O 1
ATOM 6895 N N . HIS B 1 342 ? 2.604 19.109 30 1 92.31 342 HIS B N 1
ATOM 6896 C CA . HIS B 1 342 ? 1.767 20.281 29.844 1 92.31 342 HIS B CA 1
ATOM 6897 C C . HIS B 1 342 ? 0.613 20.016 28.875 1 92.31 342 HIS B C 1
ATOM 6899 O O . HIS B 1 342 ? 0.818 19.938 27.672 1 92.31 342 HIS B O 1
ATOM 6905 N N . PRO B 1 343 ? -0.572 19.922 29.438 1 94 343 PRO B N 1
ATOM 6906 C CA . PRO B 1 343 ? -1.688 19.719 28.516 1 94 343 PRO B CA 1
ATOM 6907 C C . PRO B 1 343 ? -1.896 20.922 27.594 1 94 343 PRO B C 1
ATOM 6909 O O . PRO B 1 343 ? -1.751 22.062 28.016 1 94 343 PRO B O 1
ATOM 6912 N N . ASN B 1 344 ? -2.127 20.641 26.375 1 96 344 ASN B N 1
ATOM 6913 C CA . ASN B 1 344 ? -2.504 21.672 25.422 1 96 344 ASN B CA 1
ATOM 6914 C C . ASN B 1 344 ? -4.004 21.938 25.438 1 96 344 ASN B C 1
ATOM 6916 O O . ASN B 1 344 ? -4.805 21.078 25.078 1 96 344 ASN B O 1
ATOM 6920 N N . LEU B 1 345 ? -4.359 23.141 25.891 1 97.81 345 LEU B N 1
ATOM 6921 C CA . LEU B 1 345 ? -5.758 23.516 26.062 1 97.81 345 LEU B CA 1
ATOM 6922 C C . LEU B 1 345 ? -6.207 24.484 24.969 1 97.81 345 LEU B C 1
ATOM 6924 O O . LEU B 1 345 ? -5.414 24.859 24.109 1 97.81 345 LEU B O 1
ATOM 6928 N N . LEU B 1 346 ? -7.539 24.734 24.969 1 98.5 346 LEU B N 1
ATOM 6929 C CA . LEU B 1 346 ? -8.039 25.766 24.078 1 98.5 346 LEU B CA 1
ATOM 6930 C C . LEU B 1 346 ? -8.305 27.062 24.828 1 98.5 346 LEU B C 1
ATOM 6932 O O . LEU B 1 346 ? -9.203 27.109 25.688 1 98.5 346 LEU B O 1
ATOM 6936 N N . GLY B 1 347 ? -7.566 28.078 24.5 1 98.44 347 GLY B N 1
ATOM 6937 C CA . GLY B 1 347 ? -7.68 29.375 25.156 1 98.44 347 GLY B CA 1
ATOM 6938 C C . GLY B 1 347 ? -8.445 30.391 24.344 1 98.44 347 GLY B C 1
ATOM 6939 O O . GLY B 1 347 ? -8.406 30.375 23.109 1 98.44 347 GLY B O 1
ATOM 6940 N N . LYS B 1 348 ? -9.102 31.297 25.062 1 98.56 348 LYS B N 1
ATOM 6941 C CA . LYS B 1 348 ? -9.781 32.438 24.469 1 98.56 348 LYS B CA 1
ATOM 6942 C C . LYS B 1 348 ? -9.188 33.75 24.969 1 98.56 348 LYS B C 1
ATOM 6944 O O . LYS B 1 348 ? -9.211 34.031 26.172 1 98.56 348 LYS B O 1
ATOM 6949 N N . TRP B 1 349 ? -8.633 34.531 24.078 1 98.62 349 TRP B N 1
ATOM 6950 C CA . TRP B 1 349 ? -8.172 35.875 24.359 1 98.62 349 TRP B CA 1
ATOM 6951 C C . TRP B 1 349 ? -9.211 36.906 23.922 1 98.62 349 TRP B C 1
ATOM 6953 O O . TRP B 1 349 ? -9.898 36.719 22.906 1 98.62 349 TRP B O 1
ATOM 6963 N N . VAL B 1 350 ? -9.32 37.969 24.625 1 98.5 350 VAL B N 1
ATOM 6964 C CA . VAL B 1 350 ? -10.016 39.156 24.203 1 98.5 350 VAL B CA 1
ATOM 6965 C C . VAL B 1 350 ? -9.031 40.312 24.125 1 98.5 350 VAL B C 1
ATOM 6967 O O . VAL B 1 350 ? -8.492 40.75 25.141 1 98.5 350 VAL B O 1
ATOM 6970 N N . ILE B 1 351 ? -8.805 40.812 22.938 1 98.62 351 ILE B N 1
ATOM 6971 C CA . ILE B 1 351 ? -7.742 41.781 22.703 1 98.62 351 ILE B CA 1
ATOM 6972 C C . ILE B 1 351 ? -8.336 43.062 22.141 1 98.62 351 ILE B C 1
ATOM 6974 O O . ILE B 1 351 ? -9.109 43.031 21.188 1 98.62 351 ILE B O 1
ATOM 6978 N N . ASP B 1 352 ? -8.023 44.156 22.703 1 98.38 352 ASP B N 1
ATOM 6979 C CA . ASP B 1 352 ? -8.281 45.469 22.125 1 98.38 352 ASP B CA 1
ATOM 6980 C C . ASP B 1 352 ? -7.145 45.906 21.203 1 98.38 352 ASP B C 1
ATOM 6982 O O . ASP B 1 352 ? -6.055 46.219 21.672 1 98.38 352 ASP B O 1
ATOM 6986 N N . PRO B 1 353 ? -7.41 45.875 19.938 1 97.81 353 PRO B N 1
ATOM 6987 C CA . PRO B 1 353 ? -6.32 46.188 19 1 97.81 353 PRO B CA 1
ATOM 6988 C C . PRO B 1 353 ? -5.773 47.594 19.172 1 97.81 353 PRO B C 1
ATOM 6990 O O . PRO B 1 353 ? -4.703 47.906 18.641 1 97.81 353 PRO B O 1
ATOM 6993 N N . LYS B 1 354 ? -6.438 48.438 19.969 1 95.81 354 LYS B N 1
ATOM 6994 C CA . LYS B 1 354 ? -6.008 49.844 20.156 1 95.81 354 LYS B CA 1
ATOM 6995 C C . LYS B 1 354 ? -5.438 50.031 21.547 1 95.81 354 LYS B C 1
ATOM 6997 O O . LYS B 1 354 ? -5.082 51.156 21.922 1 95.81 354 LYS B O 1
ATOM 7002 N N . ALA B 1 355 ? -5.352 49.031 22.219 1 96.88 355 ALA B N 1
ATOM 7003 C CA . ALA B 1 355 ? -4.875 49.125 23.609 1 96.88 355 ALA B CA 1
ATOM 7004 C C . ALA B 1 355 ? -3.438 49.625 23.641 1 96.88 355 ALA B C 1
ATOM 7006 O O . ALA B 1 355 ? -2.641 49.344 22.75 1 96.88 355 ALA B O 1
ATOM 7007 N N . THR B 1 356 ? -3.117 50.375 24.75 1 96.25 356 THR B N 1
ATOM 7008 C CA . THR B 1 356 ? -1.742 50.781 25 1 96.25 356 THR B CA 1
ATOM 7009 C C . THR B 1 356 ? -1.016 49.75 25.875 1 96.25 356 THR B C 1
ATOM 7011 O O . THR B 1 356 ? 0.203 49.625 25.766 1 96.25 356 THR B O 1
ATOM 7014 N N . GLU B 1 357 ? -1.79 49.188 26.703 1 96.06 357 GLU B N 1
ATOM 7015 C CA . GLU B 1 357 ? -1.238 48.062 27.469 1 96.06 357 GLU B CA 1
ATOM 7016 C C . GLU B 1 357 ? -1.111 46.812 26.594 1 96.06 357 GLU B C 1
ATOM 7018 O O . GLU B 1 357 ? -2.115 46.281 26.156 1 96.06 357 GLU B O 1
ATOM 7023 N N . LEU B 1 358 ? 0.097 46.375 26.547 1 97.88 358 LEU B N 1
ATOM 7024 C CA . LEU B 1 358 ? 0.352 45.312 25.547 1 97.88 358 LEU B CA 1
ATOM 7025 C C . LEU B 1 358 ? 0.438 43.938 26.219 1 97.88 358 LEU B C 1
ATOM 7027 O O . LEU B 1 358 ? 0.361 42.906 25.547 1 97.88 358 LEU B O 1
ATOM 7031 N N . HIS B 1 359 ? 0.677 43.844 27.484 1 98.25 359 HIS B N 1
ATOM 7032 C CA . HIS B 1 359 ? 0.741 42.562 28.172 1 98.25 359 HIS B CA 1
ATOM 7033 C C . HIS B 1 359 ? -0.636 41.906 28.266 1 98.25 359 HIS B C 1
ATOM 7035 O O . HIS B 1 359 ? -1.581 42.5 28.766 1 98.25 359 HIS B O 1
ATOM 7041 N N . LEU B 1 360 ? -0.734 40.75 27.797 1 98.12 360 LEU B N 1
ATOM 7042 C CA . LEU B 1 360 ? -1.998 40.031 27.781 1 98.12 360 LEU B CA 1
ATOM 7043 C C . LEU B 1 360 ? -2.137 39.156 29.031 1 98.12 360 LEU B C 1
ATOM 7045 O O . LEU B 1 360 ? -1.161 38.562 29.484 1 98.12 360 LEU B O 1
ATOM 7049 N N . LYS B 1 361 ? -3.334 39.125 29.516 1 95.94 361 LYS B N 1
ATOM 7050 C CA . LYS B 1 361 ? -3.65 38.188 30.594 1 95.94 361 LYS B CA 1
ATOM 7051 C C . LYS B 1 361 ? -3.744 36.781 30.094 1 95.94 361 LYS B C 1
ATOM 7053 O O . LYS B 1 361 ? -3.912 36.531 28.891 1 95.94 361 LYS B O 1
ATOM 7058 N N . LYS B 1 362 ? -3.613 35.906 31.062 1 96.88 362 LYS B N 1
ATOM 7059 C CA . LYS B 1 362 ? -3.838 34.5 30.734 1 96.88 362 LYS B CA 1
ATOM 7060 C C . LYS B 1 362 ? -5.219 34.281 30.109 1 96.88 362 LYS B C 1
ATOM 7062 O O . LYS B 1 362 ? -6.203 34.875 30.578 1 96.88 362 LYS B O 1
ATOM 7067 N N . PRO B 1 363 ? -5.273 33.531 29.062 1 98.12 363 PRO B N 1
ATOM 7068 C CA . PRO B 1 363 ? -6.574 33.344 28.422 1 98.12 363 PRO B CA 1
ATOM 7069 C C . PRO B 1 363 ? -7.535 32.5 29.25 1 98.12 363 PRO B C 1
ATOM 7071 O O . PRO B 1 363 ? -7.098 31.719 30.125 1 98.12 363 PRO B O 1
ATOM 7074 N N . GLU B 1 364 ? -8.828 32.688 29 1 97.81 364 GLU B N 1
ATOM 7075 C CA . GLU B 1 364 ? -9.82 31.75 29.5 1 97.81 364 GLU B CA 1
ATOM 7076 C C . GLU B 1 364 ? -9.781 30.422 28.734 1 97.81 364 GLU B C 1
ATOM 7078 O O . GLU B 1 364 ? -9.789 30.406 27.516 1 97.81 364 GLU B O 1
ATOM 7083 N N . HIS B 1 365 ? -9.672 29.328 29.484 1 98 365 HIS B N 1
ATOM 7084 C CA . HIS B 1 365 ? -9.672 28.031 28.828 1 98 365 HIS B CA 1
ATOM 7085 C C . HIS B 1 365 ? -11.094 27.516 28.609 1 98 365 HIS B C 1
ATOM 7087 O O . HIS B 1 365 ? -11.781 27.172 29.578 1 98 365 HIS B O 1
ATOM 7093 N N . VAL B 1 366 ? -11.477 27.359 27.359 1 97.81 366 VAL B N 1
ATOM 7094 C CA . VAL B 1 366 ? -12.844 26.984 27.047 1 97.81 366 VAL B CA 1
ATOM 7095 C C . VAL B 1 366 ? -12.922 25.469 26.812 1 97.81 366 VAL B C 1
ATOM 7097 O O . VAL B 1 366 ? -14.008 24.891 26.859 1 97.81 366 VAL B O 1
ATOM 7100 N N . VAL B 1 367 ? -11.891 24.781 26.453 1 97 367 VAL B N 1
ATOM 7101 C CA . VAL B 1 367 ? -11.688 23.344 26.5 1 97 367 VAL B CA 1
ATOM 7102 C C . VAL B 1 367 ? -10.516 23.016 27.438 1 97 367 VAL B C 1
ATOM 7104 O O . VAL B 1 367 ? -9.367 23.359 27.141 1 97 367 VAL B O 1
ATOM 7107 N N . LYS B 1 368 ? -10.734 22.297 28.469 1 95.19 368 LYS B N 1
ATOM 7108 C CA . LYS B 1 368 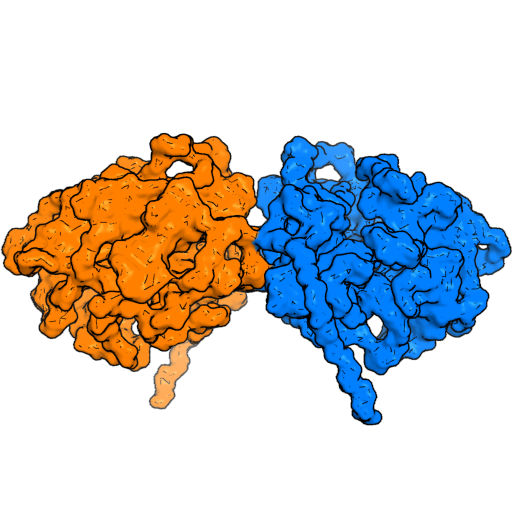? -9.742 22.125 29.516 1 95.19 368 LYS B CA 1
ATOM 7109 C C . LYS B 1 368 ? -9.117 20.734 29.453 1 95.19 368 LYS B C 1
ATOM 7111 O O . LYS B 1 368 ? -8.391 20.328 30.359 1 95.19 368 LYS B O 1
ATOM 7116 N N . TRP B 1 369 ? -9.469 20.031 28.438 1 94.69 369 TRP B N 1
ATOM 7117 C CA . TRP B 1 369 ? -8.836 18.734 28.172 1 94.69 369 TRP B CA 1
ATOM 7118 C C . TRP B 1 369 ? -7.676 18.891 27.188 1 94.69 369 TRP B C 1
ATOM 7120 O O . TRP B 1 369 ? -7.672 19.812 26.359 1 94.69 369 TRP B O 1
ATOM 7130 N N . ASP B 1 370 ? -6.66 18.031 27.297 1 95.81 370 ASP B N 1
ATOM 7131 C CA . ASP B 1 370 ? -5.582 18 26.312 1 95.81 370 ASP B CA 1
ATOM 7132 C C . ASP B 1 370 ? -6.125 17.766 24.906 1 95.81 370 ASP B C 1
ATOM 7134 O O . ASP B 1 370 ? -6.758 16.734 24.656 1 95.81 370 ASP B O 1
ATOM 7138 N N . ASN B 1 371 ? -5.977 18.75 24.031 1 96.38 371 ASN B N 1
ATOM 7139 C CA . ASN B 1 371 ? -6.555 18.672 22.703 1 96.38 371 ASN B CA 1
ATOM 7140 C C . ASN B 1 371 ? -5.684 19.391 21.672 1 96.38 371 ASN B C 1
ATOM 7142 O O . ASN B 1 371 ? -4.797 20.172 22.031 1 96.38 371 ASN B O 1
ATOM 7146 N N . GLU B 1 372 ? -5.902 19.047 20.391 1 95.31 372 GLU B N 1
ATOM 7147 C CA . GLU B 1 372 ? -5.191 19.641 19.25 1 95.31 372 GLU B CA 1
ATOM 7148 C C . GLU B 1 372 ? -6 19.516 17.969 1 95.31 372 GLU B C 1
ATOM 7150 O O . GLU B 1 372 ? -7.102 18.969 17.969 1 95.31 372 GLU B O 1
ATOM 7155 N N . PHE B 1 373 ? -5.438 20.078 16.922 1 96.69 373 PHE B N 1
ATOM 7156 C CA . PHE B 1 373 ? -6.016 20 15.594 1 96.69 373 PHE B CA 1
ATOM 7157 C C . PHE B 1 373 ? -7.387 20.656 15.555 1 96.69 373 PHE B C 1
ATOM 7159 O O . PHE B 1 373 ? -8.367 20.047 15.125 1 96.69 373 PHE B O 1
ATOM 7166 N N . LEU B 1 374 ? -7.383 21.906 15.938 1 98.06 374 LEU B N 1
ATOM 7167 C CA . LEU B 1 374 ? -8.602 22.688 16.094 1 98.06 374 LEU B CA 1
ATOM 7168 C C . LEU B 1 374 ? -9.219 23.016 14.734 1 98.06 374 LEU B C 1
ATOM 7170 O O . LEU B 1 374 ? -8.523 23.5 13.836 1 98.06 374 LEU B O 1
ATOM 7174 N N . ARG B 1 375 ? -10.461 22.719 14.664 1 98.38 375 ARG B N 1
ATOM 7175 C CA . ARG B 1 375 ? -11.211 22.984 13.445 1 98.38 375 ARG B CA 1
ATOM 7176 C C . ARG B 1 375 ? -12.555 23.641 13.758 1 98.38 375 ARG B C 1
ATOM 7178 O O . ARG B 1 375 ? -13.086 23.469 14.859 1 98.38 375 ARG B O 1
ATOM 7185 N N . VAL B 1 376 ? -13.039 24.422 12.844 1 98.44 376 VAL B N 1
ATOM 7186 C CA . VAL B 1 376 ? -14.375 25 12.906 1 98.44 376 VAL B CA 1
ATOM 7187 C C . VAL B 1 376 ? -15.109 24.766 11.586 1 98.44 376 VAL B C 1
ATOM 7189 O O . VAL B 1 376 ? -14.609 24.047 10.719 1 98.44 376 VAL B O 1
ATOM 7192 N N . ASP B 1 377 ? -16.375 25.188 11.562 1 98.44 377 ASP B N 1
ATOM 7193 C CA . ASP B 1 377 ? -17.094 25.312 10.297 1 98.44 377 ASP B CA 1
ATOM 7194 C C . ASP B 1 377 ? -16.469 26.406 9.422 1 98.44 377 ASP B C 1
ATOM 7196 O O . ASP B 1 377 ? -16.672 27.594 9.688 1 98.44 377 ASP B O 1
ATOM 7200 N N . ASP B 1 378 ? -15.797 25.953 8.359 1 97.06 378 ASP B N 1
ATOM 7201 C CA . ASP B 1 378 ? -14.984 26.859 7.57 1 97.06 378 ASP B CA 1
ATOM 7202 C C . ASP B 1 378 ? -15.836 27.953 6.938 1 97.06 378 ASP B C 1
ATOM 7204 O O . ASP B 1 378 ? -15.32 29 6.539 1 97.06 378 ASP B O 1
ATOM 7208 N N . ARG B 1 379 ? -17.156 27.828 6.824 1 96.31 379 ARG B N 1
ATOM 7209 C CA . ARG B 1 379 ? -18.047 28.859 6.32 1 96.31 379 ARG B CA 1
ATOM 7210 C C . ARG B 1 379 ? -18.016 30.094 7.211 1 96.31 379 ARG B C 1
ATOM 7212 O O . ARG B 1 379 ? -18.312 31.203 6.754 1 96.31 379 ARG B O 1
ATOM 7219 N N . PHE B 1 380 ? -17.5 29.812 8.422 1 96.88 380 PHE B N 1
ATOM 7220 C CA . PHE B 1 380 ? -17.578 30.875 9.414 1 96.88 380 PHE B CA 1
ATOM 7221 C C . PHE B 1 380 ? -16.172 31.344 9.812 1 96.88 380 PHE B C 1
ATOM 7223 O O . PHE B 1 380 ? -16 31.969 10.859 1 96.88 380 PHE B O 1
ATOM 7230 N N . MET B 1 381 ? -15.234 31.016 9.078 1 96.94 381 MET B N 1
ATOM 7231 C CA . MET B 1 381 ? -13.867 31.469 9.344 1 96.94 381 MET B CA 1
ATOM 7232 C C . MET B 1 381 ? -13.781 33 9.359 1 96.94 381 MET B C 1
ATOM 7234 O O . MET B 1 381 ? -14.211 33.656 8.414 1 96.94 381 MET B O 1
ATOM 7238 N N . GLY B 1 382 ? -13.281 33.562 10.445 1 97.5 382 GLY B N 1
ATOM 7239 C CA . GLY B 1 382 ? -13.125 35 10.578 1 97.5 382 GLY B CA 1
ATOM 7240 C C . GLY B 1 382 ? -14.344 35.656 11.18 1 97.5 382 GLY B C 1
ATOM 7241 O O . GLY B 1 382 ? -14.359 36.875 11.359 1 97.5 382 GLY B O 1
ATOM 7242 N N . TYR B 1 383 ? -15.305 34.844 11.531 1 97.06 383 TYR B N 1
ATOM 7243 C CA . TYR B 1 383 ? -16.562 35.344 12.078 1 97.06 383 TYR B CA 1
ATOM 7244 C C . TYR B 1 383 ? -16.953 34.594 13.344 1 97.06 383 TYR B C 1
ATOM 7246 O O . TYR B 1 383 ? -16.312 33.594 13.688 1 97.06 383 TYR B O 1
ATOM 7254 N N . LYS B 1 384 ? -17.953 35.156 13.977 1 96.5 384 LYS B N 1
ATOM 7255 C CA . LYS B 1 384 ? -18.328 34.594 15.273 1 96.5 384 LYS B CA 1
ATOM 7256 C C . LYS B 1 384 ? -18.547 33.094 15.188 1 96.5 384 LYS B C 1
ATOM 7258 O O . LYS B 1 384 ? -19.234 32.594 14.281 1 96.5 384 LYS B O 1
ATOM 7263 N N . THR B 1 385 ? -18 32.375 16.172 1 95.31 385 THR B N 1
ATOM 7264 C CA . THR B 1 385 ? -17.953 30.922 16.156 1 95.31 385 THR B CA 1
ATOM 7265 C C . THR B 1 385 ? -18.656 30.344 17.375 1 95.31 385 THR B C 1
ATOM 7267 O O . THR B 1 385 ? -18.438 30.797 18.5 1 95.31 385 THR B O 1
ATOM 7270 N N . ARG B 1 386 ? -19.438 29.344 17.094 1 97.94 386 ARG B N 1
ATOM 7271 C CA . ARG B 1 386 ? -20.109 28.672 18.203 1 97.94 386 ARG B CA 1
ATOM 7272 C C . ARG B 1 386 ? -19.516 27.281 18.438 1 97.94 386 ARG B C 1
ATOM 7274 O O . ARG B 1 386 ? -19.406 26.844 19.578 1 97.94 386 ARG B O 1
ATOM 7281 N N . TYR B 1 387 ? -19.172 26.578 17.422 1 98.69 387 TYR B N 1
ATOM 7282 C CA . TYR B 1 387 ? -18.734 25.188 17.562 1 98.69 387 TYR B CA 1
ATOM 7283 C C . TYR B 1 387 ? -17.266 25.031 17.188 1 98.69 387 TYR B C 1
ATOM 7285 O O . TYR B 1 387 ? -16.812 25.625 16.203 1 98.69 387 TYR B O 1
ATOM 7293 N N . VAL B 1 388 ? -16.547 24.281 17.984 1 98.75 388 VAL B N 1
ATOM 7294 C CA . VAL B 1 388 ? -15.172 23.906 17.703 1 98.75 388 VAL B CA 1
ATOM 7295 C C . VAL B 1 388 ? -15.039 22.375 17.719 1 98.75 388 VAL B C 1
ATOM 7297 O O . VAL B 1 388 ? -15.695 21.688 18.5 1 98.75 388 VAL B O 1
ATOM 7300 N N . PHE B 1 389 ? -14.289 21.844 16.828 1 98.81 389 PHE B N 1
ATOM 7301 C CA . PHE B 1 389 ? -13.977 20.422 16.734 1 98.81 389 PHE B CA 1
ATOM 7302 C C . PHE B 1 389 ? -12.477 20.188 16.875 1 98.81 389 PHE B C 1
ATOM 7304 O O . PHE B 1 389 ? -11.68 21.109 16.719 1 98.81 389 PHE B O 1
ATOM 7311 N N . GLY B 1 390 ? -12.094 18.953 17.188 1 98.38 390 GLY B N 1
ATOM 7312 C CA . GLY B 1 390 ? -10.688 18.594 17.281 1 98.38 390 GLY B CA 1
ATOM 7313 C C . GLY B 1 390 ? -10.469 17.188 17.812 1 98.38 390 GLY B C 1
ATOM 7314 O O . GLY B 1 390 ? -11.406 16.391 17.875 1 98.38 390 GLY B O 1
ATOM 7315 N N . ALA B 1 391 ? -9.227 16.875 18.031 1 97.88 391 ALA B N 1
ATOM 7316 C CA . ALA B 1 391 ? -8.836 15.633 18.688 1 97.88 391 ALA B CA 1
ATOM 7317 C C . ALA B 1 391 ? -8.539 15.867 20.172 1 97.88 391 ALA B C 1
ATOM 7319 O O . ALA B 1 391 ? -7.988 16.906 20.531 1 97.88 391 ALA B O 1
ATOM 7320 N N . VAL B 1 392 ? -8.859 14.883 20.969 1 97.5 392 VAL B N 1
ATOM 7321 C CA . VAL B 1 392 ? -8.719 15.07 22.422 1 97.5 392 VAL B CA 1
ATOM 7322 C C . VAL B 1 392 ? -8.359 13.75 23.078 1 97.5 392 VAL B C 1
ATOM 7324 O O . VAL B 1 392 ? -8.547 12.68 22.5 1 97.5 392 VAL B O 1
ATOM 7327 N N . THR B 1 393 ? -7.773 13.828 24.234 1 95.69 393 THR B N 1
ATOM 7328 C CA . THR B 1 393 ? -7.586 12.656 25.078 1 95.69 393 THR B CA 1
ATOM 7329 C C . THR B 1 393 ? -8.758 12.508 26.047 1 95.69 393 THR B C 1
ATOM 7331 O O . THR B 1 393 ? -8.969 13.367 26.906 1 95.69 393 THR B O 1
ATOM 7334 N N . ASP B 1 394 ? -9.469 11.5 25.859 1 95.5 394 ASP B N 1
ATOM 7335 C CA . ASP B 1 394 ? -10.602 11.18 26.734 1 95.5 394 ASP B CA 1
ATOM 7336 C C . ASP B 1 394 ? -10.359 9.867 27.469 1 95.5 394 ASP B C 1
ATOM 7338 O O . ASP B 1 394 ? -10.562 8.789 26.906 1 95.5 394 ASP B O 1
ATOM 7342 N N . ASN B 1 395 ? -10.125 9.922 28.719 1 92.38 395 ASN B N 1
ATOM 7343 C CA . ASN B 1 395 ? -9.859 8.727 29.516 1 92.38 395 ASN B CA 1
ATOM 7344 C C . ASN B 1 395 ? -11.109 8.25 30.25 1 92.38 395 ASN B C 1
ATOM 7346 O O . ASN B 1 395 ? -11.086 7.223 30.922 1 92.38 395 ASN B O 1
ATOM 7350 N N . SER B 1 396 ? -12.148 8.93 30.094 1 92.44 396 SER B N 1
ATOM 7351 C CA . SER B 1 396 ? -13.367 8.602 30.828 1 92.44 396 SER B CA 1
ATOM 7352 C C . SER B 1 396 ? -14.07 7.395 30.234 1 92.44 396 SER B C 1
ATOM 7354 O O . SER B 1 396 ? -14.938 6.797 30.875 1 92.44 396 SER B O 1
ATOM 7356 N N . LYS B 1 397 ? -13.773 7.012 29.078 1 90.69 397 LYS B N 1
ATOM 7357 C CA . LYS B 1 397 ? -14.469 5.934 28.391 1 90.69 397 LYS B CA 1
ATOM 7358 C C . LYS B 1 397 ? -13.586 4.699 28.25 1 90.69 397 LYS B C 1
ATOM 7360 O O . LYS B 1 397 ? -13.703 3.945 27.281 1 90.69 397 LYS B O 1
ATOM 7365 N N . GLY B 1 398 ? -12.609 4.477 29.078 1 89.5 398 GLY B N 1
ATOM 7366 C CA . GLY B 1 398 ? -11.742 3.311 29.078 1 89.5 398 GLY B CA 1
ATOM 7367 C C . GLY B 1 398 ? -10.32 3.631 28.656 1 89.5 398 GLY B C 1
ATOM 7368 O O . GLY B 1 398 ? -9.398 2.865 28.938 1 89.5 398 GLY B O 1
ATOM 7369 N N . GLY B 1 399 ? -10.133 4.691 27.938 1 93.81 399 GLY B N 1
ATOM 7370 C CA . GLY B 1 399 ? -8.805 5.168 27.609 1 93.81 399 GLY B CA 1
ATOM 7371 C C . GLY B 1 399 ? -8.094 4.289 26.594 1 93.81 399 GLY B C 1
ATOM 7372 O O . GLY B 1 399 ? -8.734 3.6 25.797 1 93.81 399 GLY B O 1
ATOM 7373 N N . THR B 1 400 ? -6.805 4.406 26.469 1 96.56 400 THR B N 1
ATOM 7374 C CA . THR B 1 400 ? -5.961 3.689 25.516 1 96.56 400 THR B CA 1
ATOM 7375 C C . THR B 1 400 ? -5.234 2.535 26.203 1 96.56 400 THR B C 1
ATOM 7377 O O . THR B 1 400 ? -4.734 2.686 27.312 1 96.56 400 THR B O 1
ATOM 7380 N N . ASP B 1 401 ? -5.191 1.348 25.609 1 97.44 401 ASP B N 1
ATOM 7381 C CA . ASP B 1 401 ? -4.367 0.241 26.078 1 97.44 401 ASP B CA 1
ATOM 7382 C C . ASP B 1 401 ? -2.902 0.443 25.703 1 97.44 401 ASP B C 1
ATOM 7384 O O . ASP B 1 401 ? -2.449 -0.061 24.672 1 97.44 401 ASP B O 1
ATOM 7388 N N . TRP B 1 402 ? -2.182 1.012 26.547 1 95.12 402 TRP B N 1
ATOM 7389 C CA . TRP B 1 402 ? -0.808 1.398 26.234 1 95.12 402 TRP B CA 1
ATOM 7390 C C . TRP B 1 402 ? 0.112 0.182 26.234 1 95.12 402 TRP B C 1
ATOM 7392 O O . TRP B 1 402 ? 1.24 0.25 25.75 1 95.12 402 TRP B O 1
ATOM 7402 N N . SER B 1 403 ? -0.35 -0.866 26.812 1 96.44 403 SER B N 1
ATOM 7403 C CA . SER B 1 403 ? 0.467 -2.074 26.766 1 96.44 403 SER B CA 1
ATOM 7404 C C . SER B 1 403 ? 0.655 -2.557 25.328 1 96.44 403 SER B C 1
ATOM 7406 O O . SER B 1 403 ? 1.738 -3.018 24.969 1 96.44 403 SER B O 1
ATOM 7408 N N . LEU B 1 404 ? -0.391 -2.453 24.562 1 95.56 404 LEU B N 1
ATOM 7409 C CA . LEU B 1 404 ? -0.301 -2.838 23.156 1 95.56 404 LEU B CA 1
ATOM 7410 C C . LEU B 1 404 ? 0.095 -1.646 22.297 1 95.56 404 LEU B C 1
ATOM 7412 O O . LEU B 1 404 ? 1.051 -1.727 21.516 1 95.56 404 LEU B O 1
ATOM 7416 N N . VAL B 1 405 ? -0.588 -0.51 22.453 1 96.56 405 VAL B N 1
ATOM 7417 C CA . VAL B 1 405 ? -0.413 0.659 21.594 1 96.56 405 VAL B CA 1
ATOM 7418 C C . VAL B 1 405 ? 1 1.213 21.766 1 96.56 405 VAL B C 1
ATOM 7420 O O . VAL B 1 405 ? 1.641 1.599 20.781 1 96.56 405 VAL B O 1
ATOM 7423 N N . GLY B 1 406 ? 1.519 1.194 22.953 1 94.5 406 GLY B N 1
ATOM 7424 C CA . GLY B 1 406 ? 2.838 1.739 23.234 1 94.5 406 GLY B CA 1
ATOM 7425 C C . GLY B 1 406 ? 3.949 1.01 22.5 1 94.5 406 GLY B C 1
ATOM 7426 O O . GLY B 1 406 ? 4.965 1.611 22.141 1 94.5 406 GLY B O 1
ATOM 7427 N N . ARG B 1 407 ? 3.752 -0.24 22.234 1 93.19 407 ARG B N 1
ATOM 7428 C CA . ARG B 1 407 ? 4.762 -1.061 21.578 1 93.19 407 ARG B CA 1
ATOM 7429 C C . ARG B 1 407 ? 4.727 -0.859 20.062 1 93.19 407 ARG B C 1
ATOM 7431 O O . ARG B 1 407 ? 5.676 -1.218 19.359 1 93.19 407 ARG B O 1
ATOM 7438 N N . ARG B 1 408 ? 3.629 -0.218 19.625 1 95.31 408 ARG B N 1
ATOM 7439 C CA . ARG B 1 408 ? 3.4 -0.204 18.188 1 95.31 408 ARG B CA 1
ATOM 7440 C C . ARG B 1 408 ? 3.334 1.225 17.656 1 95.31 408 ARG B C 1
ATOM 7442 O O . ARG B 1 408 ? 3.393 1.446 16.453 1 95.31 408 ARG B O 1
ATOM 7449 N N . ILE B 1 409 ? 3.227 2.156 18.453 1 94.31 409 ILE B N 1
ATOM 7450 C CA . ILE B 1 409 ? 2.826 3.512 18.094 1 94.31 409 ILE B CA 1
ATOM 7451 C C . ILE B 1 409 ? 3.945 4.184 17.297 1 94.31 409 ILE B C 1
ATOM 7453 O O . ILE B 1 409 ? 3.684 4.898 16.328 1 94.31 409 ILE B O 1
ATOM 7457 N N . GLY B 1 410 ? 5.164 3.775 17.641 1 88.19 410 GLY B N 1
ATOM 7458 C CA . GLY B 1 410 ? 6.262 4.594 17.156 1 88.19 410 GLY B CA 1
ATOM 7459 C C . GLY B 1 410 ? 6.277 5.988 17.75 1 88.19 410 GLY B C 1
ATOM 7460 O O . GLY B 1 410 ? 5.652 6.242 18.781 1 88.19 410 GLY B O 1
ATOM 7461 N N . GLY B 1 411 ? 6.996 6.953 17.172 1 77.31 411 GLY B N 1
ATOM 7462 C CA . GLY B 1 411 ? 7.105 8.141 18.016 1 77.31 411 GLY B CA 1
ATOM 7463 C C . GLY B 1 411 ? 7.078 9.43 17.219 1 77.31 411 GLY B C 1
ATOM 7464 O O . GLY B 1 411 ? 6.93 9.414 15.992 1 77.31 411 GLY B O 1
ATOM 7465 N N . GLY B 1 412 ? 6.781 10.453 18.031 1 75.69 412 GLY B N 1
ATOM 7466 C CA . GLY B 1 412 ? 7.059 11.836 17.656 1 75.69 412 GLY B CA 1
ATOM 7467 C C . GLY B 1 412 ? 5.809 12.695 17.594 1 75.69 412 GLY B C 1
ATOM 7468 O O . GLY B 1 412 ? 5.898 13.922 17.5 1 75.69 412 GLY B O 1
ATOM 7469 N N . PHE B 1 413 ? 4.625 12 17.641 1 81.81 413 PHE B N 1
ATOM 7470 C CA . PHE B 1 413 ? 3.404 12.789 17.531 1 81.81 413 PHE B CA 1
ATOM 7471 C C . PHE B 1 413 ? 2.568 12.688 18.797 1 81.81 413 PHE B C 1
ATOM 7473 O O . PHE B 1 413 ? 2.727 11.742 19.578 1 81.81 413 PHE B O 1
ATOM 7480 N N . PRO B 1 414 ? 1.737 13.688 19.062 1 83.75 414 PRO B N 1
ATOM 7481 C CA . PRO B 1 414 ? 0.833 13.586 20.219 1 83.75 414 PRO B CA 1
ATOM 7482 C C . PRO B 1 414 ? -0.324 12.625 19.969 1 83.75 414 PRO B C 1
ATOM 7484 O O . PRO B 1 414 ? -1.083 12.789 19.016 1 83.75 414 PRO B O 1
ATOM 7487 N N . PRO B 1 415 ? -0.541 11.742 20.875 1 92.12 415 PRO B N 1
ATOM 7488 C CA . PRO B 1 415 ? -1.614 10.758 20.703 1 92.12 415 PRO B CA 1
ATOM 7489 C C . PRO B 1 415 ? -2.951 11.242 21.266 1 92.12 415 PRO B C 1
ATOM 7491 O O . PRO B 1 415 ? -3.012 11.719 22.391 1 92.12 415 PRO B O 1
ATOM 7494 N N . PHE B 1 416 ? -4.004 11.219 20.516 1 96.25 416 PHE B N 1
ATOM 7495 C CA . PHE B 1 416 ? -5.363 11.531 20.938 1 96.25 416 PHE B CA 1
ATOM 7496 C C . PHE B 1 416 ? -6.301 10.367 20.641 1 96.25 416 PHE B C 1
ATOM 7498 O O . PHE B 1 416 ? -6.324 9.852 19.516 1 96.25 416 PHE B O 1
ATOM 7505 N N . ASN B 1 417 ? -7.137 9.977 21.625 1 97.81 417 ASN B N 1
ATOM 7506 C CA . ASN B 1 417 ? -7.93 8.766 21.469 1 97.81 417 ASN B CA 1
ATOM 7507 C C . ASN B 1 417 ? -9.398 9.086 21.219 1 97.81 417 ASN B C 1
ATOM 7509 O O . ASN B 1 417 ? -10.25 8.195 21.234 1 97.81 417 ASN B O 1
ATOM 7513 N N . ALA B 1 418 ? -9.656 10.414 20.938 1 98.5 418 ALA B N 1
ATOM 7514 C CA . ALA B 1 418 ? -11.047 10.797 20.688 1 98.5 418 ALA B CA 1
ATOM 7515 C C . ALA B 1 418 ? -11.133 12.047 19.828 1 98.5 418 ALA B C 1
ATOM 7517 O O . ALA B 1 418 ? -10.164 12.805 19.719 1 98.5 418 ALA B O 1
ATOM 7518 N N . ILE B 1 419 ? -12.297 12.211 19.172 1 98.69 419 ILE B N 1
ATOM 7519 C CA . ILE B 1 419 ? -12.688 13.438 18.5 1 98.69 419 ILE B CA 1
ATOM 7520 C C . ILE B 1 419 ? -13.758 14.156 19.312 1 98.69 419 ILE B C 1
ATOM 7522 O O . ILE B 1 419 ? -14.656 13.523 19.875 1 98.69 419 ILE B O 1
ATOM 7526 N N . TYR B 1 420 ? -13.703 15.477 19.297 1 98.69 420 TYR B N 1
ATOM 7527 C CA . TYR B 1 420 ? -14.672 16.156 20.156 1 98.69 420 TYR B CA 1
ATOM 7528 C C . TYR B 1 420 ? -15.391 17.266 19.391 1 98.69 420 TYR B C 1
ATOM 7530 O O . TYR B 1 420 ? -14.93 17.703 18.328 1 98.69 420 TYR B O 1
ATOM 7538 N N . LYS B 1 421 ? -16.516 17.594 19.859 1 98.88 421 LYS B N 1
ATOM 7539 C CA . LYS B 1 421 ? -17.312 18.766 19.531 1 98.88 421 LYS B CA 1
ATOM 7540 C C . LYS B 1 421 ? -17.609 19.609 20.766 1 98.88 421 LYS B C 1
ATOM 7542 O O . LYS B 1 421 ? -18.141 19.094 21.766 1 98.88 421 LYS B O 1
ATOM 7547 N N . LYS B 1 422 ? -17.234 20.844 20.703 1 98.75 422 LYS B N 1
ATOM 7548 C CA . LYS B 1 422 ? -17.469 21.781 21.797 1 98.75 422 LYS B CA 1
ATOM 7549 C C . LYS B 1 422 ? -18.484 22.859 21.391 1 98.75 422 LYS B C 1
ATOM 7551 O O . LYS B 1 422 ? -18.328 23.5 20.344 1 98.75 422 LYS B O 1
ATOM 7556 N N . ASP B 1 423 ? -19.531 23.016 22.141 1 98.69 423 ASP B N 1
ATOM 7557 C CA . ASP B 1 423 ? -20.469 24.141 22.047 1 98.69 423 ASP B CA 1
ATOM 7558 C C . ASP B 1 423 ? -20.047 25.281 22.969 1 98.69 423 ASP B C 1
ATOM 7560 O O . ASP B 1 423 ? -20.219 25.203 24.188 1 98.69 423 ASP B O 1
ATOM 7564 N N . LEU B 1 424 ? -19.594 26.359 22.391 1 98.06 424 LEU B N 1
ATOM 7565 C CA . LEU B 1 424 ? -19.031 27.453 23.172 1 98.06 424 LEU B CA 1
ATOM 7566 C C . LEU B 1 424 ? -20.141 28.25 23.875 1 98.06 424 LEU B C 1
ATOM 7568 O O . LEU B 1 424 ? -19.875 28.969 24.844 1 98.06 424 LEU B O 1
ATOM 7572 N N . GLN B 1 425 ? -21.312 28.172 23.375 1 97.38 425 GLN B N 1
ATOM 7573 C CA . GLN B 1 425 ? -22.438 28.875 23.969 1 97.38 425 GLN B CA 1
ATOM 7574 C C . GLN B 1 425 ? -22.938 28.141 25.219 1 97.38 425 GLN B C 1
ATOM 7576 O O . GLN B 1 425 ? -23.156 28.766 26.25 1 97.38 425 GLN B O 1
ATOM 7581 N N . THR B 1 426 ? -23.016 26.844 25.172 1 97.81 426 THR B N 1
ATOM 7582 C CA . THR B 1 426 ? -23.578 26.094 26.281 1 97.81 426 THR B CA 1
ATOM 7583 C C . THR B 1 426 ? -22.469 25.531 27.172 1 97.81 426 THR B C 1
ATOM 7585 O O . THR B 1 426 ? -22.719 25.141 28.312 1 97.81 426 THR B O 1
ATOM 7588 N N . GLY B 1 427 ? -21.344 25.375 26.578 1 97.19 427 GLY B N 1
ATOM 7589 C CA . GLY B 1 427 ? -20.25 24.75 27.297 1 97.19 427 GLY B CA 1
ATOM 7590 C C . GLY B 1 427 ? -20.188 23.25 27.109 1 97.19 427 GLY B C 1
ATOM 7591 O O . GLY B 1 427 ? -19.219 22.609 27.531 1 97.19 427 GLY B O 1
ATOM 7592 N N . LYS B 1 428 ? -21.109 22.688 26.422 1 97.62 428 LYS B N 1
ATOM 7593 C CA . LYS B 1 428 ? -21.188 21.234 26.266 1 97.62 428 LYS B CA 1
ATOM 7594 C C . LYS B 1 428 ? -20.031 20.719 25.406 1 97.62 428 LYS B C 1
ATOM 7596 O O . LYS B 1 428 ? -19.688 21.328 24.391 1 97.62 428 LYS B O 1
ATOM 7601 N N . LEU B 1 429 ? -19.359 19.625 25.859 1 97.69 429 LEU B N 1
ATOM 7602 C CA . LEU B 1 429 ? -18.312 18.922 25.141 1 97.69 429 LEU B CA 1
ATOM 7603 C 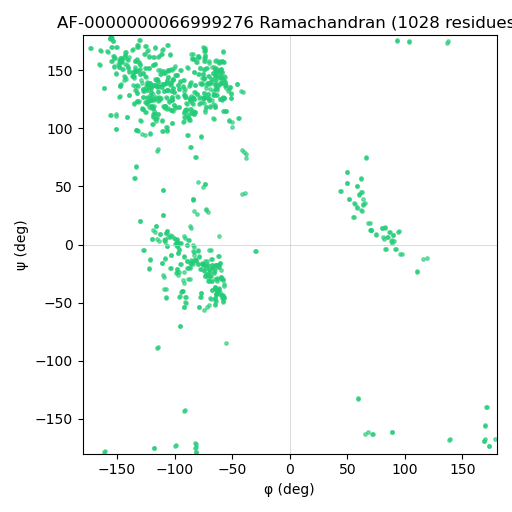C . LEU B 1 429 ? -18.672 17.469 24.938 1 97.69 429 LEU B C 1
ATOM 7605 O O . LEU B 1 429 ? -18.938 16.734 25.891 1 97.69 429 LEU B O 1
ATOM 7609 N N . GLU B 1 430 ? -18.797 17.047 23.672 1 97.81 430 GLU B N 1
ATOM 7610 C CA . GLU B 1 430 ? -19.078 15.672 23.297 1 97.81 430 GLU B CA 1
ATOM 7611 C C . GLU B 1 430 ? -17.875 15.023 22.594 1 97.81 430 GLU B C 1
ATOM 7613 O O . GLU B 1 430 ? -17.125 15.695 21.891 1 97.81 430 GLU B O 1
ATOM 7618 N N . THR B 1 431 ? -17.719 13.719 22.828 1 98.44 431 THR B N 1
ATOM 7619 C CA . THR B 1 431 ? -16.578 13.055 22.219 1 98.44 431 THR B CA 1
ATOM 7620 C C . THR B 1 431 ? -17.016 11.781 21.5 1 98.44 431 THR B C 1
ATOM 7622 O O . THR B 1 431 ? -18.016 11.164 21.859 1 98.44 431 THR B O 1
ATOM 7625 N N . TYR B 1 432 ? -16.328 11.422 20.5 1 98.62 432 TYR B N 1
ATOM 7626 C CA . TYR B 1 432 ? -16.344 10.109 19.875 1 98.62 432 TYR B CA 1
ATOM 7627 C C . TYR B 1 432 ? -15.125 9.297 20.266 1 98.62 432 TYR B C 1
ATOM 7629 O O . TYR B 1 432 ? -13.984 9.695 20 1 98.62 432 TYR B O 1
ATOM 7637 N N . TYR B 1 433 ? -15.344 8.281 20.922 1 98.31 433 TYR B N 1
ATOM 7638 C CA . TYR B 1 433 ? -14.367 7.285 21.359 1 98.31 433 TYR B CA 1
ATOM 7639 C C . TYR B 1 433 ? -14.711 5.906 20.797 1 98.31 433 TYR B C 1
ATOM 7641 O O . TYR B 1 433 ? -15.875 5.516 20.766 1 98.31 433 TYR B O 1
ATOM 7649 N N . ASN B 1 434 ? -13.68 5.215 20.281 1 97.5 434 ASN B N 1
ATOM 7650 C CA . ASN B 1 434 ? -13.969 3.949 19.609 1 97.5 434 ASN B CA 1
ATOM 7651 C C . ASN B 1 434 ? -12.992 2.857 20.031 1 97.5 434 ASN B C 1
ATOM 7653 O O . ASN B 1 434 ? -12.32 2.252 19.203 1 97.5 434 ASN B O 1
ATOM 7657 N N . GLY B 1 435 ? -12.891 2.568 21.281 1 96.88 435 GLY B N 1
ATOM 7658 C CA . GLY B 1 435 ? -12.133 1.444 21.812 1 96.88 435 GLY B CA 1
ATOM 7659 C C . GLY B 1 435 ? -10.711 1.812 22.188 1 96.88 435 GLY B C 1
ATOM 7660 O O . GLY B 1 435 ? -10.234 2.9 21.859 1 96.88 435 GLY B O 1
ATOM 7661 N N . PRO B 1 436 ? -9.984 0.907 22.766 1 97.75 436 PRO B N 1
ATOM 7662 C CA . PRO B 1 436 ? -8.703 1.228 23.406 1 97.75 436 PRO B CA 1
ATOM 7663 C C . PRO B 1 436 ? -7.531 1.162 22.422 1 97.75 436 PRO B C 1
ATOM 7665 O O . PRO B 1 436 ? -6.391 1.434 22.812 1 97.75 436 PRO B O 1
ATOM 7668 N N . TYR B 1 437 ? -7.82 0.904 21.141 1 97.5 437 TYR B N 1
ATOM 7669 C CA . TYR B 1 437 ? -6.699 0.633 20.25 1 97.5 437 TYR B CA 1
ATOM 7670 C C . TYR B 1 437 ? -6.641 1.654 19.109 1 97.5 437 TYR B C 1
ATOM 7672 O O . TYR B 1 437 ? -5.809 1.543 18.219 1 97.5 437 TYR B O 1
ATOM 7680 N N . ARG B 1 438 ? -7.516 2.668 19.141 1 97.69 438 ARG B N 1
ATOM 7681 C CA . ARG B 1 438 ? -7.559 3.648 18.062 1 97.69 438 ARG B CA 1
ATOM 7682 C C . ARG B 1 438 ? -7.148 5.031 18.562 1 97.69 438 ARG B C 1
ATOM 7684 O O . ARG B 1 438 ? -7.574 5.461 19.625 1 97.69 438 ARG B O 1
ATOM 7691 N N . LEU B 1 439 ? -6.293 5.625 17.844 1 97.56 439 LEU B N 1
ATOM 7692 C CA . LEU B 1 439 ? -6.02 7.055 17.953 1 97.56 439 LEU B CA 1
ATOM 7693 C C . LEU B 1 439 ? -6.496 7.797 16.703 1 97.56 439 LEU B C 1
ATOM 7695 O O . LEU B 1 439 ? -6.758 7.18 15.672 1 97.56 439 LEU B O 1
ATOM 7699 N N . PHE B 1 440 ? -6.613 9.133 16.828 1 97.56 440 PHE B N 1
ATOM 7700 C CA . PHE B 1 440 ? -7.262 9.891 15.758 1 97.56 440 PHE B CA 1
ATOM 7701 C C . PHE B 1 440 ? -6.371 11.039 15.289 1 97.56 440 PHE B C 1
ATOM 7703 O O . PHE B 1 440 ? -5.586 11.578 16.062 1 97.56 440 PHE B O 1
ATOM 7710 N N . GLN B 1 441 ? -6.504 11.312 14.031 1 96.75 441 GLN B N 1
ATOM 7711 C CA . GLN B 1 441 ? -5.855 12.469 13.422 1 96.75 441 GLN B CA 1
ATOM 7712 C C . GLN B 1 441 ? -6.832 13.633 13.281 1 96.75 441 GLN B C 1
ATOM 7714 O O . GLN B 1 441 ? -7.941 13.594 13.82 1 96.75 441 GLN B O 1
ATOM 7719 N N . GLU B 1 442 ? -6.414 14.695 12.617 1 98.06 442 GLU B N 1
ATOM 7720 C CA . GLU B 1 442 ? -7.191 15.922 12.516 1 98.06 442 GLU B CA 1
ATOM 7721 C C . GLU B 1 442 ? -8.539 15.672 11.844 1 98.06 442 GLU B C 1
ATOM 7723 O O . GLU B 1 442 ? -8.594 15.141 10.734 1 98.06 442 GLU B O 1
ATOM 7728 N N . PRO B 1 443 ? -9.648 16.062 12.523 1 98.44 443 PRO B N 1
ATOM 7729 C CA . PRO B 1 443 ? -10.953 15.984 11.859 1 98.44 443 PRO B CA 1
ATOM 7730 C C . PRO B 1 443 ? -11.234 17.203 10.984 1 98.44 443 PRO B C 1
ATOM 7732 O O . PRO B 1 443 ? -10.797 18.312 11.305 1 98.44 443 PRO B O 1
ATOM 7735 N N . VAL B 1 444 ? -11.961 17.016 9.922 1 98.5 444 VAL B N 1
ATOM 7736 C CA . VAL B 1 444 ? -12.391 18.109 9.055 1 98.5 444 VAL B CA 1
ATOM 7737 C C . VAL B 1 444 ? -13.914 18.109 8.945 1 98.5 444 VAL B C 1
ATOM 7739 O O . VAL B 1 444 ? -14.539 17.047 8.852 1 98.5 444 VAL B O 1
ATOM 7742 N N . PHE B 1 445 ? -14.5 19.281 8.992 1 98.5 445 PHE B N 1
ATOM 7743 C CA . PHE B 1 445 ? -15.945 19.438 9.016 1 98.5 445 PHE B CA 1
ATOM 7744 C C . PHE B 1 445 ? -16.516 19.469 7.594 1 98.5 445 PHE B C 1
ATOM 7746 O O . PHE B 1 445 ? -15.922 20.094 6.707 1 98.5 445 PHE B O 1
ATOM 7753 N N . ILE B 1 446 ? -17.625 18.766 7.387 1 98.44 446 ILE B N 1
ATOM 7754 C CA . ILE B 1 446 ? -18.422 18.75 6.168 1 98.44 446 ILE B CA 1
ATOM 7755 C C . ILE B 1 446 ? -19.828 19.25 6.473 1 98.44 446 ILE B C 1
ATOM 7757 O O . ILE B 1 446 ? -20.594 18.578 7.164 1 98.44 446 ILE B O 1
ATOM 7761 N N . PRO B 1 447 ? -20.188 20.391 5.953 1 97.5 447 PRO B N 1
ATOM 7762 C CA . PRO B 1 447 ? -21.562 20.828 6.199 1 97.5 447 PRO B CA 1
ATOM 7763 C C . PRO B 1 447 ? -22.594 19.859 5.637 1 97.5 447 PRO B C 1
ATOM 7765 O O . PRO B 1 447 ? -22.391 19.297 4.562 1 97.5 447 PRO B O 1
ATOM 7768 N N . ARG B 1 448 ? -23.672 19.719 6.359 1 97.06 448 ARG B N 1
ATOM 7769 C CA . ARG B 1 448 ? -24.75 18.844 5.879 1 97.06 448 ARG B CA 1
ATOM 7770 C C . ARG B 1 448 ? -25.266 19.312 4.52 1 97.06 448 ARG B C 1
ATOM 7772 O O . ARG B 1 448 ? -25.562 18.484 3.648 1 97.06 448 ARG B O 1
ATOM 7779 N N . HIS B 1 449 ? -25.469 20.531 4.316 1 94 449 HIS B N 1
ATOM 7780 C CA . HIS B 1 449 ? -25.703 21.266 3.076 1 94 449 HIS B CA 1
ATOM 7781 C C . HIS B 1 449 ? -25.266 22.719 3.201 1 94 449 HIS B C 1
ATOM 7783 O O . HIS B 1 449 ? -24.922 23.172 4.293 1 94 449 HIS B O 1
ATOM 7789 N N . VAL B 1 450 ? -25.312 23.406 2.244 1 91.12 450 VAL B N 1
ATOM 7790 C CA . VAL B 1 450 ? -24.734 24.75 2.174 1 91.12 450 VAL B CA 1
ATOM 7791 C C . VAL B 1 450 ? -25.438 25.672 3.164 1 91.12 450 VAL B C 1
ATOM 7793 O O . VAL B 1 450 ? -24.812 26.547 3.76 1 91.12 450 VAL B O 1
ATOM 7796 N N . LYS B 1 451 ? -26.719 25.469 3.445 1 93.56 451 LYS B N 1
ATOM 7797 C CA . LYS B 1 451 ? -27.516 26.375 4.27 1 93.56 451 LYS B CA 1
ATOM 7798 C C . LYS B 1 451 ? -27.703 25.828 5.676 1 93.56 451 LYS B C 1
ATOM 7800 O O . LYS B 1 451 ? -28.438 26.391 6.484 1 93.56 451 LYS B O 1
ATOM 7805 N N . SER B 1 452 ? -27.031 24.781 5.961 1 96.06 452 SER B N 1
ATOM 7806 C CA . SER B 1 452 ? -27.172 24.203 7.301 1 96.06 452 SER B CA 1
ATOM 7807 C C . SER B 1 452 ? -26.656 25.156 8.367 1 96.06 452 SER B C 1
ATOM 7809 O O . SER B 1 452 ? -25.734 25.938 8.102 1 96.06 452 SER B O 1
ATOM 7811 N N . PRO B 1 453 ? -27.25 25.094 9.602 1 97 453 PRO B N 1
ATOM 7812 C CA . PRO B 1 453 ? -26.672 25.891 10.688 1 97 453 PRO B CA 1
ATOM 7813 C C . PRO B 1 453 ? -25.219 25.547 10.969 1 97 453 PRO B C 1
ATOM 7815 O O . PRO B 1 453 ? -24.75 24.469 10.594 1 97 453 PRO B O 1
ATOM 7818 N N . GLU B 1 454 ? -24.547 26.5 11.578 1 97.94 454 GLU B N 1
ATOM 7819 C CA . GLU B 1 454 ? -23.141 26.281 11.922 1 97.94 454 GLU B CA 1
ATOM 7820 C C . GLU B 1 454 ? -22.953 24.969 12.68 1 97.94 454 GLU B C 1
ATOM 7822 O O . GLU B 1 454 ? -23.672 24.688 13.641 1 97.94 454 GLU B O 1
ATOM 7827 N N . GLY B 1 455 ? -22.047 24.203 12.227 1 97.81 455 GLY B N 1
ATOM 7828 C CA . GLY B 1 455 ? -21.672 23 12.961 1 97.81 455 GLY B CA 1
ATOM 7829 C C . GLY B 1 455 ? -22.578 21.812 12.68 1 97.81 455 GLY B C 1
ATOM 7830 O O . GLY B 1 455 ? -22.344 20.719 13.188 1 97.81 455 GLY B O 1
ATOM 7831 N N . ASP B 1 456 ? -23.625 22.016 11.891 1 98.12 456 ASP B N 1
ATOM 7832 C CA . ASP B 1 456 ? -24.484 20.906 11.508 1 98.12 456 ASP B CA 1
ATOM 7833 C C . ASP B 1 456 ? -23.984 20.219 10.25 1 98.12 456 ASP B C 1
ATOM 7835 O O . ASP B 1 456 ? -24.062 20.781 9.148 1 98.12 456 ASP B O 1
ATOM 7839 N N . GLY B 1 457 ? -23.484 19.031 10.414 1 98.5 457 GLY B N 1
ATOM 7840 C CA . GLY B 1 457 ? -22.906 18.266 9.32 1 98.5 457 GLY B CA 1
ATOM 7841 C C . GLY B 1 457 ? -22.188 17.016 9.789 1 98.5 457 GLY B C 1
ATOM 7842 O O . GLY B 1 457 ? -22.719 16.25 10.602 1 98.5 457 GLY B O 1
ATOM 7843 N N . TYR B 1 458 ? -21.078 16.781 9.164 1 98.81 458 TYR B N 1
ATOM 7844 C CA . TYR B 1 458 ? -20.297 15.578 9.43 1 98.81 458 TYR B CA 1
ATOM 7845 C C . TYR B 1 458 ? -18.844 15.93 9.68 1 98.81 458 TYR B C 1
ATOM 7847 O O . TYR B 1 458 ? -18.391 17.016 9.328 1 98.81 458 TYR B O 1
ATOM 7855 N N . LEU B 1 459 ? -18.156 15.062 10.398 1 98.81 459 LEU B N 1
ATOM 7856 C CA . LEU B 1 459 ? -16.703 15.102 10.531 1 98.81 459 LEU B CA 1
ATOM 7857 C C . LEU B 1 459 ? -16.062 13.906 9.828 1 98.81 459 LEU B C 1
ATOM 7859 O O . LEU B 1 459 ? -16.594 12.789 9.883 1 98.81 459 LEU B O 1
ATOM 7863 N N . VAL B 1 460 ? -15.039 14.164 9.117 1 98.81 460 VAL B N 1
ATOM 7864 C CA . VAL B 1 460 ? -14.234 13.102 8.516 1 98.81 460 VAL B CA 1
ATOM 7865 C C . VAL B 1 460 ? -12.82 13.141 9.086 1 98.81 460 VAL B C 1
ATOM 7867 O O . VAL B 1 460 ? -12.258 14.211 9.305 1 98.81 460 VAL B O 1
ATOM 7870 N N . ALA B 1 461 ? -12.25 11.984 9.398 1 98.25 461 ALA B N 1
ATOM 7871 C CA . ALA B 1 461 ? -10.906 11.883 9.953 1 98.25 461 ALA B CA 1
ATOM 7872 C C . ALA B 1 461 ? -10.32 10.492 9.719 1 98.25 461 ALA B C 1
ATOM 7874 O O . ALA B 1 461 ? -11.039 9.562 9.375 1 98.25 461 ALA B O 1
ATOM 7875 N N . LEU B 1 462 ? -9.078 10.375 9.914 1 98.06 462 LEU B N 1
ATOM 7876 C CA . LEU B 1 462 ? -8.422 9.078 9.859 1 98.06 462 LEU B CA 1
ATOM 7877 C C . LEU B 1 462 ? -8.164 8.539 11.266 1 98.06 462 LEU B C 1
ATOM 7879 O O . LEU B 1 462 ? -7.801 9.305 12.164 1 98.06 462 LEU B O 1
ATOM 7883 N N . THR B 1 463 ? -8.312 7.25 11.414 1 97.44 463 THR B N 1
ATOM 7884 C CA . THR B 1 463 ? -7.902 6.566 12.633 1 97.44 463 THR B CA 1
ATOM 7885 C C . THR B 1 463 ? -6.562 5.867 12.438 1 97.44 463 THR B C 1
ATOM 7887 O O . THR B 1 463 ? -6.191 5.527 11.312 1 97.44 463 THR B O 1
ATOM 7890 N N . MET B 1 464 ? -5.859 5.715 13.422 1 97.44 464 MET B N 1
ATOM 7891 C CA . MET B 1 464 ? -4.75 4.773 13.539 1 97.44 464 MET B CA 1
ATOM 7892 C C . MET B 1 464 ? -5.129 3.592 14.422 1 97.44 464 MET B C 1
ATOM 7894 O O . MET B 1 464 ? -5.234 3.73 15.641 1 97.44 464 MET B O 1
ATOM 7898 N N . ASN B 1 465 ? -5.434 2.535 13.797 1 97.56 465 ASN B N 1
ATOM 7899 C CA . ASN B 1 465 ? -5.828 1.302 14.469 1 97.56 465 ASN B CA 1
ATOM 7900 C C . ASN B 1 465 ? -4.621 0.425 14.781 1 97.56 465 ASN B C 1
ATOM 7902 O O . ASN B 1 465 ? -4.07 -0.224 13.891 1 97.56 465 ASN B O 1
ATOM 7906 N N . TYR B 1 466 ? -4.348 0.306 16.031 1 96.69 466 TYR B N 1
ATOM 7907 C CA . TYR B 1 466 ? -3.111 -0.354 16.438 1 96.69 466 TYR B CA 1
ATOM 7908 C C . TYR B 1 466 ? -3.326 -1.853 16.609 1 96.69 466 TYR B C 1
ATOM 7910 O O . TYR B 1 466 ? -2.361 -2.617 16.688 1 96.69 466 TYR B O 1
ATOM 7918 N N . GLU B 1 467 ? -4.52 -2.207 16.656 1 94.56 467 GLU B N 1
ATOM 7919 C CA . GLU B 1 467 ? -4.797 -3.639 16.688 1 94.56 467 GLU B CA 1
ATOM 7920 C C . GLU B 1 467 ? -4.445 -4.305 15.367 1 94.56 467 GLU B C 1
ATOM 7922 O O . GLU B 1 467 ? -3.758 -5.332 15.344 1 94.56 467 GLU B O 1
ATOM 7927 N N . ASP B 1 468 ? -4.852 -3.721 14.297 1 92.94 468 ASP B N 1
ATOM 7928 C CA . ASP B 1 468 ? -4.656 -4.301 12.969 1 92.94 468 ASP B CA 1
ATOM 7929 C C . ASP B 1 468 ? -3.51 -3.615 12.234 1 92.94 468 ASP B C 1
ATOM 7931 O O . ASP B 1 468 ? -3.072 -4.086 11.18 1 92.94 468 ASP B O 1
ATOM 7935 N N . MET B 1 469 ? -2.99 -2.521 12.766 1 95.19 469 MET B N 1
ATOM 7936 C CA . MET B 1 469 ? -1.937 -1.718 12.148 1 95.19 469 MET B CA 1
ATOM 7937 C C . MET B 1 469 ? -2.367 -1.212 10.773 1 95.19 469 MET B C 1
ATOM 7939 O O . MET B 1 469 ? -1.636 -1.366 9.797 1 95.19 469 MET B O 1
ATOM 7943 N N . ILE B 1 470 ? -3.568 -0.606 10.758 1 96.44 470 ILE B N 1
ATOM 7944 C CA . ILE B 1 470 ? -4.109 0.006 9.547 1 96.44 470 ILE B CA 1
ATOM 7945 C C . ILE B 1 470 ? -4.734 1.356 9.891 1 96.44 470 ILE B C 1
ATOM 7947 O O . ILE B 1 470 ? -4.918 1.685 11.062 1 96.44 470 ILE B O 1
ATOM 7951 N N . SER B 1 471 ? -5.031 2.129 8.828 1 97.81 471 SER B N 1
ATOM 7952 C CA . SER B 1 471 ? -5.809 3.355 8.969 1 97.81 471 SER B CA 1
ATOM 7953 C C . SER B 1 471 ? -7.238 3.166 8.469 1 97.81 471 SER B C 1
ATOM 7955 O O . SER B 1 471 ? -7.496 2.297 7.637 1 97.81 471 SER B O 1
ATOM 7957 N N . GLU B 1 472 ? -8.086 3.891 9.07 1 98.38 472 GLU B N 1
ATOM 7958 C CA . GLU B 1 472 ? -9.492 3.9 8.672 1 98.38 472 GLU B CA 1
ATOM 7959 C C . GLU B 1 472 ? -10.016 5.328 8.547 1 98.38 472 GLU B C 1
ATOM 7961 O O . GLU B 1 472 ? -9.664 6.199 9.344 1 98.38 472 GLU B O 1
ATOM 7966 N N . LEU B 1 473 ? -10.789 5.535 7.477 1 98.69 473 LEU B N 1
ATOM 7967 C CA . LEU B 1 473 ? -11.531 6.789 7.371 1 98.69 473 LEU B CA 1
ATOM 7968 C C . LEU B 1 473 ? -12.852 6.703 8.125 1 98.69 473 LEU B C 1
ATOM 7970 O O . LEU B 1 473 ? -13.695 5.852 7.82 1 98.69 473 LEU B O 1
ATOM 7974 N N . VAL B 1 474 ? -13.07 7.559 9.078 1 98.75 474 VAL B N 1
ATOM 7975 C CA . VAL B 1 474 ? -14.289 7.559 9.875 1 98.75 474 VAL B CA 1
ATOM 7976 C C . VAL B 1 474 ? -15.125 8.797 9.539 1 98.75 474 VAL B C 1
ATOM 7978 O O . VAL B 1 474 ? -14.578 9.883 9.328 1 98.75 474 VAL B O 1
ATOM 7981 N N . ILE B 1 475 ? -16.406 8.602 9.43 1 98.88 475 ILE B N 1
ATOM 7982 C CA . ILE B 1 475 ? -17.359 9.68 9.227 1 98.88 475 ILE B CA 1
ATOM 7983 C C . ILE B 1 475 ? -18.328 9.742 10.398 1 98.88 475 ILE B C 1
ATOM 7985 O O . ILE B 1 475 ? -18.969 8.742 10.727 1 98.88 475 ILE B O 1
ATOM 7989 N N . LEU B 1 476 ? -18.391 10.867 10.977 1 98.88 476 LEU B N 1
ATOM 7990 C CA . LEU B 1 476 ? -19.234 11.094 12.148 1 98.88 476 LEU B CA 1
ATOM 7991 C C . LEU B 1 476 ? -20.328 12.102 11.836 1 98.88 476 LEU B C 1
ATOM 7993 O O . LEU B 1 476 ? -20.109 13.078 11.117 1 98.88 476 LEU B O 1
ATOM 7997 N N . ASP B 1 477 ? -21.5 11.852 12.391 1 98.81 477 ASP B N 1
ATOM 7998 C CA . ASP B 1 477 ? -22.562 12.844 12.398 1 98.81 477 ASP B CA 1
ATOM 7999 C C . ASP B 1 477 ? -22.438 13.773 13.602 1 98.81 477 ASP B C 1
ATOM 8001 O O . ASP B 1 477 ? -22.453 13.312 14.75 1 98.81 477 ASP B O 1
ATOM 8005 N N . THR B 1 478 ? -22.375 15.078 13.391 1 98.69 478 THR B N 1
ATOM 8006 C CA . THR B 1 478 ? -22.125 16.016 14.477 1 98.69 478 THR B CA 1
ATOM 8007 C C . THR B 1 478 ? -23.312 16.062 15.438 1 98.69 478 THR B C 1
ATOM 8009 O O . THR B 1 478 ? -23.203 16.578 16.547 1 98.69 478 THR B O 1
ATOM 8012 N N . GLN B 1 479 ? -24.406 15.5 15.047 1 98.12 479 GLN B N 1
ATOM 8013 C CA . GLN B 1 479 ? -25.578 15.477 15.898 1 98.12 479 GLN B CA 1
ATOM 8014 C C . GLN B 1 479 ? -25.531 14.305 16.875 1 98.12 479 GLN B C 1
ATOM 8016 O O . GLN B 1 479 ? -26.281 14.273 17.844 1 98.12 479 GLN B O 1
ATOM 8021 N N . ASP B 1 480 ? -24.688 13.344 16.625 1 98.38 480 ASP B N 1
ATOM 8022 C CA . ASP B 1 480 ? -24.531 12.188 17.484 1 98.38 480 ASP B CA 1
ATOM 8023 C C . ASP B 1 480 ? -23.109 11.625 17.406 1 98.38 480 ASP B C 1
ATOM 8025 O O . ASP B 1 480 ? -22.812 10.797 16.547 1 98.38 480 ASP B O 1
ATOM 8029 N N . LEU B 1 481 ? -22.297 11.961 18.359 1 98.31 481 LEU B N 1
ATOM 8030 C CA . LEU B 1 481 ? -20.891 11.539 18.344 1 98.31 481 LEU B CA 1
ATOM 8031 C C . LEU B 1 481 ? -20.719 10.227 19.094 1 98.31 481 LEU B C 1
ATOM 8033 O O . LEU B 1 481 ? -19.594 9.781 19.312 1 98.31 481 LEU B O 1
ATOM 8037 N N . SER B 1 482 ? -21.828 9.609 19.5 1 97.5 482 SER B N 1
ATOM 8038 C CA . SER B 1 482 ? -21.719 8.352 20.234 1 97.5 482 SER B CA 1
ATOM 8039 C C . SER B 1 482 ? -21.328 7.203 19.312 1 97.5 482 SER B C 1
ATOM 8041 O O . SER B 1 482 ? -20.922 6.133 19.766 1 97.5 482 SER B O 1
ATOM 8043 N N . LYS B 1 483 ? -21.531 7.422 18.031 1 98.06 483 LYS B N 1
ATOM 8044 C CA . LYS B 1 483 ? -21.234 6.402 17.016 1 98.06 483 LYS B CA 1
ATOM 8045 C C . LYS B 1 483 ? -20.797 7.031 15.703 1 98.06 483 LYS B C 1
ATOM 8047 O O . LYS B 1 483 ? -21 8.227 15.484 1 98.06 483 LYS B O 1
ATOM 8052 N N . HIS B 1 484 ? -20.141 6.309 14.914 1 98.62 484 HIS B N 1
ATOM 8053 C CA . HIS B 1 484 ? -19.859 6.73 13.547 1 98.62 484 HIS B CA 1
ATOM 8054 C C . HIS B 1 484 ? -20.969 6.301 12.586 1 98.62 484 HIS B C 1
ATOM 8056 O O . HIS B 1 484 ? -21.625 5.293 12.82 1 98.62 484 HIS B O 1
ATOM 8062 N N . VAL B 1 485 ? -21.141 7.031 11.516 1 98.5 485 VAL B N 1
ATOM 8063 C CA . VAL B 1 485 ? -22.125 6.629 10.516 1 98.5 485 VAL B CA 1
ATOM 8064 C C . VAL B 1 485 ? -21.469 5.68 9.508 1 98.5 485 VAL B C 1
ATOM 8066 O O . VAL B 1 485 ? -22.141 4.82 8.938 1 98.5 485 VAL B O 1
ATOM 8069 N N . ALA B 1 486 ? -20.141 5.836 9.273 1 98.56 486 ALA B N 1
ATOM 8070 C CA . ALA B 1 486 ? -19.422 4.934 8.391 1 98.56 486 ALA B CA 1
ATOM 8071 C C . ALA B 1 486 ? -17.953 4.812 8.812 1 98.56 486 ALA B C 1
ATOM 8073 O O . ALA B 1 486 ? -17.391 5.75 9.383 1 98.56 486 ALA B O 1
ATOM 8074 N N . MET B 1 487 ? -17.391 3.738 8.633 1 98.25 487 MET B N 1
ATOM 8075 C CA . MET B 1 487 ? -15.969 3.441 8.781 1 98.25 487 MET B CA 1
ATOM 8076 C C . MET B 1 487 ? -15.422 2.766 7.531 1 98.25 487 MET B C 1
ATOM 8078 O O . MET B 1 487 ? -15.891 1.693 7.141 1 98.25 487 MET B O 1
ATOM 8082 N N . CYS B 1 488 ? -14.5 3.383 6.871 1 98.5 488 CYS B N 1
ATOM 8083 C CA . CYS B 1 488 ? -13.914 2.867 5.637 1 98.5 488 CYS B CA 1
ATOM 8084 C C . CYS B 1 488 ? -12.5 2.359 5.879 1 98.5 488 CYS B C 1
ATOM 8086 O O . CYS B 1 488 ? -11.594 3.146 6.16 1 98.5 488 CYS B O 1
ATOM 8088 N N . ARG B 1 489 ? -12.289 1.136 5.691 1 97.44 489 ARG B N 1
ATOM 8089 C CA . ARG B 1 489 ? -11.016 0.495 6.004 1 97.44 489 ARG B CA 1
ATOM 8090 C C . ARG B 1 489 ? -10.008 0.709 4.883 1 97.44 489 ARG B C 1
ATOM 8092 O O . ARG B 1 489 ? -10.336 0.568 3.703 1 97.44 489 ARG B O 1
ATOM 8099 N N . LEU B 1 490 ? -8.867 1.116 5.211 1 97.12 490 LEU B N 1
ATOM 8100 C CA . LEU B 1 490 ? -7.703 1.202 4.332 1 97.12 490 LEU B CA 1
ATOM 8101 C C . LEU B 1 490 ? -6.672 0.136 4.684 1 97.12 490 LEU B C 1
ATOM 8103 O O . LEU B 1 490 ? -6.172 0.102 5.809 1 97.12 490 LEU B O 1
ATOM 8107 N N . PRO B 1 491 ? -6.371 -0.779 3.783 1 95.25 491 PRO B N 1
ATOM 8108 C CA . PRO B 1 491 ? -5.402 -1.833 4.102 1 95.25 491 PRO B CA 1
ATOM 8109 C C . PRO B 1 491 ? -3.967 -1.319 4.16 1 95.25 491 PRO B C 1
ATOM 8111 O O . PRO B 1 491 ? -3.043 -2.008 3.719 1 95.25 491 PRO B O 1
ATOM 8114 N N . LEU B 1 492 ? -3.779 -0.065 4.543 1 96.06 492 LEU B N 1
ATOM 8115 C CA . LEU B 1 492 ? -2.506 0.621 4.727 1 96.06 492 LEU B CA 1
ATOM 8116 C C . LEU B 1 492 ? -2.457 1.324 6.078 1 96.06 492 LEU B C 1
ATOM 8118 O O . LEU B 1 492 ? -3.488 1.771 6.586 1 96.06 492 LEU B O 1
ATOM 8122 N N . ARG B 1 493 ? -1.292 1.337 6.57 1 95.44 493 ARG B N 1
ATOM 8123 C CA . ARG B 1 493 ? -1.036 2.207 7.715 1 95.44 493 ARG B CA 1
ATOM 8124 C C . ARG B 1 493 ? -0.521 3.568 7.262 1 95.44 493 ARG B C 1
ATOM 8126 O O . ARG B 1 493 ? 0.614 3.688 6.797 1 95.44 493 ARG B O 1
ATOM 8133 N N . LEU B 1 494 ? -1.311 4.52 7.328 1 96.81 494 LEU B N 1
ATOM 8134 C CA . LEU B 1 494 ? -0.861 5.871 7.012 1 96.81 494 LEU B CA 1
ATOM 8135 C C . LEU B 1 494 ? -0.351 6.582 8.258 1 96.81 494 LEU B C 1
ATOM 8137 O O . LEU B 1 494 ? -1.075 6.703 9.25 1 96.81 494 LEU B O 1
ATOM 8141 N N . ARG B 1 495 ? 0.817 7.074 8.172 1 95.94 495 ARG B N 1
ATOM 8142 C CA . ARG B 1 495 ? 1.433 7.781 9.289 1 95.94 495 ARG B CA 1
ATOM 8143 C C . ARG B 1 495 ? 0.574 8.961 9.727 1 95.94 495 ARG B C 1
ATOM 8145 O O . ARG B 1 495 ? -0.362 9.352 9.023 1 95.94 495 ARG B O 1
ATOM 8152 N N . MET B 1 496 ? 0.937 9.422 10.875 1 94.94 496 MET B N 1
ATOM 8153 C CA . MET B 1 496 ? 0.278 10.641 11.352 1 94.94 496 MET B CA 1
ATOM 8154 C C . MET B 1 496 ? 0.407 11.766 10.328 1 94.94 496 MET B C 1
ATOM 8156 O O . MET B 1 496 ? 1.517 12.133 9.938 1 94.94 496 MET B O 1
ATOM 8160 N N . GLY B 1 497 ? -0.771 12.086 9.852 1 92.88 497 GLY B N 1
ATOM 8161 C CA . GLY B 1 497 ? -0.837 13.289 9.039 1 92.88 497 GLY B CA 1
ATOM 8162 C C . GLY B 1 497 ? -0.953 14.562 9.852 1 92.88 497 GLY B C 1
ATOM 8163 O O . GLY B 1 497 ? -1.404 14.523 11 1 92.88 497 GLY B O 1
ATOM 8164 N N . ILE B 1 498 ? -0.614 15.602 9.219 1 89.88 498 ILE B N 1
ATOM 8165 C CA . ILE B 1 498 ? -0.647 16.859 9.961 1 89.88 498 ILE B CA 1
ATOM 8166 C C . ILE B 1 498 ? -1.977 17.562 9.719 1 89.88 498 ILE B C 1
ATOM 8168 O O . ILE B 1 498 ? -2.854 17.578 10.578 1 89.88 498 ILE B O 1
ATOM 8172 N N . HIS B 1 499 ? -2.145 18.047 8.508 1 96.38 499 HIS B N 1
ATOM 8173 C CA . HIS B 1 499 ? -3.381 18.781 8.242 1 96.38 499 HIS B CA 1
ATOM 8174 C C . HIS B 1 499 ? -4.016 18.344 6.93 1 96.38 499 HIS B C 1
ATOM 8176 O O . HIS B 1 499 ? -3.359 17.703 6.105 1 96.38 499 HIS B O 1
ATOM 8182 N N . GLY B 1 500 ? -5.293 18.609 6.832 1 96.06 500 GLY B N 1
ATOM 8183 C CA . GLY B 1 500 ? -6.055 18.359 5.621 1 96.06 500 GLY B CA 1
ATOM 8184 C C . GLY B 1 500 ? -7.277 19.25 5.484 1 96.06 500 GLY B C 1
ATOM 8185 O O . GLY B 1 500 ? -7.594 20.016 6.395 1 96.06 500 GLY B O 1
ATOM 8186 N N . ASN B 1 501 ? -7.867 19.188 4.316 1 98.12 501 ASN B N 1
ATOM 8187 C CA . ASN B 1 501 ? -9.07 19.953 4.035 1 98.12 501 ASN B CA 1
ATOM 8188 C C . ASN B 1 501 ? -10.07 19.172 3.201 1 98.12 501 ASN B C 1
ATOM 8190 O O . ASN B 1 501 ? -9.688 18.234 2.49 1 98.12 501 ASN B O 1
ATOM 8194 N N . TRP B 1 502 ? -11.312 19.531 3.4 1 98.25 502 TRP B N 1
ATOM 8195 C CA . TRP B 1 502 ? -12.414 19.016 2.588 1 98.25 502 TRP B CA 1
ATOM 8196 C C . TRP B 1 502 ? -12.75 20 1.461 1 98.25 502 TRP B C 1
ATOM 8198 O O . TRP B 1 502 ? -12.781 21.203 1.67 1 98.25 502 TRP B O 1
ATOM 8208 N N . VAL B 1 503 ? -12.906 19.516 0.27 1 98.19 503 VAL B N 1
ATOM 8209 C CA . VAL B 1 503 ? -13.43 20.281 -0.856 1 98.19 503 VAL B CA 1
ATOM 8210 C C . VAL B 1 503 ? -14.719 19.641 -1.362 1 98.19 503 VAL B C 1
ATOM 8212 O O . VAL B 1 503 ? -14.68 18.578 -1.993 1 98.19 503 VAL B O 1
ATOM 8215 N N . ASP B 1 504 ? -15.797 20.328 -1.147 1 97.5 504 ASP B N 1
ATOM 8216 C CA . ASP B 1 504 ? -17.109 19.828 -1.562 1 97.5 504 ASP B CA 1
ATOM 8217 C C . ASP B 1 504 ? -17.312 20.031 -3.061 1 97.5 504 ASP B C 1
ATOM 8219 O O . ASP B 1 504 ? -16.828 21 -3.643 1 97.5 504 ASP B O 1
ATOM 8223 N N . ASP B 1 505 ? -18.141 19.125 -3.631 1 96.38 505 ASP B N 1
ATOM 8224 C CA . ASP B 1 505 ? -18.438 19.25 -5.055 1 96.38 505 ASP B CA 1
ATOM 8225 C C . ASP B 1 505 ? -19.234 20.531 -5.336 1 96.38 505 ASP B C 1
ATOM 8227 O O . ASP B 1 505 ? -19.219 21.031 -6.461 1 96.38 505 ASP B O 1
ATOM 8231 N N . THR B 1 506 ? -19.859 21.062 -4.355 1 93.75 506 THR B N 1
ATOM 8232 C CA . THR B 1 506 ? -20.719 22.234 -4.543 1 93.75 506 THR B CA 1
ATOM 8233 C C . THR B 1 506 ? -19.953 23.516 -4.207 1 93.75 506 THR B C 1
ATOM 8235 O O . THR B 1 506 ? -20.5 24.609 -4.336 1 93.75 506 THR B O 1
ATOM 8238 N N . ASP B 1 507 ? -18.75 23.422 -3.742 1 94.44 507 ASP B N 1
ATOM 8239 C CA . ASP B 1 507 ? -17.953 24.594 -3.398 1 94.44 507 ASP B CA 1
ATOM 8240 C C . ASP B 1 507 ? -17.734 25.484 -4.617 1 94.44 507 ASP B C 1
ATOM 8242 O O . ASP B 1 507 ? -17.672 25 -5.746 1 94.44 507 ASP B O 1
ATOM 8246 N N . VAL B 1 508 ? -17.688 26.781 -4.344 1 91.62 508 VAL B N 1
ATOM 8247 C CA . VAL B 1 508 ? -17.359 27.766 -5.375 1 91.62 508 VAL B CA 1
ATOM 8248 C C . VAL B 1 508 ? -15.875 28.125 -5.293 1 91.62 508 VAL B C 1
ATOM 8250 O O . VAL B 1 508 ? -15.352 28.391 -4.207 1 91.62 508 VAL B O 1
ATOM 8253 N N . ASP B 1 509 ? -15.211 28 -6.41 1 91.31 509 ASP B N 1
ATOM 8254 C CA . ASP B 1 509 ? -13.766 28.203 -6.492 1 91.31 509 ASP B CA 1
ATOM 8255 C C . ASP B 1 509 ? -13.023 27.312 -5.508 1 91.31 509 ASP B C 1
ATOM 8257 O O . ASP B 1 509 ? -12.023 27.719 -4.914 1 91.31 509 ASP B O 1
ATOM 8261 N N . MET B 1 510 ? -13.656 26.156 -5.07 1 92.31 510 MET B N 1
ATOM 8262 C CA . MET B 1 510 ? -13.125 25.094 -4.223 1 92.31 510 MET B CA 1
ATOM 8263 C C . MET B 1 510 ? -13.172 25.484 -2.752 1 92.31 510 MET B C 1
ATOM 8265 O O . MET B 1 510 ? -12.516 24.875 -1.917 1 92.31 510 MET B O 1
ATOM 8269 N N . HIS B 1 511 ? -13.93 26.531 -2.486 1 94 511 HIS B N 1
ATOM 8270 C CA . HIS B 1 511 ? -14.148 26.953 -1.106 1 94 511 HIS B CA 1
ATOM 8271 C C . HIS B 1 511 ? -15.641 27.031 -0.788 1 94 511 HIS B C 1
ATOM 8273 O O . HIS B 1 511 ? -16.453 27.281 -1.68 1 94 511 HIS B O 1
ATOM 8279 N N . PRO B 1 512 ? -15.898 26.812 0.514 1 92.5 512 PRO B N 1
ATOM 8280 C CA . PRO B 1 512 ? -17.312 26.844 0.897 1 92.5 512 PRO B CA 1
ATOM 8281 C C . PRO B 1 512 ? -17.969 28.188 0.639 1 92.5 512 PRO B C 1
ATOM 8283 O O . PRO B 1 512 ? -17.297 29.219 0.603 1 92.5 512 PRO B O 1
ATOM 8286 N N . GLU B 1 513 ? -19.297 28.156 0.493 1 91.38 513 GLU B N 1
ATOM 8287 C CA . GLU B 1 513 ? -20.109 29.375 0.426 1 91.38 513 GLU B CA 1
ATOM 8288 C C . GLU B 1 513 ? -20.594 29.781 1.812 1 91.38 513 GLU B C 1
ATOM 8290 O O . GLU B 1 513 ? -21.016 28.938 2.609 1 91.38 513 GLU B O 1
ATOM 8295 N N . TYR B 1 514 ? -20.391 31.031 2.027 1 88.69 514 TYR B N 1
ATOM 8296 C CA . TYR B 1 514 ? -20.984 31.562 3.256 1 88.69 514 TYR B CA 1
ATOM 8297 C C . TYR B 1 514 ? -22.5 31.453 3.221 1 88.69 514 TYR B C 1
ATOM 8299 O O . TYR B 1 514 ? -23.125 31.719 2.188 1 88.69 514 TYR B O 1
ATOM 8307 N N . PRO B 1 515 ? -23 30.969 4.395 1 79.62 515 PRO B N 1
ATOM 8308 C CA . PRO B 1 515 ? -24.469 30.875 4.359 1 79.62 515 PRO B CA 1
ATOM 8309 C C . PRO B 1 515 ? -25.141 32.25 4.258 1 79.62 515 PRO B C 1
ATOM 8311 O O . PRO B 1 515 ? -24.719 33.188 4.906 1 79.62 515 PRO B O 1
ATOM 8314 N N . ALA B 1 516 ? -26.141 32.531 3.277 1 69.25 516 ALA B N 1
ATOM 8315 C CA . ALA B 1 516 ? -26.859 33.781 3.088 1 69.25 516 ALA B CA 1
ATOM 8316 C C . ALA B 1 516 ? -27.75 34.094 4.289 1 69.25 516 ALA B C 1
ATOM 8318 O O . ALA B 1 516 ? -28.359 33.188 4.871 1 69.25 516 ALA B O 1
#

pLDDT: mean 94.71, std 11.27, range [20.12, 98.94]

Nearest PDB structures (foldseek):
  5u97-assembly2_C  TM=9.883E-01  e=1.837E-73  Neurospora crassa OR74A
  8fu2-assembly2_C  TM=9.873E-01  e=1.118E-72  Neurospora crassa
  6n1y-assembly1_A  TM=9.860E-01  e=3.233E-72  Neurospora crassa
  7t8p-assembly2_C  TM=9.874E-01  e=1.591E-71  Neurospora crassa OR74A
  6n20-assembly1_B  TM=9.851E-01  e=1.216E-68  Neurospora crassa

Sequence (1032 aa):
MEGVSVLRSQQNGHTRPPAPTSFDPQAVGPTLTGFQRPIRVEGEIFNLEVEGTIPDSIAGTFYRIMPDPAFPPFIENDIWMNGDGVVSSFRIKDGHVDFKQRYVNTEKLKEERKARRALLGKYRNKFTDAVDFRVRTVANTSIVPFRGKIFALKEDGPPYAMDPATLETYGVWDFDGQWNSETFTAHPKYDTITREMVCFGYEAKGVATKDILYGSFDRHGRLTEKVWFKAPVCGFQHEMAMTENWVIFPIIPAHCDLERLKAGGNHWQWEADQPYYIGVLPRRGAKSSDIKWFYGDTAYVGHVANAWEEDGRIHLLMAHAEGNIFGFFPDKEGKAPPPGTHPNLLGKWVIDPKATELHLKKPEHVVKWDNEFLRVDDRFMGYKTRYVFGAVTDNSKGGTDWSLVGRRIGGGFPPFNAIYKKDLQTGKLETYYNGPYRLFQEPVFIPRHVKSPEGDGYLVALTMNYEDMISELVILDTQDLSKHVAMCRLPLRLRMGIHGNWVDDTDVDMHPEYPAMEGVSVLRSQQNGHTRPPAPTSFDPQAVGPTLTGFQRPIRVEGEIFNLEVEGTIPDSIAGTFYRIMPDPAFPPFIENDIWMNGDGVVSSFRIKDGHVDFKQRYVNTEKLKEERKARRALLGKYRNKFTDAVDFRVRTVANTSIVPFRGKIFALKEDGPPYAMDPATLETYGVWDFDGQWNSETFTAHPKYDTITREMVCFGYEAKGVATKDILYGSFDRHGRLTEKVWFKAPVCGFQHEMAMTENWVIFPIIPAHCDLERLKAGGNHWQWEADQPYYIGVLPRRGAKSSDIKWFYGDTAYVGHVANAWEEDGRIHLLMAHAEGNIFGFFPDKEGKAPPPGTHPNLLGKWVIDPKATELHLKKPEHVVKWDNEFLRVDDRFMGYKTRYVFGAVTDNSKGGTDWSLVGRRIGGGFPPFNAIYKKDLQTGKLETYYNGPYRLFQEPVFIPRHVKSPEGDGYLVALTMNYEDMISELVILDTQDLSKHVAMCRLPLRLRMGIHGNWVDDTDVDMHPEYPA

InterPro domains:
  IPR004294 Carotenoid oxygenase [PF03055] (38-504)
  IPR004294 Carotenoid oxygenase [PTHR10543] (47-503)

Secondary structure (DSSP, 8-state):
---TT-------S-------SS--HHHH-GGGSGGGS----EEEESS-EEEE---TT--EEEEEEEE--SS--SSTT--GGGSPEEEEEEEEETTEEEEEEEE---HHHHHHHHHTS----STT-GGG-SS--SS-----SEEEEETTEEEEE-TTS--EEE-TTT--EEEE--TTTT---S---S--EEETTTTEEEEEEESTTSTT--EEEEEEE-TTS-EEEEEEEE-SS-EE----EE-SSEEEEEEEEEE--HHHHHTT--S-EE-TTS-EEEEEEESSS--GGG-EEEEESS-B---EEEEEEETTEEEEEEEEBSS---TTS--TTS--PPTTSS--EEEEEEE-TT-S--BPPPPEEEE-S-EEEEE--GGGTTS---EEEEEE--TTTT---HHHHHHH--SSS----EEEEEETTT--EEEEE--TTEEE---EEEESSTTPPTT-EEEEEEEEETTTTEEEEEEEETTEEEEEEEEEEESS-------EEEEETT-BTTBPPPP-/------------S--PPP--SS--HHHH-GGGSGGGS----EEEESS-EEEE---TT--EEEEEEEE--SS--SSTT--GGGSPEEEEEEEEETTEEEEEEEE---HHHHHHHHHTS----STT-GGG-SS--SS-----SEEEEETTEEEEE-TTS--EEE-TTT--EEEE--TTTT---S---S--EEETTTTEEEEEEESTTSTT--EEEEEEE-TTS-EEEEEEEE-SS-EE----EE-SSEEEEEEEEEE--HHHHHTT--S-EE-TTS-EEEEEEESSS--GGG-EEEEESS-B---EEEEEEETTEEEEEEEEBSS---TTS--TTS--PPTTSS--EEEEEEE-TT-S--BPPPPEEEE-S-EEEEE--GGGTTS---EEEEEE--TTTT---HHHHHHH--SSS----EEEEEETTT--EEEEE--TTEEE---EEEESSTTPPTT-EEEEEEEEETTTTEEEEEEEETTEEEEEEEEEEESS-------EEEEETT-BTTBPPPP-

Organism: NCBI:txid86049

Solvent-accessible surface area (backbone atoms only — not comparable to full-atom values): 52635 Å² total; per-residue (Å²): 139,77,76,86,69,66,87,64,79,74,78,62,89,69,78,66,73,77,57,53,54,35,63,42,47,91,60,32,24,61,32,43,27,60,49,33,28,58,51,59,64,31,34,35,31,71,56,46,31,44,46,72,54,53,59,71,75,50,42,31,34,43,34,34,15,18,36,36,43,72,42,32,42,55,46,58,62,50,61,52,74,64,16,34,8,31,39,36,37,39,40,30,44,84,56,38,36,33,41,38,32,30,56,52,70,32,64,44,52,53,54,20,60,75,67,69,40,53,41,67,40,48,56,85,21,76,74,51,29,66,56,91,59,94,53,67,42,47,35,24,38,17,40,45,68,53,81,84,28,28,29,28,14,21,44,79,13,52,35,31,33,24,40,72,87,81,46,49,54,77,34,81,49,45,64,89,73,72,57,85,46,56,13,24,43,37,44,60,44,56,33,34,81,81,40,28,41,38,41,37,12,49,33,12,88,34,88,59,35,36,35,30,35,39,36,28,27,40,80,83,62,49,75,77,40,77,35,59,40,70,51,96,57,35,42,45,57,66,34,54,44,37,33,87,59,34,33,34,44,38,28,20,34,25,38,40,48,62,69,46,25,70,72,64,45,62,39,44,28,36,38,86,88,36,50,20,39,39,31,40,29,54,58,66,91,51,52,53,80,55,56,41,72,28,33,33,72,51,28,34,43,56,56,48,49,45,18,18,72,55,95,81,22,38,39,37,34,28,32,34,19,83,36,71,71,52,57,86,37,21,28,94,83,66,52,51,56,62,86,74,73,39,52,32,22,34,22,39,42,78,41,56,88,81,54,83,74,42,73,47,71,85,53,50,64,81,39,85,49,42,43,46,53,52,27,43,49,65,49,38,46,28,34,83,76,52,47,41,34,23,21,23,56,56,63,87,82,76,30,67,44,53,81,61,39,61,76,36,48,42,40,80,70,86,84,17,42,19,39,36,43,35,34,67,83,80,63,49,74,48,56,32,65,75,60,43,46,35,33,46,42,46,42,38,63,41,66,57,45,74,77,46,60,90,63,42,28,32,35,39,29,44,34,43,30,57,81,78,59,24,20,30,45,38,32,31,36,62,89,43,42,84,49,65,44,23,42,29,53,37,80,43,47,65,45,76,43,58,30,54,37,65,34,50,71,80,31,58,78,55,34,61,58,43,64,130,138,74,89,74,68,72,87,64,78,75,78,64,89,69,78,65,72,77,58,52,55,38,65,43,47,90,59,31,22,62,32,43,26,60,49,34,29,59,50,59,64,32,35,35,31,73,56,45,31,43,47,72,54,53,59,70,76,50,43,30,34,43,34,31,15,18,35,35,42,72,41,32,44,56,48,58,62,50,60,53,74,63,15,32,8,30,39,35,38,40,40,30,45,83,56,38,35,34,40,37,31,31,55,53,69,32,65,44,54,52,54,20,60,76,68,68,41,53,41,65,38,48,58,85,23,77,73,50,29,66,57,90,58,93,53,66,42,47,34,25,38,17,39,44,69,52,80,83,28,28,29,27,14,21,44,78,14,54,33,30,33,24,38,72,85,81,44,48,54,76,35,80,48,45,65,91,73,72,56,84,45,54,14,23,43,39,44,59,44,57,34,35,80,82,40,28,41,38,42,36,12,47,32,12,86,34,88,59,34,36,34,30,36,40,35,29,25,41,80,85,64,48,75,76,40,76,35,59,39,70,51,98,56,34,41,48,60,67,33,53,45,37,33,87,59,33,34,36,43,39,28,18,33,26,38,40,46,61,70,45,25,70,72,63,44,63,39,44,29,35,39,84,88,37,51,18,38,38,32,40,30,54,57,66,90,50,53,53,80,55,57,40,73,29,32,34,72,48,29,35,42,55,55,47,48,46,19,18,71,57,96,82,22,39,38,37,34,28,32,34,19,82,36,72,69,52,55,86,35,21,28,93,85,67,51,50,54,62,86,73,74,40,53,31,22,34,22,37,43,78,42,54,88,80,54,83,74,42,74,47,73,86,52,52,66,80,39,87,49,41,43,48,53,52,27,43,48,65,48,39,46,27,36,82,76,51,48,42,33,23,22,24,58,56,63,86,81,76,29,68,47,52,83,61,39,62,76,35,48,42,40,80,70,87,84,16,42,18,39,37,42,34,35,68,82,80,62,51,75,46,57,32,68,74,61,43,45,33,32,45,42,47,43,36,64,40,65,57,47,73,78,46,59,89,64,41,28,31,34,40,30,42,34,43,31,56,80,80,57,24,20,29,43,38,33,30,36,63,89,44,42,82,49,66,44,23,42,28,54,38,80,45,48,66,46,77,45,57,30,52,37,65,33,48,71,81,31,57,75,53,35,59,56,42,64,130

Radius of gyration: 32.32 Å; Cα contacts (8 Å, |Δi|>4): 2869; chains: 2; bounding box: 70×102×73 Å